Protein AF-L2GQI3-F1 (afdb_monomer_lite)

pLDDT: mean 80.34, std 11.9, range [31.8, 94.94]

Sequence (867 aa):
MEIHQLAEISEKIYGDLQALLPADIKAIECILQKESIKYGKIRTFNLEDSQDIVLLTMKQNCLILIKHLLENEISVPDNLLNAVYKLVNLKQTYLSSSFEASSTNDKPTQRKSMDLHAQIEKERIIDSILNLLVDIVFISRYRSEDLANFLKSKKVPDEFSVNLAIAIDQELDLESFELAVLTKKLLGPVFLSLAKSYRGSMRKLTKKKIIDIASRCIDTKDRHVAFKLFYYLNEEPHRNILVNTKPESSPEYFGFASSLVMDKESAEIVYAKLEPYFDDLVEALQTLLSFPKHEEKSIQPRDEKMIRYLLECINSISRFKSLIFFKFVSLLQGILKIKVSKEIKGTIYDILSKYVDERDLYVGKVVECRDDVEMEIKTKDFYLLPRLIKFLNSYQRREQREIELVNIGVLLGSPYITDTDKSNAAYIDSSEKYDFRVLGLKSEDPTTVIECLDCYISPDVLKMYSVHLRNAMVKDVAVIDKIIDFQIEHHSPIDDISIVNSILSHSSPRFFEYARLFKDFSFYLNSDVLERISEDPENGTEWIKECYNKEFGLFILHNCGYFNDLLRGSSAMQPGLSLVYEKILDENLGNVEVRVFNGRDESESRHSTIYLFDNQEVLTETFFRIFAKQLIYCKFFRVGENIGHTVLKKYISPFYSCYVKAKAVCGLDVSSDIQFMKKNLLADDDLLGYLKTVGCYSPETEVCSSSILLNFGIRDNSIFVKNFPGASDFEKFILFFNIEHVSKDIDIIIKDEIMKNLKNPNRLYLRMCILQLFRTKELDQIIKVLEKNFEDKELLFKLCMHNVMHGGRYFSKDLILYGDEVLRSKALFLLYYLSIWDKEYLREMIEKADAEASEDMKYLTEDIGSY

Foldseek 3Di:
DLVVLLVVLVCCLVPPVVPDDPVSLVSLLVLLPDPWDDDQDDPLDDRRLRGLLVSLVSNLSSLVSLLSCLVVVHDRDPSSLQSLLLLLCVVVVVVVVVPPVPPDDDDPDDPPPPPVVSVVSSVVSSVSSLVSSLSSLQRVVDDDPSLLVSQQPDQDDDLSLLSSLQSHQDQHPHNHPLSNLNNVLDQDPSVLVSCQVNLVSHDLSSLVSNLVSLLVCCPDPSVLSSLSSLLRRQDDQPPVSLVPHADDPFLSRLSSLLSNLPDLVSLVSSCVRCVVVVVVLLVVLVVVLPDDQPDPDDDDPRVLSNNLSNLSSLLSSCVNPVVVCLVCQVSLLSCCVHDDDLSSNLSSLSSNLVVLLPLPDDRDPDDPCLVVLVVCLVVLPCSNQLSNLSSLQSNVVSVVVVLVVLVVCVVVVPPPRDVVSVVVSVDDDCVVSCSSLLSLLQSLALSSPLSSLVDDDDLVSCLVSVVSLLSNCVVDVVSLVSLLVSCLVVLHDNPDLSSVVSNLVDADPCVLSSCVSDPANLVVLDPSLLVNCVVPVQSSLQSCLVRPDVSSLVSCLVVQVSVQVSCVVDVVSQLSVLSNVLVSCVVQVPQEAEAEDPPDDPDPDNHSYHYHHPDLVNDDLSNLLRLLLNLLCCLQPVPPDDVPRDPPDAHLDLSVLQNLLSCLLSVHDCPVNVVVCVVSVSDDPVSVLSNVQSVPDDSPDRFDDPLLSNCQQAQDVVSLLVPCVPGDLVSNVRSVNNHNAQDPSNVVSLLVVLVVCLPPPPLSSNVVSLVCCLRPADCQVSLVVCVVRPDPLASSLVSLVSHLVRPHLDDDPVSLVVDDLVSSLVVLLSCVVSVSDDLVSSVVVLVVHDCVSDPSSVVNCVPSVPD

Organism: Vittaforma corneae (strain ATCC 50505) (NCBI:txid993615)

Secondary structure (DSSP, 8-state):
-HHHHHHHHHHHHHH-GGG--HHHHHHHHHHHT-S----PPPTTS-HHHHHHHHHHHHHHHHHHHHHHHHHTTPPPPHHHHHHHHGGGGHHHHHHHTTTGGG-S-----------HHHHHHHHHHHHHHHHHHHHHHHHH----HHHHHHHHH-SS--HHHHHHHHH--S----S-HHHHHHHHT--SHHHHHHHHHTTTT--HHHHHHHHHHHHHTTTSTTHHHHHHHHHHH--S--HHHHHHSPP-SSHHHHHHHHHT--SHHHHHHHHHHHHHHHHHHHHHHHHHHHS-TT---PPPHHHHHHHHHHHHHHHHHHTT--GGGGGGHHHHHHHHTS---HHHHHHHHHHHHHHHTSTT---------HHHHHHHHHHT--SSHHHHHHHHHHHHHHHHHHHHHHHHHHHTT-TT--HHHHHHHH---GGGGGHHHHHHHTT--HHHHHHHHTS---HHHHHHTHHHHHHHHHH-THHHHHHHHHHHHTT-----HHHHHHHHTS--TTHHHHHTTSS--GGG-SHHHHHHHHHSHHHHHHHHHHT--HHHHHHHHHTHHHHHHHHHH-GGGHHHHHHHHHHHHHHSBTTEEEEE--S------SSEEEEE---GGG--HHHHHHHHHHHHHHHHHSTTS--TT---S--S-TTHHHHHHHHHHTT---HHHHHHHHHTT---HHHHHHHHHHTTS-TT-----HHHHHTTT---HHHHHHHGGG--HHHHHHHGGG-SS--HHHHHHHHHHHHHHTTSS-HHHHHHHHHHGGG-S--HHHHHHHHHH---HHHHHHHHHHHHHTT-----GGGGGGS-HHHHHHHHHHHHHTT-S-HHHHHHHHHTS-TTS-HHHHHHHHHHTT-

Structure (mmCIF, N/CA/C/O backbone):
data_AF-L2GQI3-F1
#
_entry.id   AF-L2GQI3-F1
#
loop_
_atom_site.group_PDB
_atom_site.id
_atom_site.type_symbol
_atom_site.label_atom_id
_atom_site.label_alt_id
_atom_site.label_comp_id
_atom_site.label_asym_id
_atom_site.label_entity_id
_atom_site.label_seq_id
_atom_site.pdbx_PDB_ins_code
_atom_site.Cartn_x
_atom_site.Cartn_y
_atom_site.Cartn_z
_atom_site.occupancy
_atom_site.B_iso_or_equiv
_atom_site.auth_seq_id
_atom_site.auth_comp_id
_atom_site.auth_asym_id
_atom_site.auth_atom_id
_atom_site.pdbx_PDB_model_num
ATOM 1 N N . MET A 1 1 ? -19.564 -6.215 -24.724 1.00 59.94 1 MET A N 1
ATOM 2 C CA . MET A 1 1 ? -19.668 -5.349 -25.921 1.00 59.94 1 MET A CA 1
ATOM 3 C C . MET A 1 1 ? -19.473 -3.884 -25.551 1.00 59.94 1 MET A C 1
ATOM 5 O O . MET A 1 1 ? -18.548 -3.278 -26.054 1.00 59.94 1 MET A O 1
ATOM 9 N N . GLU A 1 2 ? -20.253 -3.336 -24.619 1.00 74.44 2 GLU A N 1
ATOM 10 C CA . GLU A 1 2 ? -20.203 -1.899 -24.278 1.00 74.44 2 GLU A CA 1
ATOM 11 C C . GLU A 1 2 ? -18.938 -1.485 -23.508 1.00 74.44 2 GLU A C 1
ATOM 13 O O . GLU A 1 2 ? -18.426 -0.395 -23.723 1.00 74.44 2 GLU A O 1
ATOM 18 N N . ILE A 1 3 ? -18.383 -2.374 -22.675 1.00 79.50 3 ILE A N 1
ATOM 19 C CA . ILE A 1 3 ? -17.088 -2.152 -22.004 1.00 79.50 3 ILE A CA 1
ATOM 20 C C . ILE A 1 3 ? -15.943 -2.086 -23.027 1.00 79.50 3 ILE A C 1
ATOM 22 O O . ILE A 1 3 ? -15.122 -1.179 -22.963 1.00 79.50 3 ILE A O 1
ATOM 26 N N . HIS A 1 4 ? -15.920 -3.000 -24.005 1.00 80.12 4 HIS A N 1
ATOM 27 C CA . HIS A 1 4 ? -14.928 -2.976 -25.088 1.00 80.12 4 HIS A CA 1
ATOM 28 C C . HIS A 1 4 ? -15.067 -1.725 -25.955 1.00 80.12 4 HIS A C 1
ATOM 30 O O . HIS A 1 4 ? -14.071 -1.088 -26.266 1.00 80.12 4 HIS A O 1
ATOM 36 N N . GLN A 1 5 ? -16.301 -1.322 -26.266 1.00 83.12 5 GLN A N 1
ATOM 37 C CA . GLN A 1 5 ? -16.552 -0.087 -27.001 1.00 83.12 5 GLN A CA 1
ATOM 38 C C . GLN A 1 5 ? -16.051 1.147 -26.233 1.00 83.12 5 GLN A C 1
ATOM 40 O O . GLN A 1 5 ? -15.447 2.032 -26.827 1.00 83.12 5 GLN A O 1
ATOM 45 N N . LEU A 1 6 ? -16.257 1.209 -24.912 1.00 85.25 6 LEU A N 1
ATOM 46 C CA . LEU A 1 6 ? -15.732 2.302 -24.091 1.00 85.25 6 LEU A CA 1
ATOM 47 C C . LEU A 1 6 ? -14.194 2.292 -24.025 1.00 85.25 6 LEU A C 1
ATOM 49 O O . LEU A 1 6 ? -13.591 3.362 -24.032 1.00 85.25 6 LEU A O 1
ATOM 53 N N . ALA A 1 7 ? -13.565 1.112 -24.009 1.00 85.06 7 ALA A N 1
ATOM 54 C CA . ALA A 1 7 ? -12.108 0.973 -24.062 1.00 85.06 7 ALA A CA 1
ATOM 55 C C . ALA A 1 7 ? -11.528 1.476 -25.398 1.00 85.06 7 ALA A C 1
ATOM 57 O O . ALA A 1 7 ? -10.598 2.275 -25.389 1.00 85.06 7 ALA A O 1
ATOM 58 N N . GLU A 1 8 ? -12.132 1.113 -26.533 1.00 85.31 8 GLU A N 1
ATOM 59 C CA . GLU A 1 8 ? -11.729 1.618 -27.857 1.00 85.31 8 GLU A CA 1
ATOM 60 C C . GLU A 1 8 ? -11.875 3.145 -27.960 1.00 85.31 8 GLU A C 1
ATOM 62 O O . GLU A 1 8 ? -11.011 3.832 -28.503 1.00 85.31 8 GLU A O 1
ATOM 67 N N . ILE A 1 9 ? -12.964 3.705 -27.420 1.00 86.12 9 ILE A N 1
ATOM 68 C CA . ILE A 1 9 ? -13.165 5.160 -27.377 1.00 86.12 9 ILE A CA 1
ATOM 69 C C . ILE A 1 9 ? -12.109 5.823 -26.483 1.00 86.12 9 ILE A C 1
ATOM 71 O O . ILE A 1 9 ? -11.584 6.877 -26.838 1.00 86.12 9 ILE A O 1
ATOM 75 N N . SER A 1 10 ? -11.769 5.202 -25.352 1.00 87.31 10 SER A N 1
ATOM 76 C CA . SER A 1 10 ? -10.713 5.674 -24.454 1.00 87.31 10 SER A CA 1
ATOM 77 C C . SER A 1 10 ? -9.353 5.726 -25.155 1.00 87.31 10 SER A C 1
ATOM 79 O O . SER A 1 10 ? -8.663 6.739 -25.061 1.00 87.31 10 SER A O 1
ATOM 81 N N . GLU A 1 11 ? -8.978 4.682 -25.899 1.00 86.19 11 GLU A N 1
ATOM 82 C CA . GLU A 1 11 ? -7.724 4.650 -26.669 1.00 86.19 11 GLU A CA 1
ATOM 83 C C . GLU A 1 11 ? -7.660 5.766 -27.714 1.00 86.19 11 GLU A C 1
ATOM 85 O O . GLU A 1 11 ? -6.635 6.436 -27.834 1.00 86.19 11 GLU A O 1
ATOM 90 N N . LYS A 1 12 ? -8.765 6.027 -28.422 1.00 85.25 12 LYS A N 1
ATOM 91 C CA . LYS A 1 12 ? -8.844 7.152 -29.365 1.00 85.25 12 LYS A CA 1
ATOM 92 C C . LYS A 1 12 ? -8.663 8.492 -28.657 1.00 85.25 12 LYS A C 1
ATOM 94 O O . LYS A 1 12 ? -7.867 9.306 -29.104 1.00 85.25 12 LYS A O 1
ATOM 99 N N . ILE A 1 13 ? -9.369 8.719 -27.547 1.00 83.38 13 ILE A N 1
ATOM 100 C CA . ILE A 1 13 ? -9.335 10.001 -26.829 1.00 83.38 13 ILE A CA 1
ATOM 101 C C . ILE A 1 13 ? -7.939 10.298 -26.266 1.00 83.38 13 ILE A C 1
ATOM 103 O O . ILE A 1 13 ? -7.488 11.436 -26.353 1.00 83.38 13 ILE A O 1
ATOM 107 N N . TYR A 1 14 ? -7.241 9.301 -25.720 1.00 84.00 14 TYR A N 1
ATOM 108 C CA . TYR A 1 14 ? -5.898 9.511 -25.167 1.00 84.00 14 TYR A CA 1
ATOM 109 C C . TYR A 1 14 ? -4.771 9.427 -26.207 1.00 84.00 14 TYR A C 1
ATOM 111 O O . TYR A 1 14 ? -3.708 10.002 -25.982 1.00 84.00 14 TYR A O 1
ATOM 119 N N . GLY A 1 15 ? -4.974 8.711 -27.318 1.00 81.62 15 GLY A N 1
ATOM 120 C CA . GLY A 1 15 ? -3.955 8.484 -28.346 1.00 81.62 15 GLY A CA 1
ATOM 121 C C . GLY A 1 15 ? -3.992 9.483 -29.505 1.00 81.62 15 GLY A C 1
ATOM 122 O O . GLY A 1 15 ? -2.968 10.076 -29.835 1.00 81.62 15 GLY A O 1
ATOM 123 N N . ASP A 1 16 ? -5.158 9.670 -30.128 1.00 80.44 16 ASP A N 1
ATOM 124 C CA . ASP A 1 16 ? -5.348 10.577 -31.264 1.00 80.44 16 ASP A CA 1
ATOM 125 C C . ASP A 1 16 ? -6.763 11.171 -31.267 1.00 80.44 16 ASP A C 1
ATOM 127 O O . ASP A 1 16 ? -7.725 10.590 -31.778 1.00 80.44 16 ASP A O 1
ATOM 131 N N . LEU A 1 17 ? -6.873 12.390 -30.736 1.00 77.31 17 LEU A N 1
ATOM 132 C CA . LEU A 1 17 ? -8.128 13.135 -30.647 1.00 77.31 17 LEU A CA 1
ATOM 133 C C . LEU A 1 17 ? -8.791 13.381 -32.018 1.00 77.31 17 LEU A C 1
ATOM 135 O O . LEU A 1 17 ? -10.005 13.580 -32.069 1.00 77.31 17 LEU A O 1
ATOM 139 N N . GLN A 1 18 ? -8.043 13.339 -33.131 1.00 75.81 18 GLN A N 1
ATOM 140 C CA . GLN A 1 18 ? -8.604 13.491 -34.482 1.00 75.81 18 GLN A CA 1
ATOM 141 C C . GLN A 1 18 ? -9.306 12.222 -34.989 1.00 75.81 18 GLN A C 1
ATOM 143 O O . GLN A 1 18 ? -10.113 12.301 -35.916 1.00 75.81 18 GLN A O 1
ATOM 148 N N . ALA A 1 19 ? -9.053 11.066 -34.369 1.00 81.12 19 ALA A N 1
ATOM 149 C CA . ALA A 1 19 ? -9.689 9.792 -34.704 1.00 81.12 19 ALA A CA 1
ATOM 150 C C . ALA A 1 19 ? -11.097 9.628 -34.093 1.00 81.12 19 ALA A C 1
ATOM 152 O O . ALA A 1 19 ? -11.766 8.619 -34.343 1.00 81.12 19 ALA A O 1
ATOM 153 N N . LEU A 1 20 ? -11.560 10.596 -33.291 1.00 83.75 20 LEU A N 1
ATOM 154 C CA . LEU A 1 20 ? -12.861 10.556 -32.627 1.00 83.75 20 LEU A CA 1
ATOM 155 C C . LEU A 1 20 ? -14.009 10.770 -33.626 1.00 83.75 20 LEU A C 1
ATOM 157 O O . LEU A 1 20 ? -14.102 11.803 -34.290 1.00 83.75 20 LEU A O 1
ATOM 161 N N . LEU A 1 21 ? -14.936 9.814 -33.702 1.00 85.88 21 LEU A N 1
ATOM 162 C CA . LEU A 1 21 ? -16.103 9.896 -34.580 1.00 85.88 21 LEU A CA 1
ATOM 163 C C . LEU A 1 21 ? -17.344 10.408 -33.823 1.00 85.88 21 LEU A C 1
ATOM 165 O O . LEU A 1 21 ? -17.512 10.122 -32.638 1.00 85.88 21 LEU A O 1
ATOM 169 N N . PRO A 1 22 ? -18.315 11.060 -34.495 1.00 84.50 22 PRO A N 1
ATOM 170 C CA . PRO A 1 22 ? -19.592 11.433 -33.870 1.00 84.50 22 PRO A CA 1
ATOM 171 C C . PRO A 1 22 ? -20.362 10.245 -33.265 1.00 84.50 22 PRO A C 1
ATOM 173 O O . PRO A 1 22 ? -21.115 10.402 -32.303 1.00 84.50 22 PRO A O 1
ATOM 176 N N . ALA A 1 23 ? -20.166 9.042 -33.816 1.00 85.81 23 ALA A N 1
ATOM 177 C CA . ALA A 1 23 ? -20.723 7.806 -33.275 1.00 85.81 23 ALA A CA 1
ATOM 178 C C . ALA A 1 23 ? -20.131 7.440 -31.901 1.00 85.81 23 ALA A C 1
ATOM 180 O O . ALA A 1 23 ? -20.856 6.904 -31.064 1.00 85.81 23 ALA A O 1
ATOM 181 N N . ASP A 1 24 ? -18.860 7.775 -31.652 1.00 87.88 24 ASP A N 1
ATOM 182 C CA . ASP A 1 24 ? -18.181 7.544 -30.373 1.00 87.88 24 ASP A CA 1
ATOM 183 C C . ASP A 1 24 ? -18.789 8.446 -29.283 1.00 87.88 24 ASP A C 1
ATOM 185 O O . ASP A 1 24 ? -19.148 7.971 -28.207 1.00 87.88 24 ASP A O 1
ATOM 189 N N . ILE A 1 25 ? -19.041 9.725 -29.595 1.00 87.00 25 ILE A N 1
ATOM 190 C CA . ILE A 1 25 ? -19.721 10.666 -28.683 1.00 87.00 25 ILE A CA 1
ATOM 191 C C . ILE A 1 25 ? -21.137 10.179 -28.341 1.00 87.00 25 ILE A C 1
ATOM 193 O O . ILE A 1 25 ? -21.544 10.189 -27.178 1.00 87.00 25 ILE A O 1
ATOM 197 N N . LYS A 1 26 ? -21.880 9.695 -29.344 1.00 87.50 26 LYS A N 1
ATOM 198 C CA . LYS A 1 26 ? -23.220 9.132 -29.139 1.00 87.50 26 LYS A CA 1
ATOM 199 C C . LYS A 1 26 ? -23.189 7.858 -28.286 1.00 87.50 26 LYS A C 1
ATOM 201 O O . LYS A 1 26 ? -24.114 7.620 -27.517 1.00 87.50 26 LYS A O 1
ATOM 206 N N . ALA A 1 27 ? -22.141 7.043 -28.395 1.00 88.19 27 ALA A N 1
ATOM 207 C CA . ALA A 1 27 ? -21.973 5.858 -27.559 1.00 88.19 27 ALA A CA 1
ATOM 208 C C . ALA A 1 27 ? -21.738 6.227 -26.084 1.00 88.19 27 ALA A C 1
ATOM 210 O O . ALA A 1 27 ? -22.368 5.629 -25.211 1.00 88.19 27 ALA A O 1
ATOM 211 N N . ILE A 1 28 ? -20.915 7.249 -25.810 1.00 90.75 28 ILE A N 1
ATOM 212 C CA . ILE A 1 28 ? -20.737 7.798 -24.454 1.00 90.75 28 ILE A CA 1
ATOM 213 C C . ILE A 1 28 ? -22.084 8.300 -23.909 1.00 90.75 28 ILE A C 1
ATOM 215 O O . ILE A 1 28 ? -22.465 7.944 -22.794 1.00 90.75 28 ILE A O 1
ATOM 219 N N . GLU A 1 29 ? -22.842 9.066 -24.703 1.00 90.75 29 GLU A N 1
ATOM 220 C CA . GLU A 1 29 ? -24.174 9.558 -24.316 1.00 90.75 29 GLU A CA 1
ATOM 221 C C . GLU A 1 29 ? -25.116 8.408 -23.924 1.00 90.75 29 GLU A C 1
ATOM 223 O O . GLU A 1 29 ? -25.739 8.443 -22.860 1.00 90.75 29 GLU A O 1
ATOM 228 N N . CYS A 1 30 ? -25.172 7.355 -24.746 1.00 88.88 30 CYS A N 1
ATOM 229 C CA . CYS A 1 30 ? -25.984 6.170 -24.482 1.00 88.88 30 CYS A CA 1
ATOM 230 C C . CYS A 1 30 ? -25.593 5.470 -23.172 1.00 88.88 30 CYS A C 1
ATOM 232 O O . CYS A 1 30 ? -26.478 5.039 -22.437 1.00 88.88 30 CYS A O 1
ATOM 234 N N . ILE A 1 31 ? -24.297 5.350 -22.860 1.00 89.75 31 ILE A N 1
ATOM 235 C CA . ILE A 1 31 ? -23.830 4.711 -21.617 1.00 89.75 31 ILE A CA 1
ATOM 236 C C . ILE A 1 31 ? -24.259 5.527 -20.391 1.00 89.75 31 ILE A C 1
ATOM 238 O O . ILE A 1 31 ? -24.735 4.952 -19.410 1.00 89.75 31 ILE A O 1
ATOM 242 N N . LEU A 1 32 ? -24.158 6.859 -20.446 1.00 89.75 32 LEU A N 1
ATOM 243 C CA . LEU A 1 32 ? -24.565 7.727 -19.336 1.00 89.75 32 LEU A CA 1
ATOM 244 C C . LEU A 1 32 ? -26.065 7.628 -19.021 1.00 89.75 32 LEU A C 1
ATOM 246 O O . LEU A 1 32 ? -26.451 7.665 -17.851 1.00 89.75 32 LEU A O 1
ATOM 250 N N . GLN A 1 33 ? -26.899 7.455 -20.049 1.00 88.56 33 GLN A N 1
ATOM 251 C CA . GLN A 1 33 ? -28.359 7.368 -19.921 1.00 88.56 33 GLN A CA 1
ATOM 252 C C . GLN A 1 33 ? -28.870 5.985 -19.484 1.00 88.56 33 GLN A C 1
ATOM 254 O O . GLN A 1 33 ? -30.060 5.834 -19.220 1.00 88.56 33 GLN A O 1
ATOM 259 N N . LYS A 1 34 ? -28.009 4.966 -19.389 1.00 88.06 34 LYS A N 1
ATOM 260 C CA . LYS A 1 34 ? -28.437 3.618 -18.992 1.00 88.06 34 LYS A CA 1
ATOM 261 C C . LYS A 1 34 ? -28.844 3.525 -17.523 1.00 88.06 34 LYS A C 1
ATOM 263 O O . LYS A 1 34 ? -28.168 4.052 -16.638 1.00 88.06 34 LYS A O 1
ATOM 268 N N . GLU A 1 35 ? -29.900 2.754 -17.277 1.00 84.69 35 GLU A N 1
ATOM 269 C CA . GLU A 1 35 ? -30.406 2.433 -15.935 1.00 84.69 35 GLU A CA 1
ATOM 270 C C . GLU A 1 35 ? -29.958 1.055 -15.433 1.00 84.69 35 GLU A C 1
ATOM 272 O O . GLU A 1 35 ? -29.877 0.842 -14.232 1.00 84.69 35 GLU A O 1
ATOM 277 N N . SER A 1 36 ? -29.636 0.120 -16.332 1.00 84.25 36 SER A N 1
ATOM 278 C CA . SER A 1 36 ? -29.158 -1.219 -15.968 1.00 84.25 36 SER A CA 1
ATOM 279 C C . SER A 1 36 ? -28.148 -1.760 -16.979 1.00 84.25 36 SER A C 1
ATOM 281 O O . SER A 1 36 ? -28.127 -1.364 -18.152 1.00 84.25 36 SER A O 1
ATOM 283 N N . ILE A 1 37 ? -27.306 -2.688 -16.522 1.00 86.94 37 ILE A N 1
ATOM 284 C CA . ILE A 1 37 ? -26.364 -3.426 -17.362 1.00 86.94 37 ILE A CA 1
ATOM 285 C C . ILE A 1 37 ? -26.432 -4.919 -17.056 1.00 86.94 37 ILE A C 1
ATOM 287 O O . ILE A 1 37 ? -26.546 -5.337 -15.908 1.00 86.94 37 ILE A O 1
ATOM 291 N N . LYS A 1 38 ? -26.335 -5.743 -18.102 1.00 84.62 38 LYS A N 1
ATOM 292 C CA . LYS A 1 38 ? -26.135 -7.181 -17.935 1.00 84.62 38 LYS A CA 1
ATOM 293 C C . LYS A 1 38 ? -24.644 -7.445 -17.815 1.00 84.62 38 LYS A C 1
ATOM 295 O O . LYS A 1 38 ? -23.926 -7.405 -18.812 1.00 84.62 38 LYS A O 1
ATOM 300 N N . TYR A 1 39 ? -24.205 -7.715 -16.596 1.00 81.94 39 TYR A N 1
ATOM 301 C CA . TYR A 1 39 ? -22.836 -8.107 -16.298 1.00 81.94 39 TYR A CA 1
ATOM 302 C C . TYR A 1 39 ? -22.817 -9.308 -15.352 1.00 81.94 39 TYR A C 1
ATOM 304 O O . TYR A 1 39 ? -23.788 -9.553 -14.627 1.00 81.94 39 TYR A O 1
ATOM 312 N N . GLY A 1 40 ? -21.738 -10.091 -15.426 1.00 76.38 40 GLY A N 1
ATOM 313 C CA . GLY A 1 40 ? -21.523 -11.243 -14.557 1.00 76.38 40 GLY A CA 1
ATOM 314 C C . GLY A 1 40 ? -21.323 -10.830 -13.099 1.00 76.38 40 GLY A C 1
ATOM 315 O O . GLY A 1 40 ? -21.085 -9.666 -12.788 1.00 76.38 40 GLY A O 1
ATOM 316 N N . LYS A 1 41 ? -21.416 -11.797 -12.187 1.00 71.38 41 LYS A N 1
ATOM 317 C CA . LYS A 1 41 ? -21.142 -11.563 -10.768 1.00 71.38 41 LYS A CA 1
ATOM 318 C C . LYS A 1 41 ? -19.657 -11.204 -10.581 1.00 71.38 41 LYS A C 1
ATOM 320 O O . LYS A 1 41 ? -18.792 -12.006 -10.929 1.00 71.38 41 LYS A O 1
ATOM 325 N N . ILE A 1 42 ? -19.371 -10.035 -10.010 1.00 71.50 42 ILE A N 1
ATOM 326 C CA . ILE A 1 42 ? -18.064 -9.694 -9.439 1.00 71.50 42 ILE A CA 1
ATOM 327 C C . ILE A 1 42 ? -17.937 -10.503 -8.150 1.00 71.50 42 ILE A C 1
ATOM 329 O O . ILE A 1 42 ? -18.865 -10.546 -7.351 1.00 71.50 42 ILE A O 1
ATOM 333 N N . ARG A 1 43 ? -16.823 -11.213 -7.972 1.00 55.47 43 ARG A N 1
ATOM 334 C CA . ARG A 1 43 ? -16.709 -12.322 -7.007 1.00 55.47 43 ARG A CA 1
ATOM 335 C C . ARG A 1 43 ? -17.113 -11.969 -5.574 1.00 55.47 43 ARG A C 1
ATOM 337 O O . ARG A 1 43 ? -17.739 -12.806 -4.922 1.00 55.47 43 ARG A O 1
ATOM 344 N N . THR A 1 44 ? -16.807 -10.754 -5.135 1.00 61.28 44 THR A N 1
ATOM 345 C CA . THR A 1 44 ? -17.087 -10.221 -3.797 1.00 61.28 44 THR A CA 1
ATOM 346 C C . THR A 1 44 ? -18.522 -9.748 -3.595 1.00 61.28 44 THR A C 1
ATOM 348 O O . THR A 1 44 ? -18.988 -9.741 -2.464 1.00 61.28 44 THR A O 1
ATOM 351 N N . PHE A 1 45 ? -19.264 -9.450 -4.663 1.00 70.31 45 PHE A N 1
ATOM 352 C CA . PHE A 1 45 ? -20.595 -8.849 -4.583 1.00 70.31 45 PHE A CA 1
ATOM 353 C C . PHE A 1 45 ? -21.675 -9.803 -5.089 1.00 70.31 45 PHE A C 1
ATOM 355 O O . PHE A 1 45 ? -21.428 -10.697 -5.900 1.00 70.31 45 PHE A O 1
ATOM 362 N N . ASN A 1 46 ? -22.922 -9.643 -4.644 1.00 80.69 46 ASN A N 1
ATOM 363 C CA . ASN A 1 46 ? -24.024 -10.370 -5.280 1.00 80.69 46 ASN A CA 1
ATOM 364 C C . ASN A 1 46 ? -24.234 -9.872 -6.730 1.00 80.69 46 ASN A C 1
ATOM 366 O O . ASN A 1 46 ? -23.659 -8.870 -7.152 1.00 80.69 46 ASN A O 1
ATOM 370 N N . LEU A 1 47 ? -25.014 -10.602 -7.532 1.00 81.81 47 LEU A N 1
ATOM 371 C CA . LEU A 1 47 ? -25.186 -10.290 -8.959 1.00 81.81 47 LEU A CA 1
ATOM 372 C C . LEU A 1 47 ? -25.773 -8.887 -9.198 1.00 81.81 47 LEU A C 1
ATOM 374 O O . LEU A 1 47 ? -25.367 -8.216 -10.141 1.00 81.81 47 LEU A O 1
ATOM 378 N N . GLU A 1 48 ? -26.705 -8.465 -8.347 1.00 83.50 48 GLU A N 1
ATOM 379 C CA . GLU A 1 48 ? -27.382 -7.166 -8.423 1.00 83.50 48 GLU A CA 1
ATOM 380 C C . GLU A 1 48 ? -26.384 -6.034 -8.122 1.00 83.50 48 GLU A C 1
ATOM 382 O O . GLU A 1 48 ? -26.184 -5.135 -8.936 1.00 83.50 48 GLU A O 1
ATOM 387 N N . ASP A 1 49 ? -25.629 -6.170 -7.031 1.00 81.81 49 ASP A N 1
ATOM 388 C CA . ASP A 1 49 ? -24.575 -5.236 -6.639 1.00 81.81 49 ASP A CA 1
ATOM 389 C C . ASP A 1 49 ? -23.434 -5.172 -7.659 1.00 81.81 49 ASP A C 1
ATOM 391 O O . ASP A 1 49 ? -22.925 -4.093 -7.952 1.00 81.81 49 ASP A O 1
ATOM 395 N N . SER A 1 50 ? -23.071 -6.309 -8.254 1.00 81.88 50 SER A N 1
ATOM 396 C CA . SER A 1 50 ? -22.052 -6.384 -9.305 1.00 81.88 50 SER A CA 1
ATOM 397 C C . SER A 1 50 ? -22.453 -5.591 -10.548 1.00 81.88 50 SER A C 1
ATOM 399 O O . SER A 1 50 ? -21.628 -4.900 -11.139 1.00 81.88 50 SER A O 1
ATOM 401 N N . GLN A 1 51 ? -23.718 -5.694 -10.959 1.00 87.50 51 GLN A N 1
ATOM 402 C CA . GLN A 1 51 ? -24.240 -4.975 -12.120 1.00 87.50 51 GLN A CA 1
ATOM 403 C C . GLN A 1 51 ? -24.298 -3.471 -11.860 1.00 87.50 51 GLN A C 1
ATOM 405 O O . GLN A 1 51 ? -23.897 -2.689 -12.724 1.00 87.50 51 GLN A O 1
ATOM 410 N N . ASP A 1 52 ? -24.714 -3.071 -10.660 1.00 86.88 52 ASP A N 1
ATOM 411 C CA . ASP A 1 52 ? -24.715 -1.672 -10.240 1.00 86.88 52 ASP A CA 1
ATOM 412 C C . ASP A 1 52 ? -23.308 -1.077 -10.221 1.00 86.88 52 ASP A C 1
ATOM 414 O O . ASP A 1 52 ? -23.084 -0.018 -10.806 1.00 86.88 52 ASP A O 1
ATOM 418 N N . ILE A 1 53 ? -22.352 -1.767 -9.593 1.00 84.62 53 ILE A N 1
ATOM 419 C CA . ILE A 1 53 ? -20.958 -1.319 -9.506 1.00 84.62 53 ILE A CA 1
ATOM 420 C C . ILE A 1 53 ? -20.381 -1.132 -10.909 1.00 84.62 53 ILE A C 1
ATOM 422 O O . ILE A 1 53 ? -19.842 -0.073 -11.208 1.00 84.62 53 ILE A O 1
ATOM 426 N N . VAL A 1 54 ? -20.581 -2.093 -11.815 1.00 88.25 54 VAL A N 1
ATOM 427 C CA . VAL A 1 54 ? -20.077 -2.003 -13.197 1.00 88.25 54 VAL A CA 1
ATOM 428 C C . VAL A 1 54 ? -20.709 -0.843 -13.952 1.00 88.25 54 VAL A C 1
ATOM 430 O O . VAL A 1 54 ? -20.005 -0.112 -14.649 1.00 88.25 54 VAL A O 1
ATOM 433 N N . LEU A 1 55 ? -22.022 -0.643 -13.821 1.00 90.25 55 LEU A N 1
ATOM 434 C CA . LEU A 1 55 ? -22.700 0.481 -14.460 1.00 90.25 55 LEU A CA 1
ATOM 435 C C . LEU A 1 55 ? -22.168 1.820 -13.935 1.00 90.25 55 LEU A C 1
ATOM 437 O O . LEU A 1 55 ? -21.914 2.729 -14.728 1.00 90.25 55 LEU A O 1
ATOM 441 N N . LEU A 1 56 ? -21.972 1.940 -12.620 1.00 89.44 56 LEU A N 1
ATOM 442 C CA . LEU A 1 56 ? -21.402 3.129 -11.992 1.00 89.44 56 LEU A CA 1
ATOM 443 C C . LEU A 1 56 ? -19.966 3.370 -12.476 1.00 89.44 56 LEU A C 1
ATOM 445 O O . LEU A 1 56 ? -19.663 4.472 -12.926 1.00 89.44 56 LEU A O 1
ATOM 449 N N . THR A 1 57 ? -19.108 2.350 -12.501 1.00 88.50 57 THR A N 1
ATOM 450 C CA . THR A 1 57 ? -17.738 2.461 -13.027 1.00 88.50 57 THR A CA 1
ATOM 451 C C . THR A 1 57 ? -17.726 2.868 -14.502 1.00 88.50 57 THR A C 1
ATOM 453 O O . THR A 1 57 ? -16.941 3.722 -14.909 1.00 88.50 57 THR A O 1
ATOM 456 N N . MET A 1 58 ? -18.630 2.336 -15.329 1.00 88.88 58 MET A N 1
ATOM 457 C CA . MET A 1 58 ? -18.742 2.758 -16.729 1.00 88.88 58 MET A CA 1
ATOM 458 C C . MET A 1 58 ? -19.150 4.228 -16.863 1.00 88.88 58 MET A C 1
ATOM 460 O O . MET A 1 58 ? -18.583 4.945 -17.690 1.00 88.88 58 MET A O 1
ATOM 464 N N . LYS A 1 59 ? -20.098 4.699 -16.043 1.00 92.50 59 LYS A N 1
ATOM 465 C CA . LYS A 1 59 ? -20.488 6.116 -16.002 1.00 92.50 59 LYS A CA 1
ATOM 466 C C . LYS A 1 59 ? -19.329 6.996 -15.544 1.00 92.50 59 LYS A C 1
ATOM 468 O O . LYS A 1 59 ? -19.067 8.016 -16.172 1.00 92.50 59 LYS A O 1
ATOM 473 N N . GLN A 1 60 ? -18.600 6.578 -14.512 1.00 92.00 60 GLN A N 1
ATOM 474 C CA . GLN A 1 60 ? -17.395 7.252 -14.033 1.00 92.00 60 GLN A CA 1
ATOM 475 C C . GLN A 1 60 ? -16.357 7.394 -15.155 1.00 92.00 60 GLN A C 1
ATOM 477 O O . GLN A 1 60 ? -15.904 8.502 -15.426 1.00 92.00 60 GLN A O 1
ATOM 482 N N . ASN A 1 61 ? -16.051 6.309 -15.869 1.00 89.00 61 ASN A N 1
ATOM 483 C CA . ASN A 1 61 ? -15.107 6.319 -16.988 1.00 89.00 61 ASN A CA 1
ATOM 484 C C . ASN A 1 61 ? -15.562 7.250 -18.120 1.00 89.00 61 ASN A C 1
ATOM 486 O O . ASN A 1 61 ? -14.763 8.026 -18.637 1.00 89.00 61 ASN A O 1
ATOM 490 N N . CYS A 1 62 ? -16.854 7.256 -18.457 1.00 91.25 62 CYS A N 1
ATOM 491 C CA . CYS A 1 62 ? -17.404 8.212 -19.422 1.00 91.25 62 CYS A CA 1
ATOM 492 C C . CYS A 1 62 ? -17.177 9.669 -18.986 1.00 91.25 62 CYS A C 1
ATOM 494 O O . CYS A 1 62 ? -16.799 10.501 -19.807 1.00 91.25 62 CYS A O 1
ATOM 496 N N . LEU A 1 63 ? -17.366 9.988 -17.702 1.00 92.50 63 LEU A N 1
ATOM 497 C CA . LEU A 1 63 ? -17.117 11.334 -17.176 1.00 92.50 63 LEU A CA 1
ATOM 498 C C . LEU A 1 63 ? -15.636 11.715 -17.213 1.00 92.50 63 LEU A C 1
ATOM 500 O O . LEU A 1 63 ? -15.323 12.860 -17.532 1.00 92.50 63 LEU A O 1
ATOM 504 N N . ILE A 1 64 ? -14.730 10.774 -16.938 1.00 90.81 64 ILE A N 1
ATOM 505 C CA . ILE A 1 64 ? -13.282 10.993 -17.070 1.00 90.81 64 ILE A CA 1
ATOM 506 C C . ILE A 1 64 ? -12.939 11.388 -18.513 1.00 90.81 64 ILE A C 1
ATOM 508 O O . ILE A 1 64 ? -12.247 12.383 -18.731 1.00 90.81 64 ILE A O 1
ATOM 512 N N . LEU A 1 65 ? -13.478 10.663 -19.496 1.00 90.44 65 LEU A N 1
ATOM 513 C CA . LEU A 1 65 ? -13.262 10.956 -20.913 1.00 90.44 65 LEU A CA 1
ATOM 514 C C . LEU A 1 65 ? -13.837 12.321 -21.313 1.00 90.44 65 LEU A C 1
ATOM 516 O O . LEU A 1 65 ? -13.159 13.105 -21.971 1.00 90.44 65 LEU A O 1
ATOM 520 N N . ILE A 1 66 ? -15.057 12.650 -20.878 1.00 91.94 66 ILE A N 1
ATOM 521 C CA . ILE A 1 66 ? -15.684 13.952 -21.167 1.00 91.94 66 ILE A CA 1
ATOM 522 C C . ILE A 1 66 ? -14.887 15.099 -20.548 1.00 91.94 66 ILE A C 1
ATOM 524 O O . ILE A 1 66 ? -14.672 16.119 -21.203 1.00 91.94 66 ILE A O 1
ATOM 528 N N . LYS A 1 67 ? -14.424 14.939 -19.305 1.00 91.69 67 LYS A N 1
ATOM 529 C CA . LYS A 1 67 ? -13.550 15.914 -18.653 1.00 91.69 67 LYS A CA 1
ATOM 530 C C . LYS A 1 67 ? -12.282 16.134 -19.481 1.00 91.69 67 LYS A C 1
ATOM 532 O O . LYS A 1 67 ? -11.945 17.282 -19.742 1.00 91.69 67 LYS A O 1
ATOM 537 N N . HIS A 1 68 ? -11.647 15.060 -19.953 1.00 89.25 68 HIS A N 1
ATOM 538 C CA . HIS A 1 68 ? -10.453 15.155 -20.792 1.00 89.25 68 HIS A CA 1
ATOM 539 C C . HIS A 1 68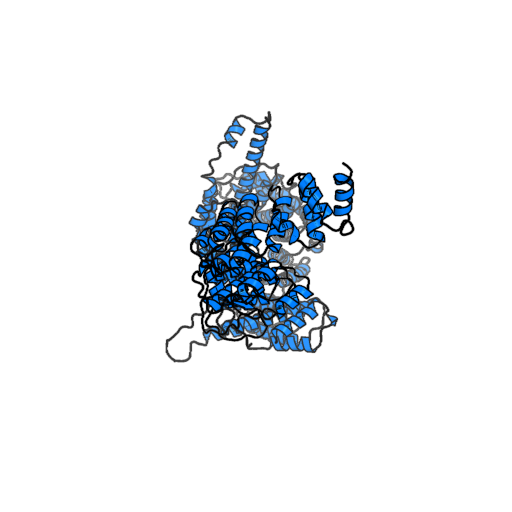 ? -10.715 15.897 -22.111 1.00 89.25 68 HIS A C 1
ATOM 541 O O . HIS A 1 68 ? -9.921 16.747 -22.504 1.00 89.25 68 HIS A O 1
ATOM 547 N N . LEU A 1 69 ? -11.845 15.638 -22.779 1.00 88.19 69 LEU A N 1
ATOM 548 C CA . LEU A 1 69 ? -12.226 16.368 -23.994 1.00 88.19 69 LEU A CA 1
ATOM 549 C C . LEU A 1 69 ? -12.380 17.872 -23.729 1.00 88.19 69 LEU A C 1
ATOM 551 O O . LEU A 1 69 ? -11.859 18.689 -24.486 1.00 88.19 69 LEU A O 1
ATOM 555 N N . LEU A 1 70 ? -13.050 18.233 -22.633 1.00 88.94 70 LEU A N 1
ATOM 556 C CA . LEU A 1 70 ? -13.252 19.629 -22.246 1.00 88.94 70 LEU A CA 1
ATOM 557 C C . LEU A 1 70 ? -11.942 20.331 -21.854 1.00 88.94 70 LEU A C 1
ATOM 559 O O . LEU A 1 70 ? -11.756 21.496 -22.193 1.00 88.94 70 LEU A O 1
ATOM 563 N N . GLU A 1 71 ? -11.032 19.639 -21.164 1.00 87.94 71 GLU A N 1
ATOM 564 C CA . GLU A 1 71 ? -9.704 20.165 -20.806 1.00 87.94 71 GLU A CA 1
ATOM 565 C C . GLU A 1 71 ? -8.823 20.429 -22.036 1.00 87.94 71 GLU A C 1
ATOM 567 O O . GLU A 1 71 ? -8.009 21.348 -22.010 1.00 87.94 71 GLU A O 1
ATOM 572 N N . ASN A 1 72 ? -9.023 19.677 -23.123 1.00 85.25 72 ASN A N 1
ATOM 573 C CA . ASN A 1 72 ? -8.341 19.868 -24.408 1.00 85.25 72 ASN A CA 1
ATOM 574 C C . ASN A 1 72 ? -9.097 20.808 -25.370 1.00 85.25 72 ASN A C 1
ATOM 576 O O . ASN A 1 72 ? -8.845 20.790 -26.573 1.00 85.25 72 ASN A O 1
ATOM 580 N N . GLU A 1 73 ? -10.037 21.613 -24.860 1.00 84.19 73 GLU A N 1
ATOM 581 C CA . GLU A 1 73 ? -10.827 22.588 -25.631 1.00 84.19 73 GLU A CA 1
ATOM 582 C C . GLU A 1 73 ? -11.650 21.978 -26.790 1.00 84.19 73 GLU A C 1
ATOM 584 O O . GLU A 1 73 ? -12.057 22.678 -27.721 1.00 84.19 73 GLU A O 1
ATOM 589 N N . ILE A 1 74 ? -11.956 20.677 -26.734 1.00 85.06 74 ILE A N 1
ATOM 590 C CA . ILE A 1 74 ? -12.806 20.017 -27.729 1.00 85.06 74 ILE A CA 1
ATOM 591 C C . ILE A 1 74 ? -14.273 20.299 -27.411 1.00 85.06 74 ILE A C 1
ATOM 593 O O . ILE A 1 74 ? -14.745 20.105 -26.290 1.00 85.06 74 ILE A O 1
ATOM 597 N N . SER A 1 75 ? -15.021 20.735 -28.428 1.00 82.19 75 SER A N 1
ATOM 598 C CA . SER A 1 75 ? -16.452 21.005 -28.295 1.00 82.19 75 SER A CA 1
ATOM 599 C C . SER A 1 75 ? -17.227 19.718 -27.993 1.00 82.19 75 SER A C 1
ATOM 601 O O . SER A 1 75 ? -17.260 18.787 -28.798 1.00 82.19 75 SER A O 1
ATOM 603 N N . VAL A 1 76 ? -17.875 19.687 -26.827 1.00 86.81 76 VAL A N 1
ATOM 604 C CA . VAL A 1 76 ? -18.774 18.608 -26.409 1.00 86.81 76 VAL A CA 1
ATOM 605 C C . VAL A 1 76 ? -20.225 19.030 -26.679 1.00 86.81 76 VAL A C 1
ATOM 607 O O . VAL A 1 76 ? -20.611 20.118 -26.252 1.00 86.81 76 VAL A O 1
ATOM 610 N N . PRO A 1 77 ? -21.051 18.205 -27.352 1.00 88.69 77 PRO A N 1
ATOM 611 C CA . PRO A 1 77 ? -22.443 18.552 -27.632 1.00 88.69 77 PRO A CA 1
ATOM 612 C C . PRO A 1 77 ? -23.295 18.737 -26.370 1.00 88.69 77 PRO A C 1
ATOM 614 O O . PRO A 1 77 ? -23.216 17.944 -25.431 1.00 88.69 77 PRO A O 1
ATOM 617 N N . ASP A 1 78 ? -24.209 19.706 -26.409 1.00 87.19 78 ASP A N 1
ATOM 618 C CA . ASP A 1 78 ? -25.176 20.011 -25.345 1.00 87.19 78 ASP A CA 1
ATOM 619 C C . ASP A 1 78 ? -25.960 18.786 -24.849 1.00 87.19 78 ASP A C 1
ATOM 621 O O . ASP A 1 78 ? -26.182 18.627 -23.651 1.00 87.19 78 ASP A O 1
ATOM 625 N N . ASN A 1 79 ? -26.356 17.881 -25.750 1.00 85.94 79 ASN A N 1
ATOM 626 C CA . ASN A 1 79 ? -27.085 16.660 -25.384 1.00 85.94 79 ASN A CA 1
ATOM 627 C C . ASN A 1 79 ? -26.264 15.754 -24.456 1.00 85.94 79 ASN A C 1
ATOM 629 O O . ASN A 1 79 ? -26.804 15.190 -23.502 1.00 85.94 79 ASN A O 1
ATOM 633 N N . LEU A 1 80 ? -24.951 15.667 -24.693 1.00 89.19 80 LEU A N 1
ATOM 634 C CA . LEU A 1 80 ? -24.044 14.898 -23.853 1.00 89.19 80 LEU A CA 1
ATOM 635 C C . LEU A 1 80 ? -23.859 15.575 -22.490 1.00 89.19 80 LEU A C 1
ATOM 637 O O . LEU A 1 80 ? -23.915 14.897 -21.468 1.00 89.19 80 LEU A O 1
ATOM 641 N N . LEU A 1 81 ? -23.716 16.904 -22.450 1.00 89.25 81 LEU A N 1
ATOM 642 C CA . LEU A 1 81 ? -23.636 17.660 -21.192 1.00 89.25 81 LEU A CA 1
ATOM 643 C C . LEU A 1 81 ? -24.928 17.542 -20.370 1.00 89.25 81 LEU A C 1
ATOM 645 O O . LEU A 1 81 ? -24.873 17.345 -19.159 1.00 89.25 81 LEU A O 1
ATOM 649 N N . ASN A 1 82 ? -26.092 17.555 -21.020 1.00 87.69 82 ASN A N 1
ATOM 650 C CA . ASN A 1 82 ? -27.371 17.281 -20.365 1.00 87.69 82 ASN A CA 1
ATOM 651 C C . ASN A 1 82 ? -27.431 15.851 -19.804 1.00 87.69 82 ASN A C 1
ATOM 653 O O . ASN A 1 82 ? -27.903 15.652 -18.687 1.00 87.69 82 ASN A O 1
ATOM 657 N N . ALA A 1 83 ? -26.915 14.851 -20.527 1.00 87.25 83 ALA A N 1
ATOM 658 C CA . ALA A 1 83 ? -26.819 13.481 -20.018 1.00 87.25 83 ALA A CA 1
ATOM 659 C C . ALA A 1 83 ? -25.894 13.379 -18.792 1.00 87.25 83 ALA A C 1
ATOM 661 O O . ALA A 1 83 ? -26.240 12.695 -17.830 1.00 87.25 83 ALA A O 1
ATOM 662 N N . VAL A 1 84 ? -24.767 14.101 -18.789 1.00 89.56 84 VAL A N 1
ATOM 663 C CA . VAL A 1 84 ? -23.872 14.218 -17.625 1.00 89.56 84 VAL A CA 1
ATOM 664 C C . VAL A 1 84 ? -24.597 14.848 -16.441 1.00 89.56 84 VAL A C 1
ATOM 666 O O . VAL A 1 84 ? -24.491 14.357 -15.327 1.00 89.56 84 VAL A O 1
ATOM 669 N N . TYR A 1 85 ? -25.358 15.917 -16.647 1.00 88.25 85 TYR A N 1
ATOM 670 C CA . TYR A 1 85 ? -25.973 16.651 -15.542 1.00 88.25 85 TYR A CA 1
ATOM 671 C C . TYR A 1 85 ? -27.198 15.978 -14.934 1.00 88.25 85 TYR A C 1
ATOM 673 O O . TYR A 1 85 ? -27.451 16.159 -13.744 1.00 88.25 85 TYR A O 1
ATOM 681 N N . LYS A 1 86 ? -27.875 15.092 -15.667 1.00 85.75 86 LYS A N 1
ATOM 682 C CA . LYS A 1 86 ? -28.902 14.203 -15.094 1.00 85.75 86 LYS A CA 1
ATOM 683 C C . LYS A 1 86 ? -28.360 13.277 -14.002 1.00 85.75 86 LYS A C 1
ATOM 685 O O . LYS A 1 86 ? -29.112 12.847 -13.129 1.00 85.75 86 LYS A O 1
ATOM 690 N N . LEU A 1 87 ? -27.053 13.010 -14.003 1.00 87.38 87 LEU A N 1
ATOM 691 C CA . LEU A 1 87 ? -26.374 12.205 -12.986 1.00 87.38 87 LEU A CA 1
ATOM 692 C C . LEU A 1 87 ? -26.336 12.878 -11.607 1.00 87.38 87 LEU A C 1
ATOM 694 O O . LEU A 1 87 ? -26.047 12.207 -10.624 1.00 87.38 87 LEU A O 1
ATOM 698 N N . VAL A 1 88 ? -26.683 14.165 -11.496 1.00 83.69 88 VAL A N 1
ATOM 699 C CA . VAL A 1 88 ? -26.746 14.896 -10.218 1.00 83.69 88 VAL A CA 1
ATOM 700 C C . VAL A 1 88 ? -27.659 14.211 -9.182 1.00 83.69 88 VAL A C 1
ATOM 702 O O . VAL A 1 88 ? -27.404 14.279 -7.982 1.00 83.69 88 VAL A O 1
ATOM 705 N N . ASN A 1 89 ? -28.680 13.479 -9.645 1.00 80.81 89 ASN A N 1
ATOM 706 C CA . ASN A 1 89 ? -29.651 12.785 -8.796 1.00 80.81 89 ASN A CA 1
ATOM 707 C C . ASN A 1 89 ? -29.261 11.336 -8.449 1.00 80.81 89 ASN A C 1
ATOM 709 O O . ASN A 1 89 ? -30.003 10.677 -7.726 1.00 80.81 89 ASN A O 1
ATOM 713 N N . LEU A 1 90 ? -28.099 10.837 -8.897 1.00 79.69 90 LEU A N 1
ATOM 714 C CA . LEU A 1 90 ? -27.657 9.447 -8.677 1.00 79.69 90 LEU A CA 1
ATOM 715 C C . LEU A 1 90 ? -27.715 9.025 -7.210 1.00 79.69 90 LEU A C 1
ATOM 717 O O . LEU A 1 90 ? -28.244 7.963 -6.892 1.00 79.69 90 LEU A O 1
ATOM 721 N N . LYS A 1 91 ? -27.204 9.872 -6.311 1.00 72.00 91 LYS A N 1
ATOM 722 C CA . LYS A 1 91 ? -27.169 9.577 -4.874 1.00 72.00 91 LYS A CA 1
ATOM 723 C C . LYS A 1 91 ? -28.578 9.403 -4.307 1.00 72.00 91 LYS A C 1
ATOM 725 O O . LYS A 1 91 ? -28.803 8.511 -3.503 1.00 72.00 91 LYS A O 1
ATOM 730 N N . GLN A 1 92 ? -29.545 10.193 -4.774 1.00 71.75 92 GLN A N 1
ATOM 731 C CA . GLN A 1 92 ? -30.941 10.038 -4.376 1.00 71.75 92 GLN A CA 1
ATOM 732 C C . GLN A 1 92 ? -31.556 8.777 -4.990 1.00 71.75 92 GLN A C 1
ATOM 734 O O . GLN A 1 92 ? -32.196 8.018 -4.270 1.00 71.75 92 GLN A O 1
ATOM 739 N N . THR A 1 93 ? -31.314 8.498 -6.272 1.00 72.44 93 THR A N 1
ATOM 740 C CA . THR A 1 93 ? -31.827 7.298 -6.950 1.00 72.44 93 THR A CA 1
ATOM 741 C C . THR A 1 93 ? -31.389 6.007 -6.251 1.00 72.44 93 THR A C 1
ATOM 743 O O . THR A 1 93 ? -32.226 5.143 -6.013 1.00 72.44 93 THR A O 1
ATOM 746 N N . TYR A 1 94 ? -30.119 5.903 -5.845 1.00 68.62 94 TYR A N 1
ATOM 747 C CA . TYR A 1 94 ? -29.567 4.692 -5.220 1.00 68.62 94 TYR A CA 1
ATOM 748 C C . TYR A 1 94 ? -29.796 4.596 -3.699 1.00 68.62 94 TYR A C 1
ATOM 750 O O . TYR A 1 94 ? -29.834 3.492 -3.157 1.00 68.62 94 TYR A O 1
ATOM 758 N N . LEU A 1 95 ? -29.989 5.721 -2.996 1.00 58.56 95 LEU A N 1
ATOM 759 C CA . LEU A 1 95 ? -30.356 5.720 -1.569 1.00 58.56 95 LEU A CA 1
ATOM 760 C C . LEU A 1 95 ? -31.867 5.548 -1.335 1.00 58.56 95 LEU A C 1
ATOM 762 O O . LEU A 1 95 ? -32.271 5.093 -0.270 1.00 58.56 95 LEU A O 1
ATOM 766 N N . SER A 1 96 ? -32.715 5.897 -2.307 1.00 54.84 96 SER A N 1
ATOM 767 C CA . SER A 1 96 ? -34.173 5.715 -2.190 1.00 54.84 96 SER A CA 1
ATOM 768 C C . SER A 1 96 ? -34.574 4.253 -2.418 1.00 54.84 96 SER A C 1
ATOM 770 O O . SER A 1 96 ? -35.431 3.720 -1.711 1.00 54.84 96 SER A O 1
ATOM 772 N N . SER A 1 97 ? -33.893 3.564 -3.340 1.00 50.03 97 SER A N 1
ATOM 773 C CA . SER A 1 97 ? -34.127 2.147 -3.648 1.00 50.03 97 SER A CA 1
ATOM 774 C C . SER A 1 97 ? -33.779 1.192 -2.499 1.00 50.03 97 SER A C 1
ATOM 776 O O . SER A 1 97 ? -34.297 0.078 -2.462 1.00 50.03 97 SER A O 1
ATOM 778 N N . SER A 1 98 ? -32.944 1.604 -1.538 1.00 44.28 98 SER A N 1
ATOM 779 C CA . SER A 1 98 ? -32.567 0.782 -0.378 1.00 44.28 98 SER A CA 1
ATOM 780 C C . SER A 1 98 ? -33.558 0.859 0.795 1.00 44.28 98 SER A C 1
ATOM 782 O O . SER A 1 98 ? -33.592 -0.060 1.613 1.00 44.28 98 SER A O 1
ATOM 784 N N . PHE A 1 99 ? -34.411 1.890 0.865 1.00 37.00 99 PHE A N 1
ATOM 785 C CA . PHE A 1 99 ? -35.388 2.065 1.953 1.00 37.00 99 PHE A CA 1
ATOM 786 C C . PHE A 1 99 ? -36.824 1.648 1.590 1.00 37.00 99 PHE A C 1
ATOM 788 O O . PHE A 1 99 ? -37.559 1.163 2.458 1.00 37.00 99 PHE A O 1
ATOM 795 N N . GLU A 1 100 ? -37.239 1.764 0.325 1.00 33.97 100 GLU A N 1
ATOM 796 C CA . GLU A 1 100 ? -38.634 1.506 -0.078 1.00 33.97 100 GLU A CA 1
ATOM 797 C C . GLU A 1 100 ? -39.018 0.016 -0.177 1.00 33.97 100 GLU A C 1
ATOM 799 O O . GLU A 1 100 ? -40.206 -0.314 -0.179 1.00 33.97 100 GLU A O 1
ATOM 804 N N . ALA A 1 101 ? -38.055 -0.912 -0.114 1.00 38.06 101 ALA A N 1
ATOM 805 C CA . ALA A 1 101 ? -38.319 -2.358 -0.079 1.00 38.06 101 ALA A CA 1
ATOM 806 C C . ALA A 1 101 ? -38.974 -2.863 1.234 1.00 38.06 101 ALA A C 1
ATOM 808 O O . ALA A 1 101 ? -39.140 -4.067 1.420 1.00 38.06 101 ALA A O 1
ATOM 809 N N . SER A 1 102 ? -39.359 -1.968 2.151 1.00 34.84 102 SER A N 1
ATOM 810 C CA . SER A 1 102 ? -39.864 -2.299 3.492 1.00 34.84 102 SER A CA 1
ATOM 811 C C . SER A 1 102 ? -41.368 -2.064 3.721 1.00 34.84 102 SER A C 1
ATOM 813 O O . SER A 1 102 ? -41.823 -2.177 4.857 1.00 34.84 102 SER A O 1
ATOM 815 N N . SER A 1 103 ? -42.170 -1.777 2.684 1.00 33.62 103 SER A N 1
ATOM 816 C CA . SER A 1 103 ? -43.590 -1.400 2.868 1.00 33.62 103 SER A CA 1
ATOM 817 C C . SER A 1 103 ? -44.652 -2.290 2.201 1.00 33.62 103 SER A C 1
ATOM 819 O O . SER A 1 103 ? -45.832 -1.942 2.229 1.00 33.62 103 SER A O 1
ATOM 821 N N . THR A 1 104 ? -44.304 -3.471 1.673 1.00 38.28 104 THR A N 1
ATOM 822 C CA . THR A 1 104 ? -45.315 -4.447 1.212 1.00 38.28 104 THR A CA 1
ATOM 823 C C . THR A 1 104 ? -45.451 -5.620 2.189 1.00 38.28 104 THR A C 1
ATOM 825 O O . THR A 1 104 ? -44.480 -6.204 2.655 1.00 38.28 104 THR A O 1
ATOM 828 N N . ASN A 1 105 ? -46.700 -5.896 2.560 1.00 40.69 105 ASN A N 1
ATOM 829 C CA . ASN A 1 105 ? -47.165 -6.598 3.761 1.00 40.69 105 ASN A CA 1
ATOM 830 C C . ASN A 1 105 ? -46.959 -8.132 3.796 1.00 40.69 105 ASN A C 1
ATOM 832 O O . ASN A 1 105 ? -47.758 -8.833 4.416 1.00 40.69 105 ASN A O 1
ATOM 836 N N . ASP A 1 106 ? -45.903 -8.682 3.193 1.00 35.88 106 ASP A N 1
ATOM 837 C CA . ASP A 1 106 ? -45.699 -10.135 3.147 1.00 35.88 106 ASP A CA 1
ATOM 838 C C . ASP A 1 106 ? -44.448 -10.604 3.909 1.00 35.88 106 ASP A C 1
ATOM 840 O O . ASP A 1 106 ? -43.322 -10.478 3.448 1.00 35.88 106 ASP A O 1
ATOM 844 N N . LYS A 1 107 ? -44.713 -11.213 5.076 1.00 34.00 107 LYS A N 1
ATOM 845 C CA . LYS A 1 107 ? -43.908 -12.169 5.873 1.00 34.00 107 LYS A CA 1
ATOM 846 C C . LYS A 1 107 ? -42.444 -11.804 6.229 1.00 34.00 107 LYS A C 1
ATOM 848 O O . LYS A 1 107 ? -41.594 -11.649 5.359 1.00 34.00 107 LYS A O 1
ATOM 853 N N . PRO A 1 108 ? -42.067 -11.843 7.527 1.00 33.97 108 PRO A N 1
ATOM 854 C CA . PRO A 1 108 ? -40.697 -11.613 7.972 1.00 33.97 108 PRO A CA 1
ATOM 855 C C . PRO A 1 108 ? -39.863 -12.887 7.781 1.00 33.97 108 PRO A C 1
ATOM 857 O O . PRO A 1 108 ? -39.614 -13.641 8.719 1.00 33.97 108 PRO A O 1
ATOM 860 N N . THR A 1 109 ? -39.425 -13.146 6.556 1.00 31.80 109 THR A N 1
ATOM 861 C CA . THR A 1 109 ? -38.443 -14.195 6.265 1.00 31.80 109 THR A CA 1
ATOM 862 C C . THR A 1 109 ? -37.385 -13.622 5.338 1.00 31.80 109 THR A C 1
ATOM 864 O O . THR A 1 109 ? -37.694 -13.222 4.226 1.00 31.80 109 THR A O 1
ATOM 867 N N . GLN A 1 110 ? -36.146 -13.605 5.838 1.00 35.38 110 GLN A N 1
ATOM 868 C CA . GLN A 1 110 ? -34.926 -13.080 5.215 1.00 35.38 110 GLN A CA 1
ATOM 869 C C . GLN A 1 110 ? -34.869 -11.551 5.086 1.00 35.38 110 GLN A C 1
ATOM 871 O O . GLN A 1 110 ? -35.159 -10.966 4.049 1.00 35.38 110 GLN A O 1
ATOM 876 N N . ARG A 1 111 ? -34.333 -10.897 6.126 1.00 35.34 111 ARG A N 1
ATOM 877 C CA . ARG A 1 111 ? -33.508 -9.704 5.892 1.00 35.34 111 ARG A CA 1
ATOM 878 C C . ARG A 1 111 ? -32.404 -10.141 4.917 1.00 35.34 111 ARG A C 1
ATOM 880 O O . ARG A 1 111 ? -31.522 -10.885 5.344 1.00 35.34 111 ARG A O 1
ATOM 887 N N . LYS A 1 112 ? -32.471 -9.756 3.631 1.00 44.84 112 LYS A N 1
ATOM 888 C CA . LYS A 1 112 ? -31.295 -9.783 2.743 1.00 44.84 112 LYS A CA 1
ATOM 889 C C . LYS A 1 112 ? -30.205 -9.049 3.523 1.00 44.84 112 LYS A C 1
ATOM 891 O O . LYS A 1 112 ? -30.386 -7.877 3.848 1.00 44.84 112 LYS A O 1
ATOM 896 N N . SER A 1 113 ? -29.152 -9.750 3.933 1.00 41.62 113 SER A N 1
ATOM 897 C CA . SER A 1 113 ? -27.994 -9.097 4.531 1.00 41.62 113 SER A CA 1
ATOM 898 C C . SER A 1 113 ? -27.484 -8.106 3.492 1.00 41.62 113 SER A C 1
ATOM 900 O O . SER A 1 113 ? -27.011 -8.532 2.439 1.00 41.62 113 SER A O 1
ATOM 902 N N . MET A 1 114 ? -27.663 -6.808 3.738 1.00 53.84 114 MET A N 1
ATOM 903 C CA . MET A 1 114 ? -26.984 -5.786 2.953 1.00 53.84 114 MET A CA 1
ATOM 904 C C . MET A 1 114 ? -25.495 -6.077 3.059 1.00 53.84 114 MET A C 1
ATOM 906 O O . MET A 1 114 ? -24.952 -6.137 4.164 1.00 53.84 114 MET A O 1
ATOM 910 N N . ASP A 1 115 ? -24.870 -6.326 1.916 1.00 67.56 115 ASP A N 1
ATOM 911 C CA . ASP A 1 115 ? -23.428 -6.414 1.836 1.00 67.56 115 ASP A CA 1
ATOM 912 C C . ASP A 1 115 ? -22.879 -5.004 2.070 1.00 67.56 115 ASP A C 1
ATOM 914 O O . ASP A 1 115 ? -22.957 -4.125 1.209 1.00 67.56 115 ASP A O 1
ATOM 918 N N . LEU A 1 116 ? -22.400 -4.769 3.292 1.00 69.88 116 LEU A N 1
ATOM 919 C CA . LEU A 1 116 ? -21.839 -3.487 3.703 1.00 69.88 116 LEU A CA 1
ATOM 920 C C . LEU A 1 116 ? -20.678 -3.085 2.783 1.00 69.88 116 LEU A C 1
ATOM 922 O O . LEU A 1 116 ? -20.490 -1.901 2.524 1.00 69.88 116 LEU A O 1
ATOM 926 N N . HIS A 1 117 ? -19.941 -4.062 2.250 1.00 70.56 117 HIS A N 1
ATOM 927 C CA . HIS A 1 117 ? -18.832 -3.818 1.342 1.00 70.56 117 HIS A CA 1
ATOM 928 C C . HIS A 1 117 ? -19.324 -3.303 -0.015 1.00 70.56 117 HIS A C 1
ATOM 930 O O . HIS A 1 117 ? -18.816 -2.299 -0.510 1.00 70.56 117 HIS A O 1
ATOM 936 N N . ALA A 1 118 ? -20.384 -3.907 -0.567 1.00 75.88 118 ALA A N 1
ATOM 937 C CA . ALA A 1 118 ? -21.023 -3.425 -1.792 1.00 75.88 118 ALA A CA 1
ATOM 938 C C . ALA A 1 118 ? -21.565 -2.000 -1.637 1.00 75.88 118 ALA A C 1
ATOM 940 O O . ALA A 1 118 ? -21.448 -1.187 -2.551 1.00 75.88 118 ALA A O 1
ATOM 941 N N . GLN A 1 119 ? -22.153 -1.680 -0.480 1.00 78.88 119 GLN A N 1
ATOM 942 C CA . GLN A 1 119 ? -22.660 -0.335 -0.222 1.00 78.88 119 GLN A CA 1
ATOM 943 C C . GLN A 1 119 ? -21.527 0.694 -0.152 1.00 78.88 119 GLN A C 1
ATOM 945 O O . GLN A 1 119 ? -21.625 1.729 -0.807 1.00 78.88 119 GLN A O 1
ATOM 950 N N . ILE A 1 120 ? -20.456 0.397 0.592 1.00 75.00 120 ILE A N 1
ATOM 951 C CA . ILE A 1 120 ? -19.275 1.267 0.686 1.00 75.00 120 ILE A CA 1
ATOM 952 C C . ILE A 1 120 ? -18.683 1.503 -0.708 1.00 75.00 120 ILE A C 1
ATOM 954 O O . ILE A 1 120 ? -18.376 2.640 -1.062 1.00 75.00 120 ILE A O 1
ATOM 958 N N . GLU A 1 121 ? -18.575 0.456 -1.527 1.00 79.12 121 GLU A N 1
ATOM 959 C CA . GLU A 1 121 ? -18.002 0.563 -2.868 1.00 79.12 121 GLU A CA 1
ATOM 960 C C . GLU A 1 121 ? -18.891 1.374 -3.824 1.00 79.12 121 GLU A C 1
ATOM 962 O O . GLU A 1 121 ? -18.404 2.252 -4.539 1.00 79.12 121 GLU A O 1
ATOM 967 N N . LYS A 1 122 ? -20.215 1.166 -3.794 1.00 83.88 122 LYS A N 1
ATOM 968 C CA . LYS A 1 122 ? -21.164 1.999 -4.552 1.00 83.88 122 LYS A CA 1
ATOM 969 C C . LYS A 1 122 ? -21.095 3.462 -4.117 1.00 83.88 122 LYS A C 1
ATOM 971 O O . LYS A 1 122 ? -21.061 4.339 -4.977 1.00 83.88 122 LYS A O 1
ATOM 976 N N . GLU A 1 123 ? -21.056 3.734 -2.812 1.00 82.94 123 GLU A N 1
ATOM 977 C CA . GLU A 1 123 ? -20.925 5.094 -2.273 1.00 82.94 123 GLU A CA 1
ATOM 978 C C . GLU A 1 123 ? -19.614 5.746 -2.730 1.00 82.94 123 GLU A C 1
ATOM 980 O O . GLU A 1 123 ? -19.645 6.866 -3.240 1.00 82.94 123 GLU A O 1
ATOM 985 N N . ARG A 1 124 ? -18.491 5.016 -2.685 1.00 85.31 124 ARG A N 1
ATOM 986 C CA . ARG A 1 124 ? -17.182 5.472 -3.179 1.00 85.31 124 ARG A CA 1
ATOM 987 C C . ARG A 1 124 ? -17.225 5.872 -4.656 1.00 85.31 124 ARG A C 1
ATOM 989 O O . ARG A 1 124 ? -16.738 6.946 -5.021 1.00 85.31 124 ARG A O 1
ATOM 996 N N . ILE A 1 125 ? -17.808 5.033 -5.517 1.00 83.25 125 ILE A N 1
ATOM 997 C CA . ILE A 1 125 ? -17.899 5.312 -6.960 1.00 83.25 125 ILE A CA 1
ATOM 998 C C . ILE A 1 125 ? -18.868 6.471 -7.229 1.00 83.25 125 ILE A C 1
ATOM 1000 O O . ILE A 1 125 ? -18.559 7.342 -8.044 1.00 83.25 125 ILE A O 1
ATOM 1004 N N . ILE A 1 126 ? -20.010 6.532 -6.535 1.00 87.06 126 ILE A N 1
ATOM 1005 C CA . ILE A 1 126 ? -20.972 7.639 -6.653 1.00 87.06 126 ILE A CA 1
ATOM 1006 C C . ILE A 1 126 ? -20.318 8.958 -6.250 1.00 87.06 126 ILE A C 1
ATOM 1008 O O . ILE A 1 126 ? -20.413 9.931 -6.996 1.00 87.06 126 ILE A O 1
ATOM 1012 N N . ASP A 1 127 ? -19.618 9.002 -5.120 1.00 83.88 127 ASP A N 1
ATOM 1013 C CA . ASP A 1 127 ? -18.932 10.212 -4.680 1.00 83.88 127 ASP A CA 1
ATOM 1014 C C . ASP A 1 127 ? -17.844 10.614 -5.690 1.00 83.88 127 ASP A C 1
ATOM 1016 O O . ASP A 1 127 ? -17.698 11.798 -5.991 1.00 83.88 127 ASP A O 1
ATOM 1020 N N . SER A 1 128 ? -17.154 9.655 -6.324 1.00 85.94 128 SER A N 1
ATOM 1021 C CA . SER A 1 128 ? -16.231 9.926 -7.438 1.00 85.94 128 SER A CA 1
ATOM 1022 C C . SER A 1 128 ? -16.924 10.494 -8.689 1.00 85.94 128 SER A C 1
ATOM 1024 O O . SER A 1 128 ? -16.434 11.458 -9.281 1.00 85.94 128 SER A O 1
ATOM 1026 N N . ILE A 1 129 ? -18.086 9.959 -9.074 1.00 89.19 129 ILE A N 1
ATOM 1027 C CA . ILE A 1 129 ? -18.910 10.482 -10.178 1.00 89.19 129 ILE A CA 1
ATOM 1028 C C . ILE A 1 129 ? -19.338 11.922 -9.899 1.00 89.19 129 ILE A C 1
ATOM 1030 O O . ILE A 1 129 ? -19.158 12.795 -10.749 1.00 89.19 129 ILE A O 1
ATOM 1034 N N . LEU A 1 130 ? -19.887 12.181 -8.712 1.00 87.56 130 LEU A N 1
ATOM 1035 C CA . LEU A 1 130 ? -20.322 13.514 -8.301 1.00 87.56 130 LEU A CA 1
ATOM 1036 C C . LEU A 1 130 ? -19.144 14.490 -8.342 1.00 87.56 130 LEU A C 1
ATOM 1038 O O . LEU A 1 130 ? -19.235 15.579 -8.899 1.00 87.56 130 LEU A O 1
ATOM 1042 N N . ASN A 1 131 ? -17.994 14.055 -7.849 1.00 85.38 131 ASN A N 1
ATOM 1043 C CA . ASN A 1 131 ? -16.745 14.792 -7.903 1.00 85.38 131 ASN A CA 1
ATOM 1044 C C . ASN A 1 131 ? -16.311 15.166 -9.332 1.00 85.38 131 ASN A C 1
ATOM 1046 O O . ASN A 1 131 ? -15.976 16.325 -9.586 1.00 85.38 131 ASN A O 1
ATOM 1050 N N . LEU A 1 132 ? -16.359 14.222 -10.274 1.00 88.94 132 LEU A N 1
ATOM 1051 C CA . LEU A 1 132 ? -16.089 14.483 -11.692 1.00 88.94 132 LEU A CA 1
ATOM 1052 C C . LEU A 1 132 ? -17.117 15.438 -12.307 1.00 88.94 132 LEU A C 1
ATOM 1054 O O . LEU A 1 132 ? -16.751 16.298 -13.108 1.00 88.94 132 LEU A O 1
ATOM 1058 N N . LEU A 1 133 ? -18.387 15.333 -11.905 1.00 90.12 133 LEU A N 1
ATOM 1059 C CA . LEU A 1 133 ? -19.444 16.230 -12.364 1.00 90.12 133 LEU A CA 1
ATOM 1060 C C . LEU A 1 133 ? -19.133 17.678 -11.985 1.00 90.12 133 LEU A C 1
ATOM 1062 O O . LEU A 1 133 ? -19.234 18.551 -12.845 1.00 90.12 133 LEU A O 1
ATOM 1066 N N . VAL A 1 134 ? -18.715 17.945 -10.739 1.00 87.88 134 VAL A N 1
ATOM 1067 C CA . VAL A 1 134 ? -18.335 19.308 -10.322 1.00 87.88 134 VAL A CA 1
ATOM 1068 C C . VAL A 1 134 ? -17.235 19.858 -11.236 1.00 87.88 134 VAL A C 1
ATOM 1070 O O . VAL A 1 134 ? -17.348 20.985 -11.716 1.00 87.88 134 VAL A O 1
ATOM 1073 N N . ASP A 1 135 ? -16.194 19.070 -11.514 1.00 88.12 135 ASP A N 1
ATOM 1074 C CA . ASP A 1 135 ? -15.088 19.501 -12.379 1.00 88.12 135 ASP A CA 1
ATOM 1075 C C . ASP A 1 135 ? -15.579 19.839 -13.794 1.00 88.12 135 ASP A C 1
ATOM 1077 O O . ASP A 1 135 ? -15.246 20.896 -14.333 1.00 88.12 135 ASP A O 1
ATOM 1081 N N . ILE A 1 136 ? -16.429 18.986 -14.372 1.00 89.88 136 ILE A N 1
ATOM 1082 C CA . ILE A 1 136 ? -17.032 19.206 -15.693 1.00 89.88 136 ILE A CA 1
ATOM 1083 C C . ILE A 1 136 ? -17.871 20.488 -15.709 1.00 89.88 136 ILE A C 1
ATOM 1085 O O . ILE A 1 136 ? -17.806 21.245 -16.680 1.00 89.88 136 ILE A O 1
ATOM 1089 N N . VAL A 1 137 ? -18.635 20.778 -14.650 1.00 88.94 137 VAL A N 1
ATOM 1090 C CA . VAL A 1 137 ? -19.400 22.034 -14.524 1.00 88.94 137 VAL A CA 1
ATOM 1091 C C . VAL A 1 137 ? -18.467 23.246 -14.510 1.00 88.94 137 VAL A C 1
ATOM 1093 O O . VAL A 1 137 ? -18.723 24.215 -15.227 1.00 88.94 137 VAL A O 1
ATOM 1096 N N . PHE A 1 138 ? -17.360 23.188 -13.762 1.00 86.69 138 PHE A N 1
ATOM 1097 C CA . PHE A 1 138 ? -16.373 24.274 -13.727 1.00 86.69 138 PHE A CA 1
ATOM 1098 C C . PHE A 1 138 ? -15.747 24.557 -15.096 1.00 86.69 138 PHE A C 1
ATOM 1100 O O . PHE A 1 138 ? -15.553 25.727 -15.440 1.00 86.69 138 PHE A O 1
ATOM 1107 N N . ILE A 1 139 ? -15.424 23.507 -15.858 1.00 86.69 139 ILE A N 1
ATOM 1108 C CA . ILE A 1 139 ? -14.741 23.634 -17.152 1.00 86.69 139 ILE A CA 1
ATOM 1109 C C . ILE A 1 139 ? -15.720 24.089 -18.240 1.00 86.69 139 ILE A C 1
ATOM 1111 O O . ILE A 1 139 ? -15.472 25.083 -18.918 1.00 86.69 139 ILE A O 1
ATOM 1115 N N . SER A 1 140 ? -16.851 23.395 -18.388 1.00 86.19 140 SER A N 1
ATOM 1116 C CA . SER A 1 140 ? -17.801 23.637 -19.486 1.00 86.19 140 SER A CA 1
ATOM 1117 C C . SER A 1 140 ? -18.590 24.941 -19.352 1.00 86.19 140 SER A C 1
ATOM 1119 O O . SER A 1 140 ? -18.999 25.509 -20.363 1.00 86.19 140 SER A O 1
ATOM 1121 N N . ARG A 1 141 ? -18.843 25.412 -18.119 1.00 81.56 141 ARG A N 1
ATOM 1122 C CA . ARG A 1 141 ? -19.735 26.553 -17.817 1.00 81.56 141 ARG A CA 1
ATOM 1123 C C . ARG A 1 141 ? -21.134 26.429 -18.444 1.00 81.56 141 ARG A C 1
ATOM 1125 O O . ARG A 1 141 ? -21.820 27.438 -18.635 1.00 81.56 141 ARG A O 1
ATOM 1132 N N . TYR A 1 142 ? -21.559 25.207 -18.767 1.00 81.12 142 TYR A N 1
ATOM 1133 C CA . TYR A 1 142 ? -22.840 24.954 -19.413 1.00 81.12 142 TYR A CA 1
ATOM 1134 C C . TYR A 1 142 ? -24.001 25.178 -18.440 1.00 81.12 142 TYR A C 1
ATOM 1136 O O . TYR A 1 142 ? -23.913 24.899 -17.243 1.00 81.12 142 TYR A O 1
ATOM 1144 N N . ARG A 1 143 ? -25.108 25.714 -18.955 1.00 78.94 143 ARG A N 1
ATOM 1145 C CA . ARG A 1 143 ? -26.296 26.035 -18.161 1.00 78.94 143 ARG A CA 1
ATOM 1146 C C . ARG A 1 143 ? -27.268 24.865 -18.192 1.00 78.94 143 ARG A C 1
ATOM 1148 O O . ARG A 1 143 ? -27.733 24.498 -19.260 1.00 78.94 143 ARG A O 1
ATOM 1155 N N . SER A 1 144 ? -27.614 24.333 -17.022 1.00 82.75 144 SER A N 1
ATOM 1156 C CA . SER A 1 144 ? -28.520 23.188 -16.909 1.00 82.75 144 SER A CA 1
ATOM 1157 C C . SER A 1 144 ? -29.645 23.436 -15.923 1.00 82.75 144 SER A C 1
ATOM 1159 O O . SER A 1 144 ? -29.404 23.850 -14.786 1.00 82.75 144 SER A O 1
ATOM 1161 N N . GLU A 1 145 ? -30.868 23.139 -16.356 1.00 81.94 145 GLU A N 1
ATOM 1162 C CA . GLU A 1 145 ? -32.047 23.160 -15.493 1.00 81.94 145 GLU A CA 1
ATOM 1163 C C . GLU A 1 145 ? -31.994 22.051 -14.436 1.00 81.94 145 GLU A C 1
ATOM 1165 O O . GLU A 1 145 ? -32.399 22.293 -13.304 1.00 81.94 145 GLU A O 1
ATOM 1170 N N . ASP A 1 146 ? -31.423 20.881 -14.744 1.00 83.44 146 ASP A N 1
ATOM 1171 C CA . ASP A 1 146 ? -31.303 19.766 -13.792 1.00 83.44 146 ASP A CA 1
ATOM 1172 C C . ASP A 1 146 ? -30.414 20.134 -12.593 1.00 83.44 146 ASP A C 1
ATOM 1174 O O . ASP A 1 146 ? -30.789 19.899 -11.444 1.00 83.44 146 ASP A O 1
ATOM 1178 N N . LEU A 1 147 ? -29.274 20.796 -12.837 1.00 84.06 147 LEU A N 1
ATOM 1179 C CA . LEU A 1 147 ? -28.394 21.292 -11.767 1.00 84.06 147 LEU A CA 1
ATOM 1180 C C . LEU A 1 147 ? -29.063 22.394 -10.937 1.00 84.06 147 LEU A C 1
ATOM 1182 O O . LEU A 1 147 ? -28.941 22.415 -9.710 1.00 84.06 147 LEU A O 1
ATOM 1186 N N . ALA A 1 148 ? -29.782 23.305 -11.601 1.00 84.75 148 ALA A N 1
ATOM 1187 C CA . ALA A 1 148 ? -30.520 24.369 -10.931 1.00 84.75 148 ALA A CA 1
ATOM 1188 C C . ALA A 1 148 ? -31.638 23.799 -10.044 1.00 84.75 148 ALA A C 1
ATOM 1190 O O . ALA A 1 148 ? -31.769 24.199 -8.889 1.00 84.75 148 ALA A O 1
ATOM 1191 N N . ASN A 1 149 ? -32.412 22.839 -10.553 1.00 85.75 149 ASN A N 1
ATOM 1192 C CA . ASN A 1 149 ? -33.484 22.171 -9.820 1.00 85.75 149 ASN A CA 1
ATOM 1193 C C . ASN A 1 149 ? -32.936 21.348 -8.649 1.00 85.75 149 ASN A C 1
ATOM 1195 O O . ASN A 1 149 ? -33.498 21.408 -7.555 1.00 85.75 149 ASN A O 1
ATOM 1199 N N . PHE A 1 150 ? -31.807 20.658 -8.841 1.00 86.94 150 PHE A N 1
ATOM 1200 C CA . PHE A 1 150 ? -31.121 19.947 -7.766 1.00 86.94 150 PHE A CA 1
ATOM 1201 C C . PHE A 1 150 ? -30.766 20.888 -6.611 1.00 86.94 150 PHE A C 1
ATOM 1203 O O . PHE A 1 150 ? -31.184 20.639 -5.483 1.00 86.94 150 PHE A O 1
ATOM 1210 N N . LEU A 1 151 ? -30.080 22.006 -6.874 1.00 86.75 151 LEU A N 1
ATOM 1211 C CA . LEU A 1 151 ? -29.732 22.962 -5.815 1.00 86.75 151 LEU A CA 1
ATOM 1212 C C . LEU A 1 151 ? -30.962 23.617 -5.178 1.00 86.75 151 LEU A C 1
ATOM 1214 O O . LEU A 1 151 ? -30.985 23.784 -3.962 1.00 86.75 151 LEU A O 1
ATOM 1218 N N . LYS A 1 152 ? -31.994 23.953 -5.963 1.00 87.69 152 LYS A N 1
ATOM 1219 C CA . LYS A 1 152 ? -33.254 24.510 -5.436 1.00 87.69 152 LYS A CA 1
ATOM 1220 C C . LYS A 1 152 ? -33.942 23.556 -4.465 1.00 87.69 152 LYS A C 1
ATOM 1222 O O . LYS A 1 152 ? -34.463 24.001 -3.451 1.00 87.69 152 LYS A O 1
ATOM 1227 N N . SER A 1 153 ? -33.906 22.256 -4.755 1.00 84.94 153 SER A N 1
ATOM 1228 C CA . SER A 1 153 ? -34.506 21.222 -3.906 1.00 84.94 153 SER A CA 1
ATOM 1229 C C . SER A 1 153 ? -33.744 20.968 -2.595 1.00 84.94 153 SER A C 1
ATOM 1231 O O . SER A 1 153 ? -34.270 20.323 -1.683 1.00 84.94 153 SER A O 1
ATOM 1233 N N . LYS A 1 154 ? -32.499 21.453 -2.472 1.00 85.75 154 LYS A N 1
ATOM 1234 C CA . LYS A 1 154 ? -31.641 21.208 -1.308 1.00 85.75 154 LYS A CA 1
ATOM 1235 C C . LYS A 1 154 ? -31.925 22.207 -0.189 1.00 85.75 154 LYS A C 1
ATOM 1237 O O . LYS A 1 154 ? -31.552 23.375 -0.252 1.00 85.75 154 LYS A O 1
ATOM 1242 N N . LYS A 1 155 ? -32.516 21.691 0.892 1.00 84.00 155 LYS A N 1
ATOM 1243 C CA . LYS A 1 155 ? -32.743 22.432 2.145 1.00 84.00 155 LYS A CA 1
ATOM 1244 C C . LYS A 1 155 ? -31.516 22.479 3.051 1.00 84.00 155 LYS A C 1
ATOM 1246 O O . LYS A 1 155 ? -31.321 23.464 3.752 1.00 84.00 155 LYS A O 1
ATOM 1251 N N . VAL A 1 156 ? -30.706 21.418 3.039 1.00 83.81 156 VAL A N 1
ATOM 1252 C CA . VAL A 1 156 ? -29.473 21.298 3.829 1.00 83.81 156 VAL A CA 1
ATOM 1253 C C . VAL A 1 156 ? -28.299 21.079 2.870 1.00 83.81 156 VAL A C 1
ATOM 1255 O O . VAL A 1 156 ? -28.391 20.176 2.032 1.00 83.81 156 VAL A O 1
ATOM 1258 N N . PRO A 1 157 ? -27.220 21.876 2.964 1.00 85.50 157 PRO A N 1
ATOM 1259 C CA . PRO A 1 157 ? -26.022 21.683 2.152 1.00 85.50 157 PRO A CA 1
ATOM 1260 C C . PRO A 1 157 ? -25.311 20.365 2.480 1.00 85.50 157 PRO A C 1
ATOM 1262 O O . PRO A 1 157 ? -25.094 20.030 3.643 1.00 85.50 157 PRO A O 1
ATOM 1265 N N . ASP A 1 158 ? -24.894 19.659 1.438 1.00 85.12 158 ASP A N 1
ATOM 1266 C CA . ASP A 1 158 ? -23.950 18.540 1.475 1.00 85.12 158 ASP A CA 1
ATOM 1267 C C . ASP A 1 158 ? -22.651 18.914 0.733 1.00 85.12 158 ASP A C 1
ATOM 1269 O O . ASP A 1 158 ? -22.579 19.943 0.057 1.00 85.12 158 ASP A O 1
ATOM 1273 N N . GLU A 1 159 ? -21.607 18.091 0.858 1.00 82.94 159 GLU A N 1
ATOM 1274 C CA . GLU A 1 159 ? -20.303 18.338 0.224 1.00 82.94 159 GLU A CA 1
ATOM 1275 C C . GLU A 1 159 ? -20.427 18.649 -1.274 1.00 82.94 159 GLU A C 1
ATOM 1277 O O . GLU A 1 159 ? -19.851 19.616 -1.776 1.00 82.94 159 GLU A O 1
ATOM 1282 N N . PHE A 1 160 ? -21.232 17.877 -1.993 1.00 85.44 160 PHE A N 1
ATOM 1283 C CA . PHE A 1 160 ? -21.392 18.034 -3.430 1.00 85.44 160 PHE A CA 1
ATOM 1284 C C . PHE A 1 160 ? -22.134 19.330 -3.809 1.00 85.44 160 PHE A C 1
ATOM 1286 O O . PHE A 1 160 ? -21.667 20.081 -4.669 1.00 85.44 160 PHE A O 1
ATOM 1293 N N . SER A 1 161 ? -23.244 19.647 -3.139 1.00 88.62 161 SER A N 1
ATOM 1294 C CA . SER A 1 161 ? -24.025 20.869 -3.383 1.00 88.62 161 SER A CA 1
ATOM 1295 C C . SER A 1 161 ? -23.262 22.145 -3.029 1.00 88.62 161 SER A C 1
ATOM 1297 O O . SER A 1 161 ? -23.396 23.134 -3.747 1.00 88.62 161 SER A O 1
ATOM 1299 N N . VAL A 1 162 ? -22.404 22.127 -2.002 1.00 88.94 162 VAL A N 1
ATOM 1300 C CA . VAL A 1 162 ? -21.509 23.252 -1.670 1.00 88.94 162 VAL A CA 1
ATOM 1301 C C . VAL A 1 162 ? -20.560 23.558 -2.828 1.00 88.94 162 VAL A C 1
ATOM 1303 O O . VAL A 1 162 ? -20.429 24.712 -3.238 1.00 88.94 162 VAL A O 1
ATOM 1306 N N . ASN A 1 163 ? -19.914 22.527 -3.374 1.00 89.25 163 ASN A N 1
ATOM 1307 C CA . ASN A 1 163 ? -19.001 22.681 -4.503 1.00 89.25 163 ASN A CA 1
ATOM 1308 C C . ASN A 1 163 ? -19.732 23.151 -5.769 1.00 89.25 163 ASN A C 1
ATOM 1310 O O . ASN A 1 163 ? -19.262 24.046 -6.473 1.00 89.25 163 ASN A O 1
ATOM 1314 N N . LEU A 1 164 ? -20.913 22.590 -6.033 1.00 88.25 164 LEU A N 1
ATOM 1315 C CA . LEU A 1 164 ? -21.728 22.944 -7.191 1.00 88.25 164 LEU A CA 1
ATOM 1316 C C . LEU A 1 164 ? -22.270 24.382 -7.115 1.00 88.25 164 LEU A C 1
ATOM 1318 O O . LEU A 1 164 ? -22.252 25.092 -8.119 1.00 88.25 164 LEU A O 1
ATOM 1322 N N . ALA A 1 165 ? -22.690 24.845 -5.933 1.00 88.38 165 ALA A N 1
ATOM 1323 C CA . ALA A 1 165 ? -23.180 26.211 -5.723 1.00 88.38 165 ALA A CA 1
ATOM 1324 C C . ALA A 1 165 ? -22.137 27.275 -6.100 1.00 88.38 165 ALA A C 1
ATOM 1326 O O . ALA A 1 165 ? -22.475 28.331 -6.628 1.00 88.38 165 ALA A O 1
ATOM 1327 N N . ILE A 1 166 ? -20.850 26.991 -5.885 1.00 87.50 166 ILE A N 1
ATOM 1328 C CA . ILE A 1 166 ? -19.754 27.894 -6.265 1.00 87.50 166 ILE A CA 1
ATOM 1329 C C . ILE A 1 166 ? -19.425 27.781 -7.762 1.00 87.50 166 ILE A C 1
ATOM 1331 O O . ILE A 1 166 ? -18.996 28.766 -8.375 1.00 87.50 166 ILE A O 1
ATOM 1335 N N . ALA A 1 167 ? -19.631 26.606 -8.360 1.00 85.12 167 ALA A N 1
ATOM 1336 C CA . ALA A 1 167 ? -19.386 26.361 -9.778 1.00 85.12 167 ALA A CA 1
ATOM 1337 C C . ALA A 1 167 ? -20.381 27.105 -10.684 1.00 85.12 167 ALA A C 1
ATOM 1339 O O . ALA A 1 167 ? -20.000 27.611 -11.738 1.00 85.12 167 ALA A O 1
ATOM 1340 N N . ILE A 1 168 ? -21.642 27.219 -10.262 1.00 81.75 168 ILE A N 1
ATOM 1341 C CA . ILE A 1 168 ? -22.709 27.826 -11.063 1.00 81.75 168 ILE A CA 1
ATOM 1342 C C . ILE A 1 168 ? -22.604 29.358 -11.056 1.00 81.75 168 ILE A C 1
ATOM 1344 O O . ILE A 1 168 ? -22.456 29.990 -10.013 1.00 81.75 168 ILE A O 1
ATOM 1348 N N . ASP A 1 169 ? -22.671 29.971 -12.240 1.00 74.19 169 ASP A N 1
ATOM 1349 C CA . ASP A 1 169 ? -22.640 31.433 -12.440 1.00 74.19 169 ASP A CA 1
ATOM 1350 C C . ASP A 1 169 ? -24.048 32.041 -12.649 1.00 74.19 169 ASP A C 1
ATOM 1352 O O . ASP A 1 169 ? -24.190 33.172 -13.111 1.00 74.19 169 ASP A O 1
ATOM 1356 N N . GLN A 1 170 ? -25.107 31.288 -12.343 1.00 75.75 170 GLN A N 1
ATOM 1357 C CA . GLN A 1 170 ? -26.499 31.737 -12.439 1.00 75.75 170 GLN A CA 1
ATOM 1358 C C . GLN A 1 170 ? -27.031 32.176 -11.075 1.00 75.75 170 GLN A C 1
ATOM 1360 O O . GLN A 1 170 ? -26.787 31.510 -10.071 1.00 75.75 170 GLN A O 1
ATOM 1365 N N . GLU A 1 171 ? -27.820 33.250 -11.048 1.00 75.75 171 GLU A N 1
ATOM 1366 C CA . GLU A 1 171 ? -28.606 33.586 -9.864 1.00 75.75 171 GLU A CA 1
ATOM 1367 C C . GLU A 1 171 ? -29.763 32.594 -9.718 1.00 75.75 171 GLU A C 1
ATOM 1369 O O . GLU A 1 171 ? -30.610 32.462 -10.604 1.00 75.75 171 GLU A O 1
ATOM 1374 N N . LEU A 1 172 ? -29.778 31.881 -8.594 1.00 82.94 172 LEU A N 1
ATOM 1375 C CA . LEU A 1 172 ? -30.798 30.900 -8.255 1.00 82.94 172 LEU A CA 1
ATOM 1376 C C . LEU A 1 172 ? -31.529 31.343 -6.988 1.00 82.94 172 LEU A C 1
ATOM 1378 O O . LEU A 1 172 ? -30.903 31.771 -6.017 1.00 82.94 172 LEU A O 1
ATOM 1382 N N . ASP A 1 173 ? -32.853 31.210 -6.999 1.00 83.25 173 ASP A N 1
ATOM 1383 C CA . ASP A 1 173 ? -33.676 31.336 -5.798 1.00 83.25 173 ASP A CA 1
ATOM 1384 C C . ASP A 1 173 ? -33.639 30.000 -5.043 1.00 83.25 173 ASP A C 1
ATOM 1386 O O . ASP A 1 173 ? -34.273 29.034 -5.468 1.00 83.25 173 ASP A O 1
ATOM 1390 N N . LEU A 1 174 ? -32.785 29.910 -4.019 1.00 87.50 174 LEU A N 1
ATOM 1391 C CA . LEU A 1 174 ? -32.463 28.673 -3.299 1.00 87.50 174 LEU A CA 1
ATOM 1392 C C . LEU A 1 174 ? -33.123 28.653 -1.917 1.00 87.50 174 LEU A C 1
ATOM 1394 O O . LEU A 1 174 ? -33.069 29.644 -1.191 1.00 87.50 174 LEU A O 1
ATOM 1398 N N . GLU A 1 175 ? -33.668 27.498 -1.525 1.00 84.94 175 GLU A N 1
ATOM 1399 C CA . GLU A 1 175 ? -34.262 27.310 -0.193 1.00 84.94 175 GLU A CA 1
ATOM 1400 C C . GLU A 1 175 ? -33.205 27.305 0.927 1.00 84.94 175 GLU A C 1
ATOM 1402 O O . GLU A 1 175 ? -33.462 27.810 2.021 1.00 84.94 175 GLU A O 1
ATOM 1407 N N . SER A 1 176 ? -32.004 26.766 0.667 1.00 88.06 176 SER A N 1
ATOM 1408 C CA . SER A 1 176 ? -30.882 26.820 1.615 1.00 88.06 176 SER A CA 1
ATOM 1409 C C . SER A 1 176 ? -30.216 28.197 1.611 1.00 88.06 176 SER A C 1
ATOM 1411 O O . SER A 1 176 ? -29.682 28.661 0.598 1.00 88.06 176 SER A O 1
ATOM 1413 N N . PHE A 1 177 ? -30.167 28.813 2.795 1.00 87.12 177 PHE A N 1
ATOM 1414 C CA . PHE A 1 177 ? -29.468 30.075 3.015 1.00 87.12 177 PHE A CA 1
ATOM 1415 C C . PHE A 1 177 ? -27.968 29.962 2.715 1.00 87.12 177 PHE A C 1
ATOM 1417 O O . PHE A 1 177 ? -27.399 30.854 2.085 1.00 87.12 177 PHE A O 1
ATOM 1424 N N . GLU A 1 178 ? -27.315 28.872 3.127 1.00 87.12 178 GLU A N 1
ATOM 1425 C CA . GLU A 1 178 ? -25.882 28.684 2.902 1.00 87.12 178 GLU A CA 1
ATOM 1426 C C . GLU A 1 178 ? -25.553 28.589 1.410 1.00 87.12 178 GLU A C 1
ATOM 1428 O O . GLU A 1 178 ? -24.647 29.281 0.939 1.00 87.12 178 GLU A O 1
ATOM 1433 N N . LEU A 1 179 ? -26.311 27.787 0.650 1.00 88.19 179 LEU A N 1
ATOM 1434 C CA . LEU A 1 179 ? -26.113 27.652 -0.796 1.00 88.19 179 LEU A CA 1
ATOM 1435 C C . LEU A 1 179 ? -26.408 28.971 -1.522 1.00 88.19 179 LEU A C 1
ATOM 1437 O O . LEU A 1 179 ? -25.675 29.339 -2.443 1.00 88.19 179 LEU A O 1
ATOM 1441 N N . ALA A 1 180 ? -27.417 29.729 -1.077 1.00 87.25 180 ALA A N 1
ATOM 1442 C CA . ALA A 1 180 ? -27.713 31.058 -1.613 1.00 87.25 180 ALA A CA 1
ATOM 1443 C C . ALA A 1 180 ? -26.540 32.032 -1.421 1.00 87.25 180 ALA A C 1
ATOM 1445 O O . ALA A 1 180 ? -26.180 32.763 -2.346 1.00 87.25 180 ALA A O 1
ATOM 1446 N N . VAL A 1 181 ? -25.911 32.034 -0.241 1.00 87.00 181 VAL A N 1
ATOM 1447 C CA . VAL A 1 181 ? -24.734 32.874 0.036 1.00 87.00 181 VAL A CA 1
ATOM 1448 C C . VAL A 1 181 ? -23.541 32.457 -0.829 1.00 87.00 181 VAL A C 1
ATOM 1450 O O . VAL A 1 181 ? -22.879 33.325 -1.402 1.00 87.00 181 VAL A O 1
ATOM 1453 N N . LEU A 1 182 ? -23.283 31.152 -0.963 1.00 86.62 182 LEU A N 1
ATOM 1454 C CA . LEU A 1 182 ? -22.182 30.631 -1.781 1.00 86.62 182 LEU A CA 1
ATOM 1455 C C . LEU A 1 182 ? -22.361 30.944 -3.274 1.00 86.62 182 LEU A C 1
ATOM 1457 O O . LEU A 1 182 ? -21.402 31.362 -3.922 1.00 86.62 182 LEU A O 1
ATOM 1461 N N . THR A 1 183 ? -23.586 30.827 -3.794 1.00 87.19 183 THR A N 1
ATOM 1462 C CA . THR A 1 183 ? -23.916 31.099 -5.207 1.00 87.19 183 THR A CA 1
ATOM 1463 C C . THR A 1 183 ? -23.790 32.583 -5.546 1.00 87.19 183 THR A C 1
ATOM 1465 O O . THR A 1 183 ? -23.287 32.939 -6.609 1.00 87.19 183 THR A O 1
ATOM 1468 N N . LYS A 1 184 ? -24.174 33.473 -4.618 1.00 85.25 184 LYS A N 1
ATOM 1469 C CA . LYS A 1 184 ? -24.034 34.930 -4.790 1.00 85.25 184 LYS A CA 1
ATOM 1470 C C . LYS A 1 184 ? -22.579 35.392 -4.849 1.00 85.25 184 LYS A C 1
ATOM 1472 O O . LYS A 1 184 ? -22.325 36.482 -5.351 1.00 85.25 184 LYS A O 1
ATOM 1477 N N . LYS A 1 185 ? -21.632 34.600 -4.326 1.00 83.50 185 LYS A N 1
ATOM 1478 C CA . LYS A 1 185 ? -20.180 34.883 -4.357 1.00 83.50 185 LYS A CA 1
ATOM 1479 C C . LYS A 1 185 ? -19.809 36.258 -3.774 1.00 83.50 185 LYS A C 1
ATOM 1481 O O . LYS A 1 185 ? -18.750 36.805 -4.079 1.00 83.50 185 LYS A O 1
ATOM 1486 N N . LEU A 1 186 ? -20.670 36.815 -2.918 1.00 82.12 186 LEU A N 1
ATOM 1487 C CA . LEU A 1 186 ? -20.443 38.087 -2.239 1.00 82.12 186 LEU A CA 1
ATOM 1488 C C . LEU A 1 186 ? -19.573 37.842 -1.011 1.00 82.12 186 LEU A C 1
ATOM 1490 O O . LEU A 1 186 ? -20.003 37.205 -0.046 1.00 82.12 186 LEU A O 1
ATOM 1494 N N . LEU A 1 187 ? -18.342 38.349 -1.049 1.00 81.88 187 LEU A N 1
ATOM 1495 C CA . LEU A 1 187 ? -17.417 38.202 0.065 1.00 81.88 187 LEU A CA 1
ATOM 1496 C C . LEU A 1 187 ? -17.917 39.006 1.266 1.00 81.88 187 LEU A C 1
ATOM 1498 O O . LEU A 1 187 ? -18.167 40.202 1.183 1.00 81.88 187 LEU A O 1
ATOM 1502 N N . GLY A 1 188 ? -18.055 38.332 2.401 1.00 85.38 188 GLY A N 1
ATOM 1503 C CA . GLY A 1 188 ? -18.477 38.934 3.657 1.00 85.38 188 GLY A CA 1
ATOM 1504 C C . GLY A 1 188 ? -18.290 37.967 4.826 1.00 85.38 188 GLY A C 1
ATOM 1505 O O . GLY A 1 188 ? -17.882 36.820 4.617 1.00 85.38 188 GLY A O 1
ATOM 1506 N N . PRO A 1 189 ? -18.603 38.382 6.067 1.00 85.12 189 PRO A N 1
ATOM 1507 C CA . PRO A 1 189 ? -18.422 37.544 7.255 1.00 85.12 189 PRO A CA 1
ATOM 1508 C C . PRO A 1 189 ? -19.175 36.211 7.178 1.00 85.12 189 PRO A C 1
ATOM 1510 O O . PRO A 1 189 ? -18.654 35.183 7.604 1.00 85.12 189 PRO A O 1
ATOM 1513 N N . VAL A 1 190 ? -20.377 36.222 6.590 1.00 87.25 190 VAL A N 1
ATOM 1514 C CA . VAL A 1 190 ? -21.200 35.018 6.407 1.00 87.25 190 VAL A CA 1
ATOM 1515 C C . VAL A 1 190 ? -20.550 34.074 5.397 1.00 87.25 190 VAL A C 1
ATOM 1517 O O . VAL A 1 190 ? -20.331 32.910 5.718 1.00 87.25 190 VAL A O 1
ATOM 1520 N N . PHE A 1 191 ? -20.149 34.580 4.224 1.00 89.50 191 PHE A N 1
ATOM 1521 C CA . PHE A 1 191 ? -19.447 33.787 3.210 1.00 89.50 191 PHE A CA 1
ATOM 1522 C C . PHE A 1 191 ? -18.162 33.168 3.771 1.00 89.50 191 PHE A C 1
ATOM 1524 O O . PHE A 1 191 ? -17.905 31.986 3.580 1.00 89.50 191 PHE A O 1
ATOM 1531 N N . LEU A 1 192 ? -17.387 33.943 4.533 1.00 88.38 192 LEU A N 1
ATOM 1532 C CA . LEU A 1 192 ? -16.184 33.462 5.201 1.00 88.38 192 LEU A CA 1
ATOM 1533 C C . LEU A 1 192 ? -16.475 32.351 6.216 1.00 88.38 192 LEU A C 1
ATOM 1535 O O . LEU A 1 192 ? -15.732 31.374 6.281 1.00 88.38 192 LEU A O 1
ATOM 1539 N N . SER A 1 193 ? -17.528 32.499 7.022 1.00 88.56 193 SER A N 1
ATOM 1540 C CA . SER A 1 193 ? -17.932 31.482 7.996 1.00 88.56 193 SER A CA 1
ATOM 1541 C C . SER A 1 193 ? -18.302 30.171 7.302 1.00 88.56 193 SER A C 1
ATOM 1543 O O . SER A 1 193 ? -17.882 29.101 7.743 1.00 88.56 193 SER A O 1
ATOM 1545 N N . LEU A 1 194 ? -19.023 30.250 6.181 1.00 88.25 194 LEU A N 1
ATOM 1546 C CA . LEU A 1 194 ? -19.378 29.087 5.368 1.00 88.25 194 LEU A CA 1
ATOM 1547 C C . LEU A 1 194 ? -18.142 28.465 4.713 1.00 88.25 194 LEU A C 1
ATOM 1549 O O . LEU A 1 194 ? -17.925 27.267 4.846 1.00 88.25 194 LEU A O 1
ATOM 1553 N N . ALA A 1 195 ? -17.281 29.275 4.097 1.00 87.50 195 ALA A N 1
ATOM 1554 C CA . ALA A 1 195 ? -16.026 28.822 3.506 1.00 87.50 195 ALA A CA 1
ATOM 1555 C C . ALA A 1 195 ? -15.124 28.111 4.525 1.00 87.50 195 ALA A C 1
ATOM 1557 O O . ALA A 1 195 ? -14.556 27.064 4.230 1.00 87.50 195 ALA A O 1
ATOM 1558 N N . LYS A 1 196 ? -15.041 28.635 5.753 1.00 87.19 196 LYS A N 1
ATOM 1559 C CA . LYS A 1 196 ? -14.316 27.992 6.854 1.00 87.19 196 LYS A CA 1
ATOM 1560 C C . LYS A 1 196 ? -14.964 26.668 7.267 1.00 87.19 196 LYS A C 1
ATOM 1562 O O . LYS A 1 196 ? -14.243 25.698 7.482 1.00 87.19 196 LYS A O 1
ATOM 1567 N N . SER A 1 197 ? -16.290 26.637 7.388 1.00 86.56 197 SER A N 1
ATOM 1568 C CA . SER A 1 197 ? -17.040 25.453 7.837 1.00 86.56 197 SER A CA 1
ATOM 1569 C C . SER A 1 197 ? -16.960 24.310 6.825 1.00 86.56 197 SER A C 1
ATOM 1571 O O . SER A 1 197 ? -16.787 23.162 7.214 1.00 86.56 197 SER A O 1
ATOM 1573 N N . TYR A 1 198 ? -16.987 24.631 5.531 1.00 87.44 198 TYR A N 1
ATOM 1574 C CA . TYR A 1 198 ? -16.933 23.650 4.447 1.00 87.44 198 TYR A CA 1
ATOM 1575 C C . TYR A 1 198 ? -15.535 23.443 3.852 1.00 87.44 198 TYR A C 1
ATOM 1577 O O . TYR A 1 198 ? -15.403 22.725 2.867 1.00 87.44 198 TYR A O 1
ATOM 1585 N N . ARG A 1 199 ? -14.470 24.019 4.432 1.00 85.19 199 ARG A N 1
ATOM 1586 C CA . ARG A 1 199 ? -13.104 23.964 3.864 1.00 85.19 199 ARG A CA 1
ATOM 1587 C C . ARG A 1 199 ? -12.619 22.545 3.538 1.00 85.19 199 ARG A C 1
ATOM 1589 O O . ARG A 1 199 ? -11.883 22.368 2.572 1.00 85.19 199 ARG A O 1
ATOM 1596 N N . GLY A 1 200 ? -13.012 21.564 4.359 1.00 80.00 200 GLY A N 1
ATOM 1597 C CA . GLY A 1 200 ? -12.639 20.155 4.201 1.00 80.00 200 GLY A CA 1
ATOM 1598 C C . GLY A 1 200 ? -13.401 19.463 3.074 1.00 80.00 200 GLY A C 1
ATOM 1599 O O . GLY A 1 200 ? -12.842 18.606 2.409 1.00 80.00 200 GLY A O 1
ATOM 1600 N N . SER A 1 201 ? -14.633 19.901 2.818 1.00 81.56 201 SER A N 1
ATOM 1601 C CA . SER A 1 201 ? -15.507 19.399 1.754 1.00 81.56 201 SER A CA 1
ATOM 1602 C C . SER A 1 201 ? -15.307 20.137 0.424 1.00 81.56 201 SER A C 1
ATOM 1604 O O . SER A 1 201 ? -15.832 19.729 -0.604 1.00 81.56 201 SER A O 1
ATOM 1606 N N . MET A 1 202 ? -14.590 21.265 0.403 1.00 87.25 202 MET A N 1
ATOM 1607 C CA . MET A 1 202 ? -14.360 22.028 -0.826 1.00 87.25 202 MET A CA 1
ATOM 1608 C C . MET A 1 202 ? -13.264 21.393 -1.691 1.00 87.25 202 MET A C 1
ATOM 1610 O O . MET A 1 202 ? -12.116 21.243 -1.271 1.00 87.25 202 MET A O 1
ATOM 1614 N N . ARG A 1 203 ? -13.596 21.121 -2.954 1.00 84.06 203 ARG A N 1
ATOM 1615 C CA . ARG A 1 203 ? -12.670 20.660 -3.993 1.00 84.06 203 ARG A CA 1
ATOM 1616 C C . ARG A 1 203 ? -11.647 21.738 -4.338 1.00 84.06 203 ARG A C 1
ATOM 1618 O O . ARG A 1 203 ? -11.931 22.934 -4.263 1.00 84.06 203 ARG A O 1
ATOM 1625 N N . LYS A 1 204 ? -10.490 21.316 -4.850 1.00 85.62 204 LYS A N 1
ATOM 1626 C CA . LYS A 1 204 ? -9.407 22.210 -5.292 1.00 85.62 204 LYS A CA 1
ATOM 1627 C C . LYS A 1 204 ? -9.873 23.288 -6.280 1.00 85.62 204 LYS A C 1
ATOM 1629 O O . LYS A 1 204 ? -9.578 24.461 -6.082 1.00 85.62 204 LYS A O 1
ATOM 1634 N N . LEU A 1 205 ? -10.657 22.926 -7.302 1.00 84.19 205 LEU A N 1
ATOM 1635 C CA . LEU A 1 205 ? -11.203 23.895 -8.269 1.00 84.19 205 LEU A CA 1
ATOM 1636 C C . LEU A 1 205 ? -12.161 24.903 -7.619 1.00 84.19 205 LEU A C 1
ATOM 1638 O O . LEU A 1 205 ? -12.167 26.081 -7.974 1.00 84.19 205 LEU A O 1
ATOM 1642 N N . THR A 1 206 ? -12.923 24.455 -6.622 1.00 87.00 206 THR A N 1
ATOM 1643 C CA . THR A 1 206 ? -13.836 25.307 -5.853 1.00 87.00 206 THR A CA 1
ATOM 1644 C C . THR A 1 206 ? -13.060 26.298 -4.995 1.00 87.00 206 THR A C 1
ATOM 1646 O O . THR A 1 206 ? -13.316 27.501 -5.059 1.00 87.00 206 THR A O 1
ATOM 1649 N N . LYS A 1 207 ? -12.052 25.817 -4.257 1.00 90.12 207 LYS A N 1
ATOM 1650 C CA . LYS A 1 207 ? -11.122 26.658 -3.493 1.00 90.12 207 LYS A CA 1
ATOM 1651 C C . LYS A 1 207 ? -10.448 27.679 -4.399 1.00 90.12 207 LYS A C 1
ATOM 1653 O O . LYS A 1 207 ? -10.517 28.869 -4.112 1.00 90.12 207 LYS A O 1
ATOM 1658 N N . LYS A 1 208 ? -9.907 27.241 -5.540 1.00 88.50 208 LYS A N 1
ATOM 1659 C CA . LYS A 1 208 ? -9.290 28.111 -6.547 1.00 88.50 208 LYS A CA 1
ATOM 1660 C C . LYS A 1 208 ? -10.240 29.208 -7.014 1.00 88.50 208 LYS A C 1
ATOM 1662 O O . LYS A 1 208 ? -9.868 30.372 -6.994 1.00 88.50 208 LYS A O 1
ATOM 1667 N N . LYS A 1 209 ? -11.492 28.875 -7.342 1.00 87.50 209 LYS A N 1
ATOM 1668 C CA . LYS A 1 209 ? -12.493 29.874 -7.739 1.00 87.50 209 LYS A CA 1
ATOM 1669 C C . LYS A 1 209 ? -12.778 30.884 -6.625 1.00 87.50 209 LYS A C 1
ATOM 1671 O O . LYS A 1 209 ? -12.887 32.074 -6.911 1.00 87.50 209 LYS A O 1
ATOM 1676 N N . ILE A 1 210 ? -12.890 30.440 -5.369 1.00 90.12 210 ILE A N 1
ATOM 1677 C CA . ILE A 1 210 ? -13.046 31.351 -4.224 1.00 90.12 210 ILE A CA 1
ATOM 1678 C C . ILE A 1 210 ? -11.821 32.255 -4.090 1.00 90.12 210 ILE A C 1
ATOM 1680 O O . ILE A 1 210 ? -11.983 33.454 -3.884 1.00 90.12 210 ILE A O 1
ATOM 1684 N N . ILE A 1 211 ? -10.613 31.707 -4.221 1.00 91.31 211 ILE A N 1
ATOM 1685 C CA . ILE A 1 211 ? -9.364 32.469 -4.157 1.00 91.31 211 ILE A CA 1
ATOM 1686 C C . ILE A 1 211 ? -9.267 33.473 -5.311 1.00 91.31 211 ILE A C 1
ATOM 1688 O O . ILE A 1 211 ? -8.908 34.624 -5.079 1.00 91.31 211 ILE A O 1
ATOM 1692 N N . ASP A 1 212 ? -9.690 33.109 -6.522 1.00 88.31 212 ASP A N 1
ATOM 1693 C CA . ASP A 1 212 ? -9.775 34.024 -7.662 1.00 88.31 212 ASP A CA 1
ATOM 1694 C C . ASP A 1 212 ? -10.739 35.184 -7.380 1.00 88.31 212 ASP A C 1
ATOM 1696 O O . ASP A 1 212 ? -10.453 36.328 -7.730 1.00 88.31 212 ASP A O 1
ATOM 1700 N N . ILE A 1 213 ? -11.870 34.923 -6.719 1.00 87.44 213 ILE A N 1
ATOM 1701 C CA . ILE A 1 213 ? -12.809 35.969 -6.289 1.00 87.44 213 ILE A CA 1
ATOM 1702 C C . ILE A 1 213 ? -12.175 36.825 -5.184 1.00 87.44 213 ILE A C 1
ATOM 1704 O O . ILE A 1 213 ? -12.180 38.051 -5.282 1.00 87.44 213 ILE A O 1
ATOM 1708 N N . ALA A 1 214 ? -11.570 36.195 -4.173 1.00 89.62 214 ALA A N 1
ATOM 1709 C CA . ALA A 1 214 ? -10.891 36.863 -3.066 1.00 89.62 214 ALA A CA 1
ATOM 1710 C C . ALA A 1 214 ? -9.753 37.765 -3.551 1.00 89.62 214 ALA A C 1
ATOM 1712 O O . ALA A 1 214 ? -9.610 38.876 -3.045 1.00 89.62 214 ALA A O 1
ATOM 1713 N N . SER A 1 215 ? -9.000 37.337 -4.568 1.00 88.69 215 SER A N 1
ATOM 1714 C CA . SER A 1 215 ? -7.884 38.088 -5.146 1.00 88.69 215 SER A CA 1
ATOM 1715 C C . SER A 1 215 ? -8.305 39.463 -5.662 1.00 88.69 215 SER A C 1
ATOM 1717 O O . SER A 1 215 ? -7.596 40.445 -5.461 1.00 88.69 215 SER A O 1
ATOM 1719 N N . ARG A 1 216 ? -9.507 39.557 -6.246 1.00 86.88 216 ARG A N 1
ATOM 1720 C CA . ARG A 1 216 ? -10.075 40.806 -6.780 1.00 86.88 216 ARG A CA 1
ATOM 1721 C C . ARG A 1 216 ? -10.520 41.766 -5.680 1.00 86.88 216 ARG A C 1
ATOM 1723 O O . ARG A 1 216 ? -10.714 42.948 -5.944 1.00 86.88 216 ARG A O 1
ATOM 1730 N N . CYS A 1 217 ? -10.681 41.267 -4.457 1.00 85.06 217 CYS A N 1
ATOM 1731 C CA . CYS A 1 217 ? -11.148 42.032 -3.306 1.00 85.06 217 CYS A CA 1
ATOM 1732 C C . CYS A 1 217 ? -10.018 42.467 -2.360 1.00 85.06 217 CYS A C 1
ATOM 1734 O O . CYS A 1 217 ? -10.297 43.151 -1.374 1.00 85.06 217 CYS A O 1
ATOM 1736 N N . ILE A 1 218 ? -8.757 42.128 -2.646 1.00 84.81 218 ILE A N 1
ATOM 1737 C CA . ILE A 1 218 ? -7.605 42.474 -1.791 1.00 84.81 218 ILE A CA 1
ATOM 1738 C C . ILE A 1 218 ? -7.394 43.989 -1.685 1.00 84.81 218 ILE A C 1
ATOM 1740 O O . ILE A 1 218 ? -7.080 44.485 -0.606 1.00 84.81 218 ILE A O 1
ATOM 1744 N N . ASP A 1 219 ? -7.656 44.734 -2.758 1.00 81.44 219 ASP A N 1
ATOM 1745 C CA . ASP A 1 219 ? -7.535 46.200 -2.776 1.00 81.44 219 ASP A CA 1
ATOM 1746 C C . ASP A 1 219 ? -8.838 46.923 -2.385 1.00 81.44 219 ASP A C 1
ATOM 1748 O O . ASP A 1 219 ? -8.963 48.142 -2.515 1.00 81.44 219 ASP A O 1
ATOM 1752 N N . THR A 1 220 ? -9.840 46.181 -1.909 1.00 82.62 220 THR A N 1
ATOM 1753 C CA . THR A 1 220 ? -11.163 46.721 -1.566 1.00 82.62 220 THR A CA 1
ATOM 1754 C C . THR A 1 220 ? -11.359 46.838 -0.053 1.00 82.62 220 THR A C 1
ATOM 1756 O O . THR A 1 220 ? -10.521 46.423 0.748 1.00 82.62 220 THR A O 1
ATOM 1759 N N . LYS A 1 221 ? -12.504 47.389 0.372 1.00 78.75 221 LYS A N 1
ATOM 1760 C CA . LYS A 1 221 ? -12.874 47.468 1.797 1.00 78.75 221 LYS A CA 1
ATOM 1761 C C . LYS A 1 221 ? -12.996 46.087 2.460 1.00 78.75 221 LYS A C 1
ATOM 1763 O O . LYS A 1 221 ? -12.830 45.989 3.673 1.00 78.75 221 LYS A O 1
ATOM 1768 N N . ASP A 1 222 ? -13.200 45.031 1.673 1.00 81.44 222 ASP A N 1
ATOM 1769 C CA . ASP A 1 222 ? -13.370 43.653 2.146 1.00 81.44 222 ASP A CA 1
ATOM 1770 C C . ASP A 1 222 ? -12.052 42.863 2.234 1.00 81.44 222 ASP A C 1
ATOM 1772 O O . ASP A 1 222 ? -12.056 41.647 2.441 1.00 81.44 222 ASP A O 1
ATOM 1776 N N . ARG A 1 223 ? -10.898 43.539 2.142 1.00 87.31 223 ARG A N 1
ATOM 1777 C CA . ARG A 1 223 ? -9.567 42.907 2.176 1.00 87.31 223 ARG A CA 1
ATOM 1778 C C . ARG A 1 223 ? -9.336 41.970 3.364 1.00 87.31 223 ARG A C 1
ATOM 1780 O O . ARG A 1 223 ? -8.722 40.925 3.207 1.00 87.31 223 ARG A O 1
ATOM 1787 N N . HIS A 1 224 ? -9.878 42.279 4.546 1.00 87.88 224 HIS A N 1
ATOM 1788 C CA . HIS A 1 224 ? -9.733 41.419 5.729 1.00 87.88 224 HIS A CA 1
ATOM 1789 C C . HIS A 1 224 ? -10.463 40.077 5.573 1.00 87.88 224 HIS A C 1
ATOM 1791 O O . HIS A 1 224 ? -10.023 39.064 6.117 1.00 87.88 224 HIS A O 1
ATOM 1797 N N . VAL A 1 225 ? -11.575 40.056 4.832 1.00 89.12 225 VAL A N 1
ATOM 1798 C CA . VAL A 1 225 ? -12.282 38.822 4.471 1.00 89.12 225 VAL A CA 1
ATOM 1799 C C . VAL A 1 225 ? -11.470 38.055 3.434 1.00 89.12 225 VAL A C 1
ATOM 1801 O O . VAL A 1 225 ? -11.279 36.851 3.600 1.00 89.12 225 VAL A O 1
ATOM 1804 N N . ALA A 1 226 ? -10.930 38.750 2.426 1.00 89.56 226 ALA A N 1
ATOM 1805 C CA . ALA A 1 226 ? -10.052 38.148 1.427 1.00 89.56 226 ALA A CA 1
ATOM 1806 C C . ALA A 1 226 ? -8.828 37.482 2.081 1.00 89.56 226 ALA A C 1
ATOM 1808 O O . ALA A 1 226 ? -8.595 36.299 1.859 1.00 89.56 226 ALA A O 1
ATOM 1809 N N . PHE A 1 227 ? -8.120 38.174 2.978 1.00 92.56 227 PHE A N 1
ATOM 1810 C CA . PHE A 1 227 ? -6.979 37.625 3.719 1.00 92.56 227 PHE A CA 1
ATOM 1811 C C . PHE A 1 227 ? -7.319 36.340 4.477 1.00 92.56 227 PHE A C 1
ATOM 1813 O O . PHE A 1 227 ? -6.580 35.359 4.400 1.00 92.56 227 PHE A O 1
ATOM 1820 N N . LYS A 1 228 ? -8.467 36.304 5.164 1.00 91.12 228 LYS A N 1
ATOM 1821 C CA . LYS A 1 228 ? -8.917 35.091 5.858 1.00 91.12 228 LYS A CA 1
ATOM 1822 C C . LYS A 1 228 ? -9.261 33.962 4.885 1.00 91.12 228 LYS A C 1
ATOM 1824 O O . LYS A 1 228 ? -8.970 32.813 5.193 1.00 91.12 228 LYS A O 1
ATOM 1829 N N . LEU A 1 229 ? -9.863 34.260 3.733 1.00 91.00 229 LEU A N 1
ATOM 1830 C CA . LEU A 1 229 ? -10.162 33.246 2.715 1.00 91.00 229 L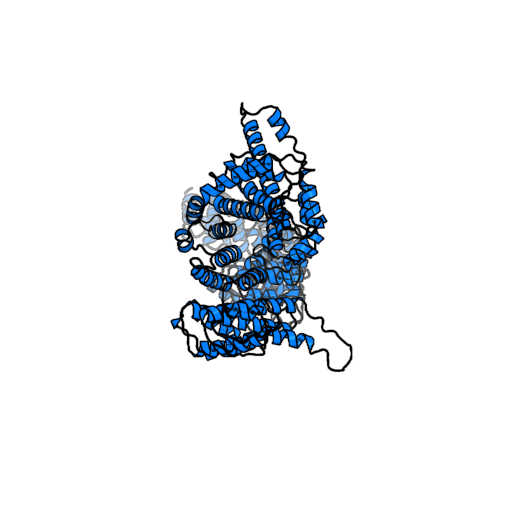EU A CA 1
ATOM 1831 C C . LEU A 1 229 ? -8.888 32.630 2.139 1.00 91.00 229 LEU A C 1
ATOM 1833 O O . LEU A 1 229 ? -8.812 31.411 2.040 1.00 91.00 229 LEU A O 1
ATOM 1837 N N . PHE A 1 230 ? -7.881 33.450 1.843 1.00 92.19 230 PHE A N 1
ATOM 1838 C CA . PHE A 1 230 ? -6.553 32.970 1.462 1.00 92.19 230 PHE A CA 1
ATOM 1839 C C . PHE A 1 230 ? -5.952 32.068 2.535 1.00 92.19 230 PHE A C 1
ATOM 1841 O O . PHE A 1 230 ? -5.591 30.936 2.236 1.00 92.19 230 PHE A O 1
ATOM 1848 N N . TYR A 1 231 ? -5.949 32.512 3.793 1.00 91.31 231 TYR A N 1
ATOM 1849 C CA . TYR A 1 231 ? -5.440 31.695 4.890 1.00 91.31 231 TYR A CA 1
ATOM 1850 C C . TYR A 1 231 ? -6.122 30.320 4.994 1.00 91.31 231 TYR A C 1
ATOM 1852 O O . TYR A 1 231 ? -5.463 29.320 5.261 1.00 91.31 231 TYR A O 1
ATOM 1860 N N . TYR A 1 232 ? -7.440 30.250 4.781 1.00 89.44 232 TYR A N 1
ATOM 1861 C CA . TYR A 1 232 ? -8.184 28.997 4.929 1.00 89.44 232 TYR A CA 1
ATOM 1862 C C . TYR A 1 232 ? -8.183 28.092 3.694 1.00 89.44 232 TYR A C 1
ATOM 1864 O O . TYR A 1 232 ? -8.385 26.890 3.863 1.00 89.44 232 TYR A O 1
ATOM 1872 N N . LEU A 1 233 ? -8.041 28.643 2.484 1.00 91.06 233 LEU A N 1
ATOM 1873 C CA . LEU A 1 233 ? -8.320 27.918 1.238 1.00 91.06 233 LEU A CA 1
ATOM 1874 C C . LEU A 1 233 ? -7.178 27.937 0.218 1.00 91.06 233 LEU A C 1
ATOM 1876 O O . LEU A 1 233 ? -7.278 27.221 -0.776 1.00 91.06 233 LEU A O 1
ATOM 1880 N N . ASN A 1 234 ? -6.144 28.763 0.399 1.00 89.88 234 ASN A N 1
ATOM 1881 C CA . ASN A 1 234 ? -5.106 28.901 -0.613 1.00 89.88 234 ASN A CA 1
ATOM 1882 C C . ASN A 1 234 ? -4.234 27.643 -0.714 1.00 89.88 234 ASN A C 1
ATOM 1884 O O . ASN A 1 234 ? -3.672 27.179 0.274 1.00 89.88 234 ASN A O 1
ATOM 1888 N N . GLU A 1 235 ? -4.081 27.146 -1.938 1.00 86.00 235 GLU A N 1
ATOM 1889 C CA . GLU A 1 235 ? -3.256 25.980 -2.273 1.00 86.00 235 GLU A CA 1
ATOM 1890 C C . GLU A 1 235 ? -2.267 26.286 -3.418 1.00 86.00 235 GLU A C 1
ATOM 1892 O O . GLU A 1 235 ? -1.558 25.390 -3.873 1.00 86.00 235 GLU A O 1
ATOM 1897 N N . GLU A 1 236 ? -2.192 27.539 -3.894 1.00 84.00 236 GLU A N 1
ATOM 1898 C CA . GLU A 1 236 ? -1.363 27.938 -5.041 1.00 84.00 236 GLU A CA 1
ATOM 1899 C C . GLU A 1 236 ? -0.449 29.146 -4.727 1.00 84.00 236 GLU A C 1
ATOM 1901 O O . GLU A 1 236 ? -0.754 29.977 -3.863 1.00 84.00 236 GLU A O 1
ATOM 1906 N N . PRO A 1 237 ? 0.702 29.277 -5.418 1.00 76.44 237 PRO A N 1
ATOM 1907 C CA . PRO A 1 237 ? 1.574 30.438 -5.275 1.00 76.44 237 PRO A CA 1
ATOM 1908 C C . PRO A 1 237 ? 0.989 31.660 -6.002 1.00 76.44 237 PRO A C 1
ATOM 1910 O O . PRO A 1 237 ? 1.090 31.789 -7.221 1.00 76.44 237 PRO A O 1
ATOM 1913 N N . HIS A 1 238 ? 0.439 32.626 -5.260 1.00 84.56 238 HIS A N 1
ATOM 1914 C CA . HIS A 1 238 ? -0.039 33.895 -5.828 1.00 84.56 238 HIS A CA 1
ATOM 1915 C C . HIS A 1 238 ? 1.007 35.014 -5.718 1.00 84.56 238 HIS A C 1
ATOM 1917 O O . HIS A 1 238 ? 0.802 36.030 -5.052 1.00 84.56 238 HIS A O 1
ATOM 1923 N N . ARG A 1 239 ? 2.147 34.849 -6.402 1.00 79.75 239 ARG A N 1
ATOM 1924 C CA . ARG A 1 239 ? 3.295 35.776 -6.305 1.00 79.75 239 ARG A CA 1
ATOM 1925 C C . ARG A 1 239 ? 2.939 37.227 -6.641 1.00 79.75 239 ARG A C 1
ATOM 1927 O O . ARG A 1 239 ? 3.322 38.135 -5.911 1.00 79.75 239 ARG A O 1
ATOM 1934 N N . ASN A 1 240 ? 2.149 37.451 -7.691 1.00 82.69 240 ASN A N 1
ATOM 1935 C CA . ASN A 1 240 ? 1.739 38.801 -8.102 1.00 82.69 240 ASN A CA 1
ATOM 1936 C C . ASN A 1 240 ? 0.949 39.521 -7.002 1.00 82.69 240 ASN A C 1
ATOM 1938 O O . ASN A 1 240 ? 1.163 40.701 -6.734 1.00 82.69 240 ASN A O 1
ATOM 1942 N N . ILE A 1 241 ? 0.066 38.785 -6.332 1.00 85.56 241 ILE A N 1
ATOM 1943 C CA . ILE A 1 241 ? -0.711 39.295 -5.207 1.00 85.56 241 ILE A CA 1
ATOM 1944 C C . ILE A 1 241 ? 0.222 39.619 -4.042 1.00 85.56 241 ILE A C 1
ATOM 1946 O O . ILE A 1 241 ? 0.139 40.701 -3.456 1.00 85.56 241 ILE A O 1
ATOM 1950 N N . LEU A 1 242 ? 1.139 38.699 -3.734 1.00 82.00 242 LEU A N 1
ATOM 1951 C CA . LEU A 1 242 ? 2.099 38.870 -2.658 1.00 82.00 242 LEU A CA 1
ATOM 1952 C C . LEU A 1 242 ? 2.954 40.121 -2.863 1.00 82.00 242 LEU A C 1
ATOM 1954 O O . LEU A 1 242 ? 3.141 40.861 -1.908 1.00 82.00 242 LEU A O 1
ATOM 1958 N N . VAL A 1 243 ? 3.446 40.388 -4.077 1.00 83.38 243 VAL A N 1
ATOM 1959 C CA . VAL A 1 243 ? 4.264 41.574 -4.388 1.00 83.38 243 VAL A CA 1
ATOM 1960 C C . VAL A 1 243 ? 3.452 42.860 -4.230 1.00 83.38 243 VAL A C 1
ATOM 1962 O O . VAL A 1 243 ? 3.898 43.774 -3.533 1.00 83.38 243 VAL A O 1
ATOM 1965 N N . ASN A 1 244 ? 2.245 42.901 -4.794 1.00 82.44 244 ASN A N 1
ATOM 1966 C CA . ASN A 1 244 ? 1.435 44.118 -4.880 1.00 82.44 244 ASN A CA 1
ATOM 1967 C C . ASN A 1 244 ? 0.764 44.518 -3.553 1.00 82.44 244 ASN A C 1
ATOM 1969 O O . ASN A 1 244 ? 0.513 45.701 -3.325 1.00 82.44 244 ASN A O 1
ATOM 1973 N N . THR A 1 245 ? 0.513 43.564 -2.652 1.00 86.06 245 THR A N 1
ATOM 1974 C CA . THR A 1 245 ? -0.170 43.835 -1.375 1.00 86.06 245 THR A CA 1
ATOM 1975 C C . THR A 1 245 ? 0.768 44.519 -0.374 1.00 86.06 245 THR A C 1
ATOM 1977 O O . THR A 1 245 ? 1.874 44.037 -0.115 1.00 86.06 245 THR A O 1
ATOM 1980 N N . LYS A 1 246 ? 0.350 45.640 0.226 1.00 84.06 246 LYS A N 1
ATOM 1981 C CA . LYS A 1 246 ? 1.141 46.342 1.256 1.00 84.06 246 LYS A CA 1
ATOM 1982 C C . LYS A 1 246 ? 1.060 45.626 2.616 1.00 84.06 246 LYS A C 1
ATOM 1984 O O . LYS A 1 246 ? -0.002 45.100 2.938 1.00 84.06 246 LYS A O 1
ATOM 1989 N N . PRO A 1 247 ? 2.142 45.623 3.419 1.00 85.06 247 PRO A N 1
ATOM 1990 C CA . PRO A 1 247 ? 2.125 45.014 4.743 1.00 85.06 247 PRO A CA 1
ATOM 1991 C C . PRO A 1 247 ? 1.208 45.754 5.719 1.00 85.06 247 PRO A C 1
ATOM 1993 O O . PRO A 1 247 ? 1.158 46.985 5.729 1.00 85.06 247 PRO A O 1
ATOM 1996 N N . GLU A 1 248 ? 0.495 44.991 6.549 1.00 86.50 248 GLU A N 1
ATOM 1997 C CA . GLU A 1 248 ? -0.431 45.504 7.561 1.00 86.50 248 GLU A CA 1
ATOM 1998 C C . GLU A 1 248 ? -0.201 44.828 8.912 1.00 86.50 248 GLU A C 1
ATOM 2000 O O . GLU A 1 248 ? -0.092 43.607 8.991 1.00 86.50 248 GLU A O 1
ATOM 2005 N N . SER A 1 249 ? -0.226 45.612 9.996 1.00 85.75 249 SER A N 1
ATOM 2006 C CA . SER A 1 249 ? -0.172 45.085 11.367 1.00 85.75 249 SER A CA 1
ATOM 2007 C C . SER A 1 249 ? -1.544 44.545 11.795 1.00 85.75 249 SER A C 1
ATOM 2009 O O . SER A 1 249 ? -2.269 45.142 12.596 1.00 85.75 249 SER A O 1
ATOM 2011 N N . SER A 1 250 ? -1.957 43.434 11.182 1.00 89.38 250 SER A N 1
ATOM 2012 C CA . SER A 1 250 ? -3.193 42.728 11.523 1.00 89.38 250 SER A CA 1
ATOM 2013 C C . SER A 1 250 ? -2.978 41.212 11.523 1.00 89.38 250 SER A C 1
ATOM 2015 O O . SER A 1 250 ? -2.282 40.704 10.642 1.00 89.38 250 SER A O 1
ATOM 2017 N N . PRO A 1 251 ? -3.600 40.463 12.459 1.00 87.56 251 PRO A N 1
ATOM 2018 C CA . PRO A 1 251 ? -3.533 39.001 12.468 1.00 87.56 251 PRO A CA 1
ATOM 2019 C C . PRO A 1 251 ? -3.939 38.395 11.117 1.00 87.56 251 PRO A C 1
ATOM 2021 O O . PRO A 1 251 ? -3.302 37.472 10.621 1.00 87.56 251 PRO A O 1
ATOM 2024 N N . GLU A 1 252 ? -4.978 38.948 10.493 1.00 90.69 252 GLU A N 1
ATOM 2025 C CA . GLU A 1 252 ? -5.467 38.546 9.177 1.00 90.69 252 GLU A CA 1
ATOM 2026 C C . GLU A 1 252 ? -4.394 38.589 8.094 1.00 90.69 252 GLU A C 1
ATOM 2028 O O . GLU A 1 252 ? -4.278 37.639 7.323 1.00 90.69 252 GLU A O 1
ATOM 2033 N N . TYR A 1 253 ? -3.614 39.669 8.049 1.00 92.12 253 TYR A N 1
ATOM 2034 C CA . TYR A 1 253 ? -2.546 39.824 7.069 1.00 92.12 253 TYR A CA 1
ATOM 2035 C C . TYR A 1 253 ? -1.421 38.806 7.288 1.00 92.12 253 TYR A C 1
ATOM 2037 O O . TYR A 1 253 ? -0.908 38.256 6.318 1.00 92.12 253 TYR A O 1
ATOM 2045 N N . PHE A 1 254 ? -1.069 38.494 8.538 1.00 92.62 254 PHE A N 1
ATOM 2046 C CA . PHE A 1 254 ? -0.049 37.479 8.823 1.00 92.62 254 PHE A CA 1
ATOM 2047 C C . PHE A 1 254 ? -0.506 36.077 8.407 1.00 92.62 254 PHE A C 1
ATOM 2049 O O . PHE A 1 254 ? 0.252 35.364 7.758 1.00 92.62 254 PHE A O 1
ATOM 2056 N N . GLY A 1 255 ? -1.759 35.699 8.684 1.00 90.44 255 GLY A N 1
ATOM 2057 C CA . GLY A 1 255 ? -2.316 34.438 8.175 1.00 90.44 255 GLY A CA 1
ATOM 2058 C C . GLY A 1 255 ? -2.348 34.396 6.640 1.00 90.44 255 GLY A C 1
ATOM 2059 O O . GLY A 1 255 ? -1.967 33.412 6.017 1.00 90.44 255 GLY A O 1
ATOM 2060 N N . PHE A 1 256 ? -2.735 35.496 5.998 1.00 92.88 256 PHE A N 1
ATOM 2061 C CA . PHE A 1 256 ? -2.658 35.620 4.542 1.00 92.88 256 PHE A CA 1
ATOM 2062 C C . PHE A 1 256 ? -1.231 35.419 4.019 1.00 92.88 256 PHE A C 1
ATOM 2064 O O . PHE A 1 256 ? -1.013 34.610 3.119 1.00 92.88 256 PHE A O 1
ATOM 2071 N N . ALA A 1 257 ? -0.254 36.100 4.613 1.00 92.44 257 ALA A N 1
ATOM 2072 C CA . ALA A 1 257 ? 1.141 36.005 4.218 1.00 92.44 257 ALA A CA 1
ATOM 2073 C C . ALA A 1 257 ? 1.701 34.587 4.410 1.00 92.44 257 ALA A C 1
ATOM 2075 O O . ALA A 1 257 ? 2.388 34.102 3.513 1.00 92.44 257 ALA A O 1
ATOM 2076 N N . SER A 1 258 ? 1.367 33.892 5.508 1.00 92.12 258 SER A N 1
ATOM 2077 C CA . SER A 1 258 ? 1.797 32.501 5.722 1.00 92.12 258 SER A CA 1
ATOM 2078 C C . SER A 1 258 ? 1.267 31.568 4.631 1.00 92.12 258 SER A C 1
ATOM 2080 O O . SER A 1 258 ? 2.028 30.762 4.100 1.00 92.12 258 SER A O 1
ATOM 2082 N N . SER A 1 259 ? 0.005 31.738 4.221 1.00 92.25 259 SER A N 1
ATOM 2083 C CA . SER A 1 259 ? -0.631 30.919 3.177 1.00 92.25 259 SER A CA 1
ATOM 2084 C C . SER A 1 259 ? -0.046 31.106 1.774 1.00 92.25 259 SER A C 1
ATOM 2086 O O . SER A 1 259 ? -0.305 30.294 0.889 1.00 92.25 259 SER A O 1
ATOM 2088 N N . LEU A 1 260 ? 0.732 32.168 1.551 1.00 90.75 260 LEU A N 1
ATOM 2089 C CA . LEU A 1 260 ? 1.370 32.467 0.268 1.00 90.75 260 LEU A CA 1
ATOM 2090 C C . LEU A 1 260 ? 2.797 31.908 0.156 1.00 90.75 260 LEU A C 1
ATOM 2092 O O . LEU A 1 260 ? 3.370 31.954 -0.933 1.00 90.75 260 LEU A O 1
ATOM 2096 N N . VAL A 1 261 ? 3.370 31.378 1.244 1.00 90.94 261 VAL A N 1
ATOM 2097 C CA . VAL A 1 261 ? 4.720 30.791 1.263 1.00 90.94 261 VAL A CA 1
ATOM 2098 C C . VAL A 1 261 ? 4.674 29.351 0.744 1.00 90.94 261 VAL A C 1
ATOM 2100 O O . VAL A 1 261 ? 4.554 28.397 1.512 1.00 90.94 261 VAL A O 1
ATOM 2103 N N . MET A 1 262 ? 4.781 29.198 -0.575 1.00 88.06 262 MET A N 1
ATOM 2104 C CA . MET A 1 262 ? 4.714 27.895 -1.260 1.00 88.06 262 MET A CA 1
ATOM 2105 C C . MET A 1 262 ? 6.040 27.487 -1.910 1.00 88.06 262 MET A C 1
ATOM 2107 O O . MET A 1 262 ? 6.238 26.324 -2.249 1.00 88.06 262 MET A O 1
ATOM 2111 N N . ASP A 1 263 ? 6.960 28.435 -2.077 1.00 89.94 263 ASP A N 1
ATOM 2112 C CA . ASP A 1 263 ? 8.260 28.237 -2.709 1.00 89.94 263 ASP A CA 1
ATOM 2113 C C . ASP A 1 263 ? 9.329 29.165 -2.102 1.00 89.94 263 ASP A C 1
ATOM 2115 O O . ASP A 1 263 ? 9.044 30.043 -1.285 1.00 89.94 263 ASP A O 1
ATOM 2119 N N . LYS A 1 264 ? 10.590 28.977 -2.510 1.00 89.56 264 LYS A N 1
ATOM 2120 C CA . LYS A 1 264 ? 11.723 29.757 -1.990 1.00 89.56 264 LYS A CA 1
ATOM 2121 C C . LYS A 1 264 ? 11.596 31.262 -2.266 1.00 89.56 264 LYS A C 1
ATOM 2123 O O . LYS A 1 264 ? 11.998 32.065 -1.432 1.00 89.56 264 LYS A O 1
ATOM 2128 N N . GLU A 1 265 ? 11.050 31.653 -3.415 1.00 89.19 265 GLU A N 1
ATOM 2129 C CA . GLU A 1 265 ? 10.934 33.064 -3.806 1.00 89.19 265 GLU A CA 1
ATOM 2130 C C . GLU A 1 265 ? 9.842 33.787 -3.004 1.00 89.19 265 GLU A C 1
ATOM 2132 O O . GLU A 1 265 ? 10.073 34.864 -2.457 1.00 89.19 265 GLU A O 1
ATOM 2137 N N . SER A 1 266 ? 8.668 33.170 -2.856 1.00 90.94 266 SER A N 1
ATOM 2138 C CA . SER A 1 266 ? 7.595 33.670 -1.990 1.00 90.94 266 SER A CA 1
ATOM 2139 C C . SER A 1 266 ? 8.034 33.756 -0.528 1.00 90.94 266 SER A C 1
ATOM 2141 O O . SER A 1 266 ? 7.698 34.731 0.141 1.00 90.94 266 SER A O 1
ATOM 2143 N N . ALA A 1 267 ? 8.851 32.812 -0.046 1.00 91.06 267 ALA A N 1
ATOM 2144 C CA . ALA A 1 267 ? 9.440 32.869 1.291 1.00 91.06 267 ALA A CA 1
ATOM 2145 C C . ALA A 1 267 ? 10.344 34.100 1.491 1.00 91.06 267 ALA A C 1
ATOM 2147 O O . ALA A 1 267 ? 10.236 34.766 2.519 1.00 91.06 267 ALA A O 1
ATOM 2148 N N . GLU A 1 268 ? 11.195 34.432 0.512 1.00 90.69 268 GLU A N 1
ATOM 2149 C CA . GLU A 1 268 ? 12.051 35.631 0.545 1.00 90.69 268 GLU A CA 1
ATOM 2150 C C . GLU A 1 268 ? 11.219 36.920 0.576 1.00 90.69 268 GLU A C 1
ATOM 2152 O O . GLU A 1 268 ? 11.475 37.812 1.387 1.00 90.69 268 GLU A O 1
ATOM 2157 N N . ILE A 1 269 ? 10.179 37.004 -0.261 1.00 90.12 269 ILE A N 1
ATOM 2158 C CA . ILE A 1 269 ? 9.301 38.180 -0.326 1.00 90.12 269 ILE A CA 1
ATOM 2159 C C . ILE A 1 269 ? 8.515 38.350 0.982 1.00 90.12 269 ILE A C 1
ATOM 2161 O O . ILE A 1 269 ? 8.437 39.462 1.507 1.00 90.12 269 ILE A O 1
ATOM 2165 N N . VAL A 1 270 ? 7.936 37.270 1.523 1.00 91.38 270 VAL A N 1
ATOM 2166 C CA . VAL A 1 270 ? 7.214 37.320 2.806 1.00 91.38 270 VAL A CA 1
ATOM 2167 C C . VAL A 1 270 ? 8.164 37.692 3.938 1.00 91.38 270 VAL A C 1
ATOM 2169 O O . VAL A 1 270 ? 7.815 38.552 4.743 1.00 91.38 270 VAL A O 1
ATOM 2172 N N . TYR A 1 271 ? 9.366 37.107 3.985 1.00 92.12 271 TYR A N 1
ATOM 2173 C CA . TYR A 1 271 ? 10.373 37.446 4.989 1.00 92.12 271 TYR A CA 1
ATOM 2174 C C . TYR A 1 271 ? 10.694 38.943 4.971 1.00 92.12 271 TYR A C 1
ATOM 2176 O O . TYR A 1 271 ? 10.549 39.602 5.995 1.00 92.12 271 TYR A O 1
ATOM 2184 N N . ALA A 1 272 ? 11.032 39.501 3.805 1.00 90.38 272 ALA A N 1
ATOM 2185 C CA . ALA A 1 272 ? 11.369 40.919 3.674 1.00 90.38 272 ALA A CA 1
ATOM 2186 C C . ALA A 1 272 ? 10.217 41.851 4.093 1.00 90.38 272 ALA A C 1
ATOM 2188 O O . ALA A 1 272 ? 10.448 42.935 4.620 1.00 90.38 272 ALA A O 1
ATOM 2189 N N . LYS A 1 273 ? 8.961 41.437 3.877 1.00 91.00 273 LYS A N 1
ATOM 2190 C CA . LYS A 1 273 ? 7.779 42.207 4.297 1.00 91.00 273 LYS A CA 1
ATOM 2191 C C . LYS A 1 273 ? 7.460 42.079 5.783 1.00 91.00 273 LYS A C 1
ATOM 2193 O O . LYS A 1 273 ? 6.841 42.991 6.330 1.00 91.00 273 LYS A O 1
ATOM 2198 N N . LEU A 1 274 ? 7.804 40.951 6.405 1.00 92.38 274 LEU A N 1
ATOM 2199 C CA . LEU A 1 274 ? 7.432 40.636 7.784 1.00 92.38 274 LEU A CA 1
ATOM 2200 C C . LEU A 1 274 ? 8.564 40.772 8.804 1.00 92.38 274 LEU A C 1
ATOM 2202 O O . LEU A 1 274 ? 8.286 40.704 9.997 1.00 92.38 274 LEU A O 1
ATOM 2206 N N . GLU A 1 275 ? 9.798 41.007 8.360 1.00 90.69 275 GLU A N 1
ATOM 2207 C CA . GLU A 1 275 ? 10.986 41.141 9.211 1.00 90.69 275 GLU A CA 1
ATOM 2208 C C . GLU A 1 275 ? 10.775 42.038 10.449 1.00 90.69 275 GLU A C 1
ATOM 2210 O O . GLU A 1 275 ? 11.031 41.544 11.549 1.00 90.69 275 GLU A O 1
ATOM 2215 N N . PRO A 1 276 ? 10.195 43.255 10.347 1.00 90.12 276 PRO A N 1
ATOM 2216 C CA . PRO A 1 276 ? 9.961 44.096 11.526 1.00 90.12 276 PRO A CA 1
ATOM 2217 C C . PRO A 1 276 ? 9.033 43.446 12.565 1.00 90.12 276 PRO A C 1
ATOM 2219 O O . PRO A 1 276 ? 9.268 43.539 13.764 1.00 90.12 276 PRO A O 1
ATOM 2222 N N . TYR A 1 277 ? 8.003 42.726 12.113 1.00 91.56 277 TYR A N 1
ATOM 2223 C CA . TYR A 1 277 ? 7.043 42.067 13.004 1.00 91.56 277 TYR A CA 1
ATOM 2224 C C . TYR A 1 277 ? 7.620 40.814 13.668 1.00 91.56 277 TYR A C 1
ATOM 2226 O O . TYR A 1 277 ? 7.121 40.372 14.704 1.00 91.56 277 TYR A O 1
ATOM 2234 N N . PHE A 1 278 ? 8.655 40.210 13.080 1.00 91.06 278 PHE A N 1
ATOM 2235 C CA . PHE A 1 278 ? 9.380 39.122 13.726 1.00 91.06 278 PHE A CA 1
ATOM 2236 C C . PHE A 1 278 ? 10.219 39.631 14.894 1.00 91.06 278 PHE A C 1
ATOM 2238 O O . PHE A 1 278 ? 10.296 38.939 15.906 1.00 91.06 278 PHE A O 1
ATOM 2245 N N . ASP A 1 279 ? 10.799 40.826 14.794 1.00 86.31 279 ASP A N 1
ATOM 2246 C CA . ASP A 1 279 ? 11.507 41.444 15.916 1.00 86.31 279 ASP A CA 1
ATOM 2247 C C . ASP A 1 279 ? 10.532 41.837 17.040 1.00 86.31 279 ASP A C 1
ATOM 2249 O O . ASP A 1 279 ? 10.771 41.477 18.194 1.00 86.31 279 ASP A O 1
ATOM 2253 N N . ASP A 1 280 ? 9.367 42.404 16.703 1.00 87.94 280 ASP A N 1
ATOM 2254 C CA . ASP A 1 280 ? 8.285 42.653 17.673 1.00 87.94 280 ASP A CA 1
ATOM 2255 C C . ASP A 1 280 ? 7.842 41.358 18.386 1.00 87.94 280 ASP A C 1
ATOM 2257 O O . ASP A 1 280 ? 7.587 41.338 19.594 1.00 87.94 280 ASP A O 1
ATOM 2261 N N . LEU A 1 281 ? 7.767 40.238 17.652 1.00 89.94 281 LEU A N 1
ATOM 2262 C CA . LEU A 1 281 ? 7.453 38.933 18.234 1.00 89.94 281 LEU A CA 1
ATOM 2263 C C . LEU A 1 281 ? 8.534 38.485 19.226 1.00 89.94 281 LEU A C 1
ATOM 2265 O O . LEU A 1 281 ? 8.192 37.921 20.265 1.00 89.94 281 LEU A O 1
ATOM 2269 N N . VAL A 1 282 ? 9.820 38.717 18.936 1.00 88.38 282 VAL A N 1
ATOM 2270 C CA . VAL A 1 282 ? 10.910 38.392 19.872 1.00 88.38 282 VAL A CA 1
ATOM 2271 C C . VAL A 1 282 ? 10.708 39.137 21.186 1.00 88.38 282 VAL A C 1
ATOM 2273 O O . VAL A 1 282 ? 10.723 38.506 22.244 1.00 88.38 282 VAL A O 1
ATOM 2276 N N . GLU A 1 283 ? 10.467 40.445 21.131 1.00 86.31 283 GLU A N 1
ATOM 2277 C CA . GLU A 1 283 ? 10.237 41.267 22.324 1.00 86.31 283 GLU A CA 1
ATOM 2278 C C . GLU A 1 283 ? 8.997 40.805 23.105 1.00 86.31 283 GLU A C 1
ATOM 2280 O O . GLU A 1 283 ? 9.037 40.664 24.334 1.00 86.31 283 GLU A O 1
ATOM 2285 N N . ALA A 1 284 ? 7.907 40.485 22.401 1.00 85.62 284 ALA A N 1
ATOM 2286 C CA . ALA A 1 284 ? 6.681 39.979 23.010 1.00 85.62 284 ALA A CA 1
ATOM 2287 C C . ALA A 1 284 ? 6.906 38.640 23.732 1.00 85.62 284 ALA A C 1
ATOM 2289 O O . ALA A 1 284 ? 6.501 38.475 24.884 1.00 85.62 284 ALA A O 1
ATOM 2290 N N . LEU A 1 285 ? 7.593 37.687 23.097 1.00 87.50 285 LEU A N 1
ATOM 2291 C CA . LEU A 1 285 ? 7.895 36.384 23.695 1.00 87.50 285 LEU A CA 1
ATOM 2292 C C . LEU A 1 285 ? 8.897 36.502 24.863 1.00 87.50 285 LEU A C 1
ATOM 2294 O O . LEU A 1 285 ? 8.754 35.799 25.862 1.00 87.50 285 LEU A O 1
ATOM 2298 N N . GLN A 1 286 ? 9.875 37.412 24.795 1.00 87.69 286 GLN A N 1
ATOM 2299 C CA . GLN A 1 286 ? 10.778 37.705 25.919 1.00 87.69 286 GLN A CA 1
ATOM 2300 C C . GLN A 1 286 ? 10.025 38.294 27.114 1.00 87.69 286 GLN A C 1
ATOM 2302 O O . GLN A 1 286 ? 10.279 37.917 28.259 1.00 87.69 286 GLN A O 1
ATOM 2307 N N . THR A 1 287 ? 9.062 39.174 26.848 1.00 84.19 287 THR A N 1
ATOM 2308 C CA . THR A 1 287 ? 8.180 39.732 27.877 1.00 84.19 287 THR A CA 1
ATOM 2309 C C . THR A 1 287 ? 7.310 38.640 28.498 1.00 84.19 287 THR A C 1
ATOM 2311 O O . THR A 1 287 ? 7.168 38.584 29.715 1.00 84.19 287 THR A O 1
ATOM 2314 N N . LEU A 1 288 ? 6.789 37.707 27.692 1.00 82.69 288 LEU A N 1
ATOM 2315 C CA . LEU A 1 288 ? 6.048 36.551 28.208 1.00 82.69 288 LEU A CA 1
ATOM 2316 C C . LEU A 1 288 ? 6.889 35.696 29.164 1.00 82.69 288 LEU A C 1
ATOM 2318 O O . LEU A 1 288 ? 6.378 35.227 30.178 1.00 82.69 288 LEU A O 1
ATOM 2322 N N . LEU A 1 289 ? 8.178 35.528 28.868 1.00 82.88 289 LEU A N 1
ATOM 2323 C CA . LEU A 1 289 ? 9.110 34.762 29.697 1.00 82.88 289 LEU A CA 1
ATOM 2324 C C . LEU A 1 289 ? 9.507 35.451 31.003 1.00 82.88 289 LEU A C 1
ATOM 2326 O O . LEU A 1 289 ? 9.888 34.761 31.950 1.00 82.88 289 LEU A O 1
ATOM 2330 N N . SER A 1 290 ? 9.438 36.782 31.062 1.00 80.69 290 SER A N 1
ATOM 2331 C CA . SER A 1 290 ? 9.797 37.552 32.255 1.00 80.69 290 SER A CA 1
ATOM 2332 C C . SER A 1 290 ? 8.653 37.676 33.267 1.00 80.69 290 SER A C 1
ATOM 2334 O O . SER A 1 290 ? 8.908 38.049 34.416 1.00 80.69 290 SER A O 1
ATOM 2336 N N . PHE A 1 291 ? 7.414 37.320 32.899 1.00 73.56 291 PHE A N 1
ATOM 2337 C CA . PHE A 1 291 ? 6.306 37.308 33.853 1.00 73.56 291 PHE A CA 1
ATOM 2338 C C . PHE A 1 291 ? 6.503 36.227 34.931 1.00 73.56 291 PHE A C 1
ATOM 2340 O O . PHE A 1 291 ? 6.820 35.073 34.626 1.00 73.56 291 PHE A O 1
ATOM 2347 N N . PRO A 1 292 ? 6.292 36.566 36.216 1.00 61.00 292 PRO A N 1
ATOM 2348 C CA . PRO A 1 292 ? 6.411 35.605 37.301 1.00 61.00 292 PRO A CA 1
ATOM 2349 C C . PRO A 1 292 ? 5.367 34.492 37.145 1.00 61.00 292 PRO A C 1
ATOM 2351 O O . PRO A 1 292 ? 4.178 34.764 36.994 1.00 61.00 292 PRO A O 1
ATOM 2354 N N . LYS A 1 293 ? 5.806 33.230 37.265 1.00 59.06 293 LYS A N 1
ATOM 2355 C CA . LYS A 1 293 ? 4.998 31.999 37.098 1.00 59.06 293 LYS A CA 1
ATOM 2356 C C . LYS A 1 293 ? 3.707 31.923 37.939 1.00 59.06 293 LYS A C 1
ATOM 2358 O O . LYS A 1 293 ? 2.911 31.017 37.728 1.00 59.06 293 LYS A O 1
ATOM 2363 N N . HIS A 1 294 ? 3.519 32.827 38.900 1.00 50.19 294 HIS A N 1
ATOM 2364 C CA . HIS A 1 294 ? 2.388 32.853 39.829 1.00 50.19 294 HIS A CA 1
ATOM 2365 C C . HIS A 1 294 ? 1.289 33.867 39.462 1.00 50.19 294 HIS A C 1
ATOM 2367 O O . HIS A 1 294 ? 0.206 33.797 40.037 1.00 50.19 294 HIS A O 1
ATOM 2373 N N . GLU A 1 295 ? 1.516 34.777 38.506 1.00 53.12 295 GLU A N 1
ATOM 2374 C CA . GLU A 1 295 ? 0.456 35.640 37.967 1.00 53.12 295 GLU A CA 1
ATOM 2375 C C . GLU A 1 295 ? -0.092 35.026 36.672 1.00 53.12 295 GLU A C 1
ATOM 2377 O O . GLU A 1 295 ? 0.459 35.234 35.593 1.00 53.12 295 GLU A O 1
ATOM 2382 N N . GLU A 1 296 ? -1.189 34.267 36.759 1.00 54.22 296 GLU A N 1
ATOM 2383 C CA . GLU A 1 296 ? -1.923 33.782 35.580 1.00 54.22 296 GLU A CA 1
ATOM 2384 C C . GLU A 1 296 ? -2.644 34.946 34.870 1.00 54.22 296 GLU A C 1
ATOM 2386 O O . GLU A 1 296 ? -3.868 35.069 34.902 1.00 54.22 296 GLU A O 1
ATOM 2391 N N . LYS A 1 297 ? -1.896 35.843 34.223 1.00 62.31 297 LYS A N 1
ATOM 2392 C CA . LYS A 1 297 ? -2.474 36.812 33.287 1.00 62.31 297 LYS A CA 1
ATOM 2393 C C . LYS A 1 297 ? -2.679 36.118 31.944 1.00 62.31 297 LYS A C 1
ATOM 2395 O O . LYS A 1 297 ? -1.720 35.764 31.266 1.00 62.31 297 LYS A O 1
ATOM 2400 N N . SER A 1 298 ? -3.938 35.911 31.562 1.00 67.31 298 SER A N 1
ATOM 2401 C CA . SER A 1 298 ? -4.291 35.374 30.245 1.00 67.31 298 SER A CA 1
ATOM 2402 C C . SER A 1 298 ? -3.890 36.354 29.140 1.00 67.31 298 SER A C 1
ATOM 2404 O O . SER A 1 298 ? -4.224 37.539 29.220 1.00 67.31 298 SER A O 1
ATOM 2406 N N . ILE A 1 299 ? -3.223 35.858 28.096 1.00 79.38 299 ILE A N 1
ATOM 2407 C CA . ILE A 1 299 ? -2.921 36.630 26.883 1.00 79.38 299 ILE A CA 1
ATOM 2408 C C . ILE A 1 299 ? -4.243 37.092 26.255 1.00 79.38 299 ILE A C 1
ATOM 2410 O O . ILE A 1 299 ? -5.222 36.345 26.229 1.00 79.38 299 ILE A O 1
ATOM 2414 N N . GLN A 1 300 ? -4.297 38.332 25.762 1.00 83.56 300 GLN A N 1
ATOM 2415 C CA . GLN A 1 300 ? -5.493 38.820 25.079 1.00 83.56 300 GLN A CA 1
ATOM 2416 C C . GLN A 1 300 ? -5.729 38.016 23.787 1.00 83.56 300 GLN A C 1
ATOM 2418 O O . GLN A 1 300 ? -4.780 37.792 23.034 1.00 83.56 300 GLN A O 1
ATOM 2423 N N . PRO A 1 301 ? -6.981 37.656 23.441 1.00 84.12 301 PRO A N 1
ATOM 2424 C CA . PRO A 1 301 ? -7.265 36.805 22.278 1.00 84.12 301 PRO A CA 1
ATOM 2425 C C . PRO A 1 301 ? -6.753 37.350 20.935 1.00 84.12 301 PRO A C 1
ATOM 2427 O O . PRO A 1 301 ? -6.538 36.594 19.986 1.00 84.12 301 PRO A O 1
ATOM 2430 N N . ARG A 1 302 ? -6.598 38.675 20.813 1.00 84.38 302 ARG A N 1
ATOM 2431 C CA . ARG A 1 302 ? -6.032 39.313 19.616 1.00 84.38 302 ARG A CA 1
ATOM 2432 C C . ARG A 1 302 ? -4.524 39.082 19.517 1.00 84.38 302 ARG A C 1
ATOM 2434 O O . ARG A 1 302 ? -4.055 38.716 18.442 1.00 84.38 302 ARG A O 1
ATOM 2441 N N . ASP A 1 303 ? -3.807 39.275 20.618 1.00 84.31 303 ASP A N 1
ATOM 2442 C CA . ASP A 1 303 ? -2.352 39.114 20.684 1.00 84.31 303 ASP A CA 1
ATOM 2443 C C . ASP A 1 303 ? -1.979 37.641 20.539 1.00 84.31 303 ASP A C 1
ATOM 2445 O O . ASP A 1 303 ? -1.052 37.299 19.814 1.00 84.31 303 ASP A O 1
ATOM 2449 N N . GLU A 1 304 ? -2.784 36.750 21.116 1.00 87.19 304 GLU A N 1
ATOM 2450 C CA . GLU A 1 304 ? -2.648 35.309 20.938 1.00 87.19 304 GLU A CA 1
ATOM 2451 C C . GLU A 1 304 ? -2.763 34.898 19.459 1.00 87.19 304 GLU A C 1
ATOM 2453 O O . GLU A 1 304 ? -1.912 34.173 18.942 1.00 87.19 304 GLU A O 1
ATOM 2458 N N . LYS A 1 305 ? -3.766 35.422 18.735 1.00 88.31 305 LYS A N 1
ATOM 2459 C CA . LYS A 1 305 ? -3.907 35.203 17.284 1.00 88.31 305 LYS A CA 1
ATOM 2460 C C . LYS A 1 305 ? -2.736 35.775 16.492 1.00 88.31 305 LYS A C 1
ATOM 2462 O O . LYS A 1 305 ? -2.326 35.166 15.507 1.00 88.31 305 LYS A O 1
ATOM 2467 N N . MET A 1 306 ? -2.228 36.937 16.893 1.00 89.69 306 MET A N 1
ATOM 2468 C CA . MET A 1 306 ? -1.086 37.580 16.246 1.00 89.69 306 MET A CA 1
ATOM 2469 C C . MET A 1 306 ? 0.186 36.746 16.423 1.00 89.69 306 MET A C 1
ATOM 2471 O O . MET A 1 306 ? 0.823 36.412 15.427 1.00 89.69 306 MET A O 1
ATOM 2475 N N . ILE A 1 307 ? 0.489 36.322 17.655 1.00 90.75 307 ILE A N 1
ATOM 2476 C CA . ILE A 1 307 ? 1.597 35.411 17.976 1.00 90.75 307 ILE A CA 1
ATOM 2477 C C . ILE A 1 307 ? 1.469 34.128 17.158 1.00 90.75 307 ILE A C 1
ATOM 2479 O O . ILE A 1 307 ? 2.416 33.732 16.486 1.00 90.75 307 ILE A O 1
ATOM 2483 N N . ARG A 1 308 ? 0.286 33.504 17.153 1.00 91.19 308 ARG A N 1
ATOM 2484 C CA . ARG A 1 308 ? 0.041 32.266 16.408 1.00 91.19 308 ARG A CA 1
ATOM 2485 C C . ARG A 1 308 ? 0.330 32.422 14.914 1.00 91.19 308 ARG A C 1
ATOM 2487 O O . ARG A 1 308 ? 1.083 31.624 14.369 1.00 91.19 308 ARG A O 1
ATOM 2494 N N . TYR A 1 309 ? -0.221 33.442 14.253 1.00 92.62 309 TYR A N 1
ATOM 2495 C CA . TYR A 1 309 ? -0.005 33.630 12.814 1.00 92.62 309 TYR A CA 1
ATOM 2496 C C . TYR A 1 309 ? 1.426 34.031 12.460 1.00 92.62 309 TYR A C 1
ATOM 2498 O O . TYR A 1 309 ? 1.929 33.615 11.418 1.00 92.62 309 TYR A O 1
ATOM 2506 N N . LEU A 1 310 ? 2.109 34.794 13.318 1.00 93.19 310 LEU A N 1
ATOM 2507 C CA . LEU A 1 310 ? 3.527 35.090 13.121 1.00 93.19 310 LEU A CA 1
ATOM 2508 C C . LEU A 1 310 ? 4.384 33.828 13.287 1.00 93.19 310 LEU A C 1
ATOM 2510 O O . LEU A 1 310 ? 5.273 33.595 12.472 1.00 93.19 310 LEU A O 1
ATOM 2514 N N . LEU A 1 311 ? 4.079 32.964 14.260 1.00 93.31 311 LEU A N 1
ATOM 2515 C CA . LEU A 1 311 ? 4.721 31.651 14.385 1.00 93.31 311 LEU A CA 1
ATOM 2516 C C . LEU A 1 311 ? 4.428 30.758 13.170 1.00 93.31 311 LEU A C 1
ATOM 2518 O O . LEU A 1 311 ? 5.329 30.086 12.680 1.00 93.31 311 LEU A O 1
ATOM 2522 N N . GLU A 1 312 ? 3.211 30.773 12.624 1.00 92.12 312 GLU A N 1
ATOM 2523 C CA . GLU A 1 312 ? 2.886 30.056 11.382 1.00 92.12 312 GLU A CA 1
ATOM 2524 C C . GLU A 1 312 ? 3.652 30.610 10.169 1.00 92.12 312 GLU A C 1
ATOM 2526 O O . GLU A 1 312 ? 4.097 29.831 9.322 1.00 92.12 312 GLU A O 1
ATOM 2531 N N . CYS A 1 313 ? 3.872 31.929 10.098 1.00 92.25 313 CYS A N 1
ATOM 2532 C CA . CYS A 1 313 ? 4.757 32.539 9.101 1.00 92.25 313 CYS A CA 1
ATOM 2533 C C . CYS A 1 313 ? 6.191 32.028 9.262 1.00 92.25 313 CYS A C 1
ATOM 2535 O O . CYS A 1 313 ? 6.773 31.558 8.288 1.00 92.25 313 CYS A O 1
ATOM 2537 N N . ILE A 1 314 ? 6.739 32.051 10.483 1.00 92.44 314 ILE A N 1
ATOM 2538 C CA . ILE A 1 314 ? 8.076 31.515 10.782 1.00 92.44 314 ILE A CA 1
ATOM 2539 C C . ILE A 1 314 ? 8.159 30.049 10.358 1.00 92.44 314 ILE A C 1
ATOM 2541 O O . ILE A 1 314 ? 9.090 29.667 9.658 1.00 92.44 314 ILE A O 1
ATOM 2545 N N . ASN A 1 315 ? 7.165 29.237 10.720 1.00 91.00 315 ASN A N 1
ATOM 2546 C CA . ASN A 1 315 ? 7.103 27.828 10.349 1.00 91.00 315 ASN A CA 1
ATOM 2547 C C . ASN A 1 315 ? 7.075 27.637 8.822 1.00 91.00 315 ASN A C 1
ATOM 2549 O O . ASN A 1 315 ? 7.708 26.726 8.296 1.00 91.00 315 ASN A O 1
ATOM 2553 N N . SER A 1 316 ? 6.355 28.483 8.089 1.00 90.44 316 SER A N 1
ATOM 2554 C CA . SER A 1 316 ? 6.244 28.366 6.631 1.00 90.44 316 SER A CA 1
ATOM 2555 C C . SER A 1 316 ? 7.529 28.814 5.927 1.00 90.44 316 SER A C 1
ATOM 2557 O O . SER A 1 316 ? 8.031 28.100 5.061 1.00 90.44 316 SER A O 1
ATOM 2559 N N . ILE A 1 317 ? 8.124 29.933 6.351 1.00 91.56 317 ILE A N 1
ATOM 2560 C CA . ILE A 1 317 ? 9.374 30.472 5.787 1.00 91.56 317 ILE A CA 1
ATOM 2561 C C . ILE A 1 317 ? 10.570 29.582 6.150 1.00 91.56 317 ILE A C 1
ATOM 2563 O O . ILE A 1 317 ? 11.441 29.359 5.308 1.00 91.56 317 ILE A O 1
ATOM 2567 N N . SER A 1 318 ? 10.610 29.015 7.362 1.00 88.06 318 SER A N 1
ATOM 2568 C CA . SER A 1 318 ? 11.721 28.167 7.819 1.00 88.06 318 SER A CA 1
ATOM 2569 C C . SER A 1 318 ? 11.920 26.917 6.964 1.00 88.06 318 SER A C 1
ATOM 2571 O O . SER A 1 318 ? 13.032 26.404 6.915 1.00 88.06 318 SER A O 1
ATOM 2573 N N . ARG A 1 319 ? 10.891 26.471 6.220 1.00 84.31 319 ARG A N 1
ATOM 2574 C CA . ARG A 1 319 ? 11.021 25.397 5.215 1.00 84.31 319 ARG A CA 1
ATOM 2575 C C . ARG A 1 319 ? 12.023 25.732 4.107 1.00 84.31 319 ARG A C 1
ATOM 2577 O O . ARG A 1 319 ? 12.614 24.825 3.538 1.00 84.31 319 ARG A O 1
ATOM 2584 N N . PHE A 1 320 ? 12.196 27.014 3.795 1.00 86.25 320 PHE A N 1
ATOM 2585 C CA . PHE A 1 320 ? 13.049 27.490 2.704 1.00 86.25 320 PHE A CA 1
ATOM 2586 C C . PHE A 1 320 ? 14.251 28.309 3.195 1.00 86.25 320 PHE A C 1
ATOM 2588 O O . PHE A 1 320 ? 15.239 28.433 2.469 1.00 86.25 320 PHE A O 1
ATOM 2595 N N . LYS A 1 321 ? 14.172 28.880 4.408 1.00 82.69 321 LYS A N 1
ATOM 2596 C CA . LYS A 1 321 ? 15.172 29.798 4.974 1.00 82.69 321 LYS A CA 1
ATOM 2597 C C . LYS A 1 321 ? 15.302 29.642 6.500 1.00 82.69 321 LYS A C 1
ATOM 2599 O O . LYS A 1 321 ? 14.909 30.524 7.261 1.00 82.69 321 LYS A O 1
ATOM 2604 N N . SER A 1 322 ? 15.836 28.508 6.960 1.00 79.31 322 SER A N 1
ATOM 2605 C CA . SER A 1 322 ? 15.880 28.148 8.389 1.00 79.31 322 SER A CA 1
ATOM 2606 C C . SER A 1 322 ? 16.861 28.986 9.226 1.00 79.31 322 SER A C 1
ATOM 2608 O O . SER A 1 322 ? 16.499 29.390 10.335 1.00 79.31 322 SER A O 1
ATOM 2610 N N . LEU A 1 323 ? 18.039 29.321 8.675 1.00 80.06 323 LEU A N 1
ATOM 2611 C CA . LEU A 1 323 ? 19.157 29.985 9.377 1.00 80.06 323 LEU A CA 1
ATOM 2612 C C . LEU A 1 323 ? 18.772 31.291 10.092 1.00 80.06 323 LEU A C 1
ATOM 2614 O O . LEU A 1 323 ? 19.265 31.591 11.176 1.00 80.06 323 LEU A O 1
ATOM 2618 N N . ILE A 1 324 ? 17.891 32.092 9.491 1.00 81.88 324 ILE A N 1
ATOM 2619 C CA . ILE A 1 324 ? 17.555 33.419 10.026 1.00 81.88 324 ILE A CA 1
ATOM 2620 C C . ILE A 1 324 ? 16.751 33.320 11.325 1.00 81.88 324 ILE A C 1
ATOM 2622 O O . ILE A 1 324 ? 16.865 34.171 12.210 1.00 81.88 324 ILE A O 1
ATOM 2626 N N . PHE A 1 325 ? 15.957 32.263 11.472 1.00 85.56 325 PHE A N 1
ATOM 2627 C CA . PHE A 1 325 ? 15.114 32.085 12.645 1.00 85.56 325 PHE A CA 1
ATOM 2628 C C . PHE A 1 325 ? 15.806 31.303 13.773 1.00 85.56 325 PHE A C 1
ATOM 2630 O O . PHE A 1 325 ? 15.176 31.033 14.793 1.00 85.56 325 PHE A O 1
ATOM 2637 N N . PHE A 1 326 ? 17.113 31.023 13.678 1.00 79.81 326 PHE A N 1
ATOM 2638 C CA . PHE A 1 326 ? 17.890 30.436 14.781 1.00 79.81 326 PHE A CA 1
ATOM 2639 C C . PHE A 1 326 ? 17.789 31.221 16.082 1.00 79.81 326 PHE A C 1
ATOM 2641 O O . PHE A 1 326 ? 17.699 30.626 17.156 1.00 79.81 326 PHE A O 1
ATOM 2648 N N . LYS A 1 327 ? 17.703 32.553 15.991 1.00 79.88 327 LYS A N 1
ATOM 2649 C CA . LYS A 1 327 ? 17.519 33.428 17.156 1.00 79.88 327 LYS A CA 1
ATOM 2650 C C . LYS A 1 327 ? 16.254 33.109 17.969 1.00 79.88 327 LYS A C 1
ATOM 2652 O O . LYS A 1 327 ? 16.205 33.426 19.152 1.00 79.88 327 LYS A O 1
ATOM 2657 N N . PHE A 1 328 ? 15.253 32.457 17.370 1.00 83.50 328 PHE A N 1
ATOM 2658 C CA . PHE A 1 328 ? 14.004 32.097 18.042 1.00 83.50 328 PHE A CA 1
ATOM 2659 C C . PHE A 1 328 ? 14.096 30.786 18.830 1.00 83.50 328 PHE A C 1
ATOM 2661 O O . PHE A 1 328 ? 13.309 30.592 19.750 1.00 83.50 328 PHE A O 1
ATOM 2668 N N . VAL A 1 329 ? 15.037 29.886 18.528 1.00 83.31 329 VAL A N 1
ATOM 2669 C CA . VAL A 1 329 ? 15.027 28.505 19.053 1.00 83.31 329 VAL A CA 1
ATOM 2670 C C . VAL A 1 329 ? 15.039 28.456 20.587 1.00 83.31 329 VAL A C 1
ATOM 2672 O O . VAL A 1 329 ? 14.208 27.773 21.188 1.00 83.31 329 VAL A O 1
ATOM 2675 N N . SER A 1 330 ? 15.927 29.216 21.235 1.00 82.12 330 SER A N 1
ATOM 2676 C CA . SER A 1 330 ? 16.013 29.283 22.704 1.00 82.12 330 SER A CA 1
ATOM 2677 C C . SER A 1 330 ? 14.771 29.923 23.335 1.00 82.12 330 SER A C 1
ATOM 2679 O O . SER A 1 330 ? 14.297 29.482 24.383 1.00 82.12 330 SER A O 1
ATOM 2681 N N . LEU A 1 331 ? 14.210 30.932 22.668 1.00 87.38 331 LEU A N 1
ATOM 2682 C CA . LEU A 1 331 ? 13.022 31.654 23.104 1.00 87.38 331 LEU A CA 1
ATOM 2683 C C . LEU A 1 331 ? 11.784 30.752 23.078 1.00 87.38 331 LEU A C 1
ATOM 2685 O O . LEU A 1 331 ? 11.062 30.650 24.068 1.00 87.38 331 LEU A O 1
ATOM 2689 N N . LEU A 1 332 ? 11.584 30.028 21.975 1.00 88.62 332 LEU A N 1
ATOM 2690 C CA . LEU A 1 332 ? 10.476 29.093 21.795 1.00 88.62 332 LEU A CA 1
ATOM 2691 C C . LEU A 1 332 ? 10.516 27.946 22.817 1.00 88.62 332 LEU A C 1
ATOM 2693 O O . LEU A 1 332 ? 9.479 27.586 23.374 1.00 88.62 332 LEU A O 1
ATOM 2697 N N . GLN A 1 333 ? 11.706 27.424 23.139 1.00 84.44 333 GLN A N 1
ATOM 2698 C CA . GLN A 1 333 ? 11.878 26.440 24.219 1.00 84.44 333 GLN A CA 1
ATOM 2699 C C . GLN A 1 333 ? 11.458 26.988 25.585 1.00 84.44 333 GLN A C 1
ATOM 2701 O O . GLN A 1 333 ? 10.897 26.259 26.404 1.00 84.44 333 GLN A O 1
ATOM 2706 N N . GLY A 1 334 ? 11.737 28.267 25.843 1.00 82.44 334 GLY A N 1
ATOM 2707 C CA . GLY A 1 334 ? 11.278 28.951 27.044 1.00 82.44 334 GLY A CA 1
ATOM 2708 C C . GLY A 1 334 ? 9.752 28.986 27.124 1.00 82.44 334 GLY A C 1
ATOM 2709 O O . GLY A 1 334 ? 9.182 28.638 28.159 1.00 82.44 334 GLY A O 1
ATOM 2710 N N . ILE A 1 335 ? 9.091 29.346 26.020 1.00 86.75 335 ILE A N 1
ATOM 2711 C CA . ILE A 1 335 ? 7.629 29.492 25.943 1.00 86.75 335 ILE A CA 1
ATOM 2712 C C . ILE A 1 335 ? 6.895 28.169 26.193 1.00 86.75 335 ILE A C 1
ATOM 2714 O O . ILE A 1 335 ? 5.853 28.178 26.844 1.00 86.75 335 ILE A O 1
ATOM 2718 N N . LEU A 1 336 ? 7.448 27.024 25.772 1.00 83.25 336 LEU A N 1
ATOM 2719 C CA . LEU A 1 336 ? 6.848 25.705 26.039 1.00 83.25 336 LEU A CA 1
ATOM 2720 C C . LEU A 1 336 ? 6.657 25.403 27.535 1.00 83.25 336 LEU A C 1
ATOM 2722 O O . LEU A 1 336 ? 5.768 24.631 27.893 1.00 83.25 336 LEU A O 1
ATOM 2726 N N . LYS A 1 337 ? 7.464 26.018 28.412 1.00 78.50 337 LYS A N 1
ATOM 2727 C CA . LYS A 1 337 ? 7.393 25.846 29.875 1.00 78.50 337 LYS A CA 1
ATOM 2728 C C . LYS A 1 337 ? 6.318 26.716 30.534 1.00 78.50 337 LYS A C 1
ATOM 2730 O O . LYS A 1 337 ? 6.120 26.620 31.744 1.00 78.50 337 LYS A O 1
ATOM 2735 N N . ILE A 1 338 ? 5.663 27.587 29.768 1.00 79.00 338 ILE A N 1
ATOM 2736 C CA . ILE A 1 338 ? 4.623 28.506 30.232 1.00 79.00 338 ILE A CA 1
ATOM 2737 C C . ILE A 1 338 ? 3.255 27.983 29.786 1.00 79.00 338 ILE A C 1
ATOM 2739 O O . ILE A 1 338 ? 3.114 27.275 28.785 1.00 79.00 338 ILE A O 1
ATOM 2743 N N . LYS A 1 339 ? 2.215 28.335 30.543 1.00 77.56 339 LYS A N 1
ATOM 2744 C CA . LYS A 1 339 ? 0.823 28.073 30.179 1.00 77.56 339 LYS A CA 1
ATOM 2745 C C . LYS A 1 339 ? 0.406 28.984 29.017 1.00 77.56 339 LYS A C 1
ATOM 2747 O O . LYS A 1 339 ? -0.022 30.113 29.222 1.00 77.56 339 LYS A O 1
ATOM 2752 N N . VAL A 1 340 ? 0.543 28.474 27.797 1.00 83.31 340 VAL A N 1
ATOM 2753 C CA . VAL A 1 340 ? 0.017 29.067 26.555 1.00 83.31 340 VAL A CA 1
ATOM 2754 C C . VAL A 1 340 ? -0.985 28.112 25.906 1.00 83.31 340 VAL A C 1
ATOM 2756 O O . VAL A 1 340 ? -1.095 26.952 26.314 1.00 83.31 340 VAL A O 1
ATOM 2759 N N . SER A 1 341 ? -1.739 28.582 24.912 1.00 85.69 341 SER A N 1
ATOM 2760 C CA . SER A 1 341 ? -2.720 27.734 24.238 1.00 85.69 341 SER A CA 1
ATOM 2761 C C . SER A 1 341 ? -2.080 26.571 23.486 1.00 85.69 341 SER A C 1
ATOM 2763 O O . SER A 1 341 ? -0.937 26.637 23.024 1.00 85.69 341 SER A O 1
ATOM 2765 N N . LYS A 1 342 ? -2.860 25.494 23.340 1.00 85.06 342 LYS A N 1
ATOM 2766 C CA . LYS A 1 342 ? -2.466 24.293 22.593 1.00 85.06 342 LYS A CA 1
ATOM 2767 C C . LYS A 1 342 ? -2.074 24.623 21.150 1.00 85.06 342 LYS A C 1
ATOM 2769 O O . LYS A 1 342 ? -1.144 24.022 20.625 1.00 85.06 342 LYS A O 1
ATOM 2774 N N . GLU A 1 343 ? -2.734 25.611 20.540 1.00 85.06 343 GLU A N 1
ATOM 2775 C CA . GLU A 1 343 ? -2.433 26.089 19.187 1.00 85.06 343 GLU A CA 1
ATOM 2776 C C . GLU A 1 343 ? -1.013 26.650 19.079 1.00 85.06 343 GLU A C 1
ATOM 2778 O O . GLU A 1 343 ? -0.260 26.233 18.201 1.00 85.06 343 GLU A O 1
ATOM 2783 N N . ILE A 1 344 ? -0.624 27.528 20.012 1.00 88.19 344 ILE A N 1
ATOM 2784 C CA . ILE A 1 344 ? 0.731 28.088 20.074 1.00 88.19 344 ILE A CA 1
ATOM 2785 C C . ILE A 1 344 ? 1.750 26.985 20.366 1.00 88.19 344 ILE A C 1
ATOM 2787 O O . ILE A 1 344 ? 2.739 26.880 19.642 1.00 88.19 344 ILE A O 1
ATOM 2791 N N . LYS A 1 345 ? 1.509 26.131 21.376 1.00 87.50 345 LYS A N 1
ATOM 2792 C CA . LYS A 1 345 ? 2.415 25.009 21.693 1.00 87.50 345 LYS A CA 1
ATOM 2793 C C . LYS A 1 345 ? 2.632 24.102 20.480 1.00 87.50 345 LYS A C 1
ATOM 2795 O O . LYS A 1 345 ? 3.772 23.774 20.171 1.00 87.50 345 LYS A O 1
ATOM 2800 N N . GLY A 1 346 ? 1.558 23.743 19.776 1.00 87.69 346 GLY A N 1
ATOM 2801 C CA . GLY A 1 346 ? 1.614 22.911 18.576 1.00 87.69 346 GLY A CA 1
ATOM 2802 C C . GLY A 1 346 ? 2.512 23.514 17.497 1.00 87.69 346 GLY A C 1
ATOM 2803 O O . GLY A 1 346 ? 3.442 22.853 17.043 1.00 87.69 346 GLY A O 1
ATOM 2804 N N . THR A 1 347 ? 2.305 24.787 17.147 1.00 89.62 347 THR A N 1
ATOM 2805 C CA . THR A 1 347 ? 3.144 25.469 16.147 1.00 89.62 347 THR A CA 1
ATOM 2806 C C . THR A 1 347 ? 4.604 25.562 16.597 1.00 89.62 347 THR A C 1
ATOM 2808 O O . THR A 1 347 ? 5.509 25.440 15.774 1.00 89.62 347 THR A O 1
ATOM 2811 N N . ILE A 1 348 ? 4.862 25.730 17.898 1.00 89.94 348 ILE A N 1
ATOM 2812 C CA . ILE A 1 348 ? 6.224 25.722 18.441 1.00 89.94 348 ILE A CA 1
ATOM 2813 C C . ILE A 1 348 ? 6.885 24.347 18.284 1.00 89.94 348 ILE A C 1
ATOM 2815 O O . ILE A 1 348 ? 8.031 24.295 17.838 1.00 89.94 348 ILE A O 1
ATOM 2819 N N . TYR A 1 349 ? 6.191 23.247 18.595 1.00 88.50 349 TYR A N 1
ATOM 2820 C CA . TYR A 1 349 ? 6.725 21.898 18.368 1.00 88.50 349 TYR A CA 1
ATOM 2821 C C . TYR A 1 349 ? 7.038 21.651 16.891 1.00 88.50 349 TYR A C 1
ATOM 2823 O O . TYR A 1 349 ? 8.111 21.132 16.586 1.00 88.50 349 TYR A O 1
ATOM 2831 N N . ASP A 1 350 ? 6.175 22.093 15.971 1.00 87.94 350 ASP A N 1
ATOM 2832 C CA . ASP A 1 350 ? 6.421 21.984 14.526 1.00 87.94 350 ASP A CA 1
ATOM 2833 C C . ASP A 1 350 ? 7.688 22.747 14.095 1.00 87.94 350 ASP A C 1
ATOM 2835 O O . ASP A 1 350 ? 8.494 22.230 13.318 1.00 87.94 350 ASP A O 1
ATOM 2839 N N . ILE A 1 351 ? 7.890 23.964 14.616 1.00 88.00 351 ILE A N 1
ATOM 2840 C CA . ILE A 1 351 ? 9.090 24.767 14.339 1.00 88.00 351 ILE A CA 1
ATOM 2841 C C . ILE A 1 351 ? 10.332 24.080 14.915 1.00 88.00 351 ILE A C 1
ATOM 2843 O O . ILE A 1 351 ? 11.312 23.891 14.199 1.00 88.00 351 ILE A O 1
ATOM 2847 N N . LEU A 1 352 ? 10.304 23.694 16.194 1.00 86.50 352 LEU A N 1
ATOM 2848 C CA . LEU A 1 352 ? 11.456 23.094 16.869 1.00 86.50 352 LEU A CA 1
ATOM 2849 C C . LEU A 1 352 ? 11.845 21.746 16.259 1.00 86.50 352 LEU A C 1
ATOM 2851 O O . LEU A 1 352 ? 13.036 21.486 16.125 1.00 86.50 352 LEU A O 1
ATOM 2855 N N . SER A 1 353 ? 10.878 20.929 15.830 1.00 85.81 353 SER A N 1
ATOM 2856 C CA . SER A 1 353 ? 11.142 19.637 15.174 1.00 85.81 353 SER A CA 1
ATOM 2857 C C . SER A 1 353 ? 12.068 19.784 13.967 1.00 85.81 353 SER A C 1
ATOM 2859 O O . SER A 1 353 ? 12.972 18.975 13.794 1.00 85.81 353 SER A O 1
ATOM 2861 N N . LYS A 1 354 ? 11.903 20.854 13.175 1.00 82.38 354 LYS A N 1
ATOM 2862 C CA . LYS A 1 354 ? 12.759 21.138 12.011 1.00 82.38 354 LYS A CA 1
ATOM 2863 C C . LYS A 1 354 ? 14.196 21.466 12.399 1.00 82.38 354 LYS A C 1
ATOM 2865 O O . LYS A 1 354 ? 15.119 21.070 11.702 1.00 82.38 354 LYS A O 1
ATOM 2870 N N . TYR A 1 355 ? 14.377 22.188 13.502 1.00 79.25 355 TYR A N 1
ATOM 2871 C CA . TYR A 1 355 ? 15.697 22.595 13.984 1.00 79.25 355 TYR A CA 1
ATOM 2872 C C . TYR A 1 355 ? 16.441 21.483 14.716 1.00 79.25 355 TYR A C 1
ATOM 2874 O O . TYR A 1 355 ? 17.665 21.490 14.741 1.00 79.25 355 TYR A O 1
ATOM 2882 N N . VAL A 1 356 ? 15.727 20.522 15.305 1.00 76.38 356 VAL A N 1
ATOM 2883 C CA . VAL A 1 356 ? 16.340 19.362 15.968 1.00 76.38 356 VAL A CA 1
ATOM 2884 C C . VAL A 1 356 ? 17.115 18.485 14.982 1.00 76.38 356 VAL A C 1
ATOM 2886 O O . VAL A 1 356 ? 18.131 17.904 15.359 1.00 76.38 356 VAL A O 1
ATOM 2889 N N . ASP A 1 357 ? 16.666 18.413 13.728 1.00 67.69 357 ASP A N 1
ATOM 2890 C CA . ASP A 1 357 ? 17.345 17.646 12.682 1.00 67.69 357 ASP A CA 1
ATOM 2891 C C . ASP A 1 357 ? 18.621 18.344 12.155 1.00 67.69 357 ASP A C 1
ATOM 2893 O O . ASP A 1 357 ? 19.458 17.697 11.516 1.00 67.69 357 ASP A O 1
ATOM 2897 N N . GLU A 1 358 ? 18.812 19.639 12.443 1.00 68.75 358 GLU A N 1
ATOM 2898 C CA . GLU A 1 358 ? 19.993 20.407 12.040 1.00 68.75 358 GLU A CA 1
ATOM 2899 C C . GLU A 1 358 ? 21.153 20.216 13.039 1.00 68.75 358 GLU A C 1
ATOM 2901 O O . GLU A 1 358 ? 21.031 20.467 14.238 1.00 68.75 358 GLU A O 1
ATOM 2906 N N . ARG A 1 359 ? 22.311 19.764 12.531 1.00 57.84 359 ARG A N 1
ATOM 2907 C CA . ARG A 1 359 ? 23.437 19.220 13.325 1.00 57.84 359 ARG A CA 1
ATOM 2908 C C . ARG A 1 359 ? 24.083 20.198 14.319 1.00 57.84 359 ARG A C 1
ATOM 2910 O O . ARG A 1 359 ? 24.725 19.741 15.258 1.00 57.84 359 ARG A O 1
ATOM 2917 N N . ASP A 1 360 ? 23.896 21.505 14.139 1.00 55.69 360 ASP A N 1
ATOM 2918 C CA . ASP A 1 360 ? 24.634 22.545 14.875 1.00 55.69 360 ASP A CA 1
ATOM 2919 C C . ASP A 1 360 ? 23.818 23.229 15.987 1.00 55.69 360 ASP A C 1
ATOM 2921 O O . ASP A 1 360 ? 24.320 24.106 16.692 1.00 55.69 360 ASP A O 1
ATOM 2925 N N . LEU A 1 361 ? 22.550 22.856 16.170 1.00 62.56 361 LEU A N 1
ATOM 2926 C CA . LEU A 1 361 ? 21.651 23.531 17.106 1.00 62.56 361 LEU A CA 1
ATOM 2927 C C . LEU A 1 361 ? 21.413 22.686 18.339 1.00 62.56 361 LEU A C 1
ATOM 2929 O O . LEU A 1 361 ? 20.877 21.594 18.235 1.00 62.56 361 LEU A O 1
ATOM 2933 N N . TYR A 1 362 ? 21.721 23.195 19.531 1.00 60.81 362 TYR A N 1
ATOM 2934 C CA . TYR A 1 362 ? 21.313 22.547 20.777 1.00 60.81 362 TYR A CA 1
ATOM 2935 C C . TYR A 1 362 ? 19.864 22.902 21.125 1.00 60.81 362 TYR A C 1
ATOM 2937 O O . TYR A 1 362 ? 19.533 24.054 21.417 1.00 60.81 362 TYR A O 1
ATOM 2945 N N . VAL A 1 363 ? 18.996 21.891 21.120 1.00 61.41 363 VAL A N 1
ATOM 2946 C CA . VAL A 1 363 ? 17.651 21.984 21.687 1.00 61.41 363 VAL A CA 1
ATOM 2947 C C . VAL A 1 363 ? 17.688 21.240 23.012 1.00 61.41 363 VAL A C 1
ATOM 2949 O O . VAL A 1 363 ? 17.987 20.051 23.032 1.00 61.41 363 VAL A O 1
ATOM 2952 N N . GLY A 1 364 ? 17.468 21.930 24.134 1.00 58.19 364 GLY A N 1
ATOM 2953 C CA . GLY A 1 364 ? 17.494 21.266 25.440 1.00 58.19 364 GLY A CA 1
ATOM 2954 C C . GLY A 1 364 ? 16.415 20.182 25.530 1.00 58.19 364 GLY A C 1
ATOM 2955 O O . GLY A 1 364 ? 15.363 20.319 24.905 1.00 58.19 364 GLY A O 1
ATOM 2956 N N . LYS A 1 365 ? 16.646 19.126 26.325 1.00 54.81 365 LYS A N 1
ATOM 2957 C CA . LYS A 1 365 ? 15.609 18.137 26.660 1.00 54.81 365 LYS A CA 1
ATOM 2958 C C . LYS A 1 365 ? 14.485 18.868 27.391 1.00 54.81 365 LYS A C 1
ATOM 2960 O O . LYS A 1 365 ? 14.611 19.211 28.566 1.00 54.81 365 LYS A O 1
ATOM 2965 N N . VAL A 1 366 ? 13.413 19.184 26.679 1.00 54.44 366 VAL A N 1
ATOM 2966 C CA . VAL A 1 366 ? 12.210 19.769 27.261 1.00 54.44 366 VAL A CA 1
ATOM 2967 C C . VAL A 1 366 ? 11.108 18.723 27.159 1.00 54.44 366 VAL A C 1
ATOM 2969 O O . VAL A 1 366 ? 10.988 18.036 26.149 1.00 54.44 366 VAL A O 1
ATOM 2972 N N . VAL A 1 367 ? 10.271 18.713 28.193 1.00 55.38 367 VAL A N 1
ATOM 2973 C CA . VAL A 1 367 ? 8.920 18.150 28.268 1.00 55.38 367 VAL A CA 1
ATOM 2974 C C . VAL A 1 367 ? 8.829 16.756 28.912 1.00 55.38 367 VAL A C 1
ATOM 2976 O O . VAL A 1 367 ? 8.946 15.718 28.263 1.00 55.38 367 VAL A O 1
ATOM 2979 N N . GLU A 1 368 ? 8.488 16.758 30.205 1.00 62.03 368 GLU A N 1
ATOM 2980 C CA . GLU A 1 368 ? 7.631 15.729 30.807 1.00 62.03 368 GLU A CA 1
ATOM 2981 C C . GLU A 1 368 ? 6.281 15.764 30.073 1.00 62.03 368 GLU A C 1
ATOM 2983 O O . GLU A 1 368 ? 5.372 16.511 30.413 1.00 62.03 368 GLU A O 1
ATOM 2988 N N . CYS A 1 369 ? 6.198 15.043 28.958 1.00 69.94 369 CYS A N 1
ATOM 2989 C CA . CYS A 1 369 ? 5.088 15.128 28.004 1.00 69.94 369 CYS A CA 1
ATOM 2990 C C . CYS A 1 369 ? 3.927 14.200 28.342 1.00 69.94 369 CYS A C 1
ATOM 2992 O O . CYS A 1 369 ? 2.874 14.282 27.716 1.00 69.94 369 CYS A O 1
ATOM 2994 N N . ARG A 1 370 ? 4.112 13.315 29.323 1.00 73.62 370 ARG A N 1
ATOM 2995 C CA . ARG A 1 370 ? 3.115 12.319 29.705 1.00 73.62 370 ARG A CA 1
ATOM 2996 C C . ARG A 1 370 ? 1.787 12.968 30.086 1.00 73.62 370 ARG A C 1
ATOM 2998 O O . ARG A 1 370 ? 0.756 12.552 29.569 1.00 73.62 370 ARG A O 1
ATOM 3005 N N . ASP A 1 371 ? 1.824 14.019 30.899 1.00 77.31 371 ASP A N 1
ATOM 3006 C CA . ASP A 1 371 ? 0.619 14.733 31.329 1.00 77.31 371 ASP A CA 1
ATOM 3007 C C . ASP A 1 371 ? -0.092 15.424 30.158 1.00 77.31 371 ASP A C 1
ATOM 3009 O O . ASP A 1 371 ? -1.318 15.358 30.059 1.00 77.31 371 ASP A O 1
ATOM 3013 N N . ASP A 1 372 ? 0.667 16.032 29.238 1.00 77.38 372 ASP A N 1
ATOM 3014 C CA . ASP A 1 372 ? 0.121 16.664 28.031 1.00 77.38 372 ASP A CA 1
ATOM 3015 C C . ASP A 1 372 ? -0.550 15.617 27.114 1.00 77.38 372 ASP A C 1
ATOM 3017 O O . ASP A 1 372 ? -1.662 15.835 26.629 1.00 77.38 372 ASP A O 1
ATOM 3021 N N . VAL A 1 373 ? 0.078 14.447 26.927 1.00 80.81 373 VAL A N 1
ATOM 3022 C CA . VAL A 1 373 ? -0.470 13.327 26.138 1.00 80.81 373 VAL A CA 1
ATOM 3023 C C . VAL A 1 373 ? -1.728 12.752 26.792 1.00 80.81 373 VAL A C 1
ATOM 3025 O O . VAL A 1 373 ? -2.754 12.581 26.134 1.00 80.81 373 VAL A O 1
ATOM 3028 N N . GLU A 1 374 ? -1.683 12.469 28.095 1.00 83.38 374 GLU A N 1
ATOM 3029 C CA . GLU A 1 374 ? -2.832 11.938 28.832 1.00 83.38 374 GLU A CA 1
ATOM 3030 C C . GLU A 1 374 ? -4.006 12.925 28.846 1.00 83.38 374 GLU A C 1
ATOM 3032 O O . GLU A 1 374 ? -5.165 12.507 28.773 1.00 83.38 374 GLU A O 1
ATOM 3037 N N . MET A 1 375 ? -3.730 14.230 28.921 1.00 83.50 375 MET A N 1
ATOM 3038 C CA . MET A 1 375 ? -4.752 15.269 28.839 1.00 83.50 375 MET A CA 1
ATOM 3039 C C . MET A 1 375 ? -5.428 15.279 27.466 1.00 83.50 375 MET A C 1
ATOM 3041 O O . MET A 1 375 ? -6.656 15.263 27.413 1.00 83.50 375 MET A O 1
ATOM 3045 N N . GLU A 1 376 ? -4.662 15.237 26.371 1.00 84.38 376 GLU A N 1
ATOM 3046 C CA . GLU A 1 376 ? -5.212 15.183 25.008 1.00 84.38 376 GLU A CA 1
ATOM 3047 C C . GLU A 1 376 ? -6.083 13.943 24.783 1.00 84.38 376 GLU A C 1
ATOM 3049 O O . GLU A 1 376 ? -7.185 14.059 24.242 1.00 84.38 376 GLU A O 1
ATOM 3054 N N . ILE A 1 377 ? -5.635 12.773 25.255 1.00 85.56 377 ILE A N 1
ATOM 3055 C CA . ILE A 1 377 ? -6.395 11.515 25.167 1.00 85.56 377 ILE A CA 1
ATOM 3056 C C . ILE A 1 377 ? -7.717 11.622 25.937 1.00 85.56 377 ILE A C 1
ATOM 3058 O O . ILE A 1 377 ? -8.757 11.174 25.450 1.00 85.56 377 ILE A O 1
ATOM 3062 N N . LYS A 1 378 ? -7.709 12.248 27.123 1.00 86.12 378 LYS A N 1
ATOM 3063 C CA . LYS A 1 378 ? -8.925 12.477 27.922 1.00 86.12 378 LYS A CA 1
ATOM 3064 C C . LYS A 1 378 ? -9.882 13.458 27.245 1.00 86.12 378 LYS A C 1
ATOM 3066 O O . LYS A 1 378 ? -11.090 13.241 27.299 1.00 86.12 378 LYS A O 1
ATOM 3071 N N . THR A 1 379 ? -9.370 14.519 26.614 1.00 84.69 379 THR A N 1
ATOM 3072 C CA . THR A 1 379 ? -10.205 15.533 25.948 1.00 84.69 379 THR A CA 1
ATOM 3073 C C . THR A 1 379 ? -10.668 15.128 24.548 1.00 84.69 379 THR A C 1
ATOM 3075 O O . THR A 1 379 ? -11.643 15.699 24.072 1.00 84.69 379 THR A O 1
ATOM 3078 N N . LYS A 1 380 ? -10.004 14.155 23.903 1.00 80.25 380 LYS A N 1
ATOM 3079 C CA . LYS A 1 380 ? -10.264 13.689 22.523 1.00 80.25 380 LYS A CA 1
ATOM 3080 C C . LYS A 1 380 ? -10.196 14.791 21.451 1.00 80.25 380 LYS A C 1
ATOM 3082 O O . LYS A 1 380 ? -10.869 14.706 20.431 1.00 80.25 380 LYS A O 1
ATOM 3087 N N . ASP A 1 381 ? -9.400 15.826 21.707 1.00 76.19 381 ASP A N 1
ATOM 3088 C CA . ASP A 1 381 ? -9.239 17.008 20.838 1.00 76.19 381 ASP A CA 1
ATOM 3089 C C . ASP A 1 381 ? -8.048 16.840 19.866 1.00 76.19 381 ASP A C 1
ATOM 3091 O O . ASP A 1 381 ? -8.017 17.457 18.809 1.00 76.19 381 ASP A O 1
ATOM 3095 N N . PHE A 1 382 ? -7.091 15.962 20.212 1.00 83.06 382 PHE A N 1
ATOM 3096 C CA . PHE A 1 382 ? -5.934 15.465 19.436 1.00 83.06 382 PHE A CA 1
ATOM 3097 C C . PHE A 1 382 ? -5.121 16.478 18.612 1.00 83.06 382 PHE A C 1
ATOM 3099 O O . PHE A 1 382 ? -4.278 16.095 17.804 1.00 83.06 382 PHE A O 1
ATOM 3106 N N . TYR A 1 383 ? -5.289 17.777 18.831 1.00 82.25 383 TYR A N 1
ATOM 3107 C CA . TYR A 1 383 ? -4.563 18.799 18.093 1.00 82.25 383 TYR A CA 1
ATOM 3108 C C . TYR A 1 383 ? -3.066 18.783 18.428 1.00 82.25 383 TYR A C 1
ATOM 3110 O O . TYR A 1 383 ? -2.219 18.974 17.552 1.00 82.25 383 TYR A O 1
ATOM 3118 N N . LEU A 1 384 ? -2.716 18.593 19.700 1.00 86.12 384 LEU A N 1
ATOM 3119 C CA . LEU A 1 384 ? -1.324 18.695 20.143 1.00 86.12 384 LEU A CA 1
ATOM 3120 C C . LEU A 1 384 ? -0.543 17.400 19.890 1.00 86.12 384 LEU A C 1
ATOM 3122 O O . LEU A 1 384 ? 0.665 17.442 19.654 1.00 86.12 384 LEU A O 1
ATOM 3126 N N . LEU A 1 385 ? -1.240 16.265 19.936 1.00 87.12 385 LEU A N 1
ATOM 3127 C CA . LEU A 1 385 ? -0.638 14.946 20.074 1.00 87.12 385 LEU A CA 1
ATOM 3128 C C . LEU A 1 385 ? 0.289 14.550 18.901 1.00 87.12 385 LEU A C 1
ATOM 3130 O O . LEU A 1 385 ? 1.447 14.235 19.184 1.00 87.12 385 LEU A O 1
ATOM 3134 N N . PRO A 1 386 ? -0.102 14.663 17.614 1.00 89.19 386 PRO A N 1
ATOM 3135 C CA . PRO A 1 386 ? 0.793 14.318 16.505 1.00 89.19 386 PRO A CA 1
ATOM 3136 C C . PRO A 1 386 ? 2.062 15.182 16.472 1.00 89.19 386 PRO A C 1
ATOM 3138 O O . PRO A 1 386 ? 3.171 14.679 16.311 1.00 89.19 386 PRO A O 1
ATOM 3141 N N . ARG A 1 387 ? 1.913 16.494 16.701 1.00 88.94 387 ARG A N 1
ATOM 3142 C CA . ARG A 1 387 ? 3.018 17.472 16.662 1.00 88.94 387 ARG A CA 1
ATOM 3143 C C . ARG A 1 387 ? 4.038 17.235 17.771 1.00 88.94 387 ARG A C 1
ATOM 3145 O O . ARG A 1 387 ? 5.241 17.375 17.564 1.00 88.94 387 ARG A O 1
ATOM 3152 N N . LEU A 1 388 ? 3.548 16.868 18.953 1.00 87.06 388 LEU A N 1
ATOM 3153 C CA . LEU A 1 388 ? 4.379 16.530 20.100 1.00 87.06 388 LEU A CA 1
ATOM 3154 C C . LEU A 1 388 ? 5.172 15.241 19.853 1.00 87.06 388 LEU A C 1
ATOM 3156 O O . LEU A 1 388 ? 6.381 15.224 20.077 1.00 87.06 388 LEU A O 1
ATOM 3160 N N . ILE A 1 389 ? 4.520 14.181 19.362 1.00 86.31 389 ILE A N 1
ATOM 3161 C CA . ILE A 1 389 ? 5.182 12.899 19.068 1.00 86.31 389 ILE A CA 1
ATOM 3162 C C . ILE A 1 389 ? 6.251 13.072 17.988 1.00 86.31 389 ILE A C 1
ATOM 3164 O O . ILE A 1 389 ? 7.374 12.597 18.166 1.00 86.31 389 ILE A O 1
ATOM 3168 N N . LYS A 1 390 ? 5.952 13.838 16.935 1.00 87.50 390 LYS A N 1
ATOM 3169 C CA . LYS A 1 390 ? 6.913 14.202 15.892 1.00 87.50 390 LYS A CA 1
ATOM 3170 C C . LYS A 1 390 ? 8.184 14.838 16.450 1.00 87.50 390 LYS A C 1
ATOM 3172 O O . LYS A 1 390 ? 9.294 14.406 16.136 1.00 87.50 390 LYS A O 1
ATOM 3177 N N . PHE A 1 391 ? 8.022 15.838 17.317 1.00 85.31 391 PHE A N 1
ATOM 3178 C CA . PHE A 1 391 ? 9.139 16.514 17.972 1.00 85.31 391 PHE A CA 1
ATOM 3179 C C . PHE A 1 391 ? 9.991 15.542 18.796 1.00 85.31 391 PHE A C 1
ATOM 3181 O O . PHE A 1 391 ? 11.217 15.527 18.664 1.00 85.31 391 PHE A O 1
ATOM 3188 N N . LEU A 1 392 ? 9.347 14.703 19.614 1.00 81.69 392 LEU A N 1
ATOM 3189 C CA . LEU A 1 392 ? 10.029 13.713 20.452 1.00 81.69 392 LEU A CA 1
ATOM 3190 C C . LEU A 1 392 ? 10.803 12.689 19.612 1.00 81.69 392 LEU A C 1
ATOM 3192 O O . LEU A 1 392 ? 11.930 12.335 19.957 1.00 81.69 392 LEU A O 1
ATOM 3196 N N . ASN A 1 393 ? 10.234 12.253 18.490 1.00 82.06 393 ASN A N 1
ATOM 3197 C CA . ASN A 1 393 ? 10.881 11.335 17.560 1.00 82.06 393 ASN A CA 1
ATOM 3198 C C . ASN A 1 393 ? 12.115 11.959 16.891 1.00 82.06 393 ASN A C 1
ATOM 3200 O O . ASN A 1 393 ? 13.180 11.340 16.881 1.00 82.06 393 ASN A O 1
ATOM 3204 N N . SER A 1 394 ? 12.028 13.196 16.386 1.00 82.50 394 SER A N 1
ATOM 3205 C CA . SER A 1 394 ? 13.211 13.911 15.871 1.00 82.50 394 SER A CA 1
ATOM 3206 C C . SER A 1 394 ? 14.287 14.079 16.946 1.00 82.50 394 SER A C 1
ATOM 3208 O O . SER A 1 394 ? 15.468 13.864 16.674 1.00 82.50 394 SER A O 1
ATOM 3210 N N . TYR A 1 395 ? 13.894 14.367 18.189 1.00 79.44 395 TYR A N 1
ATOM 3211 C CA . TYR A 1 395 ? 14.834 14.504 19.302 1.00 79.44 395 TYR A CA 1
ATOM 3212 C C . TYR A 1 395 ? 15.595 13.208 19.599 1.00 79.44 395 TYR A C 1
ATOM 3214 O O . TYR A 1 395 ? 16.820 13.224 19.711 1.00 79.44 395 TYR A O 1
ATOM 3222 N N . GLN A 1 396 ? 14.895 12.074 19.657 1.00 76.81 396 GLN A N 1
ATOM 3223 C CA . GLN A 1 396 ? 15.530 10.773 19.880 1.00 76.81 396 GLN A CA 1
ATOM 3224 C C . GLN A 1 396 ? 16.482 10.376 18.744 1.00 76.81 396 GLN A C 1
ATOM 3226 O O . GLN A 1 396 ? 17.564 9.856 19.011 1.00 76.81 396 GLN A O 1
ATOM 3231 N N . ARG A 1 397 ? 16.120 10.646 17.481 1.00 78.31 397 ARG A N 1
ATOM 3232 C CA . ARG A 1 397 ? 16.996 10.365 16.327 1.00 78.31 397 ARG A CA 1
ATOM 3233 C C . ARG A 1 397 ? 18.304 11.145 16.399 1.00 78.31 397 ARG A C 1
ATOM 3235 O O . ARG A 1 397 ? 19.363 10.615 16.073 1.00 78.31 397 ARG A O 1
ATOM 3242 N N . ARG A 1 398 ? 18.250 12.402 16.836 1.00 77.94 398 ARG A N 1
ATOM 3243 C CA . ARG A 1 398 ? 19.452 13.201 17.075 1.00 77.94 398 ARG A CA 1
ATOM 3244 C C . ARG A 1 398 ? 20.314 12.602 18.188 1.00 77.94 398 ARG A C 1
ATOM 3246 O O . ARG A 1 398 ? 21.511 12.447 17.983 1.00 77.94 398 ARG A O 1
ATOM 3253 N N . GLU A 1 399 ? 19.716 12.260 19.328 1.00 75.25 399 GLU A N 1
ATOM 3254 C CA . GLU A 1 399 ? 20.423 11.664 20.471 1.00 75.25 399 GLU A CA 1
ATOM 3255 C C . GLU A 1 399 ? 21.175 10.387 20.053 1.00 75.25 399 GLU A C 1
ATOM 3257 O O . GLU A 1 399 ? 22.345 10.217 20.383 1.00 75.25 399 GLU A O 1
ATOM 3262 N N . GLN A 1 400 ? 20.544 9.530 19.241 1.00 74.00 400 GLN A N 1
ATOM 3263 C CA . GLN A 1 400 ? 21.187 8.343 18.663 1.00 74.00 400 GLN A CA 1
ATOM 3264 C C . GLN A 1 400 ? 22.401 8.697 17.794 1.00 74.00 400 GLN A C 1
ATOM 3266 O O . GLN A 1 400 ? 23.470 8.119 17.979 1.00 74.00 400 GLN A O 1
ATOM 3271 N N . ARG A 1 401 ? 22.277 9.682 16.894 1.00 74.62 401 ARG A N 1
ATOM 3272 C CA . ARG A 1 401 ? 23.399 10.143 16.054 1.00 74.62 401 ARG A CA 1
ATOM 3273 C C . ARG A 1 401 ? 24.549 10.716 16.881 1.00 74.62 401 ARG A C 1
ATOM 3275 O O . ARG A 1 401 ? 25.708 10.485 16.553 1.00 74.62 401 ARG A O 1
ATOM 3282 N N . GLU A 1 402 ? 24.250 11.474 17.934 1.00 74.25 402 GLU A N 1
ATOM 3283 C CA . GLU A 1 402 ? 25.272 12.010 18.841 1.00 74.25 402 GLU A CA 1
ATOM 3284 C C . GLU A 1 402 ? 26.034 10.871 19.536 1.00 74.25 402 GLU A C 1
ATOM 3286 O O . GLU A 1 402 ? 27.264 10.893 19.575 1.00 74.25 402 GLU A O 1
ATOM 3291 N N . ILE A 1 403 ? 25.334 9.825 19.988 1.00 74.12 403 ILE A N 1
ATOM 3292 C CA . ILE A 1 403 ? 25.948 8.624 20.577 1.00 74.12 403 ILE A CA 1
ATOM 3293 C C . ILE A 1 403 ? 26.808 7.873 19.555 1.00 74.12 403 ILE A C 1
ATOM 3295 O O . ILE A 1 403 ? 27.929 7.478 19.872 1.00 74.12 403 ILE A O 1
ATOM 3299 N N . GLU A 1 404 ? 26.327 7.687 18.325 1.00 74.75 404 GLU A N 1
ATOM 3300 C CA . GLU A 1 404 ? 27.102 7.063 17.243 1.00 74.75 404 GLU A CA 1
ATOM 3301 C C . GLU A 1 404 ? 28.398 7.830 16.961 1.00 74.75 404 GLU A C 1
ATOM 3303 O O . GLU A 1 404 ? 29.462 7.223 16.837 1.00 74.75 404 GLU A O 1
ATOM 3308 N N . LEU A 1 405 ? 28.337 9.164 16.920 1.00 73.00 405 LEU A N 1
ATOM 3309 C CA . LEU A 1 405 ? 29.509 10.020 16.733 1.00 73.00 405 LEU A CA 1
ATOM 3310 C C . LEU A 1 405 ? 30.503 9.896 17.892 1.00 73.00 405 LEU A C 1
ATOM 3312 O O . LEU A 1 405 ? 31.709 9.800 17.649 1.00 73.00 405 LEU A O 1
ATOM 3316 N N . VAL A 1 406 ? 30.015 9.853 19.136 1.00 74.44 406 VAL A N 1
ATOM 3317 C CA . VAL A 1 406 ? 30.856 9.597 20.314 1.00 74.44 406 VAL A CA 1
ATOM 3318 C C . VAL A 1 406 ? 31.510 8.219 20.200 1.00 74.44 406 VAL A C 1
ATOM 3320 O O . VAL A 1 406 ? 32.726 8.118 20.333 1.00 74.44 406 VAL A O 1
ATOM 3323 N N . ASN A 1 407 ? 30.760 7.171 19.858 1.00 72.19 407 ASN A N 1
ATOM 3324 C CA . ASN A 1 407 ? 31.292 5.814 19.697 1.00 72.19 407 ASN A CA 1
ATOM 3325 C C . ASN A 1 407 ? 32.359 5.724 18.594 1.00 72.19 407 ASN A C 1
ATOM 3327 O O . ASN A 1 407 ? 33.408 5.111 18.800 1.00 72.19 407 ASN A O 1
ATOM 3331 N N . ILE A 1 408 ? 32.142 6.376 17.448 1.00 76.50 408 ILE A N 1
ATOM 3332 C CA . ILE A 1 408 ? 33.135 6.476 16.367 1.00 76.50 408 ILE A CA 1
ATOM 3333 C C . ILE A 1 408 ? 34.387 7.203 16.860 1.00 76.50 408 ILE A C 1
ATOM 3335 O O . ILE A 1 408 ? 35.504 6.742 16.629 1.00 76.50 408 ILE A O 1
ATOM 3339 N N . GLY A 1 409 ? 34.232 8.321 17.568 1.00 72.12 409 GLY A N 1
ATOM 3340 C CA . GLY A 1 409 ? 35.377 9.046 18.102 1.00 72.12 409 GLY A CA 1
ATOM 3341 C C . GLY A 1 409 ? 36.139 8.249 19.168 1.00 72.12 409 GLY A C 1
ATOM 3342 O O . GLY A 1 409 ? 37.364 8.347 19.220 1.00 72.12 409 GLY A O 1
ATOM 3343 N N . VAL A 1 410 ? 35.454 7.432 19.982 1.00 73.56 410 VAL A N 1
ATOM 3344 C CA . VAL A 1 410 ? 36.087 6.505 20.937 1.00 73.56 410 VAL A CA 1
ATOM 3345 C C . VAL A 1 410 ? 36.915 5.464 20.186 1.00 73.56 410 VAL A C 1
ATOM 3347 O O . VAL A 1 410 ? 38.081 5.263 20.523 1.00 73.56 410 VAL A O 1
ATOM 3350 N N . LEU A 1 411 ? 36.350 4.850 19.140 1.00 72.12 411 LEU A N 1
ATOM 3351 C CA . LEU A 1 411 ? 37.035 3.877 18.278 1.00 72.12 411 LEU A CA 1
ATOM 3352 C C . LEU A 1 411 ? 38.278 4.466 17.598 1.00 72.12 411 LEU A C 1
ATOM 3354 O O . LEU A 1 411 ? 39.295 3.788 17.475 1.00 72.12 411 LEU A O 1
ATOM 3358 N N . LEU A 1 412 ? 38.210 5.731 17.181 1.00 78.12 412 LEU A N 1
ATOM 3359 C CA . LEU A 1 412 ? 39.312 6.445 16.532 1.00 78.12 412 LEU A CA 1
ATOM 3360 C C . LEU A 1 412 ? 40.342 7.025 17.518 1.00 78.12 412 LEU A C 1
ATOM 3362 O O . LEU A 1 412 ? 41.302 7.660 17.085 1.00 78.12 412 LEU A O 1
ATOM 3366 N N . GLY A 1 413 ? 40.166 6.828 18.830 1.00 70.56 413 GLY A N 1
ATOM 3367 C CA . GLY A 1 413 ? 41.085 7.340 19.849 1.00 70.56 413 GLY A CA 1
ATOM 3368 C C . GLY A 1 413 ? 41.089 8.868 19.958 1.00 70.56 413 GLY A C 1
ATOM 3369 O O . GLY A 1 413 ? 42.132 9.458 20.237 1.00 70.56 413 GLY A O 1
ATOM 3370 N N . SER A 1 414 ? 39.945 9.516 19.709 1.00 72.38 414 SER A N 1
ATOM 3371 C CA . SER A 1 414 ? 39.824 10.975 19.751 1.00 72.38 414 SER A CA 1
ATOM 3372 C C . SER A 1 414 ? 40.239 11.526 21.123 1.00 72.38 414 SER A C 1
ATOM 3374 O O . SER A 1 414 ? 39.659 11.133 22.139 1.00 72.38 414 SER A O 1
ATOM 3376 N N . PRO A 1 415 ? 41.181 12.487 21.181 1.00 59.75 415 PRO A N 1
ATOM 3377 C CA . PRO A 1 415 ? 41.616 13.100 22.436 1.00 59.75 415 PRO A CA 1
ATOM 3378 C C . PRO A 1 415 ? 40.559 14.036 23.045 1.00 59.75 415 PRO A C 1
ATOM 3380 O O . PRO A 1 415 ? 40.753 14.539 24.148 1.00 59.75 415 PRO A O 1
ATOM 3383 N N . TYR A 1 416 ? 39.456 14.286 22.332 1.00 63.62 416 TYR A N 1
ATOM 3384 C CA . TYR A 1 416 ? 38.385 15.194 22.744 1.00 63.62 416 TYR A CA 1
ATOM 3385 C C . TYR A 1 416 ? 37.216 14.492 23.447 1.00 63.62 416 TYR A C 1
ATOM 3387 O O . TYR A 1 416 ? 36.275 15.164 23.854 1.00 63.62 416 TYR A O 1
ATOM 3395 N N . ILE A 1 417 ? 37.259 13.162 23.586 1.00 67.19 417 ILE A N 1
ATOM 3396 C CA . ILE A 1 417 ? 36.212 12.384 24.258 1.00 67.19 417 ILE A CA 1
ATOM 3397 C C . ILE A 1 417 ? 36.652 12.082 25.683 1.00 67.19 417 ILE A C 1
ATOM 3399 O O . ILE A 1 417 ? 37.675 11.436 25.918 1.00 67.19 417 ILE A O 1
ATOM 3403 N N . THR A 1 418 ? 35.851 12.540 26.639 1.00 70.62 418 THR A N 1
ATOM 3404 C CA . THR A 1 418 ? 36.095 12.331 28.065 1.00 70.62 418 THR A CA 1
ATOM 3405 C C . THR A 1 418 ? 35.622 10.946 28.518 1.00 70.62 418 THR A C 1
ATOM 3407 O O . THR A 1 418 ? 34.779 10.316 27.879 1.00 70.62 418 THR A O 1
ATOM 3410 N N . ASP A 1 419 ? 36.121 10.451 29.654 1.00 58.22 419 ASP A N 1
ATOM 3411 C CA . ASP A 1 419 ? 35.641 9.175 30.215 1.00 58.22 419 ASP A CA 1
ATOM 3412 C C . ASP A 1 419 ? 34.162 9.233 30.653 1.00 58.22 419 ASP A C 1
ATOM 3414 O O . ASP A 1 419 ? 33.491 8.203 30.713 1.00 58.22 419 ASP A O 1
ATOM 3418 N N . THR A 1 420 ? 33.625 10.435 30.879 1.00 59.94 420 THR A N 1
ATOM 3419 C CA . THR A 1 420 ? 32.190 10.700 31.068 1.00 59.94 420 THR A CA 1
ATOM 3420 C C . THR A 1 420 ? 31.368 10.521 29.789 1.00 59.94 420 THR A C 1
ATOM 3422 O O . THR A 1 420 ? 30.251 10.014 29.851 1.00 59.94 420 THR A O 1
ATOM 3425 N N . ASP A 1 421 ? 31.912 10.862 28.620 1.00 57.69 421 ASP A N 1
ATOM 3426 C CA . ASP A 1 421 ? 31.217 10.646 27.341 1.00 57.69 421 ASP A CA 1
ATOM 3427 C C . ASP A 1 421 ? 31.167 9.149 26.994 1.00 57.69 421 ASP A C 1
ATOM 3429 O O . ASP A 1 421 ? 30.165 8.655 26.476 1.00 57.69 421 ASP A O 1
ATOM 3433 N N . LYS A 1 422 ? 32.214 8.397 27.370 1.00 58.31 422 LYS A N 1
ATOM 3434 C CA . LYS A 1 422 ? 32.269 6.932 27.230 1.00 58.31 422 LYS A CA 1
ATOM 3435 C C . LYS A 1 422 ? 31.243 6.211 28.108 1.00 58.31 422 LYS A C 1
ATOM 3437 O O . LYS A 1 422 ? 30.668 5.219 27.670 1.00 58.31 422 LYS A O 1
ATOM 3442 N N . SER A 1 423 ? 31.019 6.679 29.338 1.00 56.47 423 SER A N 1
ATOM 3443 C CA . SER A 1 423 ? 30.046 6.068 30.253 1.00 56.47 423 SER A CA 1
ATOM 3444 C C . SER A 1 423 ? 28.600 6.418 29.892 1.00 56.47 423 SER A C 1
ATOM 3446 O O . SER A 1 423 ? 27.739 5.544 29.959 1.00 56.47 423 SER A O 1
ATOM 3448 N N . ASN A 1 424 ? 28.339 7.641 29.419 1.00 56.78 424 ASN A N 1
ATOM 3449 C CA . ASN A 1 424 ? 27.015 8.054 28.942 1.00 56.78 424 ASN A CA 1
ATOM 3450 C C . ASN A 1 424 ? 26.591 7.326 27.655 1.00 56.78 424 ASN A C 1
ATOM 3452 O O . ASN A 1 424 ? 25.426 6.959 27.524 1.00 56.78 424 ASN A O 1
ATOM 3456 N N . ALA A 1 425 ? 27.520 7.051 26.733 1.00 55.97 425 ALA A N 1
ATOM 3457 C CA . ALA A 1 425 ? 27.235 6.249 25.538 1.00 55.97 425 ALA A CA 1
ATOM 3458 C C . ALA A 1 425 ? 26.902 4.776 25.862 1.00 55.97 425 ALA A C 1
ATOM 3460 O O . ALA A 1 425 ? 26.186 4.124 25.104 1.00 55.97 425 ALA A O 1
ATOM 3461 N N . ALA A 1 426 ? 27.396 4.255 26.992 1.00 49.44 426 ALA A N 1
ATOM 3462 C CA . ALA A 1 426 ? 27.173 2.878 27.435 1.00 49.44 426 ALA A CA 1
ATOM 3463 C C . ALA A 1 426 ? 25.881 2.681 28.253 1.00 49.44 426 ALA A C 1
ATOM 3465 O O . ALA A 1 426 ? 25.455 1.543 28.443 1.00 49.44 426 ALA A O 1
ATOM 3466 N N . TYR A 1 427 ? 25.264 3.759 28.752 1.00 47.53 427 TYR A N 1
ATOM 3467 C CA . TYR A 1 427 ? 24.160 3.691 29.712 1.00 47.53 427 TYR A CA 1
ATOM 3468 C C . TYR A 1 427 ? 22.996 4.596 29.294 1.00 47.53 427 TYR A C 1
ATOM 3470 O O . TYR A 1 427 ? 22.757 5.654 29.870 1.00 47.53 427 TYR A O 1
ATOM 3478 N N . ILE A 1 428 ? 22.225 4.153 28.300 1.00 51.34 428 ILE A N 1
ATOM 3479 C CA . ILE A 1 428 ? 20.864 4.655 28.099 1.00 51.34 428 ILE A CA 1
ATOM 3480 C C . ILE A 1 428 ? 19.914 3.469 28.158 1.00 51.34 428 ILE A C 1
ATOM 3482 O O . ILE A 1 428 ? 19.710 2.748 27.183 1.00 51.34 428 ILE A O 1
ATOM 3486 N N . ASP A 1 429 ? 19.355 3.275 29.348 1.00 43.31 429 ASP A N 1
ATOM 3487 C CA . ASP A 1 429 ? 18.273 2.336 29.591 1.00 43.31 429 ASP A CA 1
ATOM 3488 C C . ASP A 1 429 ? 17.055 2.756 28.750 1.00 43.31 429 ASP A C 1
ATOM 3490 O O . ASP A 1 429 ? 16.472 3.830 28.910 1.00 43.31 429 ASP A O 1
ATOM 3494 N N . SER A 1 430 ? 16.730 1.916 27.771 1.00 50.34 430 SER A N 1
ATOM 3495 C CA . SER A 1 430 ? 15.669 2.123 26.783 1.00 50.34 430 SER A CA 1
ATOM 3496 C C . SER A 1 430 ? 14.247 2.039 27.357 1.00 50.34 430 SER A C 1
ATOM 3498 O O . SER A 1 430 ? 13.289 2.315 26.637 1.00 50.34 430 SER A O 1
ATOM 3500 N N . SER A 1 431 ? 14.087 1.671 28.630 1.00 44.94 431 SER A N 1
ATOM 3501 C CA . SER A 1 431 ? 12.785 1.331 29.213 1.00 44.94 431 SER A CA 1
ATOM 3502 C C . SER A 1 431 ? 11.847 2.528 29.442 1.00 44.94 431 SER A C 1
ATOM 3504 O O . SER A 1 431 ? 10.644 2.378 29.249 1.00 44.94 431 SER A O 1
ATOM 3506 N N . GLU A 1 432 ? 12.352 3.735 29.727 1.00 49.25 432 GLU A N 1
ATOM 3507 C CA . GLU A 1 432 ? 11.511 4.943 29.897 1.00 49.25 432 GLU A CA 1
ATOM 3508 C C . GLU A 1 432 ? 11.119 5.624 28.565 1.00 49.25 432 GLU A C 1
ATOM 3510 O O . GLU A 1 432 ? 10.248 6.496 28.532 1.00 49.25 432 GLU A O 1
ATOM 3515 N N . LYS A 1 433 ? 11.731 5.242 27.432 1.00 56.75 433 LYS A N 1
ATOM 3516 C CA . LYS A 1 433 ? 11.574 5.946 26.139 1.00 56.75 433 LYS A CA 1
ATOM 3517 C C . LYS A 1 433 ? 10.283 5.616 25.374 1.00 56.75 433 LYS A C 1
ATOM 3519 O O . LYS A 1 433 ? 10.016 6.270 24.364 1.00 56.75 433 LYS A O 1
ATOM 3524 N N . TYR A 1 434 ? 9.476 4.657 25.839 1.00 56.19 434 TYR A N 1
ATOM 3525 C CA . TYR A 1 434 ? 8.296 4.158 25.112 1.00 56.19 434 TYR A CA 1
ATOM 3526 C C . TYR A 1 434 ? 6.939 4.640 25.648 1.00 56.19 434 TYR A C 1
ATOM 3528 O O . TYR A 1 434 ? 5.932 4.479 24.954 1.00 56.19 434 TYR A O 1
ATOM 3536 N N . ASP A 1 435 ? 6.890 5.268 26.827 1.00 67.75 435 ASP A N 1
ATOM 3537 C CA . ASP A 1 435 ? 5.629 5.611 27.505 1.00 67.75 435 ASP A CA 1
ATOM 3538 C C . ASP A 1 435 ? 4.699 6.476 26.640 1.00 67.75 435 ASP A C 1
ATOM 3540 O O . ASP A 1 435 ? 3.512 6.174 26.496 1.00 67.75 435 ASP A O 1
ATOM 3544 N N . PHE A 1 436 ? 5.230 7.517 25.991 1.00 78.69 436 PHE A N 1
ATOM 3545 C CA . PHE A 1 436 ? 4.412 8.413 25.168 1.00 78.69 436 PHE A CA 1
ATOM 3546 C C . PHE A 1 436 ? 3.945 7.766 23.859 1.00 78.69 436 PHE A C 1
ATOM 3548 O O . PHE A 1 436 ? 2.858 8.093 23.392 1.00 78.69 436 PHE A O 1
ATOM 3555 N N . ARG A 1 437 ? 4.715 6.834 23.274 1.00 83.00 437 ARG A N 1
ATOM 3556 C CA . ARG A 1 437 ? 4.319 6.125 22.042 1.00 83.00 437 ARG A CA 1
ATOM 3557 C C . ARG A 1 437 ? 3.184 5.162 22.317 1.00 83.00 437 ARG A C 1
ATOM 3559 O O . ARG A 1 437 ? 2.203 5.143 21.585 1.00 83.00 437 ARG A O 1
ATOM 3566 N N . VAL A 1 438 ? 3.286 4.417 23.413 1.00 84.25 438 VAL A N 1
ATOM 3567 C CA . VAL A 1 438 ? 2.216 3.535 23.885 1.00 84.25 438 VAL A CA 1
ATOM 3568 C C . VAL A 1 438 ? 0.937 4.329 24.153 1.00 84.25 438 VAL A C 1
ATOM 3570 O O . VAL A 1 438 ? -0.147 3.920 23.738 1.00 84.25 438 VAL A O 1
ATOM 3573 N N . LEU A 1 439 ? 1.048 5.484 24.812 1.00 84.62 439 LEU A N 1
ATOM 3574 C CA . LEU A 1 439 ? -0.089 6.382 25.012 1.00 84.62 439 LEU A CA 1
ATOM 3575 C C . LEU A 1 439 ? -0.619 6.940 23.679 1.00 84.62 439 LEU A C 1
ATOM 3577 O O . LEU A 1 439 ? -1.830 6.969 23.477 1.00 84.62 439 LEU A O 1
ATOM 3581 N N . GLY A 1 440 ? 0.264 7.299 22.746 1.00 86.38 440 GLY A N 1
ATOM 3582 C CA . GLY A 1 440 ? -0.086 7.744 21.397 1.00 86.38 440 GLY A CA 1
ATOM 3583 C C . GLY A 1 440 ? -0.866 6.691 20.611 1.00 86.38 440 GLY A C 1
ATOM 3584 O O . GLY A 1 440 ? -1.893 7.013 20.024 1.00 86.38 440 GLY A O 1
ATOM 3585 N N . LEU A 1 441 ? -0.470 5.416 20.672 1.00 89.50 441 LEU A N 1
ATOM 3586 C CA . LEU A 1 441 ? -1.203 4.315 20.034 1.00 89.50 441 LEU A CA 1
ATOM 3587 C C . LEU A 1 441 ? -2.624 4.154 20.600 1.00 89.50 441 LEU A C 1
ATOM 3589 O O . LEU A 1 441 ? -3.556 3.895 19.842 1.00 89.50 441 LEU A O 1
ATOM 3593 N N . LYS A 1 442 ? -2.824 4.377 21.907 1.00 89.94 442 LYS A N 1
ATOM 3594 C CA . LYS A 1 442 ? -4.154 4.336 22.551 1.00 89.94 442 LYS A CA 1
ATOM 3595 C C . LYS A 1 442 ? -5.098 5.454 22.104 1.00 89.94 442 LYS A C 1
ATOM 3597 O O . LYS A 1 442 ? -6.292 5.358 22.374 1.00 89.94 442 LYS A O 1
ATOM 3602 N N . SER A 1 443 ? -4.589 6.515 21.472 1.00 89.50 443 SER A N 1
ATOM 3603 C CA . SER A 1 443 ? -5.429 7.613 20.972 1.00 89.50 443 SER A CA 1
ATOM 3604 C C . SER A 1 443 ? -6.378 7.167 19.859 1.00 89.50 443 SER A C 1
ATOM 3606 O O . SER A 1 443 ? -7.448 7.754 19.704 1.00 89.50 443 SER A O 1
ATOM 3608 N N . GLU A 1 444 ? -5.990 6.131 19.101 1.00 88.44 444 GLU A N 1
ATOM 3609 C CA . GLU A 1 444 ? -6.658 5.693 17.870 1.00 88.44 444 GLU A CA 1
ATOM 3610 C C . GLU A 1 444 ? -6.818 6.809 16.820 1.00 88.44 444 GLU A C 1
ATOM 3612 O O . GLU A 1 444 ? -7.670 6.697 15.933 1.00 88.44 444 GLU A O 1
ATOM 3617 N N . ASP A 1 445 ? -6.068 7.904 16.956 1.00 90.94 445 ASP A N 1
ATOM 3618 C CA . ASP A 1 445 ? -6.019 8.998 15.996 1.00 90.94 445 ASP A CA 1
ATOM 3619 C C . ASP A 1 445 ? -5.024 8.635 14.881 1.00 90.94 445 ASP A C 1
ATOM 3621 O O . ASP A 1 445 ? -3.846 8.412 15.179 1.00 90.94 445 ASP A O 1
ATOM 3625 N N . PRO A 1 446 ? -5.455 8.570 13.608 1.00 91.38 446 PRO A N 1
ATOM 3626 C CA . PRO A 1 446 ? -4.591 8.173 12.500 1.00 91.38 446 PRO A CA 1
ATOM 3627 C C . PRO A 1 446 ? -3.287 8.960 12.400 1.00 91.38 446 PRO A C 1
ATOM 3629 O O . PRO A 1 446 ? -2.217 8.366 12.278 1.00 91.38 446 PRO A O 1
ATOM 3632 N N . THR A 1 447 ? -3.361 10.288 12.517 1.00 92.06 447 THR A N 1
ATOM 3633 C CA . THR A 1 447 ? -2.190 11.166 12.393 1.00 92.06 447 THR A CA 1
ATOM 3634 C C . THR A 1 447 ? -1.170 10.858 13.486 1.00 92.06 447 THR A C 1
ATOM 3636 O O . THR A 1 447 ? 0.019 10.713 13.218 1.00 92.06 447 THR A O 1
ATOM 3639 N N . THR A 1 448 ? -1.643 10.704 14.723 1.00 91.12 448 THR A N 1
ATOM 3640 C CA . THR A 1 448 ? -0.815 10.331 15.872 1.00 91.12 448 THR A CA 1
ATOM 3641 C C . THR A 1 448 ? -0.173 8.958 15.686 1.00 91.12 448 THR A C 1
ATOM 3643 O O . THR A 1 448 ? 1.014 8.797 15.960 1.00 91.12 448 THR A O 1
ATOM 3646 N N . VAL A 1 449 ? -0.938 7.960 15.232 1.00 91.62 449 VAL A N 1
ATOM 3647 C CA . VAL A 1 449 ? -0.436 6.593 15.023 1.00 91.62 449 VAL A CA 1
ATOM 3648 C C . VAL A 1 449 ? 0.639 6.565 13.937 1.00 91.62 449 VAL A C 1
ATOM 3650 O O . VAL A 1 449 ? 1.672 5.932 14.139 1.00 91.62 449 VAL A O 1
ATOM 3653 N N . ILE A 1 450 ? 0.445 7.285 12.831 1.00 92.38 450 ILE A N 1
ATOM 3654 C CA . ILE A 1 450 ? 1.449 7.409 11.765 1.00 92.38 450 ILE A CA 1
ATOM 3655 C C . ILE A 1 450 ? 2.744 8.017 12.314 1.00 92.38 450 ILE A C 1
ATOM 3657 O O . ILE A 1 450 ? 3.814 7.450 12.103 1.00 92.38 450 ILE A O 1
ATOM 3661 N N . GLU A 1 451 ? 2.649 9.110 13.076 1.00 90.38 451 GLU A N 1
ATOM 3662 C CA . GLU A 1 451 ? 3.816 9.740 13.708 1.00 90.38 451 GLU A CA 1
ATOM 3663 C C . GLU A 1 451 ? 4.484 8.795 14.726 1.00 90.38 451 GLU A C 1
ATOM 3665 O O . GLU A 1 451 ? 5.706 8.760 14.822 1.00 90.38 451 GLU A O 1
ATOM 3670 N N . CYS A 1 452 ? 3.735 7.962 15.459 1.00 89.19 452 CYS A N 1
ATOM 3671 C CA . CYS A 1 452 ? 4.319 6.926 16.324 1.00 89.19 452 CYS A CA 1
ATOM 3672 C C . CYS A 1 452 ? 5.158 5.904 15.538 1.00 89.19 452 CYS A C 1
ATOM 3674 O O . CYS A 1 452 ? 6.200 5.477 16.037 1.00 89.19 452 CYS A O 1
ATOM 3676 N N . LEU A 1 453 ? 4.710 5.521 14.338 1.00 88.56 453 LEU A N 1
ATOM 3677 C CA . LEU A 1 453 ? 5.358 4.527 13.475 1.00 88.56 453 LEU A CA 1
ATOM 3678 C C . LEU A 1 453 ? 6.588 5.068 12.723 1.00 88.56 453 LEU A C 1
ATOM 3680 O O . LEU A 1 453 ? 7.317 4.282 12.129 1.00 88.56 453 LEU A O 1
ATOM 3684 N N . ASP A 1 454 ? 6.876 6.374 12.779 1.00 84.81 454 ASP A N 1
ATOM 3685 C CA . ASP A 1 454 ? 8.111 6.969 12.226 1.00 84.81 454 ASP A CA 1
ATOM 3686 C C . ASP A 1 454 ? 9.385 6.614 13.017 1.00 84.81 454 ASP A C 1
ATOM 3688 O O . ASP A 1 454 ? 10.491 7.052 12.687 1.00 84.81 454 ASP A O 1
ATOM 3692 N N . CYS A 1 455 ? 9.253 5.849 14.096 1.00 76.88 455 CYS A N 1
ATOM 3693 C CA . CYS A 1 455 ? 10.359 5.344 14.892 1.00 76.88 455 CYS A CA 1
ATOM 3694 C C . CYS A 1 455 ? 10.107 3.893 15.293 1.00 76.88 455 CYS A C 1
ATOM 3696 O O . CYS A 1 455 ? 8.966 3.440 15.351 1.00 76.88 455 CYS A O 1
ATOM 3698 N N . TYR A 1 456 ? 11.176 3.183 15.659 1.00 80.19 456 TYR A N 1
ATOM 3699 C CA . TYR A 1 456 ? 11.062 1.793 16.085 1.00 80.19 456 TYR A CA 1
ATOM 3700 C C . TYR A 1 456 ? 10.140 1.634 17.307 1.00 80.19 456 TYR A C 1
ATOM 3702 O O . TYR A 1 456 ? 10.345 2.245 18.364 1.00 80.19 456 TYR A O 1
ATOM 3710 N N . ILE A 1 457 ? 9.136 0.773 17.155 1.00 81.88 457 ILE A N 1
ATOM 3711 C CA . ILE A 1 457 ? 8.292 0.231 18.219 1.00 81.88 457 ILE A CA 1
ATOM 3712 C C . ILE A 1 457 ? 8.407 -1.286 18.128 1.00 81.88 457 ILE A C 1
ATOM 3714 O O . ILE A 1 457 ? 8.239 -1.858 17.055 1.00 81.88 457 ILE A O 1
ATOM 3718 N N . SER A 1 458 ? 8.687 -1.952 19.249 1.00 82.06 458 SER A N 1
ATOM 3719 C CA . SER A 1 458 ? 8.807 -3.410 19.239 1.00 82.06 458 SER A CA 1
ATOM 3720 C C . SER A 1 458 ? 7.503 -4.066 18.743 1.00 82.06 458 SER A C 1
ATOM 3722 O O . SER A 1 458 ? 6.429 -3.670 19.216 1.00 82.06 458 SER A O 1
ATOM 3724 N N . PRO A 1 459 ? 7.577 -5.101 17.892 1.00 80.38 459 PRO A N 1
ATOM 3725 C CA . PRO A 1 459 ? 6.411 -5.831 17.386 1.00 80.38 459 PRO A CA 1
ATOM 3726 C C . PRO A 1 459 ? 5.462 -6.325 18.487 1.00 80.38 459 PRO A C 1
ATOM 3728 O O . PRO A 1 459 ? 4.247 -6.230 18.336 1.00 80.38 459 PRO A O 1
ATOM 3731 N N . ASP A 1 460 ? 5.999 -6.759 19.633 1.00 81.44 460 ASP A N 1
ATOM 3732 C CA . ASP A 1 460 ? 5.201 -7.207 20.784 1.00 81.44 460 ASP A CA 1
ATOM 3733 C C . ASP A 1 460 ? 4.288 -6.103 21.333 1.00 81.44 460 ASP A C 1
ATOM 3735 O O . ASP A 1 460 ? 3.133 -6.353 21.679 1.00 81.44 460 ASP A O 1
ATOM 3739 N N . VAL A 1 461 ? 4.775 -4.860 21.368 1.00 84.00 461 VAL A N 1
ATOM 3740 C CA . VAL A 1 461 ? 3.979 -3.700 21.790 1.00 84.00 461 VAL A CA 1
ATOM 3741 C C . VAL A 1 461 ? 2.889 -3.413 20.762 1.00 84.00 461 VAL A C 1
ATOM 3743 O O . VAL A 1 461 ? 1.738 -3.226 21.147 1.00 84.00 461 VAL A O 1
ATOM 3746 N N . LEU A 1 462 ? 3.202 -3.437 19.463 1.00 85.69 462 LEU A N 1
ATOM 3747 C CA . LEU A 1 462 ? 2.186 -3.253 18.419 1.00 85.69 462 LEU A CA 1
ATOM 3748 C C . LEU A 1 462 ? 1.100 -4.333 18.503 1.00 85.69 462 LEU A C 1
ATOM 3750 O O . LEU A 1 462 ? -0.085 -4.013 18.437 1.00 85.69 462 LEU A O 1
ATOM 3754 N N . LYS A 1 463 ? 1.488 -5.587 18.760 1.00 82.94 463 LYS A N 1
ATOM 3755 C CA . LYS A 1 463 ? 0.564 -6.705 18.974 1.00 82.94 463 LYS A CA 1
ATOM 3756 C C . LYS A 1 463 ? -0.322 -6.501 20.205 1.00 82.94 463 LYS A C 1
ATOM 3758 O O . LYS A 1 463 ? -1.527 -6.708 20.121 1.00 82.94 463 LYS A O 1
ATOM 3763 N N . MET A 1 464 ? 0.226 -6.032 21.330 1.00 85.44 464 MET A N 1
ATOM 3764 C CA . MET A 1 464 ? -0.567 -5.707 22.530 1.00 85.44 464 MET A CA 1
ATOM 3765 C C . MET A 1 464 ? -1.611 -4.609 22.283 1.00 85.44 464 MET A C 1
ATOM 3767 O O . MET A 1 464 ? -2.654 -4.595 22.938 1.00 85.44 464 MET A O 1
ATOM 3771 N N . TYR A 1 465 ? -1.343 -3.699 21.345 1.00 88.81 465 TYR A N 1
ATOM 3772 C CA . TYR A 1 465 ? -2.224 -2.587 20.990 1.00 88.81 465 TYR A CA 1
ATOM 3773 C C . TYR A 1 465 ? -2.934 -2.783 19.639 1.00 88.81 465 TYR A C 1
ATOM 3775 O O . TYR A 1 465 ? -3.441 -1.811 19.073 1.00 88.81 465 TYR A O 1
ATOM 3783 N N . SER A 1 466 ? -3.046 -4.027 19.149 1.00 85.25 466 SER A N 1
ATOM 3784 C CA . SER A 1 466 ? -3.637 -4.339 17.839 1.00 85.25 466 SER A CA 1
ATOM 3785 C C . SER A 1 466 ? -5.071 -3.826 17.690 1.00 85.25 466 SER A C 1
ATOM 3787 O O . SER A 1 466 ? -5.436 -3.310 16.639 1.00 85.25 466 SER A O 1
ATOM 3789 N N . VAL A 1 467 ? -5.870 -3.849 18.764 1.00 85.81 467 VAL A N 1
ATOM 3790 C CA . VAL A 1 467 ? -7.239 -3.300 18.765 1.00 85.81 467 VAL A CA 1
ATOM 3791 C C . VAL A 1 467 ? -7.255 -1.803 18.437 1.00 85.81 467 VAL A C 1
ATOM 3793 O O . VAL A 1 467 ? -8.082 -1.360 17.641 1.00 85.81 467 VAL A O 1
ATOM 3796 N N . HIS A 1 468 ? -6.339 -1.025 19.018 1.00 89.94 468 HIS A N 1
ATOM 3797 C CA . HIS A 1 468 ? -6.274 0.418 18.780 1.00 89.94 468 HIS A CA 1
ATOM 3798 C C . HIS A 1 468 ? -5.701 0.740 17.399 1.00 89.94 468 HIS A C 1
ATOM 3800 O O . HIS A 1 468 ? -6.223 1.621 16.717 1.00 89.94 468 HIS A O 1
ATOM 3806 N N . LEU A 1 469 ? -4.687 -0.017 16.959 1.00 88.88 469 LEU A N 1
ATOM 3807 C CA . LEU A 1 469 ? -4.152 0.071 15.599 1.00 88.88 469 LEU A CA 1
ATOM 3808 C C . LEU A 1 469 ? -5.246 -0.200 14.567 1.00 88.88 469 LEU A C 1
ATOM 3810 O O . LEU A 1 469 ? -5.453 0.611 13.671 1.00 88.88 469 LEU A O 1
ATOM 3814 N N . ARG A 1 470 ? -6.022 -1.273 14.748 1.00 87.00 470 ARG A N 1
ATOM 3815 C CA . ARG A 1 470 ? -7.157 -1.605 13.883 1.00 87.00 470 ARG A CA 1
ATOM 3816 C C . ARG A 1 470 ? -8.189 -0.478 13.850 1.00 87.00 470 ARG A C 1
ATOM 3818 O O . ARG A 1 470 ? -8.665 -0.117 12.781 1.00 87.00 470 ARG A O 1
ATOM 3825 N N . ASN A 1 471 ? -8.530 0.101 15.002 1.00 85.38 471 ASN A N 1
ATOM 3826 C CA . ASN A 1 471 ? -9.469 1.224 15.059 1.00 85.38 471 ASN A CA 1
ATOM 3827 C C . ASN A 1 471 ? -8.941 2.460 14.311 1.00 85.38 471 ASN A C 1
ATOM 3829 O O . ASN A 1 471 ? -9.738 3.180 13.715 1.00 85.38 471 ASN A O 1
ATOM 3833 N N . ALA A 1 472 ? -7.627 2.700 14.310 1.00 89.06 472 ALA A N 1
ATOM 3834 C CA . ALA A 1 472 ? -7.010 3.755 13.509 1.00 89.06 472 ALA A CA 1
ATOM 3835 C C . ALA A 1 472 ? -7.014 3.419 12.005 1.00 89.06 472 ALA A C 1
ATOM 3837 O O . ALA A 1 472 ? -7.396 4.268 11.208 1.00 89.06 472 ALA A O 1
ATOM 3838 N N . MET A 1 473 ? -6.695 2.176 11.624 1.00 87.25 473 MET A N 1
ATOM 3839 C CA . MET A 1 473 ? -6.740 1.693 10.231 1.00 87.25 473 MET A CA 1
ATOM 3840 C C . MET A 1 473 ? -8.138 1.808 9.610 1.00 87.25 473 MET A C 1
ATOM 3842 O O . MET A 1 473 ? -8.273 2.162 8.446 1.00 87.25 473 MET A O 1
ATOM 3846 N N . VAL A 1 474 ? -9.192 1.545 10.389 1.00 81.50 474 VAL A N 1
ATOM 3847 C CA . VAL A 1 474 ? -10.586 1.702 9.931 1.00 81.50 474 VAL A CA 1
ATOM 3848 C C . VAL A 1 474 ? -10.950 3.174 9.707 1.00 81.50 474 VAL A C 1
ATOM 3850 O O . VAL A 1 474 ? -11.798 3.473 8.871 1.00 81.50 474 VAL A O 1
ATOM 3853 N N . LYS A 1 475 ? -10.336 4.100 10.455 1.00 85.38 475 LYS A N 1
ATOM 3854 C CA . LYS A 1 475 ? -10.577 5.543 10.308 1.00 85.38 475 LYS A CA 1
ATOM 3855 C C . LYS A 1 475 ? -9.813 6.139 9.128 1.00 85.38 475 LYS A C 1
ATOM 3857 O O . LYS A 1 475 ? -10.314 7.083 8.526 1.00 85.38 475 LYS A O 1
ATOM 3862 N N . ASP A 1 476 ? -8.621 5.626 8.830 1.00 86.50 476 ASP A N 1
ATOM 3863 C CA . ASP A 1 476 ? -7.772 6.126 7.751 1.00 86.50 476 ASP A CA 1
ATOM 3864 C C . ASP A 1 476 ? -6.885 5.018 7.169 1.00 86.50 476 ASP A C 1
ATOM 3866 O O . ASP A 1 476 ? -6.105 4.358 7.862 1.00 86.50 476 ASP A O 1
ATOM 3870 N N . VAL A 1 477 ? -6.981 4.878 5.853 1.00 87.12 477 VAL A N 1
ATOM 3871 C CA . VAL A 1 477 ? -6.256 3.902 5.047 1.00 87.12 477 VAL A CA 1
ATOM 3872 C C . VAL A 1 477 ? -4.747 4.168 5.035 1.00 87.12 477 VAL A C 1
ATOM 3874 O O . VAL A 1 477 ? -3.970 3.219 4.990 1.00 87.12 477 VAL A O 1
ATOM 3877 N N . ALA A 1 478 ? -4.304 5.422 5.178 1.00 91.00 478 ALA A N 1
ATOM 3878 C CA . ALA A 1 478 ? -2.878 5.763 5.207 1.00 91.00 478 ALA A CA 1
ATOM 3879 C C . ALA A 1 478 ? -2.124 5.092 6.373 1.00 91.00 478 ALA A C 1
ATOM 3881 O O . ALA A 1 478 ? -0.915 4.866 6.301 1.00 91.00 478 ALA A O 1
ATOM 3882 N N . VAL A 1 479 ? -2.837 4.732 7.447 1.00 93.00 479 VAL A N 1
ATOM 3883 C CA . VAL A 1 479 ? -2.275 3.964 8.566 1.00 93.00 479 VAL A CA 1
ATOM 3884 C C . VAL A 1 479 ? -1.887 2.553 8.115 1.00 93.00 479 VAL A C 1
ATOM 3886 O O . VAL A 1 479 ? -0.881 2.024 8.581 1.00 93.00 479 VAL A O 1
ATOM 3889 N N . ILE A 1 480 ? -2.655 1.948 7.202 1.00 92.44 480 ILE A N 1
ATOM 3890 C CA . ILE A 1 480 ? -2.400 0.601 6.673 1.00 92.44 480 ILE A CA 1
ATOM 3891 C C . ILE A 1 480 ? -1.079 0.587 5.909 1.00 92.44 480 ILE A C 1
ATOM 3893 O O . ILE A 1 480 ? -0.202 -0.211 6.240 1.00 92.44 480 ILE A O 1
ATOM 3897 N N . ASP A 1 481 ? -0.904 1.510 4.960 1.00 92.94 481 ASP A N 1
ATOM 3898 C CA . ASP A 1 481 ? 0.340 1.640 4.195 1.00 92.94 481 ASP A CA 1
ATOM 3899 C C . ASP A 1 481 ? 1.539 1.875 5.117 1.00 92.94 481 ASP A C 1
ATOM 3901 O O . ASP A 1 481 ? 2.571 1.216 4.991 1.00 92.94 481 ASP A O 1
ATOM 3905 N N . LYS A 1 482 ? 1.379 2.734 6.132 1.00 93.25 482 LYS A N 1
ATOM 3906 C CA . LYS A 1 482 ? 2.450 3.000 7.096 1.00 93.25 482 LYS A CA 1
ATOM 3907 C C . LYS A 1 482 ? 2.828 1.769 7.924 1.00 93.25 482 LYS A C 1
ATOM 3909 O O . LYS A 1 482 ? 4.004 1.568 8.221 1.00 93.25 482 LYS A O 1
ATOM 3914 N N . ILE A 1 483 ? 1.854 0.940 8.299 1.00 93.25 483 ILE A N 1
ATOM 3915 C CA . ILE A 1 483 ? 2.085 -0.324 9.013 1.00 93.25 483 ILE A CA 1
ATOM 3916 C C . ILE A 1 483 ? 2.773 -1.353 8.103 1.00 93.25 483 ILE A C 1
ATOM 3918 O O . ILE A 1 483 ? 3.642 -2.091 8.571 1.00 93.25 483 ILE A O 1
ATOM 3922 N N . ILE A 1 484 ? 2.410 -1.418 6.819 1.00 94.06 484 ILE A N 1
ATOM 3923 C CA . ILE A 1 484 ? 3.088 -2.265 5.825 1.00 94.06 484 ILE A CA 1
ATOM 3924 C C . ILE A 1 484 ? 4.557 -1.846 5.710 1.00 94.06 484 ILE A C 1
ATOM 3926 O O . ILE A 1 484 ? 5.445 -2.676 5.913 1.00 94.06 484 ILE A O 1
ATOM 3930 N N . ASP A 1 485 ? 4.811 -0.556 5.478 1.00 93.44 485 ASP A N 1
ATOM 3931 C CA . ASP A 1 485 ? 6.160 0.002 5.359 1.00 93.44 485 ASP A CA 1
ATOM 3932 C C . ASP A 1 485 ? 7.004 -0.282 6.603 1.00 93.44 485 ASP A C 1
ATOM 3934 O O . ASP A 1 485 ? 8.135 -0.758 6.488 1.00 93.44 485 ASP A O 1
ATOM 3938 N N . PHE A 1 486 ? 6.431 -0.062 7.790 1.00 92.25 486 PHE A N 1
ATOM 3939 C CA . PHE A 1 486 ? 7.101 -0.306 9.062 1.00 92.25 486 PHE A CA 1
ATOM 3940 C C . PHE A 1 486 ? 7.537 -1.771 9.217 1.00 92.25 486 PHE A C 1
ATOM 3942 O O . PHE A 1 486 ? 8.676 -2.040 9.603 1.00 92.25 486 PHE A O 1
ATOM 3949 N N . GLN A 1 487 ? 6.653 -2.727 8.913 1.00 92.44 487 GLN A N 1
ATOM 3950 C CA . GLN A 1 487 ? 6.958 -4.158 9.038 1.00 92.44 487 GLN A CA 1
ATOM 3951 C C . GLN A 1 487 ? 8.021 -4.610 8.033 1.00 92.44 487 GLN A C 1
ATOM 3953 O O . GLN A 1 487 ? 8.866 -5.440 8.380 1.00 92.44 487 GLN A O 1
ATOM 3958 N N . ILE A 1 488 ? 8.004 -4.057 6.814 1.00 93.81 488 ILE A N 1
ATOM 3959 C CA . ILE A 1 488 ? 9.010 -4.353 5.788 1.00 93.81 488 ILE A CA 1
ATOM 3960 C C . ILE A 1 488 ? 10.376 -3.793 6.196 1.00 93.81 488 ILE A C 1
ATOM 3962 O O . ILE A 1 488 ? 11.355 -4.536 6.161 1.00 93.81 488 ILE A O 1
ATOM 3966 N N . GLU A 1 489 ? 10.445 -2.527 6.621 1.00 91.00 489 GLU A N 1
ATOM 3967 C CA . GLU A 1 489 ? 11.691 -1.861 7.037 1.00 91.00 489 GLU A CA 1
ATOM 3968 C C . GLU A 1 489 ? 12.384 -2.591 8.196 1.00 91.00 489 GLU A C 1
ATOM 3970 O O . GLU A 1 489 ? 13.607 -2.718 8.215 1.00 91.00 489 GLU A O 1
ATOM 3975 N N . HIS A 1 490 ? 11.604 -3.122 9.139 1.00 86.81 490 HIS A N 1
ATOM 3976 C CA . HIS A 1 490 ? 12.124 -3.785 10.336 1.00 86.81 490 HIS A CA 1
ATOM 3977 C C . HIS A 1 490 ? 12.151 -5.318 10.236 1.00 86.81 490 HIS A C 1
ATOM 3979 O O . HIS A 1 490 ? 12.483 -5.984 11.217 1.00 86.81 490 HIS A O 1
ATOM 3985 N N . HIS A 1 491 ? 11.794 -5.886 9.078 1.00 89.56 491 HIS A N 1
ATOM 3986 C CA . HIS A 1 491 ? 11.717 -7.330 8.830 1.00 89.56 491 HIS A CA 1
ATOM 3987 C C . HIS A 1 491 ? 10.950 -8.115 9.910 1.00 89.56 491 HIS A C 1
ATOM 3989 O O . HIS A 1 491 ? 11.361 -9.205 10.317 1.00 89.56 491 HIS A O 1
ATOM 3995 N N . SER A 1 492 ? 9.839 -7.561 10.402 1.00 87.62 492 SER A N 1
ATOM 3996 C CA . SER A 1 492 ? 9.079 -8.168 11.496 1.00 87.62 492 SER A CA 1
ATOM 3997 C C . SER A 1 492 ? 7.569 -8.072 11.267 1.00 87.62 492 SER A C 1
ATOM 3999 O O . SER A 1 492 ? 7.021 -6.969 11.324 1.00 87.62 492 SER A O 1
ATOM 4001 N N . PRO A 1 493 ? 6.882 -9.201 11.000 1.00 89.31 493 PRO A N 1
ATOM 4002 C CA . PRO A 1 493 ? 5.443 -9.204 10.781 1.00 89.31 493 PRO A CA 1
ATOM 4003 C C . PRO A 1 493 ? 4.659 -9.166 12.101 1.00 89.31 493 PRO A C 1
ATOM 4005 O O . PRO A 1 493 ? 5.013 -9.821 13.082 1.00 89.31 493 PRO A O 1
ATOM 4008 N N . ILE A 1 494 ? 3.537 -8.452 12.089 1.00 88.19 494 ILE A N 1
ATOM 4009 C CA . ILE A 1 494 ? 2.503 -8.472 13.121 1.00 88.19 494 ILE A CA 1
ATOM 4010 C C . ILE A 1 494 ? 1.519 -9.583 12.748 1.00 88.19 494 ILE A C 1
ATOM 4012 O O . ILE A 1 494 ? 0.670 -9.429 11.872 1.00 88.19 494 ILE A O 1
ATOM 4016 N N . ASP A 1 495 ? 1.634 -10.717 13.428 1.00 83.06 495 ASP A N 1
ATOM 4017 C CA . ASP A 1 495 ? 0.847 -11.940 13.227 1.00 83.06 495 ASP A CA 1
ATOM 4018 C C . ASP A 1 495 ? -0.552 -11.893 13.884 1.00 83.06 495 ASP A C 1
ATOM 4020 O O . ASP A 1 495 ? -1.061 -12.900 14.377 1.00 83.06 495 ASP A O 1
ATOM 4024 N N . ASP A 1 496 ? -1.189 -10.718 13.915 1.00 84.50 496 ASP A N 1
ATOM 4025 C CA . ASP A 1 496 ? -2.564 -10.549 14.395 1.00 84.50 496 ASP A CA 1
ATOM 4026 C C . ASP A 1 496 ? -3.549 -10.645 13.223 1.00 84.50 496 ASP A C 1
ATOM 4028 O O . ASP A 1 496 ? -3.557 -9.796 12.332 1.00 84.50 496 ASP A O 1
ATOM 4032 N N . ILE A 1 497 ? -4.427 -11.652 13.255 1.00 82.25 497 ILE A N 1
ATOM 4033 C CA . ILE A 1 497 ? -5.415 -11.941 12.200 1.00 82.25 497 ILE A CA 1
ATOM 4034 C C . ILE A 1 497 ? -6.236 -10.703 11.819 1.00 82.25 497 ILE A C 1
ATOM 4036 O O . ILE A 1 497 ? -6.538 -10.494 10.647 1.00 82.25 497 ILE A O 1
ATOM 4040 N N . SER A 1 498 ? -6.607 -9.865 12.789 1.00 80.94 498 SER A N 1
ATOM 4041 C CA . SER A 1 498 ? -7.428 -8.686 12.517 1.00 80.94 498 SER A CA 1
ATOM 4042 C C . SER A 1 498 ? -6.664 -7.600 11.759 1.00 80.94 498 SER A C 1
ATOM 4044 O O . SER A 1 498 ? -7.250 -6.929 10.907 1.00 80.94 498 SER A O 1
ATOM 4046 N N . ILE A 1 499 ? -5.361 -7.468 12.014 1.00 87.44 499 ILE A N 1
ATOM 4047 C CA . ILE A 1 499 ? -4.473 -6.549 11.295 1.00 87.44 499 ILE A CA 1
ATOM 4048 C C . ILE A 1 499 ? -4.192 -7.086 9.893 1.00 87.44 499 ILE A C 1
ATOM 4050 O O . ILE A 1 499 ? -4.355 -6.342 8.928 1.00 87.44 499 ILE A O 1
ATOM 4054 N N . VAL A 1 500 ? -3.856 -8.377 9.766 1.00 88.06 500 VAL A N 1
ATOM 4055 C CA . VAL A 1 500 ? -3.592 -9.007 8.461 1.00 88.06 500 VAL A CA 1
ATOM 4056 C C . VAL A 1 500 ? -4.821 -8.912 7.558 1.00 88.06 500 VAL A C 1
ATOM 4058 O O . VAL A 1 500 ? -4.695 -8.497 6.413 1.00 88.06 500 VAL A O 1
ATOM 4061 N N . ASN A 1 501 ? -6.022 -9.193 8.073 1.00 83.31 501 ASN A N 1
ATOM 4062 C CA . ASN A 1 501 ? -7.259 -9.056 7.298 1.00 83.31 501 ASN A CA 1
ATOM 4063 C C . ASN A 1 501 ? -7.538 -7.604 6.884 1.00 83.31 501 ASN A C 1
ATOM 4065 O O . ASN A 1 501 ? -8.020 -7.363 5.782 1.00 83.31 501 ASN A O 1
ATOM 4069 N N . SER A 1 502 ? -7.212 -6.630 7.741 1.00 86.94 502 SER A N 1
ATOM 4070 C CA . SER A 1 502 ? -7.354 -5.212 7.387 1.00 86.94 502 SER A CA 1
ATOM 4071 C C . SER A 1 502 ? -6.389 -4.825 6.258 1.00 86.94 502 SER A C 1
ATOM 4073 O O . SER A 1 502 ? -6.793 -4.142 5.322 1.00 86.94 502 SER A O 1
ATOM 4075 N N . ILE A 1 503 ? -5.147 -5.323 6.296 1.00 90.25 503 ILE A N 1
ATOM 4076 C CA . ILE A 1 503 ? -4.165 -5.159 5.212 1.00 90.25 503 ILE A CA 1
ATOM 4077 C C . ILE A 1 503 ? -4.644 -5.851 3.929 1.00 90.25 503 ILE A C 1
ATOM 4079 O O . ILE A 1 503 ? -4.621 -5.241 2.868 1.00 90.25 503 ILE A O 1
ATOM 4083 N N . LEU A 1 504 ? -5.128 -7.093 4.019 1.00 86.94 504 LEU A N 1
ATOM 4084 C CA . LEU A 1 504 ? -5.644 -7.855 2.877 1.00 86.94 504 LEU A CA 1
ATOM 4085 C C . LEU A 1 504 ? -6.817 -7.159 2.191 1.00 86.94 504 LEU A C 1
ATOM 4087 O O . LEU A 1 504 ? -6.910 -7.212 0.971 1.00 86.94 504 LEU A O 1
ATOM 4091 N N . SER A 1 505 ? -7.668 -6.461 2.945 1.00 83.06 505 SER A N 1
ATOM 4092 C CA . SER A 1 505 ? -8.788 -5.694 2.391 1.00 83.06 505 SER A CA 1
ATOM 4093 C C . SER A 1 505 ? -8.375 -4.400 1.672 1.00 83.06 505 SER A C 1
ATOM 4095 O O . SER A 1 505 ? -9.219 -3.745 1.063 1.00 83.06 505 SER A O 1
ATOM 4097 N N . HIS A 1 506 ? -7.090 -4.025 1.709 1.00 85.94 506 HIS A N 1
ATOM 4098 C CA . HIS A 1 506 ? -6.574 -2.786 1.133 1.00 85.94 506 HIS A CA 1
ATOM 4099 C C . HIS A 1 506 ? -5.538 -3.022 0.019 1.00 85.94 506 HIS A C 1
ATOM 4101 O O . HIS A 1 506 ? -4.599 -3.804 0.170 1.00 85.94 506 HIS A O 1
ATOM 4107 N N . SER A 1 507 ? -5.709 -2.336 -1.115 1.00 86.44 507 SER A N 1
ATOM 4108 C CA . SER A 1 507 ? -4.798 -2.402 -2.262 1.00 86.44 507 SER A CA 1
ATOM 4109 C C . SER A 1 507 ? -3.483 -1.686 -1.957 1.00 86.44 507 SER A C 1
ATOM 4111 O O . SER A 1 507 ? -3.481 -0.465 -1.811 1.00 86.44 507 SER A O 1
ATOM 4113 N N . SER A 1 508 ? -2.368 -2.418 -1.915 1.00 86.94 508 SER A N 1
ATOM 4114 C CA . SER A 1 508 ? -1.042 -1.840 -1.677 1.00 86.94 508 SER A CA 1
ATOM 4115 C C . SER A 1 508 ? 0.000 -2.454 -2.616 1.00 86.94 508 SER A C 1
ATOM 4117 O O . SER A 1 508 ? 0.109 -3.682 -2.682 1.00 86.94 508 SER A O 1
ATOM 4119 N N . PRO A 1 509 ? 0.827 -1.642 -3.306 1.00 88.06 509 PRO A N 1
ATOM 4120 C CA . PRO A 1 509 ? 1.840 -2.148 -4.236 1.00 88.06 509 PRO A CA 1
ATOM 4121 C C . PRO A 1 509 ? 2.942 -2.956 -3.535 1.00 88.06 509 PRO A C 1
ATOM 4123 O O . PRO A 1 509 ? 3.624 -3.757 -4.164 1.00 88.06 509 PRO A O 1
ATOM 4126 N N . ARG A 1 510 ? 3.113 -2.775 -2.220 1.00 92.00 510 ARG A N 1
ATOM 4127 C CA . ARG A 1 510 ? 4.121 -3.479 -1.414 1.00 92.00 510 ARG A CA 1
ATOM 4128 C C . ARG A 1 510 ? 3.572 -4.724 -0.720 1.00 92.00 510 ARG A C 1
ATOM 4130 O O . ARG A 1 510 ? 4.257 -5.326 0.106 1.00 92.00 510 ARG A O 1
ATOM 4137 N N . PHE A 1 511 ? 2.349 -5.139 -1.052 1.00 94.00 511 PHE A N 1
ATOM 4138 C CA . PHE A 1 511 ? 1.685 -6.263 -0.397 1.00 94.00 511 PHE A CA 1
ATOM 4139 C C . PHE A 1 511 ? 2.514 -7.558 -0.449 1.00 94.00 511 PHE A C 1
ATOM 4141 O O . PHE A 1 511 ? 2.692 -8.210 0.578 1.00 94.00 511 PHE A O 1
ATOM 4148 N N . PHE A 1 512 ? 3.078 -7.920 -1.607 1.00 94.25 512 PHE A N 1
ATOM 4149 C CA . PHE A 1 512 ? 3.870 -9.151 -1.729 1.00 94.25 512 PHE A CA 1
ATOM 4150 C C . PHE A 1 512 ? 5.254 -9.061 -1.071 1.00 94.25 512 PHE A C 1
ATOM 4152 O O . PHE A 1 512 ? 5.825 -10.091 -0.720 1.00 94.25 512 PHE A O 1
ATOM 4159 N N . GLU A 1 513 ? 5.812 -7.863 -0.869 1.00 94.75 513 GLU A N 1
ATOM 4160 C CA . GLU A 1 513 ? 6.998 -7.688 -0.012 1.00 94.75 513 GLU A CA 1
ATOM 4161 C C . GLU A 1 513 ? 6.640 -7.973 1.451 1.00 94.75 513 GLU A C 1
ATOM 4163 O O . GLU A 1 513 ? 7.359 -8.690 2.144 1.00 94.75 513 GLU A O 1
ATOM 4168 N N . TYR A 1 514 ? 5.485 -7.476 1.896 1.00 94.94 514 TYR A N 1
ATOM 4169 C CA . TYR A 1 514 ? 4.945 -7.734 3.227 1.00 94.94 514 TYR A CA 1
ATOM 4170 C C . TYR A 1 514 ? 4.605 -9.215 3.457 1.00 94.94 514 TYR A C 1
ATOM 4172 O O . TYR A 1 514 ? 4.996 -9.784 4.475 1.00 94.94 514 TYR A O 1
ATOM 4180 N N . ALA A 1 515 ? 3.932 -9.873 2.509 1.00 93.62 515 ALA A N 1
ATOM 4181 C CA . ALA A 1 515 ? 3.543 -11.278 2.639 1.00 93.62 515 ALA A CA 1
ATOM 4182 C C . ALA A 1 515 ? 4.759 -12.212 2.805 1.00 93.62 515 ALA A C 1
ATOM 4184 O O . ALA A 1 515 ? 4.681 -13.205 3.528 1.00 93.62 515 ALA A O 1
ATOM 4185 N N . ARG A 1 516 ? 5.910 -11.865 2.205 1.00 93.38 516 ARG A N 1
ATOM 4186 C CA . ARG A 1 516 ? 7.184 -12.602 2.335 1.00 93.38 516 ARG A CA 1
ATOM 4187 C C . ARG A 1 516 ? 7.834 -12.505 3.717 1.00 93.38 516 ARG A C 1
ATOM 4189 O O . ARG A 1 516 ? 8.737 -13.283 4.011 1.00 93.38 516 ARG A O 1
ATOM 4196 N N . LEU A 1 517 ? 7.387 -11.590 4.579 1.00 92.69 517 LEU A N 1
ATOM 4197 C CA . LEU A 1 517 ? 7.870 -11.508 5.962 1.00 92.69 517 LEU A CA 1
ATOM 4198 C C . LEU A 1 517 ? 7.411 -12.704 6.808 1.00 92.69 517 LEU A C 1
ATOM 4200 O O . LEU A 1 517 ? 8.026 -13.023 7.827 1.00 92.69 517 LEU A O 1
ATOM 4204 N N . PHE A 1 518 ? 6.324 -13.368 6.407 1.00 90.81 518 PHE A N 1
ATOM 4205 C CA . PHE A 1 518 ? 5.767 -14.502 7.129 1.00 90.81 518 PHE A CA 1
ATOM 4206 C C . PHE A 1 518 ? 6.488 -15.793 6.752 1.00 90.81 518 PHE A C 1
ATOM 4208 O O . PHE A 1 518 ? 6.686 -16.098 5.580 1.00 90.81 518 PHE A O 1
ATOM 4215 N N . LYS A 1 519 ? 6.814 -16.610 7.762 1.00 86.31 519 LYS A N 1
ATOM 4216 C CA . LYS A 1 519 ? 7.330 -17.971 7.531 1.00 86.31 519 LYS A CA 1
ATOM 4217 C C . LYS A 1 519 ? 6.297 -18.869 6.855 1.00 86.31 519 LYS A C 1
ATOM 4219 O O . LYS A 1 519 ? 6.664 -19.741 6.078 1.00 86.31 519 LYS A O 1
ATOM 4224 N N . ASP A 1 520 ? 5.029 -18.671 7.201 1.00 85.94 520 ASP A N 1
ATOM 4225 C CA . ASP A 1 520 ? 3.897 -19.370 6.614 1.00 85.94 520 ASP A CA 1
ATOM 4226 C C . ASP A 1 520 ? 2.702 -18.415 6.543 1.00 85.94 520 ASP A C 1
ATOM 4228 O O . ASP A 1 520 ? 2.181 -17.978 7.571 1.00 85.94 520 ASP A O 1
ATOM 4232 N N . PHE A 1 521 ? 2.301 -18.063 5.321 1.00 90.44 521 PHE A N 1
ATOM 4233 C CA . PHE A 1 521 ? 1.154 -17.193 5.057 1.00 90.44 521 PHE A CA 1
ATOM 4234 C C . PHE A 1 521 ? -0.132 -17.989 4.772 1.00 90.44 521 PHE A C 1
ATOM 4236 O O . PHE A 1 521 ? -1.192 -17.400 4.576 1.00 90.44 521 PHE A O 1
ATOM 4243 N N . SER A 1 522 ? -0.073 -19.327 4.758 1.00 87.31 522 SER A N 1
ATOM 4244 C CA . SER A 1 522 ? -1.204 -20.171 4.348 1.00 87.31 522 SER A CA 1
ATOM 4245 C C . SER A 1 522 ? -2.471 -19.954 5.176 1.00 87.31 522 SER A C 1
ATOM 4247 O O . SER A 1 522 ? -3.576 -20.033 4.646 1.00 87.31 522 SER A O 1
ATOM 4249 N N . PHE A 1 523 ? -2.317 -19.601 6.454 1.00 83.44 523 PHE A N 1
ATOM 4250 C CA . PHE A 1 523 ? -3.424 -19.319 7.367 1.00 83.44 523 PHE A CA 1
ATOM 4251 C C . PHE A 1 523 ? -4.306 -18.137 6.919 1.00 83.44 523 PHE A C 1
ATOM 4253 O O . PHE A 1 523 ? -5.475 -18.063 7.294 1.00 83.44 523 PHE A O 1
ATOM 4260 N N . TYR A 1 524 ? -3.762 -17.226 6.110 1.00 86.50 524 TYR A N 1
ATOM 4261 C CA . TYR A 1 524 ? -4.438 -16.008 5.658 1.00 86.50 524 TYR A CA 1
ATOM 4262 C C . TYR A 1 524 ? -4.949 -16.102 4.214 1.00 86.50 524 TYR A C 1
ATOM 4264 O O . TYR A 1 524 ? -5.421 -15.111 3.661 1.00 86.50 524 TYR A O 1
ATOM 4272 N N . LEU A 1 525 ? -4.858 -17.277 3.580 1.00 85.50 525 LEU A N 1
ATOM 4273 C CA . LEU A 1 525 ? -5.342 -17.478 2.215 1.00 85.50 525 LEU A CA 1
ATOM 4274 C C . LEU A 1 525 ? -6.871 -17.385 2.162 1.00 85.50 525 LEU A C 1
ATOM 4276 O O . LEU A 1 525 ? -7.589 -18.257 2.651 1.00 85.50 525 LEU A O 1
ATOM 4280 N N . ASN A 1 526 ? -7.375 -16.328 1.531 1.00 84.12 526 ASN A N 1
ATOM 4281 C CA . ASN A 1 526 ? -8.797 -16.082 1.319 1.00 84.12 526 ASN A CA 1
ATOM 4282 C C . ASN A 1 526 ? -9.043 -15.478 -0.081 1.00 84.12 526 ASN A C 1
ATOM 4284 O O . ASN A 1 526 ? -8.131 -15.391 -0.906 1.00 84.12 526 ASN A O 1
ATOM 4288 N N . SER A 1 527 ? -10.283 -15.080 -0.376 1.00 83.56 527 SER A N 1
ATOM 4289 C CA . SER A 1 527 ? -10.624 -14.438 -1.652 1.00 83.56 527 SER A CA 1
ATOM 4290 C C . SER A 1 527 ? -9.838 -13.154 -1.921 1.00 83.56 527 SER A C 1
ATOM 4292 O O . SER A 1 527 ? -9.518 -12.888 -3.075 1.00 83.56 527 SER A O 1
ATOM 4294 N N . ASP A 1 528 ? -9.489 -12.401 -0.881 1.00 86.69 528 ASP A N 1
ATOM 4295 C CA . ASP A 1 528 ? -8.833 -11.092 -0.985 1.00 86.69 528 ASP A CA 1
ATOM 4296 C C . ASP A 1 528 ? -7.382 -11.243 -1.467 1.00 86.69 528 ASP A C 1
ATOM 4298 O O . ASP A 1 528 ? -6.867 -10.406 -2.205 1.00 86.69 528 ASP A O 1
ATOM 4302 N N . VAL A 1 529 ? -6.736 -12.375 -1.160 1.00 89.19 529 VAL A N 1
ATOM 4303 C CA . VAL A 1 529 ? -5.425 -12.726 -1.736 1.00 89.19 529 VAL A CA 1
ATOM 4304 C C . VAL A 1 529 ? -5.497 -12.821 -3.264 1.00 89.19 529 VAL A C 1
ATOM 4306 O O . VAL A 1 529 ? -4.556 -12.419 -3.945 1.00 89.19 529 VAL A O 1
ATOM 4309 N N . LEU A 1 530 ? -6.610 -13.308 -3.828 1.00 89.81 530 LEU A N 1
ATOM 4310 C CA . LEU A 1 530 ? -6.789 -13.337 -5.285 1.00 89.81 530 LEU A CA 1
ATOM 4311 C C . LEU A 1 530 ? -6.867 -11.922 -5.857 1.00 89.81 530 LEU A C 1
ATOM 4313 O O . LEU A 1 530 ? -6.324 -11.683 -6.930 1.00 89.81 530 LEU A O 1
ATOM 4317 N N . GLU A 1 531 ? -7.503 -10.990 -5.147 1.00 89.69 531 GLU A N 1
ATOM 4318 C CA . GLU A 1 531 ? -7.571 -9.587 -5.564 1.00 89.69 531 GLU A CA 1
ATOM 4319 C C . GLU A 1 531 ? -6.179 -8.952 -5.574 1.00 89.69 531 GLU A C 1
ATOM 4321 O O . GLU A 1 531 ? -5.796 -8.342 -6.571 1.00 89.69 531 GLU A O 1
ATOM 4326 N N . ARG A 1 532 ? -5.365 -9.194 -4.541 1.00 91.19 532 ARG A N 1
ATOM 4327 C CA . ARG A 1 532 ? -3.971 -8.723 -4.502 1.00 91.19 532 ARG A CA 1
ATOM 4328 C C . ARG A 1 532 ? -3.114 -9.326 -5.621 1.00 91.19 532 ARG A C 1
ATOM 4330 O O . ARG A 1 532 ? -2.312 -8.620 -6.220 1.00 91.19 532 ARG A O 1
ATOM 4337 N N . ILE A 1 533 ? -3.317 -10.601 -5.974 1.00 91.19 533 ILE A N 1
ATOM 4338 C CA . ILE A 1 533 ? -2.662 -11.213 -7.150 1.00 91.19 533 ILE A CA 1
ATOM 4339 C C . ILE A 1 533 ? -3.146 -10.567 -8.449 1.00 91.19 533 ILE A C 1
ATOM 4341 O O . ILE A 1 533 ? -2.374 -10.457 -9.389 1.00 91.19 533 ILE A O 1
ATOM 4345 N N . SER A 1 534 ? -4.407 -10.142 -8.534 1.00 88.69 534 SER A N 1
ATOM 4346 C CA . SER A 1 534 ? -4.926 -9.514 -9.755 1.00 88.69 534 SER A CA 1
ATOM 4347 C C . SER A 1 534 ? -4.335 -8.124 -10.008 1.00 88.69 534 SER A C 1
ATOM 4349 O O . SER A 1 534 ? -4.239 -7.710 -11.161 1.00 88.69 534 SER A O 1
ATOM 4351 N N . GLU A 1 535 ? -3.915 -7.432 -8.946 1.00 88.81 535 GLU A N 1
ATOM 4352 C CA . GLU A 1 535 ? -3.270 -6.116 -9.010 1.00 88.81 535 GLU A CA 1
ATOM 4353 C C . GLU A 1 535 ? -1.815 -6.195 -9.488 1.00 88.81 535 GLU A C 1
ATOM 4355 O O . GLU A 1 535 ? -1.390 -5.346 -10.267 1.00 88.81 535 GLU A O 1
ATOM 4360 N N . ASP A 1 536 ? -1.074 -7.226 -9.066 1.00 90.62 536 ASP A N 1
ATOM 4361 C CA . ASP A 1 536 ? 0.292 -7.518 -9.526 1.00 90.62 536 ASP A CA 1
ATOM 4362 C C . ASP A 1 536 ? 0.465 -9.031 -9.806 1.00 90.62 536 ASP A C 1
ATOM 4364 O O . ASP A 1 536 ? 0.973 -9.787 -8.964 1.00 90.62 536 ASP A O 1
ATOM 4368 N N . PRO A 1 537 ? 0.014 -9.502 -10.990 1.00 89.69 537 PRO A N 1
ATOM 4369 C CA . PRO A 1 537 ? 0.030 -10.919 -11.358 1.00 89.69 537 PRO A CA 1
ATOM 4370 C C . PRO A 1 537 ? 1.415 -11.558 -11.378 1.00 89.69 537 PRO A C 1
ATOM 4372 O O . PRO A 1 537 ? 1.564 -12.732 -11.025 1.00 89.69 537 PRO A O 1
ATOM 4375 N N . GLU A 1 538 ? 2.429 -10.806 -11.808 1.00 89.19 538 GLU A N 1
ATOM 4376 C CA . GLU A 1 538 ? 3.790 -11.313 -11.974 1.00 89.19 538 GLU A CA 1
ATOM 4377 C C . GLU A 1 538 ? 4.427 -11.586 -10.611 1.00 89.19 538 GLU A C 1
ATOM 4379 O O . GLU A 1 538 ? 4.857 -12.712 -10.338 1.00 89.19 538 GLU A O 1
ATOM 4384 N N . ASN A 1 539 ? 4.408 -10.593 -9.719 1.00 91.31 539 ASN A N 1
ATOM 4385 C CA . ASN A 1 539 ? 4.956 -10.730 -8.373 1.00 91.31 539 ASN A CA 1
ATOM 4386 C C . ASN A 1 539 ? 4.137 -11.712 -7.526 1.00 91.31 539 ASN A C 1
ATOM 4388 O O . ASN A 1 539 ? 4.709 -12.511 -6.783 1.00 91.31 539 ASN A O 1
ATOM 4392 N N . GLY A 1 540 ? 2.808 -11.714 -7.684 1.00 91.69 540 GLY A N 1
ATOM 4393 C CA . GLY A 1 540 ? 1.925 -12.668 -7.016 1.00 91.69 540 GLY A CA 1
ATOM 4394 C C . GLY A 1 540 ? 2.189 -14.118 -7.428 1.00 91.69 540 GLY A C 1
ATOM 4395 O O . GLY A 1 540 ? 2.205 -15.010 -6.579 1.00 91.69 540 GLY A O 1
ATOM 4396 N N . THR A 1 541 ? 2.463 -14.366 -8.713 1.00 90.31 541 THR A N 1
ATOM 4397 C CA . THR A 1 541 ? 2.819 -15.704 -9.216 1.00 90.31 541 THR A CA 1
ATOM 4398 C C . THR A 1 541 ? 4.167 -16.175 -8.676 1.00 90.31 541 THR A C 1
ATOM 4400 O O . THR A 1 541 ? 4.294 -17.332 -8.263 1.00 90.31 541 THR A O 1
ATOM 4403 N N . GLU A 1 542 ? 5.170 -15.295 -8.643 1.00 91.81 542 GLU A N 1
ATOM 4404 C CA . GLU A 1 542 ? 6.481 -15.637 -8.084 1.00 91.81 542 GLU A CA 1
ATOM 4405 C C . GLU A 1 542 ? 6.389 -15.898 -6.573 1.00 91.81 542 GLU A C 1
ATOM 4407 O O . GLU A 1 542 ? 6.919 -16.898 -6.092 1.00 91.81 542 GLU A O 1
ATOM 4412 N N . TRP A 1 543 ? 5.622 -15.090 -5.836 1.00 93.19 543 TRP A N 1
ATOM 4413 C CA . TRP A 1 543 ? 5.367 -15.298 -4.408 1.00 93.19 543 TRP A CA 1
ATOM 4414 C C . TRP A 1 543 ? 4.717 -16.660 -4.110 1.00 93.19 543 TRP A C 1
ATOM 4416 O O . TRP A 1 543 ? 5.174 -17.382 -3.224 1.00 93.19 543 TRP A O 1
ATOM 4426 N N . ILE A 1 544 ? 3.698 -17.068 -4.878 1.00 92.44 544 ILE A N 1
ATOM 4427 C CA . ILE A 1 544 ? 3.068 -18.396 -4.733 1.00 92.44 544 ILE A CA 1
ATOM 4428 C C . ILE A 1 544 ? 4.091 -19.519 -4.922 1.00 92.44 544 ILE A C 1
ATOM 4430 O O . ILE A 1 544 ? 4.068 -20.518 -4.201 1.00 92.44 544 ILE A O 1
ATOM 4434 N N . LYS A 1 545 ? 4.979 -19.381 -5.910 1.00 90.62 545 LYS A N 1
ATOM 4435 C CA . LYS A 1 545 ? 6.019 -20.372 -6.203 1.00 90.62 545 LYS A CA 1
ATOM 4436 C C . LYS A 1 545 ? 7.038 -20.474 -5.065 1.00 90.62 545 LYS A C 1
ATOM 4438 O O . LYS A 1 545 ? 7.420 -21.592 -4.711 1.00 90.62 545 LYS A O 1
ATOM 4443 N N . GLU A 1 546 ? 7.461 -19.343 -4.506 1.00 90.94 546 GLU A N 1
ATOM 4444 C CA . GLU A 1 546 ? 8.404 -19.256 -3.383 1.00 90.94 546 GLU A CA 1
ATOM 4445 C C . GLU A 1 546 ? 7.822 -19.848 -2.091 1.00 90.94 546 GLU A C 1
ATOM 4447 O O . GLU A 1 546 ? 8.492 -20.624 -1.409 1.00 90.94 546 GLU A O 1
ATOM 4452 N N . CYS A 1 547 ? 6.564 -19.529 -1.779 1.00 88.38 547 CYS A N 1
ATOM 4453 C CA . CYS A 1 547 ? 5.896 -19.909 -0.531 1.00 88.38 547 CYS A CA 1
ATOM 4454 C C . CYS A 1 547 ? 5.065 -21.201 -0.629 1.00 88.38 547 CYS A C 1
ATOM 4456 O O . CYS A 1 547 ? 4.297 -21.503 0.286 1.00 88.38 547 CYS A O 1
ATOM 4458 N N . TYR A 1 548 ? 5.194 -21.964 -1.720 1.00 89.81 548 TYR A N 1
ATOM 4459 C CA . TYR A 1 548 ? 4.339 -23.121 -1.981 1.00 89.81 548 TYR A CA 1
ATOM 4460 C C . TYR A 1 548 ? 4.336 -24.136 -0.827 1.00 89.81 548 TYR A C 1
ATOM 4462 O O . TYR A 1 548 ? 5.374 -24.679 -0.440 1.00 89.81 548 TYR A O 1
ATOM 4470 N N . ASN A 1 549 ? 3.132 -24.477 -0.370 1.00 89.44 549 ASN A N 1
ATOM 4471 C CA . ASN A 1 549 ? 2.841 -25.620 0.486 1.00 89.44 549 ASN A CA 1
ATOM 4472 C C . ASN A 1 549 ? 1.487 -26.245 0.085 1.00 89.44 549 ASN A C 1
ATOM 4474 O O . ASN A 1 549 ? 0.808 -25.760 -0.825 1.00 89.44 549 ASN A O 1
ATOM 4478 N N . LYS A 1 550 ? 1.074 -27.314 0.774 1.00 87.19 550 LYS A N 1
ATOM 4479 C CA . LYS A 1 550 ? -0.168 -28.038 0.465 1.00 87.19 550 LYS A CA 1
ATOM 4480 C C . LYS A 1 550 ? -1.425 -27.152 0.510 1.00 87.19 550 LYS A C 1
ATOM 4482 O O . LYS A 1 550 ? -2.319 -27.326 -0.315 1.00 87.19 550 LYS A O 1
ATOM 4487 N N . GLU A 1 551 ? -1.490 -26.188 1.428 1.00 88.38 551 GLU A N 1
ATOM 4488 C CA . GLU A 1 551 ? -2.629 -25.266 1.548 1.00 88.38 551 GLU A CA 1
ATOM 4489 C C . GLU A 1 551 ? -2.687 -24.276 0.377 1.00 88.38 551 GLU A C 1
ATOM 4491 O O . GLU A 1 551 ? -3.763 -24.031 -0.164 1.00 88.38 551 GLU A O 1
ATOM 4496 N N . PHE A 1 552 ? -1.537 -23.785 -0.105 1.00 90.44 552 PHE A N 1
ATOM 4497 C CA . PHE A 1 552 ? -1.471 -23.024 -1.363 1.00 90.44 552 PHE A CA 1
ATOM 4498 C C . PHE A 1 552 ? -1.961 -23.859 -2.555 1.00 90.44 552 PHE A C 1
ATOM 4500 O O . PHE A 1 552 ? -2.688 -23.353 -3.412 1.00 90.44 552 PHE A O 1
ATOM 4507 N N . GLY A 1 553 ? -1.609 -25.149 -2.596 1.00 88.25 553 GLY A N 1
ATOM 4508 C CA . GLY A 1 553 ? -2.107 -26.083 -3.605 1.00 88.25 553 GLY A CA 1
ATOM 4509 C C . GLY A 1 553 ? -3.634 -26.215 -3.580 1.00 88.25 553 GLY A C 1
ATOM 4510 O O . GLY A 1 553 ? -4.287 -26.051 -4.612 1.00 88.25 553 GLY A O 1
ATOM 4511 N N . LEU A 1 554 ? -4.223 -26.432 -2.400 1.00 88.38 554 LEU A N 1
ATOM 4512 C CA . LEU A 1 554 ? -5.680 -26.490 -2.218 1.00 88.38 554 LEU A CA 1
ATOM 4513 C C . LEU A 1 554 ? -6.362 -25.164 -2.575 1.00 88.38 554 LEU A C 1
ATOM 4515 O O . LEU A 1 554 ? -7.401 -25.162 -3.237 1.00 88.38 554 LEU A O 1
ATOM 4519 N N . PHE A 1 555 ? -5.760 -24.037 -2.198 1.00 89.38 555 PHE A N 1
ATOM 4520 C CA . PHE A 1 555 ? -6.240 -22.705 -2.547 1.00 89.38 555 PHE A CA 1
ATOM 4521 C C . PHE A 1 555 ? -6.304 -22.494 -4.065 1.00 89.38 555 PHE A C 1
ATOM 4523 O O . PHE A 1 555 ? -7.319 -22.010 -4.572 1.00 89.38 555 PHE A O 1
ATOM 4530 N N . ILE A 1 556 ? -5.277 -22.916 -4.809 1.00 90.38 556 ILE A N 1
ATOM 4531 C CA . ILE A 1 556 ? -5.277 -22.877 -6.279 1.00 90.38 556 ILE A CA 1
ATOM 4532 C C . ILE A 1 556 ? -6.364 -23.786 -6.850 1.00 90.38 556 ILE A C 1
ATOM 4534 O O . ILE A 1 556 ? -7.076 -23.379 -7.765 1.00 90.38 556 ILE A O 1
ATOM 4538 N N . LEU A 1 557 ? -6.535 -24.996 -6.312 1.00 87.12 557 LEU A N 1
ATOM 4539 C CA . LEU A 1 557 ? -7.536 -25.946 -6.802 1.00 87.12 557 LEU A CA 1
ATOM 4540 C C . LEU A 1 557 ? -8.973 -25.468 -6.593 1.00 87.12 557 LEU A C 1
ATOM 4542 O O . LEU A 1 557 ? -9.793 -25.594 -7.508 1.00 87.12 557 LEU A O 1
ATOM 4546 N N . HIS A 1 558 ? -9.271 -24.888 -5.430 1.00 86.94 558 HIS A N 1
ATOM 4547 C CA . HIS A 1 558 ? -10.568 -24.270 -5.148 1.00 86.94 558 HIS A CA 1
ATOM 4548 C C . HIS A 1 558 ? -10.840 -23.062 -6.054 1.00 86.94 558 HIS A C 1
ATOM 4550 O O . HIS A 1 558 ? -11.990 -22.793 -6.389 1.00 86.94 558 HIS A O 1
ATOM 4556 N N . ASN A 1 559 ? -9.786 -22.373 -6.499 1.00 87.38 559 ASN A N 1
ATOM 4557 C CA . ASN A 1 559 ? -9.869 -21.176 -7.330 1.00 87.38 559 ASN A CA 1
ATOM 4558 C C . ASN A 1 559 ? -9.339 -21.398 -8.756 1.00 87.38 559 ASN A C 1
ATOM 4560 O O . ASN A 1 559 ? -8.906 -20.447 -9.404 1.00 87.38 559 ASN A O 1
ATOM 4564 N N . CYS A 1 560 ? -9.389 -22.627 -9.281 1.00 86.69 560 CYS A N 1
ATOM 4565 C CA . CYS A 1 560 ? -8.773 -22.975 -10.569 1.00 86.69 560 CYS A CA 1
ATOM 4566 C C . CYS A 1 560 ? -9.262 -22.094 -11.732 1.00 86.69 560 CYS A C 1
ATOM 4568 O O . CYS A 1 560 ? -8.462 -21.690 -12.571 1.00 86.69 560 CYS A O 1
ATOM 4570 N N . GLY A 1 561 ? -10.543 -21.702 -11.737 1.00 84.50 561 GLY A N 1
ATOM 4571 C CA . GLY A 1 561 ? -11.091 -20.756 -12.714 1.00 84.50 561 GLY A CA 1
ATOM 4572 C C . GLY A 1 561 ? -10.346 -19.417 -12.747 1.00 84.50 561 GLY A C 1
ATOM 4573 O O . GLY A 1 561 ? -10.064 -18.905 -13.821 1.00 84.50 561 GLY A O 1
ATOM 4574 N N . TYR A 1 562 ? -9.940 -18.892 -11.585 1.00 88.31 562 TYR A N 1
ATOM 4575 C CA . TYR A 1 562 ? -9.132 -17.674 -11.501 1.00 88.31 562 TYR A CA 1
ATOM 4576 C C . TYR A 1 562 ? -7.770 -17.823 -12.157 1.00 88.31 562 TYR A C 1
ATOM 4578 O O . TYR A 1 562 ? -7.418 -17.018 -13.007 1.00 88.31 562 TYR A O 1
ATOM 4586 N N . PHE A 1 563 ? -7.014 -18.847 -11.768 1.00 88.50 563 PHE A N 1
ATOM 4587 C CA . PHE A 1 563 ? -5.661 -19.042 -12.278 1.00 88.50 563 PHE A CA 1
ATOM 4588 C C . PHE A 1 563 ? -5.662 -19.370 -13.773 1.00 88.50 563 PHE A C 1
ATOM 4590 O O . PHE A 1 563 ? -4.771 -18.941 -14.499 1.00 88.50 563 PHE A O 1
ATOM 4597 N N . ASN A 1 564 ? -6.707 -20.048 -14.250 1.00 87.06 564 ASN A N 1
ATOM 4598 C CA . ASN A 1 564 ? -6.944 -20.259 -15.671 1.00 87.06 564 ASN A CA 1
ATOM 4599 C C . ASN A 1 564 ? -7.179 -18.939 -16.421 1.00 87.06 564 ASN A C 1
ATOM 4601 O O . ASN A 1 564 ? -6.605 -18.738 -17.490 1.00 87.06 564 ASN A O 1
ATOM 4605 N N . ASP A 1 565 ? -7.998 -18.036 -15.879 1.00 85.00 565 ASP A N 1
ATOM 4606 C CA . ASP A 1 565 ? -8.238 -16.716 -16.475 1.00 85.00 565 ASP A CA 1
ATOM 4607 C C . ASP A 1 565 ? -6.998 -15.812 -16.398 1.00 85.00 565 ASP A C 1
ATOM 4609 O O . ASP A 1 565 ? -6.692 -15.105 -17.357 1.00 85.00 565 ASP A O 1
ATOM 4613 N N . LEU A 1 566 ? -6.235 -15.896 -15.306 1.00 85.69 566 LEU A N 1
ATOM 4614 C CA . LEU A 1 566 ? -4.963 -15.196 -15.121 1.00 85.69 566 LEU A CA 1
ATOM 4615 C C . LEU A 1 566 ? -3.966 -15.573 -16.226 1.00 85.69 566 LEU A C 1
ATOM 4617 O O . LEU A 1 566 ? -3.388 -14.714 -16.891 1.00 85.69 566 LEU A O 1
ATOM 4621 N N . LEU A 1 567 ? -3.844 -16.876 -16.476 1.00 84.75 567 LEU A N 1
ATOM 4622 C CA . LEU A 1 567 ? -3.036 -17.444 -17.545 1.00 84.75 567 LEU A CA 1
ATOM 4623 C C . LEU A 1 567 ? -3.531 -17.002 -18.936 1.00 84.75 567 LEU A C 1
ATOM 4625 O O . LEU A 1 567 ? -2.709 -16.683 -19.795 1.00 84.75 567 LEU A O 1
ATOM 4629 N N . ARG A 1 568 ? -4.851 -16.915 -19.170 1.00 82.44 568 ARG A N 1
ATOM 4630 C CA . ARG A 1 568 ? -5.417 -16.366 -20.425 1.00 82.44 568 ARG A CA 1
ATOM 4631 C C . ARG A 1 568 ? -5.052 -14.902 -20.648 1.00 82.44 568 ARG A C 1
ATOM 4633 O O . ARG A 1 568 ? -4.891 -14.506 -21.799 1.00 82.44 568 ARG A O 1
ATOM 4640 N N . GLY A 1 569 ? -4.940 -14.120 -19.577 1.00 79.38 569 GLY A N 1
ATOM 4641 C CA . GLY A 1 569 ? -4.558 -12.711 -19.640 1.00 79.38 569 GLY A CA 1
ATOM 4642 C C . GLY A 1 569 ? -3.083 -12.493 -19.981 1.00 79.38 569 GLY A C 1
ATOM 4643 O O . GLY A 1 569 ? -2.764 -11.542 -20.690 1.00 79.38 569 GLY A O 1
ATOM 4644 N N . SER A 1 570 ? -2.180 -13.366 -19.518 1.00 82.50 570 SER A N 1
ATOM 4645 C CA . SER A 1 570 ? -0.748 -13.264 -19.823 1.00 82.50 570 SER A CA 1
ATOM 4646 C C . SER A 1 570 ? -0.038 -14.620 -19.771 1.00 82.50 570 SER A C 1
ATOM 4648 O O . SER A 1 570 ? 0.107 -15.254 -18.722 1.00 82.50 570 SER A O 1
ATOM 4650 N N . SER A 1 571 ? 0.493 -15.040 -20.924 1.00 80.00 571 SER A N 1
ATOM 4651 C CA . SER A 1 571 ? 1.260 -16.283 -21.062 1.00 80.00 571 SER A CA 1
ATOM 4652 C C . SER A 1 571 ? 2.624 -16.242 -20.367 1.00 80.00 571 SER A C 1
ATOM 4654 O O . SER A 1 571 ? 3.218 -17.296 -20.150 1.00 80.00 571 SER A O 1
ATOM 4656 N N . ALA A 1 572 ? 3.124 -15.057 -19.996 1.00 82.31 572 ALA A N 1
ATOM 4657 C CA . ALA A 1 572 ? 4.419 -14.896 -19.330 1.00 82.31 572 ALA A CA 1
ATOM 4658 C C . ALA A 1 572 ? 4.467 -15.569 -17.946 1.00 82.31 572 ALA A C 1
ATOM 4660 O O . ALA A 1 572 ? 5.531 -15.987 -17.501 1.00 82.31 572 ALA A O 1
ATOM 4661 N N . MET A 1 573 ? 3.313 -15.748 -17.294 1.00 85.81 573 MET A N 1
ATOM 4662 C CA . MET A 1 573 ? 3.203 -16.417 -15.991 1.00 85.81 573 MET A CA 1
ATOM 4663 C C . MET A 1 573 ? 3.286 -17.951 -16.072 1.00 85.81 573 MET A C 1
ATOM 4665 O O . MET A 1 573 ? 3.506 -18.620 -15.058 1.00 85.81 573 MET A O 1
ATOM 4669 N N . GLN A 1 574 ? 3.128 -18.537 -17.265 1.00 88.25 574 GLN A N 1
ATOM 4670 C CA . GLN A 1 574 ? 3.060 -19.989 -17.443 1.00 88.25 574 GLN A CA 1
ATOM 4671 C C . GLN A 1 574 ? 4.285 -20.751 -16.915 1.00 88.25 574 GLN A C 1
ATOM 4673 O O . GLN A 1 574 ? 4.075 -21.782 -16.269 1.00 88.25 574 GLN A O 1
ATOM 4678 N N . PRO A 1 575 ? 5.541 -20.317 -17.136 1.00 86.69 575 PRO A N 1
ATOM 4679 C CA . PRO A 1 575 ? 6.703 -21.036 -16.617 1.00 86.69 575 PRO A CA 1
ATOM 4680 C C . PRO A 1 575 ? 6.681 -21.178 -15.088 1.00 86.69 575 PRO A C 1
ATOM 4682 O O . PRO A 1 575 ? 6.926 -22.271 -14.577 1.00 86.69 575 PRO A O 1
ATOM 4685 N N . GLY A 1 576 ? 6.330 -20.106 -14.365 1.00 85.75 576 GLY A N 1
ATOM 4686 C CA . GLY A 1 576 ? 6.231 -20.106 -12.903 1.00 85.75 576 GLY A CA 1
ATOM 4687 C C . GLY A 1 576 ? 5.094 -20.994 -12.399 1.00 85.75 576 GLY A C 1
ATOM 4688 O O . GLY A 1 576 ? 5.311 -21.864 -11.555 1.00 85.75 576 GLY A O 1
ATOM 4689 N N . LEU A 1 577 ? 3.900 -20.848 -12.982 1.00 88.50 577 LEU A N 1
ATOM 4690 C CA . LEU A 1 577 ? 2.733 -21.649 -12.605 1.00 88.50 577 LEU A CA 1
ATOM 4691 C C . LEU A 1 577 ? 2.883 -23.131 -12.961 1.00 88.50 577 LEU A C 1
ATOM 4693 O O . LEU A 1 577 ? 2.425 -23.974 -12.200 1.00 88.50 577 LEU A O 1
ATOM 4697 N N . SER A 1 578 ? 3.580 -23.479 -14.047 1.00 89.38 578 SER A N 1
ATOM 4698 C CA . SER A 1 578 ? 3.818 -24.883 -14.421 1.00 89.38 578 SER A CA 1
ATOM 4699 C C . SER A 1 578 ? 4.566 -25.646 -13.325 1.00 89.38 578 SER A C 1
ATOM 4701 O O . SER A 1 578 ? 4.233 -26.793 -13.045 1.00 89.38 578 SER A O 1
ATOM 4703 N N . LEU A 1 579 ? 5.535 -25.011 -12.656 1.00 88.88 579 LEU A N 1
ATOM 4704 C CA . LEU A 1 579 ? 6.249 -25.619 -11.525 1.00 88.88 579 LEU A CA 1
ATOM 4705 C C . LEU A 1 579 ? 5.321 -25.871 -10.333 1.00 88.88 579 LEU A C 1
ATOM 4707 O O . LEU A 1 579 ? 5.419 -26.904 -9.676 1.00 88.88 579 LEU A O 1
ATOM 4711 N N . VAL A 1 580 ? 4.413 -24.934 -10.061 1.00 90.44 580 VAL A N 1
ATOM 4712 C CA . VAL A 1 580 ? 3.408 -25.075 -9.002 1.00 90.44 580 VAL A CA 1
ATOM 4713 C C . VAL A 1 580 ? 2.413 -26.182 -9.357 1.00 90.44 580 VAL A C 1
ATOM 4715 O O . VAL A 1 580 ? 2.100 -27.025 -8.522 1.00 90.44 580 VAL A O 1
ATOM 4718 N N . TYR A 1 581 ? 1.960 -26.240 -10.608 1.00 90.56 581 TYR A N 1
ATOM 4719 C CA . TYR A 1 581 ? 1.001 -27.238 -11.078 1.00 90.56 581 TYR A CA 1
ATOM 4720 C C . TYR A 1 581 ? 1.575 -28.649 -11.119 1.00 90.56 581 TYR A C 1
ATOM 4722 O O . TYR A 1 581 ? 0.844 -29.590 -10.825 1.00 90.56 581 TYR A O 1
ATOM 4730 N N . GLU A 1 582 ? 2.864 -28.815 -11.425 1.00 87.75 582 GLU A N 1
ATOM 4731 C CA . GLU A 1 582 ? 3.532 -30.113 -11.300 1.00 87.75 582 GLU A CA 1
ATOM 4732 C C . GLU A 1 582 ? 3.463 -30.628 -9.854 1.00 87.75 582 GLU A C 1
ATOM 4734 O O . GLU A 1 582 ? 3.083 -31.778 -9.641 1.00 87.75 582 GLU A O 1
ATOM 4739 N N . LYS A 1 583 ? 3.729 -29.769 -8.858 1.00 88.44 583 LYS A N 1
ATOM 4740 C CA . LYS A 1 583 ? 3.618 -30.137 -7.434 1.00 88.44 583 LYS A CA 1
ATOM 4741 C C . LYS A 1 583 ? 2.178 -30.458 -7.027 1.00 88.44 583 LYS A C 1
ATOM 4743 O O . LYS A 1 583 ? 1.937 -31.461 -6.361 1.00 88.44 583 LYS A O 1
ATOM 4748 N N . ILE A 1 584 ? 1.215 -29.644 -7.463 1.00 88.44 584 ILE A N 1
ATOM 4749 C CA . ILE A 1 584 ? -0.213 -29.884 -7.201 1.00 88.44 584 ILE A CA 1
ATOM 4750 C C . ILE A 1 584 ? -0.650 -31.225 -7.788 1.00 88.44 584 ILE A C 1
ATOM 4752 O O . ILE A 1 584 ? -1.384 -31.963 -7.126 1.00 88.44 584 ILE A O 1
ATOM 4756 N N . LEU A 1 585 ? -0.207 -31.534 -9.013 1.00 84.62 585 LEU A N 1
ATOM 4757 C CA . LEU A 1 585 ? -0.474 -32.809 -9.662 1.00 84.62 585 LEU A CA 1
ATOM 4758 C C . LEU A 1 585 ? 0.097 -33.944 -8.817 1.00 84.62 585 LEU A C 1
ATOM 4760 O O . LEU A 1 585 ? -0.665 -34.832 -8.464 1.00 84.62 585 LEU A O 1
ATOM 4764 N N . ASP A 1 586 ? 1.373 -33.881 -8.431 1.00 80.62 586 ASP A N 1
ATOM 4765 C CA . ASP A 1 586 ? 2.035 -34.917 -7.625 1.00 80.62 586 ASP A CA 1
ATOM 4766 C C . ASP A 1 586 ? 1.305 -35.189 -6.291 1.00 80.62 586 ASP A C 1
ATOM 4768 O O . ASP A 1 586 ? 1.185 -36.341 -5.871 1.00 80.62 586 ASP A O 1
ATOM 4772 N N . GLU A 1 587 ? 0.757 -34.156 -5.644 1.00 82.62 587 GLU A N 1
ATOM 4773 C CA . GLU A 1 587 ? 0.012 -34.276 -4.381 1.00 82.62 587 GLU A CA 1
ATOM 4774 C C . GLU A 1 587 ? -1.446 -34.739 -4.547 1.00 82.62 587 GLU A C 1
ATOM 4776 O O . GLU A 1 587 ? -2.020 -35.313 -3.619 1.00 82.62 587 GLU A O 1
ATOM 4781 N N . ASN A 1 588 ? -2.061 -34.487 -5.708 1.00 77.31 588 ASN A N 1
ATOM 4782 C CA . ASN A 1 588 ? -3.493 -34.698 -5.959 1.00 77.31 588 ASN A CA 1
ATOM 4783 C C . ASN A 1 588 ? -3.753 -35.531 -7.227 1.00 77.31 588 ASN A C 1
ATOM 4785 O O . ASN A 1 588 ? -4.763 -35.338 -7.917 1.00 77.31 588 ASN A O 1
ATOM 4789 N N . LEU A 1 589 ? -2.845 -36.467 -7.527 1.00 70.69 589 LEU A N 1
ATOM 4790 C CA . LEU A 1 589 ? -2.936 -37.405 -8.647 1.00 70.69 589 LEU A CA 1
ATOM 4791 C C . LEU A 1 589 ? -4.312 -38.086 -8.656 1.00 70.69 589 LEU A C 1
ATOM 4793 O O . LEU A 1 589 ? -4.668 -38.826 -7.740 1.00 70.69 589 LEU A O 1
ATOM 4797 N N . GLY A 1 590 ? -5.094 -37.820 -9.704 1.00 66.25 590 GLY A N 1
ATOM 4798 C CA . GLY A 1 590 ? -6.434 -38.378 -9.881 1.00 66.25 590 GLY A CA 1
ATOM 4799 C C . GLY A 1 590 ? -7.598 -37.509 -9.396 1.00 66.25 590 GLY A C 1
ATOM 4800 O O . GLY A 1 590 ? -8.735 -37.899 -9.633 1.00 66.25 590 GLY A O 1
ATOM 4801 N N . ASN A 1 591 ? -7.372 -36.341 -8.794 1.00 72.56 591 ASN A N 1
ATOM 4802 C CA . ASN A 1 591 ? -8.434 -35.354 -8.518 1.00 72.56 591 ASN A CA 1
ATOM 4803 C C . ASN A 1 591 ? -8.294 -34.076 -9.355 1.00 72.56 591 ASN A C 1
ATOM 4805 O O . ASN A 1 591 ? -9.246 -33.301 -9.470 1.00 72.56 591 ASN A O 1
ATOM 4809 N N . VAL A 1 592 ? -7.115 -33.882 -9.943 1.00 79.88 592 VAL A N 1
ATOM 4810 C CA . VAL A 1 592 ? -6.742 -32.719 -10.746 1.00 79.88 592 VAL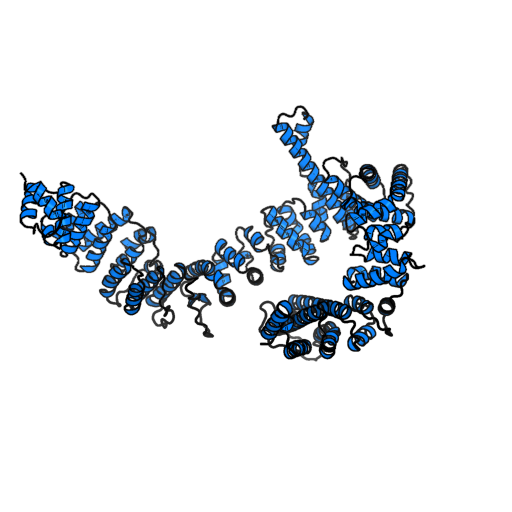 A CA 1
ATOM 4811 C C . VAL A 1 592 ? -6.485 -33.165 -12.171 1.00 79.88 592 VAL A C 1
ATOM 4813 O O . VAL A 1 592 ? -5.888 -34.217 -12.403 1.00 79.88 592 VAL A O 1
ATOM 4816 N N . GLU A 1 593 ? -6.927 -32.351 -13.119 1.00 80.69 593 GLU A N 1
ATOM 4817 C CA . GLU A 1 593 ? -6.666 -32.569 -14.534 1.00 80.69 593 GLU A CA 1
ATOM 4818 C C . GLU A 1 593 ? -5.983 -31.337 -15.131 1.00 80.69 593 GLU A C 1
ATOM 4820 O O . GLU A 1 593 ? -6.511 -30.231 -15.040 1.00 80.69 593 GLU A O 1
ATOM 4825 N N . VAL A 1 594 ? -4.822 -31.517 -15.763 1.00 84.00 594 VAL A N 1
ATOM 4826 C CA . VAL A 1 594 ? -4.148 -30.461 -16.525 1.00 84.00 594 VAL A CA 1
ATOM 4827 C C . VAL A 1 594 ? -4.431 -30.647 -18.015 1.00 84.00 594 VAL A C 1
ATOM 4829 O O . VAL A 1 594 ? -4.189 -31.718 -18.577 1.00 84.00 594 VAL A O 1
ATOM 4832 N N . ARG A 1 595 ? -4.952 -29.612 -18.678 1.00 83.06 595 ARG A N 1
ATOM 4833 C CA . ARG A 1 595 ? -5.302 -29.630 -20.108 1.00 83.06 595 ARG A CA 1
ATOM 4834 C C . ARG A 1 595 ? -4.550 -28.563 -20.888 1.00 83.06 595 ARG A C 1
ATOM 4836 O O . ARG A 1 595 ? -4.251 -27.490 -20.371 1.00 83.06 595 ARG A O 1
ATOM 4843 N N . VAL A 1 596 ? -4.315 -28.833 -22.170 1.00 81.00 596 VAL A N 1
ATOM 4844 C CA . VAL A 1 596 ? -3.905 -27.787 -23.111 1.00 81.00 596 VAL A CA 1
ATOM 4845 C C . VAL A 1 596 ? -5.121 -26.935 -23.463 1.00 81.00 596 VAL A C 1
ATOM 4847 O O . VAL A 1 596 ? -6.164 -27.470 -23.842 1.00 81.00 596 VAL A O 1
ATOM 4850 N N . PHE A 1 597 ? -5.000 -25.616 -23.343 1.00 76.50 597 PHE A N 1
ATOM 4851 C CA . PHE A 1 597 ? -6.073 -24.702 -23.715 1.00 76.50 597 PHE A CA 1
ATOM 4852 C C . PHE A 1 597 ? -6.227 -24.613 -25.241 1.00 76.50 597 PHE A C 1
ATOM 4854 O O . PHE A 1 597 ? -5.352 -24.092 -25.924 1.00 76.50 597 PHE A O 1
ATOM 4861 N N . ASN A 1 598 ? -7.371 -25.061 -25.771 1.00 66.88 598 ASN A N 1
ATOM 4862 C CA . ASN A 1 598 ? -7.657 -25.081 -27.216 1.00 66.88 598 ASN A CA 1
ATOM 4863 C C . ASN A 1 598 ? -8.716 -24.045 -27.661 1.00 66.88 598 ASN A C 1
ATOM 4865 O O . ASN A 1 598 ? -9.303 -24.173 -28.735 1.00 66.88 598 ASN A O 1
ATOM 4869 N N . GLY A 1 599 ? -9.014 -23.029 -26.841 1.00 58.25 599 GLY A N 1
ATOM 4870 C CA . GLY A 1 599 ? -9.955 -21.948 -27.183 1.00 58.25 599 GLY A CA 1
ATOM 4871 C C . GLY A 1 599 ? -11.442 -22.335 -27.209 1.00 58.25 599 GLY A C 1
ATOM 4872 O O . GLY A 1 599 ? -12.294 -21.457 -27.324 1.00 58.25 599 GLY A O 1
ATOM 4873 N N . ARG A 1 600 ? -11.776 -23.623 -27.078 1.00 53.94 600 ARG A N 1
ATOM 4874 C CA . ARG A 1 600 ? -13.142 -24.137 -26.930 1.00 53.94 600 ARG A CA 1
ATOM 4875 C C . ARG A 1 600 ? -13.140 -25.215 -25.858 1.00 53.94 600 ARG A C 1
ATOM 4877 O O . ARG A 1 600 ? -12.617 -26.284 -26.125 1.00 53.94 600 ARG A O 1
ATOM 4884 N N . ASP A 1 601 ? -13.684 -24.913 -24.683 1.00 55.72 601 ASP A N 1
ATOM 4885 C CA . ASP A 1 601 ? -14.271 -25.913 -23.784 1.00 55.72 601 ASP A CA 1
ATOM 4886 C C . ASP A 1 601 ? -15.081 -25.221 -22.671 1.00 55.72 601 ASP A C 1
ATOM 4888 O O . ASP A 1 601 ? -14.532 -24.559 -21.791 1.00 55.72 601 ASP A O 1
ATOM 4892 N N . GLU A 1 602 ? -16.404 -25.410 -22.739 1.00 43.34 602 GLU A N 1
ATOM 4893 C CA . GLU A 1 602 ? -17.402 -25.235 -21.669 1.00 43.34 602 GLU A CA 1
ATOM 4894 C C . GLU A 1 602 ? -17.953 -26.621 -21.269 1.00 43.34 602 GLU A C 1
ATOM 4896 O O . GLU A 1 602 ? -19.161 -26.840 -21.211 1.00 43.34 602 GLU A O 1
ATOM 4901 N N . SER A 1 603 ? -17.089 -27.617 -21.054 1.00 44.16 603 SER A N 1
ATOM 4902 C CA . SER A 1 603 ? -17.546 -28.899 -20.503 1.00 44.16 603 SER A CA 1
ATOM 4903 C C . SER A 1 603 ? -17.368 -28.903 -18.987 1.00 44.16 603 SER A C 1
ATOM 4905 O O . SER A 1 603 ? -16.234 -28.809 -18.516 1.00 44.16 603 SER A O 1
ATOM 4907 N N . GLU A 1 604 ? -18.464 -29.056 -18.241 1.00 42.72 604 GLU A N 1
ATOM 4908 C CA . GLU A 1 604 ? -18.461 -29.380 -16.810 1.00 42.72 604 GLU A CA 1
ATOM 4909 C C . GLU A 1 604 ? -17.657 -30.672 -16.578 1.00 42.72 604 GLU A C 1
ATOM 4911 O O . GLU A 1 604 ? -18.151 -31.787 -16.763 1.00 42.72 604 GLU A O 1
ATOM 4916 N N . SER A 1 605 ? -16.380 -30.541 -16.221 1.00 48.91 605 SER A N 1
ATOM 4917 C CA . SER A 1 605 ? -15.569 -31.670 -15.782 1.00 48.91 605 SER A CA 1
ATOM 4918 C C . SER A 1 605 ? -15.862 -31.967 -14.308 1.00 48.91 605 SER A C 1
ATOM 4920 O O . SER A 1 605 ? -16.111 -31.075 -13.500 1.00 48.91 605 SER A O 1
ATOM 4922 N N . ARG A 1 606 ? -15.816 -33.249 -13.927 1.00 48.94 606 ARG A N 1
ATOM 4923 C CA . ARG A 1 606 ? -15.923 -33.693 -12.521 1.00 48.94 606 ARG A CA 1
ATOM 4924 C C . ARG A 1 606 ? -14.665 -33.379 -11.685 1.00 48.94 606 ARG A C 1
ATOM 4926 O O . ARG A 1 606 ? -14.628 -33.726 -10.509 1.00 48.94 606 ARG A O 1
ATOM 4933 N N . HIS A 1 607 ? -13.639 -32.767 -12.283 1.00 57.41 607 HIS A N 1
ATOM 4934 C CA . HIS A 1 607 ? -12.316 -32.531 -11.696 1.00 57.41 607 HIS A CA 1
ATOM 4935 C C . HIS A 1 607 ? -11.938 -31.051 -11.766 1.00 57.41 607 HIS A C 1
ATOM 4937 O O . HIS A 1 607 ? -12.233 -30.388 -12.761 1.00 57.41 607 HIS A O 1
ATOM 4943 N N . SER A 1 608 ? -11.211 -30.547 -10.763 1.00 69.94 608 SER A N 1
ATOM 4944 C CA . SER A 1 608 ? -10.579 -29.225 -10.855 1.00 69.94 608 SER A CA 1
ATOM 4945 C C . SER A 1 608 ? -9.608 -29.230 -12.037 1.00 69.94 608 SER A C 1
ATOM 4947 O O . SER A 1 608 ? -8.598 -29.936 -12.020 1.00 69.94 608 SER A O 1
ATOM 4949 N N . THR A 1 609 ? -9.958 -28.497 -13.096 1.00 79.00 609 THR A N 1
ATOM 4950 C CA . THR A 1 609 ? -9.219 -28.501 -14.364 1.00 79.00 609 THR A CA 1
ATOM 4951 C C . THR A 1 609 ? -8.341 -27.262 -14.453 1.00 79.00 609 THR A C 1
ATOM 4953 O O . THR A 1 609 ? -8.839 -26.139 -14.363 1.00 79.00 609 THR A O 1
ATOM 4956 N N . ILE A 1 610 ? -7.040 -27.464 -14.634 1.00 85.19 610 ILE A N 1
ATOM 4957 C CA . ILE A 1 610 ? -6.039 -26.408 -14.790 1.00 85.19 610 ILE A CA 1
ATOM 4958 C C . ILE A 1 610 ? -5.580 -26.378 -16.251 1.00 85.19 610 ILE A C 1
ATOM 4960 O O . ILE A 1 610 ? -5.350 -27.426 -16.855 1.00 85.19 610 ILE A O 1
ATOM 4964 N N . TYR A 1 611 ? -5.442 -25.191 -16.836 1.00 85.44 611 TYR A N 1
ATOM 4965 C CA . TYR A 1 611 ? -5.022 -25.033 -18.226 1.00 85.44 611 TYR A CA 1
ATOM 4966 C C . TYR A 1 611 ? -3.555 -24.615 -18.358 1.00 85.44 611 TYR A C 1
ATOM 4968 O O . TYR A 1 611 ? -3.052 -23.795 -17.596 1.00 85.44 611 TYR A O 1
ATOM 4976 N N . LEU A 1 612 ? -2.889 -25.144 -19.384 1.00 85.62 612 LEU A N 1
ATOM 4977 C CA . LEU A 1 612 ? -1.595 -24.680 -19.886 1.00 85.62 612 LEU A CA 1
ATOM 4978 C C . LEU A 1 612 ? -1.725 -24.319 -21.371 1.00 85.62 612 LEU A C 1
ATOM 4980 O O . LEU A 1 612 ? -2.464 -24.978 -22.106 1.00 85.62 612 LEU A O 1
ATOM 4984 N N . PHE A 1 613 ? -0.999 -23.305 -21.844 1.00 82.25 613 PHE A N 1
ATOM 4985 C CA . PHE A 1 613 ? -0.951 -22.965 -23.268 1.00 82.25 613 PHE A CA 1
ATOM 4986 C C . PHE A 1 613 ? 0.181 -23.690 -23.971 1.00 82.25 613 PHE A C 1
ATOM 4988 O O . PHE A 1 613 ? 1.258 -23.921 -23.423 1.00 82.25 613 PHE A O 1
ATO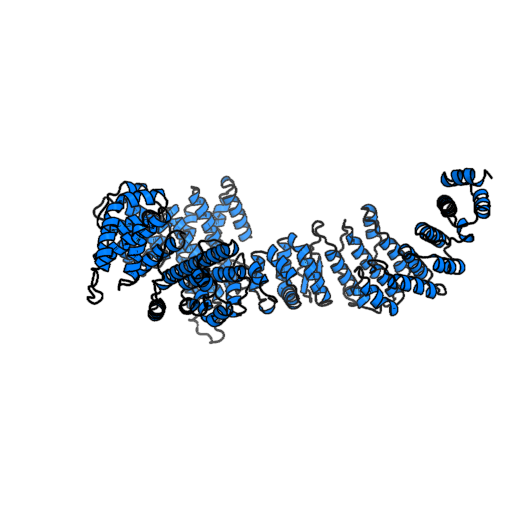M 4995 N N . ASP A 1 614 ? -0.045 -24.003 -25.237 1.00 77.75 614 ASP A N 1
ATOM 4996 C CA . ASP A 1 614 ? 0.909 -24.692 -26.092 1.00 77.75 614 ASP A CA 1
ATOM 4997 C C . ASP A 1 614 ? 1.734 -23.748 -26.988 1.00 77.75 614 ASP A C 1
ATOM 4999 O O . ASP A 1 614 ? 2.173 -24.130 -28.085 1.00 77.75 614 ASP A O 1
ATOM 5003 N N . ASN A 1 615 ? 1.938 -22.509 -26.533 1.00 77.25 615 ASN A N 1
ATOM 5004 C CA . ASN A 1 615 ? 2.761 -21.521 -27.222 1.00 77.25 615 ASN A CA 1
ATOM 5005 C C . ASN A 1 615 ? 4.248 -21.898 -27.100 1.00 77.25 615 ASN A C 1
ATOM 5007 O O . ASN A 1 615 ? 4.758 -22.047 -25.993 1.00 77.25 615 ASN A O 1
ATOM 5011 N N . GLN A 1 616 ? 4.943 -22.021 -28.240 1.00 76.19 616 GLN A N 1
ATOM 5012 C CA . GLN A 1 616 ? 6.343 -22.456 -28.312 1.00 76.19 616 GLN A CA 1
ATOM 5013 C C . GLN A 1 616 ? 7.299 -21.618 -27.454 1.00 76.19 616 GLN A C 1
ATOM 5015 O O . GLN A 1 616 ? 8.270 -22.171 -26.946 1.00 76.19 616 GLN A O 1
ATOM 5020 N N . GLU A 1 617 ? 7.012 -20.332 -27.252 1.00 74.38 617 GLU A N 1
ATOM 5021 C CA . GLU A 1 617 ? 7.857 -19.416 -26.472 1.00 74.38 617 GLU A CA 1
ATOM 5022 C C . GLU A 1 617 ? 7.867 -19.717 -24.964 1.00 74.38 617 GLU A C 1
ATOM 5024 O O . GLU A 1 617 ? 8.800 -19.333 -24.267 1.00 74.38 617 GLU A O 1
ATOM 5029 N N . VAL A 1 618 ? 6.856 -20.429 -24.456 1.00 75.38 618 VAL A N 1
ATOM 5030 C CA . VAL A 1 618 ? 6.671 -20.706 -23.017 1.00 75.38 618 VAL A CA 1
ATOM 5031 C C . VAL A 1 618 ? 6.685 -22.205 -22.691 1.00 75.38 618 VAL A C 1
ATOM 5033 O O . VAL A 1 618 ? 6.347 -22.609 -21.575 1.00 75.38 618 VAL A O 1
ATOM 5036 N N . LEU A 1 619 ? 7.076 -23.053 -23.652 1.00 82.06 619 LEU A N 1
ATOM 5037 C CA . LEU A 1 619 ? 7.211 -24.497 -23.443 1.00 82.06 619 LEU A CA 1
ATOM 5038 C C . LEU A 1 619 ? 8.465 -24.808 -22.631 1.00 82.06 619 LEU A C 1
ATOM 5040 O O . LEU A 1 619 ? 9.591 -24.699 -23.114 1.00 82.06 619 LEU A O 1
ATOM 5044 N N . THR A 1 620 ? 8.254 -25.273 -21.407 1.00 83.31 620 THR A N 1
ATOM 5045 C CA . THR A 1 620 ? 9.313 -25.731 -20.507 1.00 83.31 620 THR A CA 1
ATOM 5046 C C . THR A 1 620 ? 9.406 -27.256 -20.499 1.00 83.31 620 THR A C 1
ATOM 5048 O O . THR A 1 620 ? 8.512 -27.962 -20.966 1.00 83.31 620 THR A O 1
ATOM 5051 N N . GLU A 1 621 ? 10.478 -27.802 -19.929 1.00 85.06 621 GLU A N 1
ATOM 5052 C CA . GLU A 1 621 ? 10.551 -29.239 -19.648 1.00 85.06 621 GLU A CA 1
ATOM 5053 C C . GLU A 1 621 ? 9.395 -29.694 -18.736 1.00 85.06 621 GLU A C 1
ATOM 5055 O O . GLU A 1 621 ? 8.769 -30.726 -18.988 1.00 85.06 621 GLU A O 1
ATOM 5060 N N . THR A 1 622 ? 9.057 -28.878 -17.730 1.00 87.19 622 THR A N 1
ATOM 5061 C CA . THR A 1 622 ? 7.946 -29.103 -16.794 1.00 87.19 622 THR A CA 1
ATOM 5062 C C . THR A 1 622 ? 6.608 -29.275 -17.506 1.00 87.19 622 THR A C 1
ATOM 5064 O O . THR A 1 622 ? 5.849 -30.174 -17.151 1.00 87.19 622 THR A O 1
ATOM 5067 N N . PHE A 1 623 ? 6.340 -28.495 -18.560 1.00 88.06 623 PHE A N 1
ATOM 5068 C CA . PHE A 1 623 ? 5.144 -28.669 -19.389 1.00 88.06 623 PHE A CA 1
ATOM 5069 C C . PHE A 1 623 ? 5.030 -30.115 -19.897 1.00 88.06 623 PHE A C 1
ATOM 5071 O O . PHE A 1 623 ? 4.016 -30.776 -19.682 1.00 88.06 623 PHE A O 1
ATOM 5078 N N . PHE A 1 624 ? 6.086 -30.654 -20.517 1.00 86.19 624 PHE A N 1
ATOM 5079 C CA . PHE A 1 624 ? 6.059 -32.017 -21.057 1.00 86.19 624 PHE A CA 1
ATOM 5080 C C . PHE A 1 624 ? 6.009 -33.090 -19.965 1.00 86.19 624 PHE A C 1
ATOM 5082 O O . PHE A 1 624 ? 5.361 -34.119 -20.167 1.00 86.19 624 PHE A O 1
ATOM 5089 N N . ARG A 1 625 ? 6.642 -32.853 -18.808 1.00 84.19 625 ARG A N 1
ATOM 5090 C CA . ARG A 1 625 ? 6.581 -33.760 -17.649 1.00 84.19 625 ARG A CA 1
ATOM 5091 C C . ARG A 1 625 ? 5.164 -33.890 -17.097 1.00 84.19 625 ARG A C 1
ATOM 5093 O O . ARG A 1 625 ? 4.721 -35.014 -16.873 1.00 84.19 625 ARG A O 1
ATOM 5100 N N . ILE A 1 626 ? 4.434 -32.781 -16.957 1.00 86.56 626 ILE A N 1
ATOM 5101 C CA . ILE A 1 626 ? 3.032 -32.778 -16.508 1.00 86.56 626 ILE A CA 1
ATOM 5102 C C . ILE A 1 626 ? 2.180 -33.686 -17.404 1.00 86.56 626 ILE A C 1
ATOM 5104 O O . ILE A 1 626 ? 1.525 -34.611 -16.918 1.00 86.56 626 ILE A O 1
ATOM 5108 N N . PHE A 1 627 ? 2.236 -33.489 -18.726 1.00 85.44 627 PHE A N 1
ATOM 5109 C CA . PHE A 1 627 ? 1.441 -34.295 -19.659 1.00 85.44 627 PHE A CA 1
ATOM 5110 C C . PHE A 1 627 ? 1.912 -35.750 -19.753 1.00 85.44 627 PHE A C 1
ATOM 5112 O O . PHE A 1 627 ? 1.084 -36.641 -19.945 1.00 85.44 627 PHE A O 1
ATOM 5119 N N . ALA A 1 628 ? 3.211 -36.022 -19.602 1.00 82.19 628 ALA A N 1
ATOM 5120 C CA . ALA A 1 628 ? 3.735 -37.386 -19.542 1.00 82.19 628 ALA A CA 1
ATOM 5121 C C . ALA A 1 628 ? 3.212 -38.139 -18.305 1.00 82.19 628 ALA A C 1
ATOM 5123 O O . ALA A 1 628 ? 2.692 -39.248 -18.448 1.00 82.19 628 ALA A O 1
ATOM 5124 N N . LYS A 1 629 ? 3.277 -37.516 -17.118 1.00 80.62 629 LYS A N 1
ATOM 5125 C CA . LYS A 1 629 ? 2.755 -38.065 -15.854 1.00 80.62 629 LYS A CA 1
ATOM 5126 C C . LYS A 1 629 ? 1.259 -38.355 -15.952 1.00 80.62 629 LYS A C 1
ATOM 5128 O O . LYS A 1 629 ? 0.826 -39.463 -15.640 1.00 80.62 629 LYS A O 1
ATOM 5133 N N . GLN A 1 630 ? 0.476 -37.395 -16.445 1.00 80.44 630 GLN A N 1
ATOM 5134 C CA . GLN A 1 630 ? -0.970 -37.560 -16.584 1.00 80.44 630 GLN A CA 1
ATOM 5135 C C . GLN A 1 630 ? -1.333 -38.660 -17.591 1.00 80.44 630 GLN A C 1
ATOM 5137 O O . GLN A 1 630 ? -2.215 -39.468 -17.315 1.00 80.44 630 GLN A O 1
ATOM 5142 N N . LEU A 1 631 ? -0.626 -38.749 -18.725 1.00 80.25 631 LEU A N 1
ATOM 5143 C CA . LEU A 1 631 ? -0.853 -39.793 -19.728 1.00 80.25 631 LEU A CA 1
ATOM 5144 C C . LEU A 1 631 ? -0.625 -41.200 -19.156 1.00 80.25 631 LEU A C 1
ATOM 5146 O O . LEU A 1 631 ? -1.466 -42.083 -19.335 1.00 80.25 631 LEU A O 1
ATOM 5150 N N . ILE A 1 632 ? 0.489 -41.390 -18.448 1.00 76.56 632 ILE A N 1
ATOM 5151 C CA . ILE A 1 632 ? 0.819 -42.654 -17.781 1.00 76.56 632 ILE A CA 1
ATOM 5152 C C . ILE A 1 632 ? -0.229 -42.969 -16.714 1.00 76.56 632 ILE A C 1
ATOM 5154 O O . ILE A 1 632 ? -0.750 -44.085 -16.671 1.00 76.56 632 ILE A O 1
ATOM 5158 N N . TYR A 1 633 ? -0.592 -41.979 -15.896 1.00 76.06 633 TYR A N 1
ATOM 5159 C CA . TYR A 1 633 ? -1.592 -42.160 -14.853 1.00 76.06 633 TYR A CA 1
ATOM 5160 C C . TYR A 1 633 ? -2.944 -42.611 -15.431 1.00 76.06 633 TYR A C 1
ATOM 5162 O O . TYR A 1 633 ? -3.504 -43.620 -15.005 1.00 76.06 633 TYR A O 1
ATOM 5170 N N . CYS A 1 634 ? -3.446 -41.925 -16.461 1.00 75.31 634 CYS A N 1
ATOM 5171 C CA . CYS A 1 634 ? -4.699 -42.285 -17.122 1.00 75.31 634 CYS A CA 1
ATOM 5172 C C . CYS A 1 634 ? -4.662 -43.709 -17.696 1.00 75.31 634 CYS A C 1
ATOM 5174 O O . CYS A 1 634 ? -5.604 -44.471 -17.494 1.00 75.31 634 CYS A O 1
ATOM 5176 N N . LYS A 1 635 ? -3.572 -44.093 -18.377 1.00 75.19 635 LYS A N 1
ATOM 5177 C CA . LYS A 1 635 ? -3.463 -45.405 -19.031 1.00 75.19 635 LYS A CA 1
ATOM 5178 C C . LYS A 1 635 ? -3.480 -46.569 -18.041 1.00 75.19 635 LYS A C 1
ATOM 5180 O O . LYS A 1 635 ? -4.148 -47.565 -18.309 1.00 75.19 635 LYS A O 1
ATOM 5185 N N . PHE A 1 636 ? -2.723 -46.463 -16.951 1.00 70.69 636 PHE A N 1
ATOM 5186 C CA . PHE A 1 636 ? -2.499 -47.587 -16.038 1.00 70.69 636 PHE A CA 1
ATOM 5187 C C . PHE A 1 636 ? -3.428 -47.586 -14.817 1.00 70.69 636 PHE A C 1
ATOM 5189 O O . PHE A 1 636 ? -3.659 -48.648 -14.250 1.00 70.69 636 PHE A O 1
ATOM 5196 N N . PHE A 1 637 ? -4.001 -46.438 -14.430 1.00 68.81 637 PHE A N 1
ATOM 5197 C CA . PHE A 1 637 ? -4.819 -46.323 -13.211 1.00 68.81 637 PHE A CA 1
ATOM 5198 C C . PHE A 1 637 ? -6.293 -45.985 -13.465 1.00 68.81 637 PHE A C 1
ATOM 5200 O O . PHE A 1 637 ? -7.120 -46.225 -12.588 1.00 68.81 637 PHE A O 1
ATOM 5207 N N . ARG A 1 638 ? -6.660 -45.473 -14.650 1.00 68.44 638 ARG A N 1
ATOM 5208 C CA . ARG A 1 638 ? -8.049 -45.126 -15.018 1.00 68.44 638 ARG A CA 1
ATOM 5209 C C . ARG A 1 638 ? -8.518 -45.897 -16.254 1.00 68.44 638 ARG A C 1
ATOM 5211 O O . ARG A 1 638 ? -8.821 -45.335 -17.305 1.00 68.44 638 ARG A O 1
ATOM 5218 N N . VAL A 1 639 ? -8.573 -47.221 -16.122 1.00 57.75 639 VAL A N 1
ATOM 5219 C CA . VAL A 1 639 ? -8.999 -48.127 -17.197 1.00 57.75 639 VAL A CA 1
ATOM 5220 C C . VAL A 1 639 ? -10.460 -47.845 -17.583 1.00 57.75 639 VAL A C 1
ATOM 5222 O O . VAL A 1 639 ? -11.369 -48.088 -16.795 1.00 57.75 639 VAL A O 1
ATOM 5225 N N . GLY A 1 640 ? -10.690 -47.348 -18.805 1.00 54.00 640 GLY A N 1
ATOM 5226 C CA . GLY A 1 640 ? -12.029 -47.133 -19.379 1.00 54.00 640 GLY A CA 1
ATOM 5227 C C . GLY A 1 640 ? -12.454 -45.672 -19.574 1.00 54.00 640 GLY A C 1
ATOM 5228 O O . GLY A 1 640 ? -13.482 -45.437 -20.208 1.00 54.00 640 GLY A O 1
ATOM 5229 N N . GLU A 1 641 ? -11.678 -44.690 -19.104 1.00 55.38 641 GLU A N 1
ATOM 5230 C CA . GLU A 1 641 ? -11.897 -43.276 -19.441 1.00 55.38 641 GLU A CA 1
ATOM 5231 C C . GLU A 1 641 ? -11.191 -42.920 -20.761 1.00 55.38 641 GLU A C 1
ATOM 5233 O O . GLU A 1 641 ? -10.072 -43.362 -21.031 1.00 55.38 641 GLU A O 1
ATOM 5238 N N . ASN A 1 642 ? -11.869 -42.153 -21.623 1.00 52.50 642 ASN A N 1
ATOM 5239 C CA . ASN A 1 642 ? -11.326 -41.739 -22.918 1.00 52.50 642 ASN A CA 1
ATOM 5240 C C . ASN A 1 642 ? -9.994 -41.001 -22.717 1.00 52.50 642 ASN A C 1
ATOM 5242 O O . ASN A 1 642 ? -9.934 -40.038 -21.958 1.00 52.50 642 ASN A O 1
ATOM 5246 N N . ILE A 1 643 ? -8.953 -41.396 -23.459 1.00 53.31 643 ILE A N 1
ATOM 5247 C CA . ILE A 1 643 ? -7.630 -40.747 -23.490 1.00 53.31 643 ILE A CA 1
ATOM 5248 C C . ILE A 1 643 ? -7.739 -39.419 -24.274 1.00 53.31 643 ILE A C 1
ATOM 5250 O O . ILE A 1 643 ? -7.049 -39.190 -25.261 1.00 53.31 643 ILE A O 1
ATOM 5254 N N . GLY A 1 644 ? -8.646 -38.527 -23.868 1.00 49.97 644 GLY A N 1
ATOM 5255 C CA . GLY A 1 644 ? -8.805 -37.186 -24.446 1.00 49.97 644 GLY A CA 1
ATOM 5256 C C . GLY A 1 644 ? -7.655 -36.238 -24.086 1.00 49.97 644 GLY A C 1
ATOM 5257 O O . GLY A 1 644 ? -7.625 -35.098 -24.532 1.00 49.97 644 GLY A O 1
ATOM 5258 N N . HIS A 1 645 ? -6.701 -36.716 -23.284 1.00 54.62 645 HIS A N 1
ATOM 5259 C CA . HIS A 1 645 ? -5.681 -35.926 -22.595 1.00 54.62 645 HIS A CA 1
ATOM 5260 C C . HIS A 1 645 ? -4.339 -35.866 -23.335 1.00 54.62 645 HIS A C 1
ATOM 5262 O O . HIS A 1 645 ? -3.331 -35.442 -22.769 1.00 54.62 645 HIS A O 1
ATOM 5268 N N . THR A 1 646 ? -4.278 -36.337 -24.583 1.00 58.25 646 THR A N 1
ATOM 5269 C CA . THR A 1 646 ? -3.037 -36.288 -25.354 1.00 58.25 646 THR A CA 1
ATOM 5270 C C . THR A 1 646 ? -2.792 -34.904 -25.926 1.00 58.25 646 THR A C 1
ATOM 5272 O O . THR A 1 646 ? -3.660 -34.339 -26.588 1.00 58.25 646 THR A O 1
ATOM 5275 N N . VAL A 1 647 ? -1.572 -34.399 -25.769 1.00 61.91 647 VAL A N 1
ATOM 5276 C CA . VAL A 1 647 ? -1.107 -33.259 -26.546 1.00 61.91 647 VAL A CA 1
ATOM 5277 C C . VAL A 1 647 ? -1.008 -33.707 -28.008 1.00 61.91 647 VAL A C 1
ATOM 5279 O O . VAL A 1 647 ? -0.101 -34.445 -28.392 1.00 61.91 647 VAL A O 1
ATOM 5282 N N . LEU A 1 648 ? -2.003 -33.328 -28.815 1.00 61.72 648 LEU A N 1
ATOM 5283 C CA . LEU A 1 648 ? -2.146 -33.783 -30.206 1.00 61.72 648 LEU A CA 1
ATOM 5284 C C . LEU A 1 648 ? -1.135 -33.123 -31.155 1.00 61.72 648 LEU A C 1
ATOM 5286 O O . LEU A 1 648 ? -0.865 -33.633 -32.243 1.00 61.72 648 LEU A O 1
ATOM 5290 N N . LYS A 1 649 ? -0.578 -31.982 -30.748 1.00 74.38 649 LYS A N 1
ATOM 5291 C CA . LYS A 1 649 ? 0.376 -31.196 -31.528 1.00 74.38 649 LYS A CA 1
ATOM 5292 C C . LYS A 1 649 ? 1.806 -31.700 -31.319 1.00 74.38 649 LYS A C 1
ATOM 5294 O O . LYS A 1 649 ? 2.162 -32.229 -30.266 1.00 74.38 649 LYS A O 1
ATOM 5299 N N . LYS A 1 650 ? 2.635 -31.514 -32.346 1.00 82.25 650 LYS A N 1
ATOM 5300 C CA . LYS A 1 650 ? 4.073 -31.812 -32.327 1.00 82.25 650 LYS A CA 1
ATOM 5301 C C . LYS A 1 650 ? 4.855 -30.521 -32.117 1.00 82.25 650 LYS A C 1
ATOM 5303 O O . LYS A 1 650 ? 4.530 -29.511 -32.742 1.00 82.25 650 LYS A O 1
ATOM 5308 N N . TYR A 1 651 ? 5.883 -30.554 -31.273 1.00 82.19 651 TYR A N 1
ATOM 5309 C CA . TYR A 1 651 ? 6.636 -29.357 -30.889 1.00 82.19 651 TYR A CA 1
ATOM 5310 C C . TYR A 1 651 ? 8.089 -29.446 -31.314 1.00 82.19 651 TYR A C 1
ATOM 5312 O O . TYR A 1 651 ? 8.728 -30.487 -31.169 1.00 82.19 651 TYR A O 1
ATOM 5320 N N . ILE A 1 652 ? 8.622 -28.324 -31.796 1.00 82.12 652 ILE A N 1
ATOM 5321 C CA . ILE A 1 652 ? 10.051 -28.161 -32.060 1.00 82.12 652 ILE A CA 1
ATOM 5322 C C . ILE A 1 652 ? 10.725 -27.808 -30.728 1.00 82.12 652 ILE A C 1
ATOM 5324 O O . ILE A 1 652 ? 11.066 -26.661 -30.474 1.00 82.12 652 ILE A O 1
ATOM 5328 N N . SER A 1 653 ? 10.824 -28.788 -29.830 1.00 82.50 653 SER A N 1
ATOM 5329 C CA . SER A 1 653 ? 11.454 -28.637 -28.516 1.00 82.50 653 SER A CA 1
ATOM 5330 C C . SER A 1 653 ? 12.235 -29.906 -28.169 1.00 82.50 653 SER A C 1
ATOM 5332 O O . SER A 1 653 ? 11.701 -31.003 -28.364 1.00 82.50 653 SER A O 1
ATOM 5334 N N . PRO A 1 654 ? 13.467 -29.802 -27.634 1.00 74.69 654 PRO A N 1
ATOM 5335 C CA . PRO A 1 654 ? 14.248 -30.973 -27.226 1.00 74.69 654 PRO A CA 1
ATOM 5336 C C . PRO A 1 654 ? 13.544 -31.796 -26.133 1.00 74.69 654 PRO A C 1
ATOM 5338 O O . PRO A 1 654 ? 13.696 -33.016 -26.078 1.00 74.69 654 PRO A O 1
ATOM 5341 N N . PHE A 1 655 ? 12.703 -31.151 -25.319 1.00 80.94 655 PHE A N 1
ATOM 5342 C CA . PHE A 1 655 ? 11.950 -31.783 -24.233 1.00 80.94 655 PHE A CA 1
ATOM 5343 C C . PHE A 1 655 ? 10.721 -32.576 -24.709 1.00 80.94 655 PHE A C 1
ATOM 5345 O O . PHE A 1 655 ? 10.151 -33.352 -23.942 1.00 80.94 655 PHE A O 1
ATOM 5352 N N . TYR A 1 656 ? 10.322 -32.441 -25.981 1.00 84.69 656 TYR A N 1
ATOM 5353 C CA . TYR A 1 656 ? 9.188 -33.182 -26.546 1.00 84.69 656 TYR A CA 1
ATOM 5354 C C . TYR A 1 656 ? 9.405 -34.703 -26.514 1.00 84.69 656 TYR A C 1
ATOM 5356 O O . TYR A 1 656 ? 8.453 -35.475 -26.388 1.00 84.69 656 TYR A O 1
ATOM 5364 N N . SER A 1 657 ? 10.667 -35.137 -26.562 1.00 80.75 657 SER A N 1
ATOM 5365 C CA . SER A 1 657 ? 11.065 -36.541 -26.459 1.00 80.75 657 SER A CA 1
ATOM 5366 C C . SER A 1 657 ? 10.531 -37.229 -25.196 1.00 80.75 657 SER A C 1
ATOM 5368 O O . SER A 1 657 ? 10.091 -38.376 -25.276 1.00 80.75 657 SER A O 1
ATOM 5370 N N . CYS A 1 658 ? 10.483 -36.529 -24.055 1.00 78.25 658 CYS A N 1
ATOM 5371 C CA . CYS A 1 658 ? 9.942 -37.043 -22.793 1.00 78.25 658 CYS A CA 1
ATOM 5372 C C . CYS A 1 658 ? 8.473 -37.458 -22.939 1.00 78.25 658 CYS A C 1
ATOM 5374 O O . CYS A 1 658 ? 8.068 -38.531 -22.489 1.00 78.25 658 CYS A O 1
ATOM 5376 N N . TYR A 1 659 ? 7.687 -36.646 -23.646 1.00 84.44 659 TYR A N 1
ATOM 5377 C CA . TYR A 1 659 ? 6.288 -36.946 -23.915 1.00 84.44 659 TYR A CA 1
ATOM 5378 C C . TYR A 1 659 ? 6.124 -38.110 -24.908 1.00 84.44 659 TYR A C 1
ATOM 5380 O O . TYR A 1 659 ? 5.302 -39.000 -24.692 1.00 84.44 659 TYR A O 1
ATOM 5388 N N . VAL A 1 660 ? 6.948 -38.169 -25.963 1.00 83.38 660 VAL A N 1
ATOM 5389 C CA . VAL A 1 660 ? 6.927 -39.274 -26.945 1.00 83.38 660 VAL A CA 1
ATOM 5390 C C . VAL A 1 660 ? 7.290 -40.615 -26.297 1.00 83.38 660 VAL A C 1
ATOM 5392 O O . VAL A 1 660 ? 6.649 -41.627 -26.587 1.00 83.38 660 VAL A O 1
ATOM 5395 N N . LYS A 1 661 ? 8.259 -40.632 -25.370 1.00 78.94 661 LYS A N 1
ATOM 5396 C CA . LYS A 1 661 ? 8.598 -41.822 -24.571 1.00 78.94 661 LYS A CA 1
ATOM 5397 C C . LYS A 1 661 ? 7.374 -42.323 -23.798 1.00 78.94 661 LYS A C 1
ATOM 5399 O O . LYS A 1 661 ? 7.040 -43.503 -23.902 1.00 78.94 661 LYS A O 1
ATOM 5404 N N . ALA A 1 662 ? 6.650 -41.427 -23.121 1.00 79.88 662 ALA A N 1
ATOM 5405 C CA . ALA A 1 662 ? 5.426 -41.764 -22.388 1.00 79.88 662 ALA A CA 1
ATOM 5406 C C . ALA A 1 662 ? 4.308 -42.299 -23.305 1.00 79.88 662 ALA A C 1
ATOM 5408 O O . ALA A 1 662 ? 3.669 -43.297 -22.968 1.00 79.88 662 ALA A O 1
ATOM 5409 N N . LYS A 1 663 ? 4.113 -41.712 -24.498 1.00 80.06 663 LYS A N 1
ATOM 5410 C CA . LYS A 1 663 ? 3.166 -42.228 -25.509 1.00 80.06 663 LYS A CA 1
ATOM 5411 C C . LYS A 1 663 ? 3.474 -43.672 -25.894 1.00 80.06 663 LYS A C 1
ATOM 5413 O O . LYS A 1 663 ? 2.564 -44.497 -25.945 1.00 80.06 663 LYS A O 1
ATOM 5418 N N . ALA A 1 664 ? 4.750 -43.977 -26.108 1.00 76.12 664 ALA A N 1
ATOM 5419 C CA . ALA A 1 664 ? 5.185 -45.330 -26.412 1.00 76.12 664 ALA A CA 1
ATOM 5420 C C . ALA A 1 664 ? 5.030 -46.288 -25.211 1.00 76.12 664 ALA A C 1
ATOM 5422 O O . ALA A 1 664 ? 4.564 -47.399 -25.443 1.00 76.12 664 ALA A O 1
ATOM 5423 N N . VAL A 1 665 ? 5.292 -45.872 -23.949 1.00 73.69 665 VAL A N 1
ATOM 5424 C CA . VAL A 1 665 ? 4.952 -46.692 -22.745 1.00 73.69 665 VAL A CA 1
ATOM 5425 C C . VAL A 1 665 ? 3.474 -47.096 -22.796 1.00 73.69 665 VAL A C 1
ATOM 5427 O O . VAL A 1 665 ? 3.114 -48.239 -22.540 1.00 73.69 665 VAL A O 1
ATOM 5430 N N . CYS A 1 666 ? 2.606 -46.143 -23.138 1.00 74.00 666 CYS A N 1
ATOM 5431 C CA . CYS A 1 666 ? 1.158 -46.323 -23.106 1.00 74.00 666 CYS A CA 1
ATOM 5432 C C . CYS A 1 666 ? 0.594 -47.107 -24.308 1.00 74.00 666 CYS A C 1
ATOM 5434 O O . CYS A 1 666 ? -0.625 -47.294 -24.391 1.00 74.00 666 CYS A O 1
ATOM 5436 N N . GLY A 1 667 ? 1.452 -47.559 -25.231 1.00 69.94 667 GLY A N 1
ATOM 5437 C CA . GLY A 1 667 ? 1.067 -48.318 -26.422 1.00 69.94 667 GLY A CA 1
ATOM 5438 C C . GLY A 1 667 ? 0.432 -47.480 -27.537 1.00 69.94 667 GLY A C 1
ATOM 5439 O O . GLY A 1 667 ? -0.329 -48.017 -28.338 1.00 69.94 667 GLY A O 1
ATOM 5440 N N . LEU A 1 668 ? 0.693 -46.168 -27.585 1.00 77.06 668 LEU A N 1
ATOM 5441 C CA . LEU A 1 668 ? 0.220 -45.289 -28.662 1.00 77.06 668 LEU A CA 1
ATOM 5442 C C . LEU A 1 668 ? 1.169 -45.331 -29.872 1.00 77.06 668 LEU A C 1
ATOM 5444 O O . LEU A 1 668 ? 2.382 -45.468 -29.708 1.00 77.06 668 LEU A O 1
ATOM 5448 N N . ASP A 1 669 ? 0.636 -45.145 -31.087 1.00 78.62 669 ASP A N 1
ATOM 5449 C CA . ASP A 1 669 ? 1.474 -45.002 -32.284 1.00 78.62 669 ASP A CA 1
ATOM 5450 C C . ASP A 1 669 ? 2.264 -43.684 -32.241 1.00 78.62 669 ASP A C 1
ATOM 5452 O O . ASP A 1 669 ? 1.705 -42.587 -32.161 1.00 78.62 669 ASP A O 1
ATOM 5456 N N . VAL A 1 670 ? 3.586 -43.815 -32.313 1.00 82.62 670 VAL A N 1
ATOM 5457 C CA . VAL A 1 670 ? 4.564 -42.719 -32.274 1.00 82.62 670 VAL A CA 1
ATOM 5458 C C . VAL A 1 670 ? 5.329 -42.573 -33.593 1.00 82.62 670 VAL A C 1
ATOM 5460 O O . VAL A 1 670 ? 6.209 -41.721 -33.713 1.00 82.62 670 VAL A O 1
ATOM 5463 N N . SER A 1 671 ? 4.997 -43.364 -34.620 1.00 77.88 671 SER A N 1
ATOM 5464 C CA . SER A 1 671 ? 5.706 -43.390 -35.910 1.00 77.88 671 SER A CA 1
ATOM 5465 C C . SER A 1 671 ? 5.779 -42.007 -36.555 1.00 77.88 671 SER A C 1
ATOM 5467 O O . SER A 1 671 ? 6.834 -41.568 -37.022 1.00 77.88 671 SER A O 1
ATOM 5469 N N . SER A 1 672 ? 4.662 -41.277 -36.524 1.00 82.50 672 SER A N 1
ATOM 5470 C CA . SER A 1 672 ? 4.586 -39.930 -37.084 1.00 82.50 672 SER A CA 1
ATOM 5471 C C . SER A 1 672 ? 5.331 -38.884 -36.236 1.00 82.50 672 SER A C 1
ATOM 5473 O O . SER A 1 672 ? 5.810 -37.888 -36.786 1.00 82.50 672 SER A O 1
ATOM 5475 N N . ASP A 1 673 ? 5.437 -39.076 -34.918 1.00 83.25 673 ASP A N 1
ATOM 5476 C CA . ASP A 1 673 ? 6.176 -38.189 -34.007 1.00 83.25 673 ASP A CA 1
ATOM 5477 C C . ASP A 1 673 ? 7.684 -38.329 -34.232 1.00 83.25 673 ASP A C 1
ATOM 5479 O O . ASP A 1 673 ? 8.393 -37.335 -34.372 1.00 83.25 673 ASP A O 1
ATOM 5483 N N . ILE A 1 674 ? 8.162 -39.564 -34.403 1.00 77.56 674 ILE A N 1
ATOM 5484 C CA . ILE A 1 674 ? 9.564 -39.869 -34.714 1.00 77.56 674 ILE A CA 1
ATOM 5485 C C . ILE A 1 674 ? 9.974 -39.261 -36.057 1.00 77.56 674 ILE A C 1
ATOM 5487 O O . ILE A 1 674 ? 11.044 -38.664 -36.167 1.00 77.56 674 ILE A O 1
ATOM 5491 N N . GLN A 1 675 ? 9.136 -39.394 -37.092 1.00 79.06 675 GLN A N 1
ATOM 5492 C CA . GLN A 1 675 ? 9.406 -38.773 -38.394 1.00 79.06 675 GLN A CA 1
ATOM 5493 C C . GLN A 1 675 ? 9.503 -37.248 -38.283 1.00 79.06 675 GLN A C 1
ATOM 5495 O O . GLN A 1 675 ? 10.390 -36.642 -38.885 1.00 79.06 675 GLN A O 1
ATOM 5500 N N . PHE A 1 676 ? 8.629 -36.632 -37.485 1.00 84.06 676 PHE A N 1
ATOM 5501 C CA . PHE A 1 676 ? 8.677 -35.199 -37.220 1.00 84.06 676 PHE A CA 1
ATOM 5502 C C . PHE A 1 676 ? 9.956 -34.797 -36.476 1.00 84.06 676 PHE A C 1
ATOM 5504 O O . PHE A 1 676 ? 10.623 -33.856 -36.899 1.00 84.06 676 PHE A O 1
ATOM 5511 N N . MET A 1 677 ? 10.338 -35.516 -35.419 1.00 81.94 677 MET A N 1
ATOM 5512 C CA . MET A 1 677 ? 11.563 -35.239 -34.661 1.00 81.94 677 MET A CA 1
ATOM 5513 C C . MET A 1 677 ? 12.812 -35.360 -35.538 1.00 81.94 677 MET A C 1
ATOM 5515 O O . MET A 1 677 ? 13.636 -34.449 -35.551 1.00 81.94 677 MET A O 1
ATOM 5519 N N . LYS A 1 678 ? 12.905 -36.419 -36.355 1.00 74.00 678 LYS A N 1
ATOM 5520 C CA . LYS A 1 678 ? 13.996 -36.607 -37.326 1.00 74.00 678 LYS A CA 1
ATOM 5521 C C . LYS A 1 678 ? 14.074 -35.465 -38.337 1.00 74.00 678 LYS A C 1
ATOM 5523 O O . LYS A 1 678 ? 15.159 -34.954 -38.591 1.00 74.00 678 LYS A O 1
ATOM 5528 N N . LYS A 1 679 ? 12.930 -35.042 -38.891 1.00 80.31 679 LYS A N 1
ATOM 5529 C CA . LYS A 1 679 ? 12.857 -33.934 -39.859 1.00 80.31 679 LYS A CA 1
ATOM 5530 C C . LYS A 1 679 ? 13.325 -32.602 -39.261 1.00 80.31 679 LYS A C 1
ATOM 5532 O O . LYS A 1 679 ? 13.891 -31.792 -39.982 1.00 80.31 679 LYS A O 1
ATOM 5537 N N . ASN A 1 680 ? 13.094 -32.390 -37.967 1.00 78.25 680 ASN A N 1
ATOM 5538 C CA . ASN A 1 680 ? 13.476 -31.172 -37.250 1.00 78.25 680 ASN A CA 1
ATOM 5539 C C . ASN A 1 680 ? 14.801 -31.308 -36.477 1.00 78.25 680 ASN A C 1
ATOM 5541 O O . ASN A 1 680 ? 15.091 -30.463 -35.638 1.00 78.25 680 ASN A O 1
ATOM 5545 N N . LEU A 1 681 ? 15.594 -32.357 -36.739 1.00 74.75 681 LEU A N 1
ATOM 5546 C CA . LEU A 1 681 ? 16.895 -32.605 -36.099 1.00 74.75 681 LEU A CA 1
ATOM 5547 C C . LEU A 1 681 ? 16.844 -32.648 -34.557 1.00 74.75 681 LEU A C 1
ATOM 5549 O O . LEU A 1 681 ? 17.822 -32.342 -33.881 1.00 74.75 681 LEU A O 1
ATOM 5553 N N . LEU A 1 682 ? 15.714 -33.081 -33.994 1.00 73.44 682 LEU A N 1
ATOM 5554 C CA . LEU A 1 682 ? 15.566 -33.356 -32.566 1.00 73.44 682 LEU A CA 1
ATOM 5555 C C . LEU A 1 682 ? 16.124 -34.762 -32.289 1.00 73.44 682 LEU A C 1
ATOM 5557 O O . LEU A 1 682 ? 15.372 -35.736 -32.230 1.00 73.44 682 LEU A O 1
ATOM 5561 N N . ALA A 1 683 ? 17.452 -34.888 -32.237 1.00 57.34 683 ALA A N 1
ATOM 5562 C CA . ALA A 1 683 ? 18.131 -36.160 -31.995 1.00 57.34 683 ALA A CA 1
ATOM 5563 C C . ALA A 1 683 ? 17.939 -36.620 -30.537 1.00 57.34 683 ALA A C 1
ATOM 5565 O O . ALA A 1 683 ? 18.255 -35.883 -29.607 1.00 57.34 683 ALA A O 1
ATOM 5566 N N . ASP A 1 684 ? 17.435 -37.841 -30.345 1.00 65.50 684 ASP A N 1
ATOM 5567 C CA . ASP A 1 684 ? 17.387 -38.522 -29.046 1.00 65.50 684 ASP A CA 1
ATOM 5568 C C . ASP A 1 684 ? 17.707 -40.013 -29.259 1.00 65.50 684 ASP A C 1
ATOM 5570 O O . ASP A 1 684 ? 16.832 -40.817 -29.604 1.00 65.50 684 ASP A O 1
ATOM 5574 N N . ASP A 1 685 ? 18.983 -40.378 -29.110 1.00 57.28 685 ASP A N 1
ATOM 5575 C CA . ASP A 1 685 ? 19.451 -41.765 -29.237 1.00 57.28 685 ASP A CA 1
ATOM 5576 C C . ASP A 1 685 ? 18.814 -42.681 -28.174 1.00 57.28 685 ASP A C 1
ATOM 5578 O O . ASP A 1 685 ? 18.541 -43.857 -28.456 1.00 57.28 685 ASP A O 1
ATOM 5582 N N . ASP A 1 686 ? 18.464 -42.133 -26.999 1.00 61.28 686 ASP A N 1
ATOM 5583 C CA . ASP A 1 686 ? 17.747 -42.862 -25.948 1.00 61.28 686 ASP A CA 1
ATOM 5584 C C . ASP A 1 686 ? 16.349 -43.268 -26.440 1.00 61.28 686 ASP A C 1
ATOM 5586 O O . ASP A 1 686 ? 15.896 -44.380 -26.166 1.00 61.28 686 ASP A O 1
ATOM 5590 N N . LEU A 1 687 ? 15.659 -42.410 -27.205 1.00 66.38 687 LEU A N 1
ATOM 5591 C CA . LEU A 1 687 ? 14.334 -42.714 -27.760 1.00 66.38 687 LEU A CA 1
ATOM 5592 C C . LEU A 1 687 ? 14.388 -43.870 -28.776 1.00 66.38 687 LEU A C 1
ATOM 5594 O O . LEU A 1 687 ? 13.503 -44.726 -28.782 1.00 66.38 687 LEU A O 1
ATOM 5598 N N . LEU A 1 688 ? 15.420 -43.947 -29.621 1.00 63.25 688 LEU A N 1
ATOM 5599 C CA . LEU A 1 688 ? 15.559 -45.042 -30.594 1.00 63.25 688 LEU A CA 1
ATOM 5600 C C . LEU A 1 688 ? 15.843 -46.391 -29.920 1.00 63.25 688 LEU A C 1
ATOM 5602 O O . LEU A 1 688 ? 15.280 -47.412 -30.330 1.00 63.25 688 LEU A O 1
ATOM 5606 N N . GLY A 1 689 ? 16.692 -46.405 -28.887 1.00 60.34 689 GLY A N 1
ATOM 5607 C CA . GLY A 1 689 ? 16.911 -47.589 -28.051 1.00 60.34 689 GLY A CA 1
ATOM 5608 C C . GLY A 1 689 ? 15.643 -48.004 -27.300 1.00 60.34 689 GLY A C 1
ATOM 5609 O O . GLY A 1 689 ? 15.294 -49.187 -27.251 1.00 60.34 689 GLY A O 1
ATOM 5610 N N . TYR A 1 690 ? 14.903 -47.015 -26.797 1.00 64.62 690 TYR A N 1
ATOM 5611 C CA . TYR A 1 690 ? 13.651 -47.207 -26.079 1.00 64.62 690 TYR A CA 1
ATOM 5612 C C . TYR A 1 690 ? 12.577 -47.898 -26.934 1.00 64.62 690 TYR A C 1
ATOM 5614 O O . TYR A 1 690 ? 12.024 -48.925 -26.538 1.00 64.62 690 TYR A O 1
ATOM 5622 N N . LEU A 1 691 ? 12.336 -47.403 -28.151 1.00 66.88 691 LEU A N 1
ATOM 5623 C CA . LEU A 1 691 ? 11.287 -47.912 -29.045 1.00 66.88 691 LEU A CA 1
ATOM 5624 C C . LEU A 1 691 ? 11.509 -49.359 -29.492 1.00 66.88 691 LEU A C 1
ATOM 5626 O O . LEU A 1 691 ? 10.552 -50.125 -29.587 1.00 66.88 691 LEU A O 1
ATOM 5630 N N . LYS A 1 692 ? 12.768 -49.754 -29.730 1.00 63.28 692 LYS A N 1
ATOM 5631 C CA . LYS A 1 692 ? 13.113 -51.150 -30.052 1.00 63.28 692 LYS A CA 1
ATOM 5632 C C . LYS A 1 692 ? 12.742 -52.106 -28.923 1.00 63.28 692 LYS A C 1
ATOM 5634 O O . LYS A 1 692 ? 12.434 -53.263 -29.186 1.00 63.28 692 LYS A O 1
ATOM 5639 N N . THR A 1 693 ? 12.793 -51.623 -27.687 1.00 60.72 693 THR A N 1
ATOM 5640 C CA . THR A 1 693 ? 12.575 -52.440 -26.499 1.00 60.72 693 THR A CA 1
ATOM 5641 C C . THR A 1 693 ? 11.095 -52.554 -26.177 1.00 60.72 693 THR A C 1
ATOM 5643 O O . THR A 1 693 ? 10.592 -53.667 -26.080 1.00 60.72 693 THR A O 1
ATOM 5646 N N . VAL A 1 694 ? 10.373 -51.430 -26.122 1.00 63.69 694 VAL A N 1
ATOM 5647 C CA . VAL A 1 694 ? 8.921 -51.424 -25.873 1.00 63.69 694 VAL A CA 1
ATOM 5648 C C . VAL A 1 694 ? 8.150 -52.184 -26.951 1.00 63.69 694 VAL A C 1
ATOM 5650 O O . VAL A 1 694 ? 7.248 -52.942 -26.618 1.00 63.69 694 VAL A O 1
ATOM 5653 N N . GLY A 1 695 ? 8.540 -52.069 -28.227 1.00 60.19 695 GLY A N 1
ATOM 5654 C CA . GLY A 1 695 ? 7.888 -52.791 -29.328 1.00 60.19 695 GLY A CA 1
ATOM 5655 C C . GLY A 1 695 ? 8.006 -54.321 -29.265 1.00 60.19 695 GLY A C 1
ATOM 5656 O O . GLY A 1 695 ? 7.319 -55.005 -30.017 1.00 60.19 695 GLY A O 1
ATOM 5657 N N . CYS A 1 696 ? 8.857 -54.865 -28.388 1.00 52.72 696 CYS A N 1
ATOM 5658 C CA . CYS A 1 696 ? 9.003 -56.306 -28.175 1.00 52.72 696 CYS A CA 1
ATOM 5659 C C . CYS A 1 696 ? 8.221 -56.833 -26.960 1.00 52.72 696 CYS A C 1
ATOM 5661 O O . CYS A 1 696 ? 8.194 -58.045 -26.749 1.00 52.72 696 CYS A O 1
ATOM 5663 N N . TYR A 1 697 ? 7.600 -55.958 -26.164 1.00 55.81 697 TYR A N 1
ATOM 5664 C CA . TYR A 1 697 ? 6.748 -56.352 -25.043 1.00 55.81 697 TYR A CA 1
ATOM 5665 C C . TYR A 1 697 ? 5.277 -56.334 -25.463 1.00 55.81 697 TYR A C 1
ATOM 5667 O O . TYR A 1 697 ? 4.828 -55.435 -26.174 1.00 55.81 697 TYR A O 1
ATOM 5675 N N . SER A 1 698 ? 4.517 -57.342 -25.026 1.00 55.28 698 SER A N 1
ATOM 5676 C CA . SER A 1 698 ? 3.069 -57.358 -25.231 1.00 55.28 698 SER A CA 1
ATOM 5677 C C . SER A 1 698 ? 2.424 -56.249 -24.379 1.00 55.28 698 SER A C 1
ATOM 5679 O O . SER A 1 698 ? 2.782 -56.104 -23.203 1.00 55.28 698 SER A O 1
ATOM 5681 N N . PRO A 1 699 ? 1.451 -55.492 -24.926 1.00 53.53 699 PRO A N 1
ATOM 5682 C CA . PRO A 1 699 ? 0.701 -54.472 -24.188 1.00 53.53 699 PRO A CA 1
ATOM 5683 C C . PRO A 1 699 ? -0.120 -55.029 -23.009 1.00 53.53 699 PRO A C 1
ATOM 5685 O O . PRO A 1 699 ? -0.715 -54.251 -22.270 1.00 53.53 699 PRO A O 1
ATOM 5688 N N . GLU A 1 700 ? -0.153 -56.351 -22.826 1.00 54.19 700 GLU A N 1
ATOM 5689 C CA . GLU A 1 700 ? -0.856 -57.055 -21.747 1.00 54.19 700 GLU A CA 1
ATOM 5690 C C . GLU A 1 700 ? 0.029 -57.288 -20.507 1.00 54.19 700 GLU A C 1
ATOM 5692 O O . GLU A 1 700 ? -0.409 -57.917 -19.548 1.00 54.19 700 GLU A O 1
ATOM 5697 N N . THR A 1 701 ? 1.279 -56.808 -20.505 1.00 56.34 701 THR A N 1
ATOM 5698 C CA . THR A 1 701 ? 2.179 -56.972 -19.353 1.00 56.34 701 THR A CA 1
ATOM 5699 C C . THR A 1 701 ? 1.766 -56.012 -18.231 1.00 56.34 701 THR A C 1
ATOM 5701 O O . THR A 1 701 ? 1.913 -54.797 -18.369 1.00 56.34 701 THR A O 1
ATOM 5704 N N . GLU A 1 702 ? 1.242 -56.542 -17.123 1.00 55.00 702 GLU A N 1
ATOM 5705 C CA . GLU A 1 702 ? 0.893 -55.743 -15.942 1.00 55.00 702 GLU A CA 1
ATOM 5706 C C . GLU A 1 702 ? 2.147 -55.096 -15.336 1.00 55.00 702 GLU A C 1
ATOM 5708 O O . GLU A 1 702 ? 3.124 -55.771 -15.007 1.00 55.00 702 GLU A O 1
ATOM 5713 N N . VAL A 1 703 ? 2.119 -53.769 -15.192 1.00 59.03 703 VAL A N 1
ATOM 5714 C CA . VAL A 1 703 ? 3.136 -53.022 -14.444 1.00 59.03 703 VAL A CA 1
ATOM 5715 C C . VAL A 1 703 ? 2.722 -53.013 -12.976 1.00 59.03 703 VAL A C 1
ATOM 5717 O O . VAL A 1 703 ? 1.629 -52.556 -12.649 1.00 59.03 703 VAL A O 1
ATOM 5720 N N . CYS A 1 704 ? 3.581 -53.508 -12.088 1.00 56.19 704 CYS A N 1
ATOM 5721 C CA . CYS A 1 704 ? 3.242 -53.738 -10.683 1.00 56.19 704 CYS A CA 1
ATOM 5722 C C . CYS A 1 704 ? 3.493 -52.516 -9.779 1.00 56.19 704 CYS A C 1
ATOM 5724 O O . CYS A 1 704 ? 2.947 -52.442 -8.679 1.00 56.19 704 CYS A O 1
ATOM 5726 N N . SER A 1 705 ? 4.310 -51.553 -10.213 1.00 69.62 705 SER A N 1
ATOM 5727 C CA . SER A 1 705 ? 4.826 -50.465 -9.383 1.00 69.62 705 SER A CA 1
ATOM 5728 C C . SER A 1 705 ? 4.401 -49.089 -9.885 1.00 69.62 705 SER A C 1
ATOM 5730 O O . SER A 1 705 ? 4.974 -48.502 -10.809 1.00 69.62 705 SER A O 1
ATOM 5732 N N . SER A 1 706 ? 3.411 -48.526 -9.195 1.00 64.88 706 SER A N 1
ATOM 5733 C CA . SER A 1 706 ? 2.915 -47.173 -9.441 1.00 64.88 706 SER A CA 1
ATOM 5734 C C . SER A 1 706 ? 3.960 -46.092 -9.202 1.00 64.88 706 SER A C 1
ATOM 5736 O O . SER A 1 706 ? 4.000 -45.104 -9.932 1.00 64.88 706 SER A O 1
ATOM 5738 N N . SER A 1 707 ? 4.858 -46.293 -8.237 1.00 68.88 707 SER A N 1
ATOM 5739 C CA . SER A 1 707 ? 5.925 -45.338 -7.945 1.00 68.88 707 SER A CA 1
ATOM 5740 C C . SER A 1 707 ? 6.923 -45.224 -9.098 1.00 68.88 707 SER A C 1
ATOM 5742 O O . SER A 1 707 ? 7.374 -44.123 -9.396 1.00 68.88 707 SER A O 1
ATOM 5744 N N . ILE A 1 708 ? 7.253 -46.321 -9.782 1.00 70.88 708 ILE A N 1
ATOM 5745 C CA . ILE A 1 708 ? 8.196 -46.307 -10.910 1.00 70.88 708 ILE A CA 1
ATOM 5746 C C . ILE A 1 708 ? 7.593 -45.552 -12.100 1.00 70.88 708 ILE A C 1
ATOM 5748 O O . ILE A 1 708 ? 8.271 -44.733 -12.718 1.00 70.88 708 ILE A O 1
ATOM 5752 N N . LEU A 1 709 ? 6.307 -45.779 -12.376 1.00 67.81 709 LEU A N 1
ATOM 5753 C CA . LEU A 1 709 ? 5.580 -45.125 -13.465 1.00 67.81 709 LEU A CA 1
ATOM 5754 C C . LEU A 1 709 ? 5.406 -43.617 -13.250 1.00 67.81 709 LEU A C 1
ATOM 5756 O O . LEU A 1 709 ? 5.597 -42.841 -14.183 1.00 67.81 709 LEU A O 1
ATOM 5760 N N . LEU A 1 710 ? 5.089 -43.191 -12.024 1.00 66.94 710 LEU A N 1
ATOM 5761 C CA . LEU A 1 710 ? 4.950 -41.769 -11.685 1.00 66.94 710 LEU A CA 1
ATOM 5762 C C . LEU A 1 710 ? 6.276 -41.004 -11.774 1.00 66.94 710 LEU A C 1
ATOM 5764 O O . LEU A 1 710 ? 6.282 -39.809 -12.058 1.00 66.94 710 LEU A O 1
ATOM 5768 N N . ASN A 1 711 ? 7.395 -41.700 -11.568 1.00 70.00 711 ASN A N 1
ATOM 5769 C CA . ASN A 1 711 ? 8.734 -41.125 -11.649 1.00 70.00 711 ASN A CA 1
ATOM 5770 C C . ASN A 1 711 ? 9.394 -41.309 -13.026 1.00 70.00 711 ASN A C 1
ATOM 5772 O O . ASN A 1 711 ? 10.596 -41.086 -13.164 1.00 70.00 711 ASN A O 1
ATOM 5776 N N . PHE A 1 712 ? 8.658 -41.749 -14.049 1.00 71.56 712 PHE A N 1
ATOM 5777 C CA . PHE A 1 712 ? 9.231 -41.989 -15.370 1.00 71.56 712 PHE A CA 1
ATOM 5778 C C . PHE A 1 712 ? 9.762 -40.705 -16.018 1.00 71.56 712 PHE A C 1
ATOM 5780 O O . PHE A 1 712 ? 9.046 -39.713 -16.147 1.00 71.56 712 PHE A O 1
ATOM 5787 N N . GLY A 1 713 ? 11.018 -40.743 -16.469 1.00 64.38 713 GLY A N 1
ATOM 5788 C CA . GLY A 1 713 ? 11.677 -39.613 -17.129 1.00 64.38 713 GLY A CA 1
ATOM 5789 C C . GLY A 1 713 ? 12.265 -38.584 -16.162 1.00 64.38 713 GLY A C 1
ATOM 5790 O O . GLY A 1 713 ? 12.871 -37.613 -16.614 1.00 64.38 713 GLY A O 1
ATOM 5791 N N . ILE A 1 714 ? 12.139 -38.800 -14.849 1.00 73.50 714 ILE A N 1
ATOM 5792 C CA . ILE A 1 714 ? 12.828 -38.007 -13.829 1.00 73.50 714 ILE A CA 1
ATOM 5793 C C . ILE A 1 714 ? 14.256 -38.542 -13.698 1.00 73.50 714 ILE A C 1
ATOM 5795 O O . ILE A 1 714 ? 14.460 -39.702 -13.345 1.00 73.50 714 ILE A O 1
ATOM 5799 N N . ARG A 1 715 ? 15.253 -37.703 -13.992 1.00 77.25 715 ARG A N 1
ATOM 5800 C CA . ARG A 1 715 ? 16.674 -38.036 -13.818 1.00 77.25 715 ARG A CA 1
ATOM 5801 C C . ARG A 1 715 ? 17.029 -37.954 -12.326 1.00 77.25 715 ARG A C 1
ATOM 5803 O O . ARG A 1 715 ? 17.293 -36.870 -11.825 1.00 77.25 715 ARG A O 1
ATOM 5810 N N . ASP A 1 716 ? 16.996 -39.085 -11.625 1.00 78.69 716 ASP A N 1
ATOM 5811 C CA . ASP A 1 716 ? 17.366 -39.217 -10.212 1.00 78.69 716 ASP A CA 1
ATOM 5812 C C . ASP A 1 716 ? 17.880 -40.640 -9.923 1.00 78.69 716 ASP A C 1
ATOM 5814 O O . ASP A 1 716 ? 17.155 -41.642 -9.974 1.00 78.69 716 ASP A O 1
ATOM 5818 N N . ASN A 1 717 ? 19.162 -40.724 -9.571 1.00 84.19 717 ASN A N 1
ATOM 5819 C CA . ASN A 1 717 ? 19.835 -41.982 -9.260 1.00 84.19 717 ASN A CA 1
ATOM 5820 C C . ASN A 1 717 ? 19.278 -42.694 -8.017 1.00 84.19 717 ASN A C 1
ATOM 5822 O O . ASN A 1 717 ? 19.341 -43.922 -7.936 1.00 84.19 717 ASN A O 1
ATOM 5826 N N . SER A 1 718 ? 18.732 -41.957 -7.046 1.00 84.50 718 SER A N 1
ATOM 5827 C CA . SER A 1 718 ? 18.174 -42.535 -5.821 1.00 84.50 718 SER A CA 1
ATOM 5828 C C . SER A 1 718 ? 16.917 -43.359 -6.111 1.00 84.50 718 SER A C 1
ATOM 5830 O O . SER A 1 718 ? 16.735 -44.444 -5.552 1.00 84.50 718 SER A O 1
ATOM 5832 N N . ILE A 1 719 ? 16.097 -42.897 -7.060 1.00 82.19 719 ILE A N 1
ATOM 5833 C CA . ILE A 1 719 ? 14.895 -43.590 -7.533 1.00 82.19 719 ILE A CA 1
ATOM 5834 C C . ILE A 1 719 ? 15.280 -44.902 -8.214 1.00 82.19 719 ILE A C 1
ATOM 5836 O O . ILE A 1 719 ? 14.630 -45.922 -7.968 1.00 82.19 719 ILE A O 1
ATOM 5840 N N . PHE A 1 720 ? 16.345 -44.888 -9.024 1.00 84.00 720 PHE A N 1
ATOM 5841 C CA . PHE A 1 720 ? 16.883 -46.093 -9.651 1.00 84.00 720 PHE A CA 1
ATOM 5842 C C . PHE A 1 720 ? 17.283 -47.120 -8.590 1.00 84.00 720 PHE A C 1
ATOM 5844 O O . PHE A 1 720 ? 16.682 -48.187 -8.511 1.00 84.00 720 PHE A O 1
ATOM 5851 N N . VAL A 1 721 ? 18.234 -46.778 -7.715 1.00 86.38 721 VAL A N 1
ATOM 5852 C CA . VAL A 1 721 ? 18.796 -47.721 -6.732 1.00 86.38 721 VAL A CA 1
ATOM 5853 C C . VAL A 1 721 ? 17.722 -48.278 -5.795 1.00 86.38 721 VAL A C 1
ATOM 5855 O O . VAL A 1 721 ? 17.718 -49.472 -5.501 1.00 86.38 721 VAL A O 1
ATOM 5858 N N . LYS A 1 722 ? 16.775 -47.439 -5.357 1.00 85.50 722 LYS A N 1
ATOM 5859 C CA . LYS A 1 722 ? 15.714 -47.836 -4.424 1.00 85.50 722 LYS A CA 1
ATOM 5860 C C . LYS A 1 722 ? 14.732 -48.843 -5.022 1.00 85.50 722 LYS A C 1
ATOM 5862 O O . LYS A 1 722 ? 14.324 -49.770 -4.328 1.00 85.50 722 LYS A O 1
ATOM 5867 N N . ASN A 1 723 ? 14.314 -48.644 -6.272 1.00 83.44 723 ASN A N 1
ATOM 5868 C CA . ASN A 1 723 ? 13.205 -49.403 -6.856 1.00 83.44 723 ASN A CA 1
ATOM 5869 C C . ASN A 1 723 ? 13.661 -50.581 -7.729 1.00 83.44 723 ASN A C 1
ATOM 5871 O O . ASN A 1 723 ? 12.875 -51.488 -7.989 1.00 83.44 723 ASN A O 1
ATOM 5875 N N . PHE A 1 724 ? 14.924 -50.603 -8.158 1.00 85.81 724 PHE A N 1
ATOM 5876 C CA . PHE A 1 724 ? 15.446 -51.621 -9.071 1.00 85.81 724 PHE A CA 1
ATOM 5877 C C . PHE A 1 724 ? 15.427 -53.072 -8.535 1.00 85.81 724 PHE A C 1
ATOM 5879 O O . PHE A 1 724 ? 15.072 -53.971 -9.299 1.00 85.81 724 PHE A O 1
ATOM 5886 N N . PRO A 1 725 ? 15.763 -53.363 -7.258 1.00 81.69 725 PRO A N 1
ATOM 5887 C CA . PRO A 1 725 ? 15.881 -54.746 -6.776 1.00 81.69 725 PRO A CA 1
ATOM 5888 C C . PRO A 1 725 ? 14.579 -55.563 -6.800 1.00 81.69 725 PRO A C 1
ATOM 5890 O O . PRO A 1 725 ? 14.637 -56.785 -6.923 1.00 81.69 725 PRO A O 1
ATOM 5893 N N . GLY A 1 726 ? 13.423 -54.905 -6.672 1.00 74.38 726 GLY A N 1
ATOM 5894 C CA . GLY A 1 726 ? 12.098 -55.542 -6.640 1.00 74.38 726 GLY A CA 1
ATOM 5895 C C . GLY A 1 726 ? 11.286 -55.381 -7.926 1.00 74.38 726 GLY A C 1
ATOM 5896 O O . GLY A 1 726 ? 10.133 -55.799 -7.964 1.00 74.38 726 GLY A O 1
ATOM 5897 N N . ALA A 1 727 ? 11.865 -54.755 -8.949 1.00 78.00 727 ALA A N 1
ATOM 5898 C CA . ALA A 1 727 ? 11.189 -54.445 -10.199 1.00 78.00 727 ALA A CA 1
ATOM 5899 C C . ALA A 1 727 ? 11.127 -55.664 -11.142 1.00 78.00 727 ALA A C 1
ATOM 5901 O O . ALA A 1 727 ? 12.065 -56.461 -11.226 1.00 78.00 727 ALA A O 1
ATOM 5902 N N . SER A 1 728 ? 10.031 -55.787 -11.887 1.00 73.44 728 SER A N 1
ATOM 5903 C CA . SER A 1 728 ? 9.914 -56.660 -13.063 1.00 73.44 728 SER A CA 1
ATOM 5904 C C . SER A 1 728 ? 10.894 -56.243 -14.169 1.00 73.44 728 SER A C 1
ATOM 5906 O O . SER A 1 728 ? 11.411 -55.128 -14.163 1.00 73.44 728 SER A O 1
ATOM 5908 N N . ASP A 1 729 ? 11.142 -57.101 -15.162 1.00 71.12 729 ASP A N 1
ATOM 5909 C CA . ASP A 1 729 ? 12.076 -56.788 -16.260 1.00 71.12 729 ASP A CA 1
ATOM 5910 C C . ASP A 1 729 ? 11.674 -55.525 -17.044 1.00 71.12 729 ASP A C 1
ATOM 5912 O O . ASP A 1 729 ? 12.529 -54.736 -17.453 1.00 71.12 729 ASP A O 1
ATOM 5916 N N . PHE A 1 730 ? 10.368 -55.290 -17.200 1.00 70.31 730 PHE A N 1
ATOM 5917 C CA . PHE A 1 730 ? 9.848 -54.074 -17.821 1.00 70.31 730 PHE A CA 1
ATOM 5918 C C . PHE A 1 730 ? 10.073 -52.835 -16.942 1.00 70.31 730 PHE A C 1
ATOM 5920 O O . PHE A 1 730 ? 10.510 -51.794 -17.424 1.00 70.31 730 PHE A O 1
ATOM 5927 N N . GLU A 1 731 ? 9.841 -52.941 -15.635 1.00 72.94 731 GLU A N 1
ATOM 5928 C CA . GLU A 1 731 ? 10.079 -51.844 -14.692 1.00 72.94 731 GLU A CA 1
ATOM 5929 C C . GLU A 1 731 ? 11.566 -51.522 -14.540 1.00 72.94 731 GLU A C 1
ATOM 5931 O O . GLU A 1 731 ? 11.942 -50.353 -14.515 1.00 72.94 731 GLU A O 1
ATOM 5936 N N . LYS A 1 732 ? 12.432 -52.539 -14.503 1.00 78.38 732 LYS A N 1
ATOM 5937 C CA . LYS A 1 732 ? 13.890 -52.367 -14.541 1.00 78.38 732 LYS A CA 1
ATOM 5938 C C . LYS A 1 732 ? 14.318 -51.649 -15.813 1.00 78.38 732 LYS A C 1
ATOM 5940 O O . LYS A 1 732 ? 15.153 -50.750 -15.758 1.00 78.38 732 LYS A O 1
ATOM 5945 N N . PHE A 1 733 ? 13.710 -52.004 -16.947 1.00 72.94 733 PHE A N 1
ATOM 5946 C CA . PHE A 1 733 ? 13.917 -51.299 -18.204 1.00 72.94 733 PHE A CA 1
ATOM 5947 C C . PHE A 1 733 ? 13.530 -49.814 -18.107 1.00 72.94 733 PHE A C 1
ATOM 5949 O O . PHE A 1 733 ? 14.341 -48.959 -18.458 1.00 72.94 733 PHE A O 1
ATOM 5956 N N . ILE A 1 734 ? 12.341 -49.499 -17.583 1.00 72.44 734 ILE A N 1
ATOM 5957 C CA . ILE A 1 734 ? 11.878 -48.119 -17.358 1.00 72.44 734 ILE A CA 1
ATOM 5958 C C . ILE A 1 734 ? 12.844 -47.355 -16.444 1.00 72.44 734 ILE A C 1
ATOM 5960 O O . ILE A 1 734 ? 13.201 -46.213 -16.734 1.00 72.44 734 ILE A O 1
ATOM 5964 N N . LEU A 1 735 ? 13.312 -47.987 -15.367 1.00 77.38 735 LEU A N 1
ATOM 5965 C CA . LEU A 1 735 ? 14.207 -47.359 -14.400 1.00 77.38 735 LEU A CA 1
ATOM 5966 C C . LEU A 1 735 ? 15.532 -46.908 -15.024 1.00 77.38 735 LEU A C 1
ATOM 5968 O O . LEU A 1 735 ? 16.031 -45.853 -14.639 1.00 77.38 735 LEU A O 1
ATOM 5972 N N . PHE A 1 736 ? 16.087 -47.614 -16.018 1.00 75.44 736 PHE A N 1
ATOM 5973 C CA . PHE A 1 736 ? 17.329 -47.179 -16.681 1.00 75.44 736 PHE A CA 1
ATOM 5974 C C . PHE A 1 736 ? 17.238 -45.762 -17.286 1.00 75.44 736 PHE A C 1
ATOM 5976 O O . PHE A 1 736 ? 18.258 -45.074 -17.382 1.00 75.44 736 PHE A O 1
ATOM 5983 N N . PHE A 1 737 ? 16.035 -45.285 -17.631 1.00 70.19 737 PHE A N 1
ATOM 5984 C CA . PHE A 1 737 ? 15.812 -43.926 -18.148 1.00 70.19 737 PHE A CA 1
ATOM 5985 C C . PHE A 1 737 ? 15.845 -42.843 -17.069 1.00 70.19 737 PHE A C 1
ATOM 5987 O O . PHE A 1 737 ? 16.057 -41.672 -17.386 1.00 70.19 737 PHE A O 1
ATOM 5994 N N . ASN A 1 738 ? 15.720 -43.232 -15.803 1.00 75.69 738 ASN A N 1
ATOM 5995 C CA . ASN A 1 738 ? 15.799 -42.328 -14.663 1.00 75.69 738 ASN A CA 1
ATOM 5996 C C . ASN A 1 738 ? 17.247 -42.122 -14.184 1.00 75.69 738 ASN A C 1
ATOM 5998 O O . ASN A 1 738 ? 17.487 -41.300 -13.307 1.00 75.69 738 ASN A O 1
ATOM 6002 N N . ILE A 1 739 ? 18.234 -42.824 -14.761 1.00 77.69 739 ILE A N 1
ATOM 6003 C CA . ILE A 1 739 ? 19.648 -42.641 -14.407 1.00 77.69 739 ILE A CA 1
ATOM 6004 C C . ILE A 1 739 ? 20.132 -41.279 -14.909 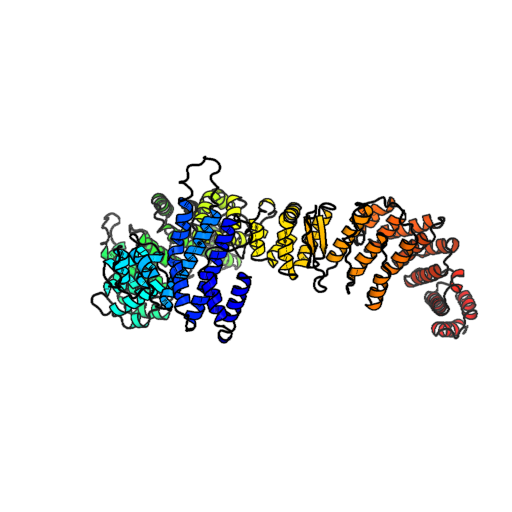1.00 77.69 739 ILE A C 1
ATOM 6006 O O . ILE A 1 739 ? 20.237 -41.048 -16.122 1.00 77.69 739 ILE A O 1
ATOM 6010 N N . GLU A 1 740 ? 20.496 -40.415 -13.968 1.00 78.31 740 GLU A N 1
ATOM 6011 C CA . GLU A 1 740 ? 21.154 -39.135 -14.216 1.00 78.31 740 GLU A CA 1
ATOM 6012 C C . GLU A 1 740 ? 22.633 -39.356 -14.570 1.00 78.31 740 GLU A C 1
ATOM 6014 O O . GLU A 1 740 ? 23.091 -38.961 -15.641 1.00 78.31 740 GLU A O 1
ATOM 6019 N N . HIS A 1 741 ? 23.364 -40.091 -13.727 1.00 82.00 741 HIS A N 1
ATOM 6020 C CA . HIS A 1 741 ? 24.774 -40.446 -13.932 1.00 82.00 741 HIS A CA 1
ATOM 6021 C C . HIS A 1 741 ? 25.081 -41.847 -13.382 1.00 82.00 741 HIS A C 1
ATOM 6023 O O . HIS A 1 741 ? 24.454 -42.289 -12.427 1.00 82.00 741 HIS A O 1
ATOM 6029 N N . VAL A 1 742 ? 26.051 -42.570 -13.950 1.00 82.06 742 VAL A N 1
ATOM 6030 C CA . VAL A 1 742 ? 26.374 -43.936 -13.495 1.00 82.06 742 VAL A CA 1
ATOM 6031 C C . VAL A 1 742 ? 27.282 -43.888 -12.261 1.00 82.06 742 VAL A C 1
ATOM 6033 O O . VAL A 1 742 ? 28.482 -43.637 -12.370 1.00 82.06 742 VAL A O 1
ATOM 6036 N N . SER A 1 743 ? 26.705 -44.114 -11.078 1.00 86.62 743 SER A N 1
ATOM 6037 C CA . SER A 1 743 ? 27.448 -44.312 -9.825 1.00 86.62 743 SER A CA 1
ATOM 6038 C C . SER A 1 743 ? 27.974 -45.752 -9.703 1.00 86.62 743 SER A C 1
ATOM 6040 O O . SER A 1 743 ? 27.585 -46.629 -10.475 1.00 86.62 743 SER A O 1
ATOM 6042 N N . LYS A 1 744 ? 28.840 -46.023 -8.712 1.00 85.75 744 LYS A N 1
ATOM 6043 C CA . LYS A 1 744 ? 29.344 -47.386 -8.447 1.00 85.75 744 LYS A CA 1
ATOM 6044 C C . LYS A 1 744 ? 28.217 -48.385 -8.164 1.00 85.75 744 LYS A C 1
ATOM 6046 O O . LYS A 1 744 ? 28.277 -49.508 -8.646 1.00 85.75 744 LYS A O 1
ATOM 6051 N N . ASP A 1 745 ? 27.186 -47.969 -7.432 1.00 85.81 745 ASP A N 1
ATOM 6052 C CA . ASP A 1 745 ? 26.051 -48.840 -7.103 1.00 85.81 745 ASP A CA 1
ATOM 6053 C C . ASP A 1 745 ? 25.246 -49.201 -8.357 1.00 85.81 745 ASP A C 1
ATOM 6055 O O . ASP A 1 745 ? 24.865 -50.353 -8.550 1.00 85.81 745 ASP A O 1
ATOM 6059 N N . ILE A 1 746 ? 25.046 -48.230 -9.253 1.00 88.31 746 ILE A N 1
ATOM 6060 C CA . ILE A 1 746 ? 24.365 -48.439 -10.536 1.00 88.31 746 ILE A CA 1
ATOM 6061 C C . ILE A 1 746 ? 25.197 -49.348 -11.449 1.00 88.31 746 ILE A C 1
ATOM 6063 O O . ILE A 1 746 ? 24.642 -50.243 -12.081 1.00 88.31 746 ILE A O 1
ATOM 6067 N N . ASP A 1 747 ? 26.518 -49.157 -11.494 1.00 86.56 747 ASP A N 1
ATOM 6068 C CA . ASP A 1 747 ? 27.440 -50.011 -12.251 1.00 86.56 747 ASP A CA 1
ATOM 6069 C C . ASP A 1 747 ? 27.382 -51.477 -11.787 1.00 86.56 747 ASP A C 1
ATOM 6071 O O . ASP A 1 747 ? 27.247 -52.384 -12.612 1.00 86.56 747 ASP A O 1
ATOM 6075 N N . ILE A 1 748 ? 27.395 -51.713 -10.468 1.00 88.38 748 ILE A N 1
ATOM 6076 C CA . ILE A 1 748 ? 27.233 -53.054 -9.882 1.00 88.38 748 ILE A CA 1
ATOM 6077 C C . ILE A 1 748 ? 25.888 -53.654 -10.295 1.00 88.38 748 ILE A C 1
ATOM 6079 O O . ILE A 1 748 ? 25.850 -54.778 -10.787 1.00 88.38 748 ILE A O 1
ATOM 6083 N N . ILE A 1 749 ? 24.796 -52.891 -10.173 1.00 89.38 749 ILE A N 1
ATOM 6084 C CA . ILE A 1 749 ? 23.453 -53.340 -10.560 1.00 89.38 749 ILE A CA 1
ATOM 6085 C C . ILE A 1 749 ? 23.401 -53.735 -12.045 1.00 89.38 749 ILE A C 1
ATOM 6087 O O . ILE A 1 749 ? 22.874 -54.798 -12.377 1.00 89.38 749 ILE A O 1
ATOM 6091 N N . ILE A 1 750 ? 23.963 -52.917 -12.944 1.00 87.38 750 ILE A N 1
ATOM 6092 C CA . ILE A 1 750 ? 24.010 -53.207 -14.386 1.00 87.38 750 ILE A CA 1
ATOM 6093 C C . ILE A 1 750 ? 24.772 -54.511 -14.639 1.00 87.38 750 ILE A C 1
ATOM 6095 O O . ILE A 1 750 ? 24.265 -55.400 -15.328 1.00 87.38 750 ILE A O 1
ATOM 6099 N N . LYS A 1 751 ? 25.981 -54.643 -14.079 1.00 89.56 751 LYS A N 1
ATOM 6100 C CA . LYS A 1 751 ? 26.838 -55.822 -14.266 1.00 89.56 751 LYS A CA 1
ATOM 6101 C C . LYS A 1 751 ? 26.180 -57.084 -13.700 1.00 89.56 751 LYS A C 1
ATOM 6103 O O . LYS A 1 751 ? 26.165 -58.107 -14.384 1.00 89.56 751 LYS A O 1
ATOM 6108 N N . ASP A 1 752 ? 25.563 -57.009 -12.525 1.00 88.12 752 ASP A N 1
ATOM 6109 C CA . ASP A 1 752 ? 24.839 -58.127 -11.912 1.00 88.12 752 ASP A CA 1
ATOM 6110 C C . ASP A 1 752 ? 23.640 -58.574 -12.753 1.00 88.12 752 ASP A C 1
ATOM 6112 O O . ASP A 1 752 ? 23.416 -59.774 -12.926 1.00 88.12 752 ASP A O 1
ATOM 6116 N N . GLU A 1 753 ? 22.872 -57.641 -13.319 1.00 86.62 753 GLU A N 1
ATOM 6117 C CA . GLU A 1 753 ? 21.748 -57.999 -14.188 1.00 86.62 753 GLU A CA 1
ATOM 6118 C C . GLU A 1 753 ? 22.201 -58.634 -15.496 1.00 86.62 753 GLU A C 1
ATOM 6120 O O . GLU A 1 753 ? 21.561 -59.584 -15.951 1.00 86.62 753 GLU A O 1
ATOM 6125 N N . ILE A 1 754 ? 23.319 -58.185 -16.069 1.00 87.88 754 ILE A N 1
ATOM 6126 C CA . ILE A 1 754 ? 23.933 -58.868 -17.212 1.00 87.88 754 ILE A CA 1
ATOM 6127 C C . ILE A 1 754 ? 24.280 -60.302 -16.813 1.00 87.88 754 ILE A C 1
ATOM 6129 O O . ILE A 1 754 ? 23.858 -61.241 -17.486 1.00 87.88 754 ILE A O 1
ATOM 6133 N N . MET A 1 755 ? 24.970 -60.491 -15.685 1.00 86.00 755 MET A N 1
ATOM 6134 C CA . MET A 1 755 ? 25.375 -61.816 -15.207 1.00 86.00 755 MET A CA 1
ATOM 6135 C C . MET A 1 755 ? 24.187 -62.756 -14.981 1.00 86.00 755 MET A C 1
ATOM 6137 O O . MET A 1 755 ? 24.248 -63.924 -15.374 1.00 86.00 755 MET A O 1
ATOM 6141 N N . LYS A 1 756 ? 23.092 -62.258 -14.396 1.00 83.69 756 LYS A N 1
ATOM 6142 C CA . LYS A 1 756 ? 21.854 -63.029 -14.204 1.00 83.69 756 LYS A CA 1
ATOM 6143 C C . LYS A 1 756 ? 21.197 -63.401 -15.534 1.00 83.69 756 LYS A C 1
ATOM 6145 O O . LYS A 1 756 ? 20.731 -64.529 -15.688 1.00 83.69 756 LYS A O 1
ATOM 6150 N N . ASN A 1 757 ? 21.167 -62.477 -16.496 1.00 81.38 757 ASN A N 1
ATOM 6151 C CA . ASN A 1 757 ? 20.387 -62.635 -17.725 1.00 81.38 757 ASN A CA 1
ATOM 6152 C C . ASN A 1 757 ? 21.134 -63.301 -18.883 1.00 81.38 757 ASN A C 1
ATOM 6154 O O . ASN A 1 757 ? 20.506 -63.652 -19.878 1.00 81.38 757 ASN A O 1
ATOM 6158 N N . LEU A 1 758 ? 22.431 -63.579 -18.743 1.00 81.50 758 LEU A N 1
ATOM 6159 C CA . LEU A 1 758 ? 23.212 -64.333 -19.733 1.00 81.50 758 LEU A CA 1
ATOM 6160 C C . LEU A 1 758 ? 22.663 -65.735 -20.044 1.00 81.50 758 LEU A C 1
ATOM 6162 O O . LEU A 1 758 ? 22.940 -66.271 -21.112 1.00 81.50 758 LEU A O 1
ATOM 6166 N N . LYS A 1 759 ? 21.897 -66.338 -19.125 1.00 70.62 759 LYS A N 1
ATOM 6167 C CA . LYS A 1 759 ? 21.268 -67.663 -19.298 1.00 70.62 759 LYS A CA 1
ATOM 6168 C C . LYS A 1 759 ? 19.767 -67.594 -19.619 1.00 70.62 759 LYS A C 1
ATOM 6170 O O . LYS A 1 759 ? 19.129 -68.637 -19.728 1.00 70.62 759 LYS A O 1
ATOM 6175 N N . ASN A 1 760 ? 19.198 -66.393 -19.722 1.00 66.81 760 ASN A N 1
ATOM 6176 C CA . ASN A 1 760 ? 17.755 -66.152 -19.811 1.00 66.81 760 ASN A CA 1
ATOM 6177 C C . ASN A 1 760 ? 17.317 -65.977 -21.288 1.00 66.81 760 ASN A C 1
ATOM 6179 O O . ASN A 1 760 ? 18.111 -65.501 -22.101 1.00 66.81 760 ASN A O 1
ATOM 6183 N N . PRO A 1 761 ? 16.071 -66.319 -21.684 1.00 58.09 761 PRO A N 1
ATOM 6184 C CA . PRO A 1 761 ? 15.641 -66.252 -23.081 1.00 58.09 761 PRO A CA 1
ATOM 6185 C C . PRO A 1 761 ? 15.343 -64.823 -23.571 1.00 58.09 761 PRO A C 1
ATOM 6187 O O . PRO A 1 761 ? 15.222 -64.617 -24.779 1.00 58.09 761 PRO A O 1
ATOM 6190 N N . ASN A 1 762 ? 15.267 -63.818 -22.685 1.00 68.81 762 ASN A N 1
ATOM 6191 C CA . ASN A 1 762 ? 15.025 -62.422 -23.069 1.00 68.81 762 ASN A CA 1
ATOM 6192 C C . ASN A 1 762 ? 16.308 -61.744 -23.594 1.00 68.81 762 ASN A C 1
ATOM 6194 O O . ASN A 1 762 ? 16.919 -60.888 -22.948 1.00 68.81 762 ASN A O 1
ATOM 6198 N N . ARG A 1 763 ? 16.720 -62.146 -24.804 1.00 70.94 763 ARG A N 1
ATOM 6199 C CA . ARG A 1 763 ? 17.925 -61.650 -25.496 1.00 70.94 763 ARG A CA 1
ATOM 6200 C C . ARG A 1 763 ? 17.929 -60.132 -25.680 1.00 70.94 763 ARG A C 1
ATOM 6202 O O . ARG A 1 763 ? 18.994 -59.521 -25.715 1.00 70.94 763 ARG A O 1
ATOM 6209 N N . LEU A 1 764 ? 16.751 -59.521 -25.791 1.00 66.31 764 LEU A N 1
ATOM 6210 C CA . LEU A 1 764 ? 16.606 -58.086 -25.997 1.00 66.31 764 LEU A CA 1
ATOM 6211 C C . LEU A 1 764 ? 16.883 -57.286 -24.720 1.00 66.31 764 LEU A C 1
ATOM 6213 O O . LEU A 1 764 ? 17.619 -56.303 -24.773 1.00 66.31 764 LEU A O 1
ATOM 6217 N N . TYR A 1 765 ? 16.343 -57.725 -23.580 1.00 72.62 765 TYR A N 1
ATOM 6218 C CA . TYR A 1 765 ? 16.626 -57.105 -22.285 1.00 72.62 765 TYR A CA 1
ATOM 6219 C C . TYR A 1 765 ? 18.119 -57.182 -21.954 1.00 72.62 765 TYR A C 1
ATOM 6221 O O . TYR A 1 765 ? 18.738 -56.165 -21.647 1.00 72.62 765 TYR A O 1
ATOM 6229 N N . LEU A 1 766 ? 18.732 -58.354 -22.156 1.00 80.38 766 LEU A N 1
ATOM 6230 C CA . LEU A 1 766 ? 20.176 -58.527 -22.005 1.00 80.38 766 LEU A CA 1
ATOM 6231 C C . LEU A 1 766 ? 20.965 -57.561 -22.904 1.00 80.38 766 LEU A C 1
ATOM 6233 O O . LEU A 1 766 ? 21.904 -56.916 -22.439 1.00 80.38 766 LEU A O 1
ATOM 6237 N N . ARG A 1 767 ? 20.558 -57.401 -24.170 1.00 77.81 767 ARG A N 1
ATOM 6238 C CA . ARG A 1 767 ? 21.173 -56.440 -25.098 1.00 77.81 767 ARG A CA 1
ATOM 6239 C C . ARG A 1 767 ? 21.095 -55.001 -24.579 1.00 77.81 767 ARG A C 1
ATOM 6241 O O . ARG A 1 767 ? 22.052 -54.253 -24.745 1.00 77.81 767 ARG A O 1
ATOM 6248 N N . MET A 1 768 ? 19.994 -54.615 -23.935 1.00 72.62 768 MET A N 1
ATOM 6249 C CA . MET A 1 768 ? 19.834 -53.283 -23.341 1.00 72.62 768 MET A CA 1
ATOM 6250 C C . MET A 1 768 ? 20.702 -53.084 -22.102 1.00 72.62 768 MET A C 1
ATOM 6252 O O . MET A 1 768 ? 21.355 -52.049 -21.994 1.00 72.62 768 MET A O 1
ATOM 6256 N N . CYS A 1 769 ? 20.782 -54.073 -21.210 1.00 80.38 769 C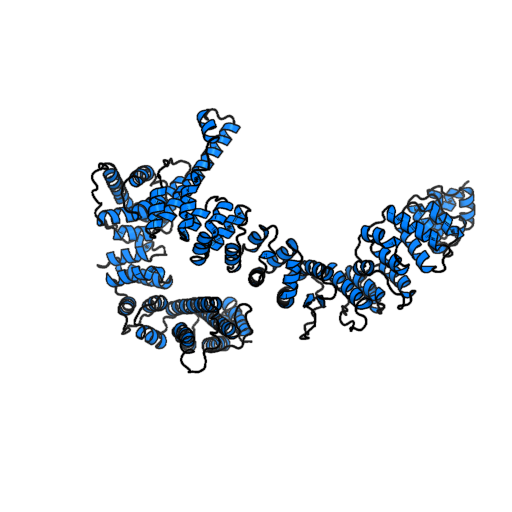YS A N 1
ATOM 6257 C CA . CYS A 1 769 ? 21.721 -54.025 -20.088 1.00 80.38 769 CYS A CA 1
ATOM 6258 C C . CYS A 1 769 ? 23.165 -53.865 -20.591 1.00 80.38 769 CYS A C 1
ATOM 6260 O O . CYS A 1 769 ? 23.920 -53.057 -20.058 1.00 80.38 769 CYS A O 1
ATOM 6262 N N . ILE A 1 770 ? 23.524 -54.559 -21.677 1.00 86.00 770 ILE A N 1
ATOM 6263 C CA . ILE A 1 770 ? 24.833 -54.426 -22.330 1.00 86.00 770 ILE A CA 1
ATOM 6264 C C . ILE A 1 770 ? 25.025 -53.027 -22.932 1.00 86.00 770 ILE A C 1
ATOM 6266 O O . ILE A 1 770 ? 26.114 -52.475 -22.825 1.00 86.00 770 ILE A O 1
ATOM 6270 N N . LEU A 1 771 ? 23.994 -52.406 -23.515 1.00 82.38 771 LEU A N 1
ATOM 6271 C CA . LEU A 1 771 ? 24.096 -51.023 -23.998 1.00 82.38 771 LEU A CA 1
ATOM 6272 C C . LEU A 1 771 ? 24.363 -50.025 -22.862 1.00 82.38 771 LEU A C 1
ATOM 6274 O O . LEU A 1 771 ? 25.087 -49.054 -23.073 1.00 82.38 771 LEU A O 1
ATOM 6278 N N . GLN A 1 772 ? 23.864 -50.277 -21.649 1.00 83.56 772 GLN A N 1
ATOM 6279 C CA . GLN A 1 772 ? 24.193 -49.434 -20.494 1.00 83.56 772 GLN A CA 1
ATOM 6280 C C . GLN A 1 772 ? 25.679 -49.510 -20.111 1.00 83.56 772 GLN A C 1
ATOM 6282 O O . GLN A 1 772 ? 26.196 -48.557 -19.531 1.00 83.56 772 GLN A O 1
ATOM 6287 N N . LEU A 1 773 ? 26.404 -50.570 -20.500 1.00 85.69 773 LEU A N 1
ATOM 6288 C CA . LEU A 1 773 ? 27.846 -50.661 -20.252 1.00 85.69 773 LEU A CA 1
ATOM 6289 C C . LEU A 1 773 ? 28.656 -49.582 -20.984 1.00 85.69 773 LEU A C 1
ATOM 6291 O O . LEU A 1 773 ? 29.724 -49.219 -20.500 1.00 85.69 773 LEU A O 1
ATOM 6295 N N . PHE A 1 774 ? 28.142 -48.992 -22.071 1.00 84.94 774 PHE A N 1
ATOM 6296 C CA . PHE A 1 774 ? 28.784 -47.839 -22.726 1.00 84.94 774 PHE A CA 1
ATOM 6297 C C . PHE A 1 774 ? 28.797 -46.570 -21.854 1.00 84.94 774 PHE A C 1
ATOM 6299 O O . PHE A 1 774 ? 29.448 -45.586 -22.197 1.00 84.94 774 PHE A O 1
ATOM 6306 N N . ARG A 1 775 ? 28.065 -46.568 -20.732 1.00 82.25 775 ARG A N 1
ATOM 6307 C CA . ARG A 1 775 ? 28.068 -45.494 -19.727 1.00 82.25 775 ARG A CA 1
ATOM 6308 C C . ARG A 1 775 ? 28.905 -45.848 -18.490 1.00 82.25 775 ARG A C 1
ATOM 6310 O O . ARG A 1 775 ? 28.987 -45.043 -17.565 1.00 82.25 775 ARG A O 1
ATOM 6317 N N . THR A 1 776 ? 29.498 -47.040 -18.453 1.00 82.94 776 THR A N 1
ATOM 6318 C CA . THR A 1 776 ? 30.262 -47.572 -17.311 1.00 82.94 776 THR A CA 1
ATOM 6319 C C . THR A 1 776 ? 31.765 -47.598 -17.610 1.00 82.94 776 THR A C 1
ATOM 6321 O O . THR A 1 776 ? 32.189 -47.397 -18.746 1.00 82.94 776 THR A O 1
ATOM 6324 N N . LYS A 1 777 ? 32.590 -47.839 -16.586 1.00 80.62 777 LYS A N 1
ATOM 6325 C CA . LYS A 1 777 ? 34.049 -48.004 -16.712 1.00 80.62 777 LYS A CA 1
ATOM 6326 C C . LYS A 1 777 ? 34.459 -49.405 -16.235 1.00 80.62 777 LYS A C 1
ATOM 6328 O O . LYS A 1 777 ? 33.690 -50.077 -15.549 1.00 80.62 777 LYS A O 1
ATOM 6333 N N . GLU A 1 778 ? 35.670 -49.833 -16.600 1.00 82.44 778 GLU A N 1
ATOM 6334 C CA . GLU A 1 778 ? 36.258 -51.132 -16.216 1.00 82.44 778 GLU A CA 1
ATOM 6335 C C . GLU A 1 778 ? 35.429 -52.345 -16.686 1.00 82.44 778 GLU A C 1
ATOM 6337 O O . GLU A 1 778 ? 34.740 -53.008 -15.904 1.00 82.44 778 GLU A O 1
ATOM 6342 N N . LEU A 1 779 ? 35.493 -52.654 -17.987 1.00 90.44 779 LEU A N 1
ATOM 6343 C CA . LEU A 1 779 ? 34.672 -53.706 -18.601 1.00 90.44 779 LEU A CA 1
ATOM 6344 C C . LEU A 1 779 ? 35.414 -55.030 -18.838 1.00 90.44 779 LEU A C 1
ATOM 6346 O O . LEU A 1 779 ? 34.797 -56.005 -19.263 1.00 90.44 779 LEU A O 1
ATOM 6350 N N . ASP A 1 780 ? 36.712 -55.109 -18.537 1.00 89.31 780 ASP A N 1
ATOM 6351 C CA . ASP A 1 780 ? 37.553 -56.276 -18.847 1.00 89.31 780 ASP A CA 1
ATOM 6352 C C . ASP A 1 780 ? 36.944 -57.613 -18.388 1.00 89.31 780 ASP A C 1
ATOM 6354 O O . ASP A 1 780 ? 36.958 -58.599 -19.126 1.00 89.31 780 ASP A O 1
ATOM 6358 N N . GLN A 1 781 ? 36.407 -57.668 -17.166 1.00 88.12 781 GLN A N 1
ATOM 6359 C CA . GLN A 1 781 ? 35.838 -58.900 -16.615 1.00 88.12 781 GLN A CA 1
ATOM 6360 C C . GLN A 1 781 ? 34.486 -59.247 -17.241 1.00 88.12 781 GLN A C 1
ATOM 6362 O O . GLN A 1 781 ? 34.271 -60.401 -17.607 1.00 88.12 781 GLN A O 1
ATOM 6367 N N . ILE A 1 782 ? 33.590 -58.266 -17.401 1.00 89.44 782 ILE A N 1
ATOM 6368 C CA . ILE A 1 782 ? 32.251 -58.522 -17.942 1.00 89.44 782 ILE A CA 1
ATOM 6369 C C . ILE A 1 782 ? 32.326 -58.909 -19.422 1.00 89.44 782 ILE A C 1
ATOM 6371 O O . ILE A 1 782 ? 31.639 -59.834 -19.846 1.00 89.44 782 ILE A O 1
ATOM 6375 N N . ILE A 1 783 ? 33.239 -58.306 -20.193 1.00 89.88 783 ILE A N 1
ATOM 6376 C CA . ILE A 1 783 ? 33.456 -58.653 -21.603 1.00 89.88 783 ILE A CA 1
ATOM 6377 C C . ILE A 1 783 ? 33.947 -60.101 -21.742 1.00 89.88 783 ILE A C 1
ATOM 6379 O O . ILE A 1 783 ? 33.417 -60.825 -22.582 1.00 89.88 783 ILE A O 1
ATOM 6383 N N . LYS A 1 784 ? 34.875 -60.571 -20.891 1.00 89.38 784 LYS A N 1
ATOM 6384 C CA . LYS A 1 784 ? 35.315 -61.987 -20.873 1.00 89.38 784 LYS A CA 1
ATOM 6385 C C . LYS A 1 784 ? 34.162 -62.962 -20.642 1.00 89.38 784 LYS A C 1
ATOM 6387 O O . LYS A 1 784 ? 34.172 -64.080 -21.156 1.00 89.38 784 LYS A O 1
ATOM 6392 N N . VAL A 1 785 ? 33.179 -62.570 -19.833 1.00 87.94 785 VAL A N 1
ATOM 6393 C CA . VAL A 1 785 ? 31.992 -63.398 -19.597 1.00 87.94 785 VAL A CA 1
ATOM 6394 C C . VAL A 1 785 ? 31.054 -63.352 -20.804 1.00 87.94 785 VAL A C 1
ATOM 6396 O O . VAL A 1 785 ? 30.569 -64.399 -21.243 1.00 87.94 785 VAL A O 1
ATOM 6399 N N . LEU A 1 786 ? 30.809 -62.159 -21.349 1.00 88.81 786 LEU A N 1
ATOM 6400 C CA . LEU A 1 786 ? 29.933 -61.954 -22.498 1.00 88.81 786 LEU A CA 1
ATOM 6401 C C . LEU A 1 786 ? 30.449 -62.667 -23.754 1.00 88.81 786 LEU A C 1
ATOM 6403 O O . LEU A 1 786 ? 29.659 -63.274 -24.468 1.00 88.81 786 LEU A O 1
ATOM 6407 N N . GLU A 1 787 ? 31.760 -62.673 -23.996 1.00 86.31 787 GLU A N 1
ATOM 6408 C CA . GLU A 1 787 ? 32.395 -63.366 -25.126 1.00 86.31 787 GLU A CA 1
ATOM 6409 C C . GLU A 1 787 ? 31.912 -64.819 -25.262 1.00 86.31 787 GLU A C 1
ATOM 6411 O O . GLU A 1 787 ? 31.569 -65.262 -26.361 1.00 86.31 787 GLU A O 1
ATOM 6416 N N . LYS A 1 788 ? 31.828 -65.539 -24.136 1.00 82.81 788 LYS A N 1
ATOM 6417 C CA . LYS A 1 788 ? 31.455 -66.960 -24.091 1.00 82.81 788 LYS A CA 1
ATOM 6418 C C . LYS A 1 788 ? 29.952 -67.210 -24.185 1.00 82.81 788 LYS A C 1
ATOM 6420 O O . LYS A 1 788 ? 29.556 -68.295 -24.594 1.00 82.81 788 LYS A O 1
ATOM 6425 N N . ASN A 1 789 ? 29.128 -66.246 -23.775 1.00 81.12 789 ASN A N 1
ATOM 6426 C CA . ASN A 1 789 ? 27.704 -66.477 -23.497 1.00 81.12 789 ASN A CA 1
ATOM 6427 C C . ASN A 1 789 ? 26.750 -65.570 -24.291 1.00 81.12 789 ASN A C 1
ATOM 6429 O O . ASN A 1 789 ? 25.541 -65.760 -24.218 1.00 81.12 789 ASN A O 1
ATOM 6433 N N . PHE A 1 790 ? 27.259 -64.593 -25.042 1.00 85.50 790 PHE A N 1
ATOM 6434 C CA . PHE A 1 790 ? 26.451 -63.642 -25.799 1.00 85.50 790 PHE A CA 1
ATOM 6435 C C . PHE A 1 790 ? 26.722 -63.741 -27.307 1.00 85.50 790 PHE A C 1
ATOM 6437 O O . PHE A 1 790 ? 27.867 -63.843 -27.763 1.00 85.50 790 PHE A O 1
ATOM 6444 N N . GLU A 1 791 ? 25.632 -63.759 -28.077 1.00 82.38 791 GLU A N 1
ATOM 6445 C CA . GLU A 1 791 ? 25.635 -64.102 -29.504 1.00 82.38 791 GLU A CA 1
ATOM 6446 C C . GLU A 1 791 ? 25.914 -62.910 -30.430 1.00 82.38 791 GLU A C 1
ATOM 6448 O O . GLU A 1 791 ? 26.507 -63.110 -31.486 1.00 82.38 791 GLU A O 1
ATOM 6453 N N . ASP A 1 792 ? 25.527 -61.680 -30.060 1.00 85.38 792 ASP A N 1
ATOM 6454 C CA . ASP A 1 792 ? 25.732 -60.482 -30.894 1.00 85.38 792 ASP A CA 1
ATOM 6455 C C . ASP A 1 792 ? 27.205 -60.041 -30.819 1.00 85.38 792 ASP A C 1
ATOM 6457 O O . ASP A 1 792 ? 27.607 -59.186 -30.023 1.00 85.38 792 ASP A O 1
ATOM 6461 N N . LYS A 1 793 ? 28.030 -60.704 -31.638 1.00 87.50 793 LYS A N 1
ATOM 6462 C CA . LYS A 1 793 ? 29.478 -60.484 -31.725 1.00 87.50 793 LYS A CA 1
ATOM 6463 C C . LYS A 1 793 ? 29.828 -59.082 -32.230 1.00 87.50 793 LYS A C 1
ATOM 6465 O O . LYS A 1 793 ? 30.874 -58.564 -31.852 1.00 87.50 793 LYS A O 1
ATOM 6470 N N . GLU A 1 794 ? 28.952 -58.436 -33.001 1.00 84.44 794 GLU A N 1
ATOM 6471 C CA . GLU A 1 794 ? 29.156 -57.062 -33.478 1.00 84.44 794 GLU A CA 1
ATOM 6472 C C . GLU A 1 794 ? 29.012 -56.044 -32.334 1.00 84.44 794 GLU A C 1
ATOM 6474 O O . GLU A 1 794 ? 29.855 -55.160 -32.158 1.00 84.44 794 GLU A O 1
ATOM 6479 N N . LEU A 1 795 ? 27.977 -56.185 -31.497 1.00 85.00 795 LEU A N 1
ATOM 6480 C CA . LEU A 1 795 ? 27.821 -55.350 -30.305 1.00 85.00 795 LEU A CA 1
ATOM 6481 C C . LEU A 1 795 ? 28.971 -55.573 -29.316 1.00 85.00 795 LEU A C 1
ATOM 6483 O O . LEU A 1 795 ? 29.472 -54.608 -28.739 1.00 85.00 795 LEU A O 1
ATOM 6487 N N . LEU A 1 796 ? 29.427 -56.819 -29.152 1.00 88.62 796 LEU A N 1
ATOM 6488 C CA . LEU A 1 796 ? 30.596 -57.113 -28.319 1.00 88.62 796 LEU A CA 1
ATOM 6489 C C . LEU A 1 796 ? 31.872 -56.505 -28.873 1.00 88.62 796 LEU A C 1
ATOM 6491 O O . LEU A 1 796 ? 32.656 -55.972 -28.098 1.00 88.62 796 LEU A O 1
ATOM 6495 N N . PHE A 1 797 ? 32.072 -56.534 -30.189 1.00 89.62 797 PHE A N 1
ATOM 6496 C CA . PHE A 1 797 ? 33.194 -55.855 -30.824 1.00 89.62 797 PHE A CA 1
ATOM 6497 C C . PHE A 1 797 ? 33.189 -54.355 -30.484 1.00 89.62 797 PHE A C 1
ATOM 6499 O O . PHE A 1 797 ? 34.199 -53.813 -30.033 1.00 89.62 797 PHE A O 1
ATOM 6506 N N . LYS A 1 798 ? 32.033 -53.689 -30.617 1.00 89.56 798 LYS A N 1
ATOM 6507 C CA . LYS A 1 798 ? 31.871 -52.262 -30.277 1.00 89.56 798 LYS A CA 1
ATOM 6508 C C . LYS A 1 798 ? 32.104 -51.990 -28.789 1.00 89.56 798 LYS A C 1
ATOM 6510 O O . LYS A 1 798 ? 32.706 -50.978 -28.438 1.00 89.56 798 LYS A O 1
ATOM 6515 N N . LEU A 1 799 ? 31.676 -52.899 -27.916 1.00 89.50 799 LEU A N 1
ATOM 6516 C CA . LEU A 1 799 ? 31.904 -52.794 -26.477 1.00 89.50 799 LEU A CA 1
ATOM 6517 C C . LEU A 1 799 ? 33.381 -53.005 -26.104 1.00 89.50 799 LEU A C 1
ATOM 6519 O O . LEU A 1 799 ? 33.902 -52.280 -25.261 1.00 89.50 799 LEU A O 1
ATOM 6523 N N . CYS A 1 800 ? 34.077 -53.944 -26.754 1.00 89.19 800 CYS A N 1
ATOM 6524 C CA . CYS A 1 800 ? 35.524 -54.135 -26.618 1.00 89.19 800 CYS A CA 1
ATOM 6525 C C . CYS A 1 800 ? 36.287 -52.880 -27.038 1.00 89.19 800 CYS A C 1
ATOM 6527 O O . CYS A 1 800 ? 37.172 -52.430 -26.316 1.00 89.19 800 CYS A O 1
ATOM 6529 N N . MET A 1 801 ? 35.903 -52.276 -28.164 1.00 89.38 801 MET A N 1
ATOM 6530 C CA . MET A 1 801 ? 36.451 -50.994 -28.606 1.00 89.38 801 MET A CA 1
ATOM 6531 C C . MET A 1 801 ? 36.234 -49.898 -27.565 1.00 89.38 801 MET A C 1
ATOM 6533 O O . MET A 1 801 ? 37.182 -49.219 -27.177 1.00 89.38 801 MET A O 1
ATOM 6537 N N . HIS A 1 802 ? 35.005 -49.761 -27.061 1.00 89.25 802 HIS A N 1
ATOM 6538 C CA . HIS A 1 802 ? 34.689 -48.795 -26.014 1.00 89.25 802 HIS A CA 1
ATOM 6539 C C . HIS A 1 802 ? 35.531 -49.021 -24.750 1.00 89.25 802 HIS A C 1
ATOM 6541 O O . HIS A 1 802 ? 36.091 -48.066 -24.219 1.00 89.25 802 HIS A O 1
ATOM 6547 N N . ASN A 1 803 ? 35.683 -50.270 -24.305 1.00 90.69 803 ASN A N 1
ATOM 6548 C CA . ASN A 1 803 ? 36.511 -50.624 -23.154 1.00 90.69 803 ASN A CA 1
ATOM 6549 C C . ASN A 1 803 ? 37.970 -50.193 -23.342 1.00 90.69 803 ASN A C 1
ATOM 6551 O O . ASN A 1 803 ? 38.532 -49.537 -22.470 1.00 90.69 803 ASN A O 1
ATOM 6555 N N . VAL A 1 804 ? 38.558 -50.504 -24.499 1.00 89.25 804 VAL A N 1
ATOM 6556 C CA . VAL A 1 804 ? 39.942 -50.142 -24.831 1.00 89.25 804 VAL A CA 1
ATOM 6557 C C . VAL A 1 804 ? 40.124 -48.621 -24.884 1.00 89.25 804 VAL A C 1
ATOM 6559 O O . VAL A 1 804 ? 41.060 -48.093 -24.288 1.00 89.25 804 VAL A O 1
ATOM 6562 N N . MET A 1 805 ? 39.187 -47.894 -25.502 1.00 85.12 805 MET A N 1
ATOM 6563 C CA . MET A 1 805 ? 39.201 -46.423 -25.530 1.00 85.12 805 MET A CA 1
ATOM 6564 C C . MET A 1 805 ? 39.121 -45.791 -24.133 1.00 85.12 805 MET A C 1
ATOM 6566 O O . MET A 1 805 ? 39.593 -44.673 -23.940 1.00 85.12 805 MET A O 1
ATOM 6570 N N . HIS A 1 806 ? 38.549 -46.499 -23.157 1.00 85.06 806 HIS A N 1
ATOM 6571 C CA . HIS A 1 806 ? 38.416 -46.047 -21.771 1.00 85.06 806 HIS A CA 1
ATOM 6572 C C . HIS A 1 806 ? 39.467 -46.664 -20.829 1.00 85.06 806 HIS A C 1
ATOM 6574 O O . HIS A 1 806 ? 39.302 -46.620 -19.610 1.00 85.06 806 HIS A O 1
ATOM 6580 N N . GLY A 1 807 ? 40.566 -47.203 -21.376 1.00 83.75 807 GLY A N 1
ATOM 6581 C CA . GLY A 1 807 ? 41.725 -47.684 -20.613 1.00 83.75 807 GLY A CA 1
ATOM 6582 C C . GLY A 1 807 ? 41.663 -49.150 -20.168 1.00 83.75 807 GLY A C 1
ATOM 6583 O O . GLY A 1 807 ? 42.535 -49.592 -19.417 1.00 83.75 807 GLY A O 1
ATOM 6584 N N . GLY A 1 808 ? 40.661 -49.910 -20.616 1.00 87.31 808 GLY A N 1
ATOM 6585 C CA . GLY A 1 808 ? 40.592 -51.359 -20.424 1.00 87.31 808 GLY A CA 1
ATOM 6586 C C . GLY A 1 808 ? 41.692 -52.097 -21.192 1.00 87.31 808 GLY A C 1
ATOM 6587 O O . GLY A 1 808 ? 42.167 -51.633 -22.229 1.00 87.31 808 GLY A O 1
ATOM 6588 N N . ARG A 1 809 ? 42.114 -53.258 -20.681 1.00 87.81 809 ARG A N 1
ATOM 6589 C CA . ARG A 1 809 ? 43.238 -54.037 -21.235 1.00 87.81 809 ARG A CA 1
ATOM 6590 C C . ARG A 1 809 ? 42.805 -55.314 -21.940 1.00 87.81 809 ARG A C 1
ATOM 6592 O O . ARG A 1 809 ? 43.654 -56.071 -22.401 1.00 87.81 809 ARG A O 1
ATOM 6599 N N . TYR A 1 810 ? 41.508 -55.594 -21.999 1.00 89.50 810 TYR A N 1
ATOM 6600 C CA . TYR A 1 810 ? 40.995 -56.803 -22.620 1.00 89.50 810 TYR A CA 1
ATOM 6601 C C . TYR A 1 810 ? 40.247 -56.517 -23.926 1.00 89.50 810 TYR A C 1
ATOM 6603 O O . TYR A 1 810 ? 39.291 -55.741 -23.963 1.00 89.50 810 TYR A O 1
ATOM 6611 N N . PHE A 1 811 ? 40.659 -57.228 -24.976 1.00 90.62 811 PHE A N 1
ATOM 6612 C CA . PHE A 1 811 ? 39.972 -57.328 -26.259 1.00 90.62 811 PHE A CA 1
ATOM 6613 C C . PHE A 1 811 ? 40.058 -58.781 -26.742 1.00 90.62 811 PHE A C 1
ATOM 6615 O O . PHE A 1 811 ? 41.145 -59.367 -26.769 1.00 90.62 811 PHE A O 1
ATOM 6622 N N . SER A 1 812 ? 38.916 -59.368 -27.104 1.00 84.62 812 SER A N 1
ATOM 6623 C CA . SER A 1 812 ? 38.839 -60.758 -27.568 1.00 84.62 812 SER A CA 1
ATOM 6624 C C . SER A 1 812 ? 39.430 -60.925 -28.967 1.00 84.62 812 SER A C 1
ATOM 6626 O O . SER A 1 812 ? 39.044 -60.226 -29.907 1.00 84.62 812 SER A O 1
ATOM 6628 N N . LYS A 1 813 ? 40.332 -61.902 -29.100 1.00 86.19 813 LYS A N 1
ATOM 6629 C CA . LYS A 1 813 ? 40.953 -62.292 -30.371 1.00 86.19 813 LYS A CA 1
ATOM 6630 C C . LYS A 1 813 ? 39.925 -62.776 -31.392 1.00 86.19 813 LYS A C 1
ATOM 6632 O O . LYS A 1 813 ? 40.014 -62.418 -32.560 1.00 86.19 813 LYS A O 1
ATOM 6637 N N . ASP A 1 814 ? 38.893 -63.477 -30.935 1.00 84.31 814 ASP A N 1
ATOM 6638 C CA . ASP A 1 814 ? 37.858 -64.043 -31.801 1.00 84.31 814 ASP A CA 1
ATOM 6639 C C . ASP A 1 814 ? 36.885 -62.980 -32.334 1.00 84.31 814 ASP A C 1
ATOM 6641 O O . ASP A 1 814 ? 36.257 -63.175 -33.374 1.00 84.31 814 ASP A O 1
ATOM 6645 N N . LEU A 1 815 ? 36.760 -61.834 -31.652 1.00 87.19 815 LEU A N 1
ATOM 6646 C CA . LEU A 1 815 ? 35.818 -60.780 -32.037 1.00 87.19 815 LEU A CA 1
ATOM 6647 C C . LEU A 1 815 ? 36.301 -59.913 -33.201 1.00 87.19 815 LEU A C 1
ATOM 6649 O O . LEU A 1 815 ? 35.470 -59.320 -33.884 1.00 87.19 815 LEU A O 1
ATOM 6653 N N . ILE A 1 816 ? 37.608 -59.848 -33.463 1.00 85.81 816 ILE A N 1
ATOM 6654 C CA . ILE A 1 816 ? 38.197 -58.929 -34.453 1.00 85.81 816 ILE A CA 1
ATOM 6655 C C . ILE A 1 816 ? 37.609 -59.101 -35.862 1.00 85.81 816 ILE A C 1
ATOM 6657 O O . ILE A 1 816 ? 37.451 -58.130 -36.598 1.00 85.81 816 ILE A O 1
ATOM 6661 N N . LEU A 1 817 ? 37.214 -60.328 -36.213 1.00 82.50 817 LEU A N 1
ATOM 6662 C CA . LEU A 1 817 ? 36.648 -60.677 -37.516 1.00 82.50 817 LEU A CA 1
ATOM 6663 C C . LEU A 1 817 ? 35.187 -60.230 -37.693 1.00 82.50 817 LEU A C 1
ATOM 6665 O O . LEU A 1 817 ? 34.690 -60.234 -38.816 1.00 82.50 817 LEU A O 1
ATOM 6669 N N . TYR A 1 818 ? 34.508 -59.833 -36.613 1.00 85.38 818 TYR A N 1
ATOM 6670 C CA . TYR A 1 818 ? 33.105 -59.404 -36.630 1.00 85.38 818 TYR A CA 1
ATOM 6671 C C . TYR A 1 818 ? 32.932 -57.888 -36.772 1.00 85.38 818 TYR A C 1
ATOM 6673 O O . TYR A 1 818 ? 31.815 -57.423 -36.987 1.00 85.38 818 TYR A O 1
ATOM 6681 N N . GLY A 1 819 ? 34.013 -57.112 -36.657 1.00 80.56 819 GLY A N 1
ATOM 6682 C CA . GLY A 1 819 ? 34.000 -55.700 -37.030 1.00 80.56 819 GLY A CA 1
ATOM 6683 C C . GLY A 1 819 ? 33.939 -55.542 -38.548 1.00 80.56 819 GLY A C 1
ATOM 6684 O O . GLY A 1 819 ? 34.561 -56.328 -39.276 1.00 80.56 819 GLY A O 1
ATOM 6685 N N . ASP A 1 820 ? 33.225 -54.516 -39.019 1.00 83.00 820 ASP A N 1
ATOM 6686 C CA . ASP A 1 820 ? 33.377 -54.054 -40.399 1.00 83.00 820 ASP A CA 1
ATOM 6687 C C . ASP A 1 820 ? 34.827 -53.625 -40.666 1.00 83.00 820 ASP A C 1
ATOM 6689 O O . ASP A 1 820 ? 35.625 -53.456 -39.743 1.00 83.00 820 ASP A O 1
ATOM 6693 N N . GLU A 1 821 ? 35.183 -53.502 -41.938 1.00 79.81 821 GLU A N 1
ATOM 6694 C CA . GLU A 1 821 ? 36.560 -53.272 -42.367 1.00 79.81 821 GLU A CA 1
ATOM 6695 C C . GLU A 1 821 ? 37.185 -52.032 -41.704 1.00 79.81 821 GLU A C 1
ATOM 6697 O O . GLU A 1 821 ? 38.270 -52.114 -41.133 1.00 79.81 821 GLU A O 1
ATOM 6702 N N . VAL A 1 822 ? 36.440 -50.924 -41.640 1.00 80.19 822 VAL A N 1
ATOM 6703 C CA . VAL A 1 822 ? 36.888 -49.659 -41.038 1.00 80.19 822 VAL A CA 1
ATOM 6704 C C . VAL A 1 822 ? 37.073 -49.791 -39.527 1.00 80.19 822 VAL A C 1
ATOM 6706 O O . VAL A 1 822 ? 38.074 -49.345 -38.961 1.00 80.19 822 VAL A O 1
ATOM 6709 N N . LEU A 1 823 ? 36.098 -50.385 -38.842 1.00 82.38 823 LEU A N 1
ATOM 6710 C CA . LEU A 1 823 ? 36.141 -50.597 -37.402 1.00 82.38 823 LEU A CA 1
ATOM 6711 C C . LEU A 1 823 ? 37.242 -51.583 -37.011 1.00 82.38 823 LEU A C 1
ATOM 6713 O O . LEU A 1 823 ? 37.893 -51.384 -35.985 1.00 82.38 823 LEU A O 1
ATOM 6717 N N . ARG A 1 824 ? 37.481 -52.611 -37.828 1.00 86.12 824 ARG A N 1
ATOM 6718 C CA . ARG A 1 824 ? 38.553 -53.591 -37.644 1.00 86.12 824 ARG A CA 1
ATOM 6719 C C . ARG A 1 824 ? 39.924 -52.941 -37.757 1.00 86.12 824 ARG A C 1
ATOM 6721 O O . ARG A 1 824 ? 40.750 -53.169 -36.879 1.00 86.12 824 ARG A O 1
ATOM 6728 N N . SER A 1 825 ? 40.141 -52.089 -38.758 1.00 82.31 825 SER A N 1
ATOM 6729 C CA . SER A 1 825 ? 41.380 -51.317 -38.892 1.00 82.31 825 SER A CA 1
ATOM 6730 C C . SER A 1 825 ? 41.646 -50.448 -37.665 1.00 82.31 825 SER A C 1
ATOM 6732 O O . SER A 1 825 ? 42.731 -50.496 -37.088 1.00 82.31 825 SER A O 1
ATOM 6734 N N . LYS A 1 826 ? 40.623 -49.721 -37.197 1.00 84.25 826 LYS A N 1
ATOM 6735 C CA . LYS A 1 826 ? 40.721 -48.893 -35.986 1.00 84.25 826 LYS A CA 1
ATOM 6736 C C . LYS A 1 826 ? 40.992 -49.723 -34.735 1.00 84.25 826 LYS A C 1
ATOM 6738 O O . LYS A 1 826 ? 41.753 -49.297 -33.872 1.00 84.25 826 LYS A O 1
ATOM 6743 N N . ALA A 1 827 ? 40.386 -50.903 -34.632 1.00 87.31 827 ALA A N 1
ATOM 6744 C CA . ALA A 1 827 ? 40.642 -51.822 -33.531 1.00 87.31 827 ALA A CA 1
ATOM 6745 C C . ALA A 1 827 ? 42.089 -52.313 -33.534 1.00 87.31 827 ALA A C 1
ATOM 6747 O O . ALA A 1 827 ? 42.753 -52.209 -32.510 1.00 87.31 827 ALA A O 1
ATOM 6748 N N . LEU A 1 828 ? 42.603 -52.786 -34.674 1.00 87.31 828 LEU A N 1
ATOM 6749 C CA . LEU A 1 828 ? 43.995 -53.233 -34.800 1.00 87.31 828 LEU A CA 1
ATOM 6750 C C . LEU A 1 828 ? 44.980 -52.111 -34.457 1.00 87.31 828 LEU A C 1
ATOM 6752 O O . LEU A 1 828 ? 45.935 -52.346 -33.718 1.00 87.31 828 LEU A O 1
ATOM 6756 N N . PHE A 1 829 ? 44.699 -50.887 -34.906 1.00 86.19 829 PHE A N 1
ATOM 6757 C CA . PHE A 1 829 ? 45.503 -49.714 -34.574 1.00 86.19 829 PHE A CA 1
ATOM 6758 C C . PHE A 1 829 ? 45.508 -49.420 -33.073 1.00 86.19 829 PHE A C 1
ATOM 6760 O O . PHE A 1 829 ? 46.575 -49.275 -32.477 1.00 86.19 829 PHE A O 1
ATOM 6767 N N . LEU A 1 830 ? 44.336 -49.399 -32.429 1.00 87.94 830 LEU A N 1
ATOM 6768 C CA . LEU A 1 830 ? 44.233 -49.188 -30.982 1.00 87.94 830 LEU A CA 1
ATOM 6769 C C . LEU A 1 830 ? 44.929 -50.297 -30.183 1.00 87.94 830 LEU A C 1
ATOM 6771 O O . LEU A 1 830 ? 45.607 -50.009 -29.198 1.00 87.94 830 LEU A O 1
ATOM 6775 N N . LEU A 1 831 ? 44.786 -51.555 -30.604 1.00 89.25 831 LEU A N 1
ATOM 6776 C CA . LEU A 1 831 ? 45.403 -52.706 -29.942 1.00 89.25 831 LEU A CA 1
ATOM 6777 C C . LEU A 1 831 ? 46.929 -52.685 -30.054 1.00 89.25 831 LEU A C 1
ATOM 6779 O O . LEU A 1 831 ? 47.604 -53.039 -29.084 1.00 89.25 831 LEU A O 1
ATOM 6783 N N . TYR A 1 832 ? 47.458 -52.237 -31.197 1.00 87.12 832 TYR A N 1
ATOM 6784 C CA . TYR A 1 832 ? 48.885 -51.998 -31.395 1.00 87.12 832 TYR A CA 1
ATOM 6785 C C . TYR A 1 832 ? 49.392 -50.849 -30.524 1.00 87.12 832 TYR A C 1
ATOM 6787 O O . TYR A 1 832 ? 50.304 -51.040 -29.719 1.00 87.12 832 TYR A O 1
ATOM 6795 N N . TYR A 1 833 ? 48.760 -49.678 -30.633 1.00 85.31 833 TYR A N 1
ATOM 6796 C CA . TYR A 1 833 ? 49.173 -48.470 -29.924 1.00 85.31 833 TYR A CA 1
ATOM 6797 C C . TYR A 1 833 ? 49.194 -48.671 -28.403 1.00 85.31 833 TYR A C 1
ATOM 6799 O O . TYR A 1 833 ? 50.121 -48.244 -27.719 1.00 85.31 833 TYR A O 1
ATOM 6807 N N . LEU A 1 834 ? 48.197 -49.381 -27.870 1.00 86.88 834 LEU A N 1
ATOM 6808 C CA . LEU A 1 834 ? 48.072 -49.653 -26.438 1.00 86.88 834 LEU A CA 1
ATOM 6809 C C . LEU A 1 834 ? 48.811 -50.920 -25.983 1.00 86.88 834 LEU A C 1
ATOM 6811 O O . LEU A 1 834 ? 48.750 -51.257 -24.802 1.00 86.88 834 LEU A O 1
ATOM 6815 N N . SER A 1 835 ? 49.521 -51.610 -26.887 1.00 85.94 835 SER A N 1
ATOM 6816 C CA . SER A 1 835 ? 50.278 -52.840 -26.599 1.00 85.94 835 SER A CA 1
ATOM 6817 C C . SER A 1 835 ? 49.442 -53.916 -25.886 1.00 85.94 835 SER A C 1
ATOM 6819 O O . SER A 1 835 ? 49.906 -54.562 -24.947 1.00 85.94 835 SER A O 1
ATOM 6821 N N . ILE A 1 836 ? 48.182 -54.086 -26.304 1.00 87.56 836 ILE A N 1
ATOM 6822 C CA . ILE A 1 836 ? 47.237 -55.028 -25.677 1.00 87.56 836 ILE A CA 1
ATOM 6823 C C . ILE A 1 836 ? 47.476 -56.464 -26.159 1.00 87.56 836 ILE A C 1
ATOM 6825 O O . ILE A 1 836 ? 47.313 -57.412 -25.390 1.00 87.56 836 ILE A O 1
ATOM 6829 N N . TRP A 1 837 ? 47.854 -56.635 -27.425 1.00 88.81 837 TRP A N 1
ATOM 6830 C CA . TRP A 1 837 ? 48.189 -57.931 -28.016 1.00 88.81 837 TRP A CA 1
ATOM 6831 C C . TRP A 1 837 ? 49.671 -58.018 -28.362 1.00 88.81 837 TRP A C 1
ATOM 6833 O O . TRP A 1 837 ? 50.309 -57.013 -28.673 1.00 88.81 837 TRP A O 1
ATOM 6843 N N . ASP A 1 838 ? 50.197 -59.242 -28.351 1.00 84.31 838 ASP A N 1
ATOM 6844 C CA . ASP A 1 838 ? 51.567 -59.519 -28.774 1.00 84.31 838 ASP A CA 1
ATOM 6845 C C . ASP A 1 838 ? 51.783 -59.095 -30.231 1.00 84.31 838 ASP A C 1
ATOM 6847 O O . ASP A 1 838 ? 50.941 -59.353 -31.100 1.00 84.31 838 ASP A O 1
ATOM 6851 N N . LYS A 1 839 ? 52.939 -58.477 -30.506 1.00 79.88 839 LYS A N 1
ATOM 6852 C CA . LYS A 1 839 ? 53.283 -57.959 -31.840 1.00 79.88 839 LYS A CA 1
ATOM 6853 C C . LYS A 1 839 ? 53.222 -59.032 -32.931 1.00 79.88 839 LYS A C 1
ATOM 6855 O O . LYS A 1 839 ? 52.764 -58.739 -34.029 1.00 79.88 839 LYS A O 1
ATOM 6860 N N . GLU A 1 840 ? 53.624 -60.267 -32.623 1.00 80.56 840 GLU A N 1
ATOM 6861 C CA . GLU A 1 840 ? 53.555 -61.398 -33.564 1.00 80.56 840 GLU A CA 1
ATOM 6862 C C . GLU A 1 840 ? 52.111 -61.730 -33.967 1.00 80.56 840 GLU A C 1
ATOM 6864 O O . GLU A 1 840 ? 51.829 -61.967 -35.138 1.00 80.56 840 GLU A O 1
ATOM 6869 N N . TYR A 1 841 ? 51.173 -61.677 -33.018 1.00 83.44 841 TYR A N 1
ATOM 6870 C CA . TYR A 1 841 ? 49.762 -61.943 -33.293 1.00 83.44 841 TYR A CA 1
ATOM 6871 C C . TYR A 1 841 ? 49.095 -60.787 -34.051 1.00 83.44 841 TYR A C 1
ATOM 6873 O O . TYR A 1 841 ? 48.273 -61.011 -34.937 1.00 83.44 841 TYR A O 1
ATOM 6881 N N . LEU A 1 842 ? 49.463 -59.541 -33.735 1.00 82.12 842 LEU A N 1
ATOM 6882 C CA . LEU A 1 842 ? 49.019 -58.374 -34.501 1.00 82.12 842 LEU A CA 1
ATOM 6883 C C . LEU A 1 842 ? 49.504 -58.446 -35.951 1.00 82.12 842 LEU A C 1
ATOM 6885 O O . LEU A 1 842 ? 48.705 -58.197 -36.848 1.00 82.12 842 LEU A O 1
ATOM 6889 N N . ARG A 1 843 ? 50.760 -58.854 -36.181 1.00 79.75 843 ARG A N 1
ATOM 6890 C CA . ARG A 1 843 ? 51.314 -59.077 -37.525 1.00 79.75 843 ARG A CA 1
ATOM 6891 C C . ARG A 1 843 ? 50.481 -60.086 -38.315 1.00 79.75 843 ARG A C 1
ATOM 6893 O O . ARG A 1 843 ? 50.031 -59.760 -39.406 1.00 79.75 843 ARG A O 1
ATOM 6900 N N . GLU A 1 844 ? 50.190 -61.250 -37.732 1.00 81.62 844 GLU A N 1
ATOM 6901 C CA . GLU A 1 844 ? 49.356 -62.281 -38.371 1.00 81.62 844 GLU A CA 1
ATOM 6902 C C . GLU A 1 844 ? 47.959 -61.753 -38.750 1.00 81.62 844 GLU A C 1
ATOM 6904 O O . GLU A 1 844 ? 47.407 -62.100 -39.794 1.00 81.62 844 GLU A O 1
ATOM 6909 N N . MET A 1 845 ? 47.363 -60.908 -37.906 1.00 83.50 845 MET A N 1
ATOM 6910 C CA . MET A 1 845 ? 46.039 -60.336 -38.159 1.00 83.50 845 MET A CA 1
ATOM 6911 C C . MET A 1 845 ? 46.056 -59.197 -39.183 1.00 83.50 845 MET A C 1
ATOM 6913 O O . MET A 1 845 ? 45.089 -59.057 -39.930 1.00 83.50 845 MET A O 1
ATOM 6917 N N . ILE A 1 846 ? 47.133 -58.410 -39.229 1.00 78.88 846 ILE A N 1
ATOM 6918 C CA . ILE A 1 846 ? 47.346 -57.350 -40.223 1.00 78.88 846 ILE A CA 1
ATOM 6919 C C . ILE A 1 846 ? 47.582 -57.958 -41.606 1.00 78.88 846 ILE A C 1
ATOM 6921 O O . ILE A 1 846 ? 46.968 -57.503 -42.559 1.00 78.88 846 ILE A O 1
ATOM 6925 N N . GLU A 1 847 ? 48.373 -59.031 -41.714 1.00 75.06 847 GLU A N 1
ATOM 6926 C CA . GLU A 1 847 ? 48.589 -59.763 -42.976 1.00 75.06 847 GLU A CA 1
ATOM 6927 C C . GLU A 1 847 ? 47.298 -60.381 -43.538 1.00 75.06 847 GLU A C 1
ATOM 6929 O O . GLU A 1 847 ? 47.154 -60.554 -44.747 1.00 75.06 847 GLU A O 1
ATOM 6934 N N . LYS A 1 848 ? 46.343 -60.719 -42.662 1.00 74.19 848 LYS A N 1
ATOM 6935 C CA . LYS A 1 848 ? 45.011 -61.219 -43.040 1.00 74.19 848 LYS A CA 1
ATOM 6936 C C . LYS A 1 848 ? 44.005 -60.107 -43.351 1.00 74.19 848 LYS A C 1
ATOM 6938 O O . LYS A 1 848 ? 42.899 -60.415 -43.798 1.00 74.19 848 LYS A O 1
ATOM 6943 N N . ALA A 1 849 ? 44.336 -58.853 -43.064 1.00 70.75 849 ALA A N 1
ATOM 6944 C CA . ALA A 1 849 ? 43.499 -57.698 -43.348 1.00 70.75 849 ALA A CA 1
ATOM 6945 C C . ALA A 1 849 ? 43.951 -57.035 -44.658 1.00 70.75 849 ALA A C 1
ATOM 6947 O O . ALA A 1 849 ? 45.121 -57.093 -45.024 1.00 70.75 849 ALA A O 1
ATOM 6948 N N . ASP A 1 850 ? 43.020 -56.418 -45.384 1.00 68.56 850 ASP A N 1
ATOM 6949 C CA . ASP A 1 850 ? 43.366 -55.706 -46.613 1.00 68.56 850 ASP A CA 1
ATOM 6950 C C . ASP A 1 850 ? 44.148 -54.426 -46.263 1.00 68.56 850 ASP A C 1
ATOM 6952 O O . ASP A 1 850 ? 43.646 -53.533 -45.575 1.00 68.56 850 ASP A O 1
ATOM 6956 N N . ALA A 1 851 ? 45.409 -54.353 -46.696 1.00 61.03 851 ALA A N 1
ATOM 6957 C CA . ALA A 1 851 ? 46.300 -53.229 -46.414 1.00 61.03 851 ALA A CA 1
ATOM 6958 C C . ALA A 1 851 ? 45.859 -51.931 -47.118 1.00 61.03 851 ALA A C 1
ATOM 6960 O O . ALA A 1 851 ? 46.262 -50.840 -46.707 1.00 61.03 851 ALA A O 1
ATOM 6961 N N . GLU A 1 852 ? 45.018 -52.017 -48.156 1.00 63.09 852 GLU A N 1
ATOM 6962 C CA . GLU A 1 852 ? 44.486 -50.846 -48.861 1.00 63.09 852 GLU A CA 1
ATOM 6963 C C . GLU A 1 852 ? 43.215 -50.272 -48.214 1.00 63.09 852 GLU A C 1
ATOM 6965 O O . GLU A 1 852 ? 42.793 -49.170 -48.571 1.00 63.09 852 GLU A O 1
ATOM 6970 N N . ALA A 1 853 ? 42.656 -50.960 -47.213 1.00 61.12 853 ALA A N 1
ATOM 6971 C CA . ALA A 1 853 ? 41.380 -50.628 -46.587 1.00 61.12 853 ALA A CA 1
ATOM 6972 C C . ALA A 1 853 ? 41.353 -49.299 -45.811 1.00 61.12 853 ALA A C 1
ATOM 6974 O O . ALA A 1 853 ? 40.310 -48.646 -45.728 1.00 61.12 853 ALA A O 1
ATOM 6975 N N . SER A 1 854 ? 42.471 -48.889 -45.198 1.00 73.75 854 SER A N 1
ATOM 6976 C CA . SER A 1 854 ? 42.551 -47.627 -44.447 1.00 73.75 854 SER A CA 1
ATOM 6977 C C . SER A 1 854 ? 43.986 -47.119 -44.263 1.00 73.75 854 SER A C 1
ATOM 6979 O O . SER A 1 854 ? 44.946 -47.888 -44.313 1.00 73.75 854 SER A O 1
ATOM 6981 N N . GLU A 1 855 ? 44.145 -45.815 -44.005 1.00 75.50 855 GLU A N 1
ATOM 6982 C CA . GLU A 1 855 ? 45.448 -45.225 -43.644 1.00 75.50 855 GLU A CA 1
ATOM 6983 C C . GLU A 1 855 ? 46.029 -45.836 -42.359 1.00 75.50 855 GLU A C 1
ATOM 6985 O O . GLU A 1 855 ? 47.233 -46.084 -42.298 1.00 75.50 855 GLU A O 1
ATOM 6990 N N . ASP A 1 856 ? 45.175 -46.166 -41.380 1.00 77.62 856 ASP A N 1
ATOM 6991 C CA . ASP A 1 856 ? 45.579 -46.846 -40.142 1.00 77.62 856 ASP A CA 1
ATOM 6992 C C . ASP A 1 856 ? 46.257 -48.198 -40.443 1.00 77.62 856 ASP A C 1
ATOM 6994 O O . ASP A 1 856 ? 47.262 -48.547 -39.826 1.00 77.62 856 ASP A O 1
ATOM 6998 N N . MET A 1 857 ? 45.746 -48.952 -41.426 1.00 77.88 857 MET A N 1
ATOM 6999 C CA . MET A 1 857 ? 46.323 -50.238 -41.839 1.00 77.88 857 MET A CA 1
ATOM 7000 C C . MET A 1 857 ? 47.633 -50.083 -42.603 1.00 77.88 857 MET A C 1
ATOM 7002 O O . MET A 1 857 ? 48.547 -50.883 -42.395 1.00 77.88 857 MET A O 1
ATOM 7006 N N . LYS A 1 858 ? 47.758 -49.054 -43.449 1.00 76.44 858 LYS A N 1
ATOM 7007 C CA . LYS A 1 858 ? 49.018 -48.747 -44.146 1.00 76.44 858 LYS A CA 1
ATOM 7008 C C . LYS A 1 858 ? 50.130 -48.451 -43.148 1.00 76.44 858 LYS A C 1
ATOM 7010 O O . LYS A 1 858 ? 51.189 -49.065 -43.227 1.00 76.44 858 LYS A O 1
ATOM 7015 N N . TYR A 1 859 ? 49.844 -47.611 -42.152 1.00 79.50 859 TYR A N 1
ATOM 7016 C CA . TYR A 1 859 ? 50.779 -47.305 -41.071 1.00 79.50 859 TYR A CA 1
ATOM 7017 C C . TYR A 1 859 ? 51.216 -48.564 -40.308 1.00 79.50 859 TYR A C 1
ATOM 7019 O O . TYR A 1 859 ? 52.407 -48.803 -40.124 1.00 79.50 859 TYR A O 1
ATOM 7027 N N . LEU A 1 860 ? 50.260 -49.409 -39.905 1.00 79.38 860 LEU A N 1
ATOM 7028 C CA . LEU A 1 860 ? 50.565 -50.658 -39.201 1.00 79.38 860 LEU A CA 1
ATOM 7029 C C . LEU A 1 860 ? 51.403 -51.624 -40.049 1.00 79.38 860 LEU A C 1
ATOM 7031 O O . LEU A 1 860 ? 52.282 -52.299 -39.517 1.00 79.38 860 LEU A O 1
ATOM 7035 N N . THR A 1 861 ? 51.146 -51.683 -41.357 1.00 76.69 861 THR A N 1
ATOM 7036 C CA . THR A 1 861 ? 51.889 -52.538 -42.295 1.00 76.69 861 THR A CA 1
ATOM 7037 C C . THR A 1 861 ? 53.330 -52.050 -42.468 1.00 76.69 861 THR A C 1
ATOM 7039 O O . THR A 1 861 ? 54.252 -52.863 -42.467 1.00 76.69 861 THR A O 1
ATOM 7042 N N . GLU A 1 862 ? 53.545 -50.735 -42.556 1.00 77.31 862 GLU A N 1
ATOM 7043 C CA . GLU A 1 862 ? 54.879 -50.126 -42.656 1.00 77.31 862 GLU A CA 1
ATOM 7044 C C . GLU A 1 862 ? 55.713 -50.322 -41.376 1.00 77.31 862 GLU A C 1
ATOM 7046 O O . GLU A 1 862 ? 56.899 -50.651 -41.457 1.00 77.31 862 GLU A O 1
ATOM 7051 N N . ASP A 1 863 ? 55.102 -50.171 -40.199 1.00 74.94 863 ASP A N 1
ATOM 7052 C CA . ASP A 1 863 ? 55.794 -50.204 -38.901 1.00 74.94 863 ASP A CA 1
ATOM 7053 C C . ASP A 1 863 ? 56.040 -51.636 -38.376 1.00 74.94 863 ASP A C 1
ATOM 7055 O O . ASP A 1 863 ? 57.088 -51.934 -37.805 1.00 74.94 863 ASP A O 1
ATOM 7059 N N . ILE A 1 864 ? 55.104 -52.569 -38.594 1.00 70.62 864 ILE A N 1
ATOM 7060 C CA . ILE A 1 864 ? 55.233 -53.968 -38.135 1.00 70.62 864 ILE A CA 1
ATOM 7061 C C . ILE A 1 864 ? 55.898 -54.862 -39.194 1.00 70.62 864 ILE A C 1
ATOM 7063 O O . ILE A 1 864 ? 56.523 -55.865 -38.830 1.00 70.62 864 ILE A O 1
ATOM 7067 N N . GLY A 1 865 ? 55.780 -54.520 -40.482 1.00 57.94 865 GLY A N 1
ATOM 7068 C CA . GLY A 1 865 ? 56.340 -55.274 -41.612 1.00 57.94 865 GLY A CA 1
ATOM 7069 C C . GLY A 1 865 ? 57.829 -55.028 -41.888 1.00 57.94 865 GLY A C 1
ATOM 7070 O O . GLY A 1 865 ? 58.422 -55.751 -42.683 1.00 57.94 865 GLY A O 1
ATOM 7071 N N . SER A 1 866 ? 58.457 -54.047 -41.233 1.00 53.94 866 SER A N 1
ATOM 7072 C CA . SER A 1 866 ? 59.864 -53.664 -41.440 1.00 53.94 866 SER A CA 1
ATOM 7073 C C . SER A 1 866 ? 60.880 -54.367 -40.510 1.00 53.94 866 SER A C 1
ATOM 7075 O O . SER A 1 866 ? 62.048 -53.974 -40.484 1.00 53.94 866 SER A O 1
ATOM 7077 N N . TYR A 1 867 ? 60.473 -55.442 -39.809 1.00 46.03 867 TYR A N 1
ATOM 7078 C CA . TYR A 1 867 ? 61.330 -56.298 -38.960 1.00 46.03 867 TYR A CA 1
ATOM 7079 C C . TYR A 1 867 ? 61.156 -57.802 -39.184 1.00 46.03 867 TYR A C 1
ATOM 7081 O O . TYR A 1 867 ? 60.029 -58.314 -38.961 1.00 46.03 867 TYR A O 1
#

Radius of gyration: 42.54 Å; chains: 1; bounding box: 108×115×89 Å